Protein AF-A0A1V9ZZF8-F1 (afdb_monomer_lite)

pLDDT: mean 83.14, std 15.88, range [19.53, 97.69]

Foldseek 3Di:
DDDDDPPVNVDQWDADPQLKIWGPPVLLVPCQVVQPDPCSTFIAHLVLLVLLVVLVVCLQVFAPLDDVLQVAGSLRLLQVQLVLQLCVVCVVCQQLAFADSVVVSVVVVVVSVCLSCVSVCPPDLVVLQVVLLVVLQSQDASVSLVSSLVSNLVSSCSSSPVSDDPSNSSSSSSSSSRSVSSNRVSRVVRHHDDGDQWFKKFFADWDALDPFKIKTKIFTPDQHYYFQLKWWWKWDPDPPDTFIAIFTWQDHRDPPDRITMTMAGNPDPRSVCVNPPDGGDMMITRHIDPQDHDDLVCLVSDFQAAEEEEEDSSLRSVLRRVVSCVVNVVPHNHAEEYEYAYCDDRVCSQDSDDDPPPPVSYHYHYDNADDLVVCCVRCVPLQSYQYEYYDPPLRLVVVVVSSVVSNHDPSSYDYRPGDHPPDRPDPDDDDDDDFDDDEDPVRVQFWDQDPQLKIWGDPVLLVVCLVVQPDPCSTFIADLVLLVLLVVLVVCLQVFAPLDDCLPQVGSLSLLQVQLVVQLCVLPVLCLQLAFAESVVVSVVVVVLSVCLSCVSRDYPLLVVLQVVLLVVLAQPDASVSLVSSLVSNLVSSPSSSDPVDDPVNSSSSSSSSSSSSSSNSVNRVPRHGDPNDQFFKWFFADWADLDPFKIKTKTAGPDQHYYFQLKWWWWWQQDPVGTAIDIFHFLDGRDRVGRMTIGMAGNPDPRSVCVNVDDGRDIITTRHIDDDDGDDLVCQVSDQQAAEEEEEESQLRSVLSRVLSCVVNVSPRNHAEEYEYAVDRPCSQQSQDDPDDPDDDDGDDPVRYYYHYDNADDLVVCCVRCVPLQSYQYEYEDDPVRLVVVLVSSVVNPHDNSRYDYSDDPSVVRRDPDD

Sequence (868 aa):
MGGAVSQEEASMVYCCPDGALRIKPSFLAVLQDEMELDVKDPIVTREQEALIKKNWTAVCNGTNAFAMEKSMTPAKFFYTTFYSIFFREAPSVRPMFRSSMTFQGRMLTGVIGSLATAVHAETSIANIQQLAINHAKYGATKEHYAALGRTLLQTLEIVSGSEWSEEIKKAYLTSYCFLYYIMLPVVLDTPPTLQKASLRAIIKNKEMLSSDIARLTIEVHFPLRYHPGDSVFLCLPMREADARRSYAITSLYEPHSTTFDICVQNTSITSAWLCNVSVDSHVRVYWIDSALHFETDTPELLPLKPLLVSEEIGAAPFYVMVKGLHSVHESFNGDVIWLQCASKPIEYFQTPFVNATSWNRCRIATDTSLTQARLLEIAPDLAERQLYIVGSAAFVAEAKRIFIAAGGTEEAIIIPVTIFSHREYTNVQGRLLIMGGAVSLENAKIIHVEADGSLSITKECLATLGPEMDFGVKNPIVTRRHSVLIQKNWAAICKGTDAFDQAKHSTPTKFFYTTFYTIFFEAAPVVRSMFRSSMTFQGKMLTGIIDAMAKAISAENAVKTIQGLAINHAKYGATKEHYVILGETLMKTLEVISGNEWNEEIKNAYLATYSFLYYIMLPVILHTTPAPIVVSIPGRITSSEPMGSMIKRIQIDIDFPLRYHPGDSILLGLPMPTGEVRRCYAITSLYDEAIKTIEICVENASVTSLWLCLAPVDTILRVFWVNSEVHFETDSPDMIPRKPFFVSDGVAAAPFYAMIKGLETIHHSFMGDVIALQCRSVPYFETPFSIPSSGANVVGLNWEWCKVYTADKITLEKIHEITPDVHNRQLFVAGSQEFISEAMRLFCEAGGLESEMIIYSFENERFQVHHV

Secondary structure (DSSP, 8-state):
------HHHH-SEEE-TTS-EEE-HHHHHHHTTT--SS-SS-EE-HHHHHHHHHHHHHHHH--TT--GGGS--HHHHHHHHHHHHHHHH-GGGGGG--S-HHHHHHHHHHHHHHHTTGGGGGG-HHHHHHHHHHHHHTT--HHHHHHHHHHHHHHHHHHHGGG--HHHHHHHHHHHHHHHHHHHHHHHHSPPP---SSEEEEEEEEEESSSSEEEEEEEESS-----TT-EEEEEE--SSS-EEEEEEB-SPP-TT--EEEEEEESSSHHHHHHHHPPTT-EEEEEEEE-SS---TTSGGGS-SSEEEEEEGGGHHHHHHHHHHHHHTTTT----EEEEEE-SS--HHHH--SSS----TTEEEEEESS--HHHHHHH-TTGGGSEEEEES-HHHHHHHHHHHHHTT--GGGEE--SSSS------S-------------TTGGGTEEE-TTS-EEE-HHHHHHHGGG--SS-SS-EE-HHHHHHHHHHHHHHHH--TT--HHHHSSHHHHHHHHHHHHHHHH-GGGGGG--S-HHHHHHHHHHHHHHHHTGGG-TTHHHHHHHHHHHHHTTT--HHHHHHHHHHHHHHHHHHHGGG--HHHHHHHHHHHHHHHHHHHHHHHHSPPPP--S-EEEEEEEEEESSSSEEEEEEEESS-----TT-EEEEEEEETTEEEEEEEEB-SPP-TT--EEEEEEES-SHHHHHHHHPPTTPEEEEEEEE-SS---TT-GGGS-SSEEEEEEGGGGHHHHHHHHHHHHTTTT----EEEEEET--HHHH-TTPPP-SS--------TTEEEEEESS--HHHHHHH-TTGGG-EEEEES-HHHHHHHHHHHHHTT--GGGEEE----GGGGSS---

Radius of gyration: 32.15 Å; chains: 1; bounding box: 82×81×106 Å

InterPro domains:
  IPR009050 Globin-like superfamily [SSF46458] (45-183)
  IPR009050 Globin-like superfamily [SSF46458] (484-617)
  IPR012292 Globin/Protoglobin [G3DSA:1.10.490.10] (44-185)
  IPR012292 Globin/Protoglobin [G3DSA:1.10.490.10] (478-621)
  IPR017927 FAD-binding domain, ferredoxin reductase-type [PS51384] (196-297)
  IPR017927 FAD-binding domain, ferredoxin reductase-type [PS51384] (630-744)
  IPR017938 Riboflavin synthase-like beta-barrel [SSF63380] (200-286)
  IPR017938 Riboflavin synthase-like beta-barrel [SSF63380] (634-719)
  IPR050415 Multicomponent Reductase Electron Transfer [PTHR47354] (134-412)

Structure (mmCIF, N/CA/C/O backbone):
data_AF-A0A1V9ZZF8-F1
#
_entry.id   AF-A0A1V9ZZF8-F1
#
loop_
_atom_site.group_PDB
_atom_site.id
_atom_site.type_symbol
_atom_site.label_atom_id
_atom_site.label_alt_id
_atom_site.label_comp_id
_atom_site.label_asym_id
_atom_site.label_entity_id
_atom_site.label_seq_id
_atom_site.pdbx_PDB_ins_code
_atom_site.Cartn_x
_atom_site.Cartn_y
_atom_site.Cartn_z
_atom_site.occupancy
_atom_site.B_iso_or_equiv
_atom_site.auth_seq_id
_atom_site.auth_comp_id
_atom_site.auth_asym_id
_atom_site.auth_atom_id
_atom_site.pdbx_PDB_model_num
ATOM 1 N N . MET A 1 1 ? -25.749 19.166 -62.870 1.00 35.12 1 MET A N 1
ATOM 2 C CA . MET A 1 1 ? -26.888 19.200 -61.933 1.00 35.12 1 MET A CA 1
ATOM 3 C C . MET A 1 1 ? -26.376 18.748 -60.579 1.00 35.12 1 MET A C 1
ATOM 5 O O . MET A 1 1 ? -26.279 17.554 -60.344 1.00 35.12 1 MET A O 1
ATOM 9 N N . GLY A 1 2 ? -25.914 19.696 -59.763 1.00 36.62 2 GLY A N 1
ATOM 10 C CA . GLY A 1 2 ? -25.562 19.443 -58.369 1.00 36.62 2 GLY A CA 1
ATOM 11 C C . GLY A 1 2 ? -26.799 19.698 -57.520 1.00 36.62 2 GLY A C 1
ATOM 12 O O . GLY A 1 2 ? -27.272 20.830 -57.477 1.00 36.62 2 GLY A O 1
ATOM 13 N N . GLY A 1 3 ? -27.349 18.648 -56.915 1.00 33.44 3 GLY A N 1
ATOM 14 C CA . GLY A 1 3 ? -28.300 18.795 -55.821 1.00 33.44 3 GLY A CA 1
ATOM 15 C C . GLY A 1 3 ? -27.499 19.027 -54.550 1.00 33.44 3 GLY A C 1
ATOM 16 O O . GLY A 1 3 ? -26.765 18.138 -54.124 1.00 33.44 3 GLY A O 1
ATOM 17 N N . ALA A 1 4 ? -27.578 20.231 -53.991 1.00 37.03 4 ALA A N 1
ATOM 18 C CA . ALA A 1 4 ? -27.097 20.488 -52.645 1.00 37.03 4 ALA A CA 1
ATOM 19 C C . ALA A 1 4 ? -27.989 19.695 -51.680 1.00 37.03 4 ALA A C 1
ATOM 21 O O . ALA A 1 4 ? -29.151 20.046 -51.491 1.00 37.03 4 ALA A O 1
ATOM 22 N N . VAL A 1 5 ? -27.452 18.603 -51.133 1.00 39.12 5 VAL A N 1
ATOM 23 C CA . VAL A 1 5 ? -28.027 17.896 -49.982 1.00 39.12 5 VAL A CA 1
ATOM 24 C C . VAL A 1 5 ? -28.169 18.928 -48.864 1.00 39.12 5 VAL A C 1
ATOM 26 O O . VAL A 1 5 ? -27.210 19.654 -48.579 1.00 39.12 5 VAL A O 1
ATOM 29 N N . SER A 1 6 ? -29.360 19.069 -48.283 1.00 43.34 6 SER A N 1
ATOM 30 C CA . SER A 1 6 ? -29.566 20.041 -47.204 1.00 43.34 6 SER A CA 1
ATOM 31 C C . SER A 1 6 ? -28.674 19.679 -46.002 1.00 43.34 6 SER A C 1
ATOM 33 O O . SER A 1 6 ? -28.360 18.509 -45.778 1.00 43.34 6 SER A O 1
ATOM 35 N N . GLN A 1 7 ? -28.241 20.660 -45.199 1.00 47.81 7 GLN A N 1
ATOM 36 C CA . GLN A 1 7 ? -27.457 20.384 -43.979 1.00 47.81 7 GLN A CA 1
ATOM 37 C C . GLN A 1 7 ? -28.182 19.411 -43.020 1.00 47.81 7 GLN A C 1
ATOM 39 O O . GLN A 1 7 ? -27.528 18.649 -42.310 1.00 47.81 7 GLN A O 1
ATOM 44 N N . GLU A 1 8 ? -29.521 19.381 -43.046 1.00 48.66 8 GLU A N 1
ATOM 45 C CA . GLU A 1 8 ? -30.355 18.425 -42.303 1.00 48.66 8 GLU A CA 1
ATOM 46 C C . GLU A 1 8 ? -30.263 16.990 -42.840 1.00 48.66 8 GLU A C 1
ATOM 48 O O . GLU A 1 8 ? -30.262 16.037 -42.058 1.00 48.66 8 GLU A O 1
ATOM 53 N N . GLU A 1 9 ? -30.144 16.795 -44.156 1.00 45.38 9 GLU A N 1
ATOM 54 C CA . GLU A 1 9 ? -30.011 15.465 -44.761 1.00 45.38 9 GLU A CA 1
ATOM 55 C C . GLU A 1 9 ? -28.661 14.811 -44.417 1.00 45.38 9 GLU A C 1
ATOM 57 O O . GLU A 1 9 ? -28.623 13.603 -44.175 1.00 45.38 9 GLU A O 1
ATOM 62 N N . ALA A 1 10 ? -27.593 15.603 -44.263 1.00 52.91 10 ALA A N 1
ATOM 63 C CA . ALA A 1 10 ? -26.255 15.144 -43.864 1.00 52.91 10 ALA A CA 1
ATOM 64 C C . ALA A 1 10 ? -26.075 14.905 -42.347 1.00 52.91 10 ALA A C 1
ATOM 66 O O . ALA A 1 10 ? -25.107 14.263 -41.937 1.00 52.91 10 ALA A O 1
ATOM 67 N N . SER A 1 11 ? -26.986 15.401 -41.501 1.00 71.31 11 SER A N 1
ATOM 68 C CA . SER A 1 11 ? -26.909 15.231 -40.042 1.00 71.31 11 SER A CA 1
ATOM 69 C C . SER A 1 11 ? -27.138 13.771 -39.622 1.00 71.31 11 SER A C 1
ATOM 71 O O . SER A 1 11 ? -28.056 13.120 -40.117 1.00 71.31 11 SER A O 1
ATOM 73 N N . MET A 1 12 ? -26.341 13.253 -38.683 1.00 83.06 12 MET A N 1
ATOM 74 C CA . MET A 1 12 ? -26.473 11.893 -38.126 1.00 83.06 12 MET A CA 1
ATOM 75 C C . MET A 1 12 ? -27.663 11.746 -37.157 1.00 83.06 12 MET A C 1
ATOM 77 O O . MET A 1 12 ? -28.139 10.636 -36.908 1.00 83.06 12 MET A O 1
ATOM 81 N N . VAL A 1 13 ? -28.158 12.865 -36.626 1.00 86.44 13 VAL A N 1
ATOM 82 C CA . VAL A 1 13 ? -29.237 12.937 -35.631 1.00 86.44 13 VAL A CA 1
ATOM 83 C C . VAL A 1 13 ? -30.499 13.493 -36.284 1.00 86.44 13 VAL A C 1
ATOM 85 O O . VAL A 1 13 ? -30.414 14.344 -37.171 1.00 86.44 13 VAL A O 1
ATOM 88 N N . TYR A 1 14 ? -31.667 13.034 -35.837 1.00 84.62 14 TYR A N 1
ATOM 89 C CA . TYR A 1 14 ? -32.947 13.668 -36.149 1.00 84.62 14 TYR A CA 1
ATOM 90 C C . TYR A 1 14 ? -33.811 13.811 -34.891 1.00 84.62 14 TYR A C 1
ATOM 92 O O . TYR A 1 14 ? -33.767 12.961 -33.994 1.00 84.62 14 TYR A O 1
ATOM 100 N N . CYS A 1 15 ? -34.591 14.890 -34.838 1.00 84.44 15 CYS A N 1
ATOM 101 C CA . CYS A 1 15 ? -35.575 15.142 -33.794 1.00 84.44 15 CYS A CA 1
ATOM 102 C C . CYS A 1 15 ? -36.950 14.613 -34.217 1.00 84.44 15 CYS A C 1
ATOM 104 O O . CYS A 1 15 ? -37.432 14.872 -35.322 1.00 84.44 15 CYS A O 1
ATOM 106 N N . CYS A 1 16 ? -37.570 13.825 -33.344 1.00 84.38 16 CYS A N 1
ATOM 107 C CA . CYS A 1 16 ? -38.909 13.289 -33.533 1.00 84.38 16 CYS A CA 1
ATOM 108 C C . CYS A 1 16 ? -39.972 14.371 -33.238 1.00 84.38 16 CYS A C 1
ATOM 110 O O . CYS A 1 16 ? -39.695 15.323 -32.508 1.00 84.38 16 CYS A O 1
ATOM 112 N N . PRO A 1 17 ? -41.215 14.238 -33.746 1.00 83.12 17 PRO A N 1
ATOM 113 C CA . PRO A 1 17 ? -42.286 15.211 -33.489 1.00 83.12 17 PRO A CA 1
ATOM 114 C C . PRO A 1 17 ? -42.628 15.424 -32.004 1.00 83.12 17 PRO A C 1
ATOM 116 O O . PRO A 1 17 ? -43.150 16.472 -31.634 1.00 83.12 17 PRO A O 1
ATOM 119 N N . ASP A 1 18 ? -42.336 14.439 -31.153 1.00 82.00 18 ASP A N 1
ATOM 120 C CA . ASP A 1 18 ? -42.486 14.492 -29.693 1.00 82.00 18 ASP A CA 1
ATOM 121 C C . ASP A 1 18 ? -41.298 15.173 -28.977 1.00 82.00 18 ASP A C 1
ATOM 123 O O . ASP A 1 18 ? -41.310 15.344 -27.756 1.00 82.00 18 ASP A O 1
ATOM 127 N N . GLY A 1 19 ? -40.280 15.600 -29.730 1.00 81.31 19 GLY A N 1
ATOM 128 C CA . GLY A 1 19 ? -39.071 16.245 -29.230 1.00 81.31 19 GLY A CA 1
ATOM 129 C C . GLY A 1 19 ? -37.976 15.283 -28.763 1.00 81.31 19 GLY A C 1
ATOM 130 O O . GLY A 1 19 ? -37.018 15.751 -28.146 1.00 81.31 19 GLY A O 1
ATOM 131 N N . ALA A 1 20 ? -38.104 13.972 -29.004 1.00 86.88 20 ALA A N 1
ATOM 132 C CA . ALA A 1 20 ? -37.054 12.998 -28.709 1.00 86.88 20 ALA A CA 1
ATOM 133 C C . ALA A 1 20 ? -35.965 12.983 -29.795 1.00 86.88 20 ALA A C 1
ATOM 135 O O . ALA A 1 20 ? -36.262 13.053 -30.989 1.00 86.88 20 ALA A O 1
ATOM 136 N N . LEU A 1 21 ? -34.699 12.832 -29.401 1.00 87.06 21 LEU A N 1
ATOM 137 C CA . LEU A 1 21 ? -33.583 12.689 -30.338 1.00 87.06 21 LEU A CA 1
ATOM 138 C C . LEU A 1 21 ? -33.237 11.227 -30.596 1.00 87.06 21 LEU A C 1
ATOM 140 O O . LEU A 1 21 ? -33.208 10.406 -29.674 1.00 87.06 21 LEU A O 1
ATOM 144 N N . ARG A 1 22 ? -32.920 10.926 -31.858 1.00 90.00 22 ARG A N 1
ATOM 145 C CA . ARG A 1 22 ? -32.510 9.593 -32.311 1.00 90.00 22 ARG A CA 1
ATOM 146 C C . ARG A 1 22 ? -31.372 9.669 -33.321 1.00 90.00 22 ARG A C 1
ATOM 148 O O . ARG A 1 22 ? -31.205 10.666 -34.026 1.00 90.00 22 ARG A O 1
ATOM 155 N N . ILE A 1 23 ? -30.610 8.583 -33.413 1.00 90.12 23 ILE A N 1
ATOM 156 C CA . ILE A 1 23 ? -29.642 8.375 -34.494 1.00 90.12 23 ILE A CA 1
ATOM 157 C C . ILE A 1 23 ? -30.401 7.899 -35.736 1.00 90.12 23 ILE A C 1
ATOM 159 O O . ILE A 1 23 ? -31.269 7.028 -35.647 1.00 90.12 23 ILE A O 1
ATOM 163 N N . LYS A 1 24 ? -30.105 8.473 -36.907 1.00 89.88 24 LYS A N 1
ATOM 164 C CA . LYS A 1 24 ? -30.758 8.072 -38.162 1.00 89.88 24 LYS A CA 1
ATOM 165 C C . LYS A 1 24 ? -30.525 6.573 -38.442 1.00 89.88 24 LYS A C 1
ATOM 167 O O . LYS A 1 24 ? -29.385 6.114 -38.325 1.00 89.88 24 LYS A O 1
ATOM 172 N N . PRO A 1 25 ? -31.549 5.816 -38.891 1.00 89.94 25 PRO A N 1
ATOM 173 C CA . PRO A 1 25 ? -31.431 4.374 -39.135 1.00 89.94 25 PRO A CA 1
ATOM 174 C C . PRO A 1 25 ? -30.289 3.976 -40.079 1.00 89.94 25 PRO A C 1
ATOM 176 O O . PRO A 1 25 ? -29.672 2.934 -39.887 1.00 89.94 25 PRO A O 1
ATOM 179 N N . SER A 1 26 ? -29.968 4.823 -41.064 1.00 88.69 26 SER A N 1
ATOM 180 C CA . SER A 1 26 ? -28.858 4.600 -41.998 1.00 88.69 26 SER A CA 1
ATOM 181 C C . SER A 1 26 ? -27.489 4.533 -41.314 1.00 88.69 26 SER A C 1
ATOM 183 O O . SER A 1 26 ? -26.620 3.816 -41.791 1.00 88.69 26 SER A O 1
ATOM 185 N N . PHE A 1 27 ? -27.293 5.256 -40.207 1.00 89.38 27 PHE A N 1
ATOM 186 C CA . PHE A 1 27 ? -26.057 5.212 -39.422 1.00 89.38 27 PHE A CA 1
ATOM 187 C C . PHE A 1 27 ? -26.086 4.079 -38.394 1.00 89.38 27 PHE A C 1
ATOM 189 O O . PHE A 1 27 ? -25.083 3.389 -38.230 1.00 89.38 27 PHE A O 1
ATOM 196 N N . LEU A 1 28 ? -27.233 3.843 -37.742 1.00 90.69 28 LEU A N 1
ATOM 197 C CA . LEU A 1 28 ? -27.392 2.720 -36.807 1.00 90.69 28 LEU A CA 1
ATOM 198 C C . LEU A 1 28 ? -27.080 1.382 -37.479 1.00 90.69 28 LEU A C 1
ATOM 200 O O . LEU A 1 28 ? -26.311 0.603 -36.931 1.00 90.69 28 LEU A O 1
ATOM 204 N N . ALA A 1 29 ? -27.588 1.160 -38.694 1.00 88.19 29 ALA A N 1
ATOM 205 C CA . ALA A 1 29 ? -27.366 -0.077 -39.440 1.00 88.19 29 ALA A CA 1
ATOM 206 C C . ALA A 1 29 ? -25.881 -0.406 -39.687 1.00 88.19 29 ALA A C 1
ATOM 208 O O . ALA A 1 29 ? -25.554 -1.565 -39.913 1.00 88.19 29 ALA A O 1
ATOM 209 N N . VAL A 1 30 ? -24.994 0.596 -39.662 1.00 89.44 30 VAL A N 1
ATOM 210 C CA . VAL A 1 30 ? -23.552 0.423 -39.902 1.00 89.44 30 VAL A CA 1
ATOM 211 C C . VAL A 1 30 ? -22.753 0.384 -38.597 1.00 89.44 30 VAL A C 1
ATOM 213 O O . VAL A 1 30 ? -21.730 -0.284 -38.524 1.00 89.44 30 VAL A O 1
ATOM 216 N N . LEU A 1 31 ? -23.198 1.104 -37.564 1.00 91.62 31 LEU A N 1
ATOM 217 C CA . LEU A 1 31 ? -22.425 1.325 -36.335 1.00 91.62 31 LEU A CA 1
ATOM 218 C C . LEU A 1 31 ? -22.869 0.453 -35.156 1.00 91.62 31 LEU A C 1
ATOM 220 O O . LEU A 1 31 ? -22.161 0.375 -34.155 1.00 91.62 31 LEU A O 1
ATOM 224 N N . GLN A 1 32 ? -24.050 -0.160 -35.234 1.00 91.62 32 GLN A N 1
ATOM 225 C CA . GLN A 1 32 ? -24.655 -0.887 -34.118 1.00 91.62 32 GLN A CA 1
ATOM 226 C C . GLN A 1 32 ? -23.796 -2.055 -33.616 1.00 91.62 32 GLN A C 1
ATOM 228 O O . GLN A 1 32 ? -23.736 -2.280 -32.405 1.00 91.62 32 GLN A O 1
ATOM 233 N N . ASP A 1 33 ? -23.113 -2.760 -34.518 1.00 90.25 33 ASP A N 1
ATOM 234 C CA . ASP A 1 33 ? -22.241 -3.890 -34.171 1.00 90.25 33 ASP A CA 1
ATOM 235 C C . ASP A 1 33 ? -20.936 -3.438 -33.493 1.00 90.25 33 ASP A C 1
ATOM 237 O O . ASP A 1 33 ? -20.339 -4.186 -32.721 1.00 90.25 33 ASP A O 1
ATOM 241 N N . GLU A 1 34 ? -20.521 -2.190 -33.725 1.00 91.62 34 GLU A N 1
ATOM 242 C CA . GLU A 1 34 ? -19.332 -1.584 -33.112 1.00 91.62 34 GLU A CA 1
ATOM 243 C C . GLU A 1 34 ? -19.619 -0.973 -31.731 1.00 91.62 34 GLU A C 1
ATOM 245 O O . GLU A 1 34 ? -18.699 -0.723 -30.949 1.00 91.62 34 GLU A O 1
ATOM 250 N N . MET A 1 35 ? -20.891 -0.729 -31.404 1.00 91.00 35 MET A N 1
ATOM 251 C CA . MET A 1 35 ? -21.300 -0.257 -30.085 1.00 91.00 35 MET A CA 1
ATOM 252 C C . MET A 1 35 ? -21.144 -1.393 -29.072 1.00 91.00 35 MET A C 1
ATOM 254 O O . MET A 1 35 ? -21.841 -2.392 -29.160 1.00 91.00 35 MET A O 1
ATOM 258 N N . GLU A 1 36 ? -20.288 -1.250 -28.063 1.00 89.31 36 GLU A N 1
ATOM 259 C CA . GLU A 1 36 ? -20.079 -2.299 -27.044 1.00 89.31 36 GLU A CA 1
ATOM 260 C C . GLU A 1 36 ? -21.083 -2.244 -25.882 1.00 89.31 36 GLU A C 1
ATOM 262 O O . GLU A 1 36 ? -21.194 -3.194 -25.113 1.00 89.31 36 GLU A O 1
ATOM 267 N N . LEU A 1 37 ? -21.812 -1.135 -25.736 1.00 90.31 37 LEU A N 1
ATOM 268 C CA . LEU A 1 37 ? -22.789 -0.937 -24.663 1.00 90.31 37 LEU A CA 1
ATOM 269 C C . LEU A 1 37 ? -24.175 -1.470 -25.052 1.00 90.31 37 LEU A C 1
ATOM 271 O O . LEU A 1 37 ? -24.491 -1.613 -26.236 1.00 90.31 37 LEU A O 1
ATOM 275 N N . ASP A 1 38 ? -25.008 -1.759 -24.053 1.00 90.50 38 ASP A N 1
ATOM 276 C CA . ASP A 1 38 ? -26.272 -2.489 -24.239 1.00 90.50 38 ASP A CA 1
ATOM 277 C C . ASP A 1 38 ? -27.340 -1.704 -25.018 1.00 90.50 38 ASP A C 1
ATOM 279 O O . ASP A 1 38 ? -28.189 -2.293 -25.689 1.00 90.50 38 ASP A O 1
ATOM 283 N N . VAL A 1 39 ? -27.304 -0.367 -24.979 1.00 93.25 39 VAL A N 1
ATOM 284 C CA . VAL A 1 39 ? -28.284 0.476 -25.679 1.00 93.25 39 VAL A CA 1
ATOM 285 C C . VAL A 1 39 ? -27.855 0.688 -27.129 1.00 93.25 39 VAL A C 1
ATOM 287 O O . VAL A 1 39 ? -27.088 1.594 -27.453 1.00 93.25 39 VAL A O 1
ATOM 290 N N . LYS A 1 40 ? -28.386 -0.160 -28.014 1.00 92.44 40 LYS A N 1
ATOM 291 C CA . LYS A 1 40 ? -28.079 -0.143 -29.451 1.00 92.44 40 LYS A CA 1
ATOM 292 C C . LYS A 1 40 ? -28.844 0.905 -30.258 1.00 92.44 40 LYS A C 1
ATOM 294 O O . LYS A 1 40 ? -28.297 1.407 -31.227 1.00 92.44 40 LYS A O 1
ATOM 299 N N . ASP A 1 41 ? -30.063 1.257 -29.865 1.00 92.75 41 ASP A N 1
ATOM 300 C CA . ASP A 1 41 ? -30.865 2.316 -30.498 1.00 92.75 41 ASP A CA 1
ATOM 301 C C . ASP A 1 41 ? -31.277 3.325 -29.418 1.00 92.75 41 ASP A C 1
ATOM 303 O O . ASP A 1 41 ? -32.313 3.150 -28.767 1.00 92.75 41 ASP A O 1
ATOM 307 N N . PRO A 1 42 ? -30.428 4.323 -29.117 1.00 92.94 42 PRO A N 1
ATOM 308 C CA . PRO A 1 42 ? -30.717 5.261 -28.052 1.00 92.94 42 PRO A CA 1
ATOM 309 C C . PRO A 1 42 ? -31.753 6.288 -28.501 1.00 92.94 42 PRO A C 1
ATOM 311 O O . PRO A 1 42 ? -31.591 6.986 -29.505 1.00 92.94 42 PRO A O 1
ATOM 314 N N . ILE A 1 43 ? -32.797 6.412 -27.687 1.00 92.69 43 ILE A N 1
ATOM 315 C CA . ILE A 1 43 ? -33.860 7.400 -27.840 1.00 92.69 43 ILE A CA 1
ATOM 316 C C . ILE A 1 43 ? -33.781 8.323 -26.634 1.00 92.69 43 ILE A C 1
ATOM 318 O O . ILE A 1 43 ? -34.111 7.899 -25.528 1.00 92.69 43 ILE A O 1
ATOM 322 N N . VAL A 1 44 ? -33.316 9.556 -26.839 1.00 90.56 44 VAL A N 1
ATOM 323 C CA . VAL A 1 44 ? -33.159 10.538 -25.759 1.00 90.56 44 VAL A CA 1
ATOM 324 C C . VAL A 1 44 ? -34.401 11.413 -25.684 1.00 90.56 44 VAL A C 1
ATOM 326 O O . VAL A 1 44 ? -34.707 12.162 -26.609 1.00 90.56 44 VAL A O 1
ATOM 329 N N . THR A 1 45 ? -35.118 11.319 -24.571 1.00 92.06 45 THR A N 1
ATOM 330 C CA . THR A 1 45 ? -36.376 12.031 -24.318 1.00 92.06 45 THR A CA 1
ATOM 331 C C . THR A 1 45 ? -36.185 13.178 -23.323 1.00 92.06 45 THR A C 1
ATOM 333 O O . THR A 1 45 ? -35.272 13.166 -22.496 1.00 92.06 45 THR A O 1
ATOM 336 N N . ARG A 1 46 ? -37.101 14.156 -23.335 1.00 88.19 46 ARG A N 1
ATOM 337 C CA . ARG A 1 46 ? -37.112 15.249 -22.342 1.00 88.19 46 ARG A CA 1
ATOM 338 C C . ARG A 1 46 ? -37.305 14.753 -20.905 1.00 88.19 46 ARG A C 1
ATOM 340 O O . ARG A 1 46 ? -36.805 15.372 -19.972 1.00 88.19 46 ARG A O 1
ATOM 347 N N . GLU A 1 47 ? -38.016 13.642 -20.726 1.00 92.00 47 GLU A N 1
ATOM 348 C CA . GLU A 1 47 ? -38.210 13.015 -19.417 1.00 92.00 47 GLU A CA 1
ATOM 349 C C . GLU A 1 47 ? -36.893 12.451 -18.867 1.00 92.00 47 GLU A C 1
ATOM 351 O O . GLU A 1 47 ? -36.542 12.718 -17.719 1.00 92.00 47 GLU A O 1
ATOM 356 N N . GLN A 1 48 ? -36.112 11.754 -19.700 1.00 92.56 48 GLN A N 1
ATOM 357 C CA . GLN A 1 48 ? -34.785 11.263 -19.313 1.00 92.56 48 GLN A CA 1
ATOM 358 C C . GLN A 1 48 ? -33.839 12.406 -18.935 1.00 92.56 48 GLN A C 1
ATOM 360 O O . GLN A 1 48 ? -33.125 12.299 -17.940 1.00 92.56 48 GLN A O 1
ATOM 365 N N . GLU A 1 49 ? -33.860 13.527 -19.660 1.00 89.31 49 GLU A N 1
ATOM 366 C CA . GLU A 1 49 ? -33.088 14.704 -19.251 1.00 89.31 49 GLU A CA 1
ATOM 367 C C . GLU A 1 49 ? -33.526 15.268 -17.903 1.00 89.31 49 GLU A C 1
ATOM 369 O O . GLU A 1 49 ? -32.681 15.660 -17.101 1.00 89.31 49 GLU A O 1
ATOM 374 N N . ALA A 1 50 ? -34.835 15.338 -17.648 1.00 91.81 50 ALA A N 1
ATOM 375 C CA . ALA A 1 50 ? -35.356 15.823 -16.377 1.00 91.81 50 ALA A CA 1
ATOM 376 C C . ALA A 1 50 ? -34.915 14.919 -15.214 1.00 91.81 50 ALA A C 1
ATOM 378 O O . ALA A 1 50 ? -34.532 15.430 -14.160 1.00 91.81 50 ALA A O 1
ATOM 379 N N . LEU A 1 51 ? -34.894 13.597 -15.423 1.00 95.69 51 LEU A N 1
ATOM 380 C CA . LEU A 1 51 ? -34.369 12.626 -14.459 1.00 95.69 51 LEU A CA 1
ATOM 381 C C . LEU A 1 51 ? -32.875 12.838 -14.194 1.00 95.69 51 LEU A C 1
ATOM 383 O O . LEU A 1 51 ? -32.477 12.934 -13.034 1.00 95.69 51 LEU A O 1
ATOM 387 N N . ILE A 1 52 ? -32.066 12.985 -15.250 1.00 94.50 52 ILE A N 1
ATOM 388 C CA . ILE A 1 52 ? -30.625 13.265 -15.142 1.00 94.50 52 ILE A CA 1
ATOM 389 C C . ILE A 1 52 ? -30.387 14.582 -14.393 1.00 94.50 52 ILE A C 1
ATOM 391 O O . ILE A 1 52 ? -29.587 14.622 -13.464 1.00 94.50 52 ILE A O 1
ATOM 395 N N . LYS A 1 53 ? -31.098 15.661 -14.753 1.00 92.38 53 LYS A N 1
ATOM 396 C CA . LYS A 1 53 ? -30.986 16.974 -14.094 1.00 92.38 53 LYS A CA 1
ATOM 397 C C . LYS A 1 53 ? -31.317 16.872 -12.608 1.00 92.38 53 LYS A C 1
ATOM 399 O O . LYS A 1 53 ? -30.540 17.344 -11.783 1.00 92.38 53 LYS A O 1
ATOM 404 N N . LYS A 1 54 ? -32.436 16.225 -12.266 1.00 94.38 54 LYS A N 1
ATOM 405 C CA . LYS A 1 54 ? -32.877 16.045 -10.878 1.00 94.38 54 LYS A CA 1
ATOM 406 C C . LYS A 1 54 ? -31.864 15.238 -10.064 1.00 94.38 54 LYS A C 1
ATOM 408 O O . LYS A 1 54 ? -31.476 15.682 -8.986 1.00 94.38 54 LYS A O 1
ATOM 413 N N . ASN A 1 55 ? -31.431 14.084 -10.575 1.00 95.38 55 ASN A N 1
ATOM 414 C CA . ASN A 1 55 ? -30.445 13.242 -9.899 1.00 95.38 55 ASN A CA 1
ATOM 415 C C . ASN A 1 55 ? -29.110 13.982 -9.733 1.00 95.38 55 ASN A C 1
ATOM 417 O O . ASN A 1 55 ? -28.570 14.026 -8.632 1.00 95.38 55 ASN A O 1
ATOM 421 N N . TRP A 1 56 ? -28.628 14.655 -10.779 1.00 93.12 56 TRP A N 1
ATOM 422 C CA . TRP A 1 56 ? -27.388 15.420 -10.701 1.00 93.12 56 TRP A CA 1
ATOM 423 C C . TRP A 1 56 ? -27.463 16.568 -9.689 1.00 93.12 56 TRP A C 1
ATOM 425 O O . TRP A 1 56 ? -26.519 16.774 -8.933 1.00 93.12 56 TRP A O 1
ATOM 435 N N . THR A 1 57 ? -28.595 17.277 -9.599 1.00 91.31 57 THR A N 1
ATOM 436 C CA . THR A 1 57 ? -28.816 18.274 -8.539 1.00 91.31 57 THR A CA 1
ATOM 437 C C . THR A 1 57 ? -28.728 17.648 -7.145 1.00 91.31 57 THR A C 1
ATOM 439 O O . THR A 1 57 ? -28.095 18.229 -6.268 1.00 91.31 57 THR A O 1
ATOM 442 N N . ALA A 1 58 ? -29.301 16.459 -6.936 1.00 88.75 58 ALA A N 1
ATOM 443 C CA . ALA A 1 58 ? -29.185 15.751 -5.661 1.00 88.75 58 ALA A CA 1
ATOM 444 C C . ALA A 1 58 ? -27.728 15.369 -5.343 1.00 88.75 58 ALA A C 1
ATOM 446 O O . ALA A 1 58 ? -27.266 15.600 -4.227 1.00 88.75 58 ALA A O 1
ATOM 447 N N . VAL A 1 59 ? -26.975 14.876 -6.333 1.00 86.56 59 VAL A N 1
ATOM 448 C CA . VAL A 1 59 ? -25.538 14.582 -6.193 1.00 86.56 59 VAL A CA 1
ATOM 449 C C . VAL A 1 59 ? -24.742 15.842 -5.847 1.00 86.56 59 VAL A C 1
ATOM 451 O O . VAL A 1 59 ? -23.941 15.810 -4.917 1.00 86.56 59 VAL A O 1
ATOM 454 N N . CYS A 1 60 ? -24.984 16.967 -6.525 1.00 84.06 60 CYS A N 1
ATOM 455 C CA . CYS A 1 60 ? -24.319 18.240 -6.229 1.00 84.06 60 CYS A CA 1
ATOM 456 C C . CYS A 1 60 ? -24.636 18.779 -4.828 1.00 84.06 60 CYS A C 1
ATOM 458 O O . CYS A 1 60 ? -23.769 19.400 -4.217 1.00 84.06 60 CYS A O 1
ATOM 460 N N . ASN A 1 61 ? -25.843 18.526 -4.318 1.00 83.88 61 ASN A N 1
ATOM 461 C CA . ASN A 1 61 ? -26.256 18.927 -2.972 1.00 83.88 61 ASN A CA 1
ATOM 462 C C . ASN A 1 61 ? -25.718 17.995 -1.871 1.00 83.88 61 ASN A C 1
ATOM 464 O O . ASN A 1 61 ? -25.817 18.335 -0.695 1.00 83.88 61 ASN A O 1
ATOM 468 N N . GLY A 1 62 ? -25.135 16.850 -2.243 1.00 83.81 62 GLY A N 1
ATOM 469 C CA . GLY A 1 62 ? -24.719 15.797 -1.322 1.00 83.81 62 GLY A CA 1
ATOM 470 C C . GLY A 1 62 ? -25.883 14.870 -0.970 1.00 83.81 62 GLY A C 1
ATOM 471 O O . GLY A 1 62 ? -26.804 15.245 -0.249 1.00 83.81 62 GLY A O 1
ATOM 472 N N . THR A 1 63 ? -25.837 13.636 -1.472 1.00 87.81 63 THR A N 1
ATOM 473 C CA . THR A 1 63 ? -26.806 12.584 -1.120 1.00 87.81 63 THR A CA 1
ATOM 474 C C . THR A 1 63 ? -26.453 11.937 0.222 1.00 87.81 63 THR A C 1
ATOM 476 O O . THR A 1 63 ? -25.435 12.252 0.834 1.00 87.81 63 THR A O 1
ATOM 479 N N . ASN A 1 64 ? -27.239 10.956 0.668 1.00 84.25 64 ASN A N 1
ATOM 480 C CA . ASN A 1 64 ? -26.897 10.164 1.855 1.00 84.25 64 ASN A CA 1
ATOM 481 C C . ASN A 1 64 ? -25.627 9.304 1.708 1.00 84.25 64 ASN A C 1
ATOM 483 O O . ASN A 1 64 ? -25.116 8.813 2.712 1.00 84.25 64 ASN A O 1
ATOM 487 N N . ALA A 1 65 ? -25.105 9.125 0.490 1.00 79.38 65 ALA A N 1
ATOM 488 C CA . ALA A 1 65 ? -23.815 8.480 0.264 1.00 79.38 65 ALA A CA 1
ATOM 489 C C . ALA A 1 65 ? -22.630 9.416 0.573 1.00 79.38 65 ALA A C 1
ATOM 491 O O . ALA A 1 65 ? -21.501 8.954 0.749 1.00 79.38 65 ALA A O 1
ATOM 492 N N . PHE A 1 66 ? -22.871 10.728 0.639 1.00 75.62 66 PHE A N 1
ATOM 493 C CA . PHE A 1 66 ? -21.858 11.736 0.915 1.00 75.62 66 PHE A CA 1
ATOM 494 C C . PHE A 1 66 ? -21.739 12.005 2.424 1.00 75.62 66 PHE A C 1
ATOM 496 O O . PHE A 1 66 ? -22.700 12.386 3.086 1.00 75.62 66 PHE A O 1
ATOM 503 N N . ALA A 1 67 ? -20.529 11.840 2.968 1.00 67.69 67 ALA A N 1
ATOM 504 C CA . ALA A 1 67 ? -20.216 12.140 4.365 1.00 67.69 67 ALA A CA 1
ATOM 505 C C . ALA A 1 67 ? -19.462 13.475 4.469 1.00 67.69 67 ALA A C 1
ATOM 507 O O . ALA A 1 67 ? -18.275 13.547 4.138 1.00 67.69 67 ALA A O 1
ATOM 508 N N . MET A 1 68 ? -20.146 14.516 4.953 1.00 51.44 68 MET A N 1
ATOM 509 C CA . MET A 1 68 ? -19.607 15.881 5.077 1.00 51.44 68 MET A CA 1
ATOM 510 C C . MET A 1 68 ? -18.389 15.969 6.017 1.00 51.44 68 MET A C 1
ATOM 512 O O . MET A 1 68 ? -17.498 16.784 5.798 1.00 51.44 68 MET A O 1
ATOM 516 N N . GLU A 1 69 ? -18.300 15.068 6.998 1.00 46.31 69 GLU A N 1
ATOM 517 C CA . GLU A 1 69 ? -17.215 14.963 7.989 1.00 46.31 69 GLU A CA 1
ATOM 518 C C . GLU A 1 69 ? -15.837 14.619 7.381 1.00 46.31 69 GLU A C 1
ATOM 520 O O . GLU A 1 69 ? -14.820 14.714 8.059 1.00 46.31 69 GLU A O 1
ATOM 525 N N . LYS A 1 70 ? -15.765 14.241 6.094 1.00 48.69 70 LYS A N 1
ATOM 526 C CA . LYS A 1 70 ? -14.509 13.897 5.396 1.00 48.69 70 LYS A CA 1
ATOM 527 C C . LYS A 1 70 ? -13.826 15.079 4.684 1.00 48.69 70 LYS A C 1
ATOM 529 O O . LYS A 1 70 ? -12.936 14.849 3.866 1.00 48.69 70 LYS A O 1
ATOM 534 N N . SER A 1 71 ? -14.244 16.323 4.943 1.00 46.09 71 SER A N 1
ATOM 535 C CA . SER A 1 71 ? -13.631 17.555 4.397 1.00 46.09 71 SER A CA 1
ATOM 536 C C . SER A 1 71 ? -13.498 17.581 2.860 1.00 46.09 71 SER A C 1
ATOM 538 O O . SER A 1 71 ? -12.534 18.103 2.301 1.00 46.09 71 SER A O 1
ATOM 540 N N . MET A 1 72 ? -14.469 16.999 2.151 1.00 63.84 72 MET A N 1
ATOM 541 C CA . MET A 1 72 ? -14.510 16.902 0.686 1.00 63.84 72 MET A CA 1
ATOM 542 C C . MET A 1 72 ? -15.834 17.475 0.164 1.00 63.84 72 MET A C 1
ATOM 544 O O . MET A 1 72 ? -16.842 17.329 0.835 1.00 63.84 72 MET A O 1
ATOM 548 N N . THR A 1 73 ? -15.871 18.112 -1.013 1.00 71.94 73 THR A N 1
ATOM 549 C CA . THR A 1 73 ? -17.136 18.579 -1.625 1.00 71.94 73 THR A CA 1
ATOM 550 C C . THR A 1 73 ? -17.870 17.431 -2.339 1.00 71.94 73 THR A C 1
ATOM 552 O O . THR A 1 73 ? -17.214 16.468 -2.749 1.00 71.94 73 THR A O 1
ATOM 555 N N . PRO A 1 74 ? -19.195 17.511 -2.577 1.00 77.75 74 PRO A N 1
ATOM 556 C CA . PRO A 1 74 ? -19.914 16.480 -3.336 1.00 77.75 74 PRO A CA 1
ATOM 557 C C . PRO A 1 74 ? -19.365 16.271 -4.758 1.00 77.75 74 PRO A C 1
ATOM 559 O O . PRO A 1 74 ? -19.232 15.140 -5.223 1.00 77.75 74 PRO A O 1
ATOM 562 N N . ALA A 1 75 ? -18.942 17.348 -5.428 1.00 75.12 75 ALA A N 1
ATOM 563 C CA . ALA A 1 75 ? -18.277 17.257 -6.729 1.00 75.12 75 ALA A CA 1
ATOM 564 C C . ALA A 1 75 ? -16.951 16.483 -6.638 1.00 75.12 75 ALA A C 1
ATOM 566 O O . ALA A 1 75 ? -16.691 15.605 -7.463 1.00 75.12 75 ALA A O 1
ATOM 567 N N . LYS A 1 76 ? -16.142 16.756 -5.605 1.00 73.50 76 LYS A N 1
ATOM 568 C CA . LYS A 1 76 ? -14.896 16.027 -5.345 1.00 73.50 76 LYS A CA 1
ATOM 569 C C . LYS A 1 76 ? -15.144 14.573 -4.984 1.00 73.50 76 LYS A C 1
ATOM 571 O O . LYS A 1 76 ? -14.428 13.714 -5.488 1.00 73.50 76 LYS A O 1
ATOM 576 N N . PHE A 1 77 ? -16.205 14.267 -4.242 1.00 77.50 77 PHE A N 1
ATOM 577 C CA . PHE A 1 77 ? -16.639 12.892 -4.011 1.00 77.50 77 PHE A CA 1
ATOM 578 C C . PHE A 1 77 ? -16.967 12.164 -5.322 1.00 77.50 77 PHE A C 1
ATOM 580 O O . PHE A 1 77 ? -16.500 11.045 -5.526 1.00 77.50 77 PHE A O 1
ATOM 587 N N . PHE A 1 78 ? -17.668 12.817 -6.250 1.00 81.50 78 PHE A N 1
ATOM 588 C CA . PHE A 1 78 ? -17.990 12.247 -7.557 1.00 81.50 78 PHE A CA 1
ATOM 589 C C . PHE A 1 78 ? -16.750 11.921 -8.393 1.00 81.50 78 PHE A C 1
ATOM 591 O O . PHE A 1 78 ? -16.548 10.762 -8.759 1.00 81.50 78 PHE A O 1
ATOM 598 N N . TYR A 1 79 ? -15.886 12.899 -8.681 1.00 75.69 79 TYR A N 1
ATOM 599 C CA . TYR A 1 79 ? -14.765 12.634 -9.584 1.00 75.69 79 TYR A CA 1
ATOM 600 C C . TYR A 1 79 ? -13.655 11.791 -8.948 1.00 75.69 79 TYR A C 1
ATOM 602 O O . TYR A 1 79 ? -12.983 11.045 -9.660 1.00 75.69 79 TYR A O 1
ATOM 610 N N . THR A 1 80 ? -13.452 11.864 -7.626 1.00 71.25 80 THR A N 1
ATOM 611 C CA . THR A 1 80 ? -12.485 10.980 -6.950 1.00 71.25 80 THR A CA 1
ATOM 612 C C . THR A 1 80 ? -12.955 9.533 -6.994 1.00 71.25 80 THR A C 1
ATOM 614 O O . THR A 1 80 ? -12.148 8.668 -7.327 1.00 71.25 80 THR A O 1
ATOM 617 N N . THR A 1 81 ? -14.252 9.282 -6.770 1.00 77.44 81 THR A N 1
ATOM 618 C CA . THR A 1 81 ? -14.880 7.960 -6.947 1.00 77.44 81 THR A CA 1
ATOM 619 C C . THR A 1 81 ? -14.760 7.479 -8.391 1.00 77.44 81 THR A C 1
ATOM 621 O O . THR A 1 81 ? -14.353 6.344 -8.623 1.00 77.44 81 THR A O 1
ATOM 624 N N . PHE A 1 82 ? -15.014 8.352 -9.371 1.00 82.56 82 PHE A N 1
ATOM 625 C CA . PHE A 1 82 ? -14.881 8.003 -10.786 1.00 82.56 82 PHE A CA 1
ATOM 626 C C . PHE A 1 82 ? -13.467 7.560 -11.161 1.00 82.56 82 PHE A C 1
ATOM 628 O O . PHE A 1 82 ? -13.293 6.463 -11.681 1.00 82.56 82 PHE A O 1
ATOM 635 N N . TYR A 1 83 ? -12.440 8.382 -10.912 1.00 75.19 83 TYR A N 1
ATOM 636 C CA . TYR A 1 83 ? -11.070 8.063 -11.343 1.00 75.19 83 TYR A CA 1
ATOM 637 C C . TYR A 1 83 ? -10.475 6.879 -10.581 1.00 75.19 83 TYR A C 1
ATOM 639 O O . TYR A 1 83 ? -9.696 6.107 -11.140 1.00 75.19 83 TYR A O 1
ATOM 647 N N . SER A 1 84 ? -10.888 6.716 -9.325 1.00 73.25 84 SER A N 1
ATOM 648 C CA . SER A 1 84 ? -10.632 5.535 -8.509 1.00 73.25 84 SER A CA 1
ATOM 649 C C . SER A 1 84 ? -11.078 4.247 -9.209 1.00 73.25 84 SER A C 1
ATOM 651 O O . SER A 1 84 ? -10.285 3.314 -9.332 1.00 73.25 84 SER A O 1
ATOM 653 N N . ILE A 1 85 ? -12.323 4.209 -9.692 1.00 79.25 85 ILE A N 1
ATOM 654 C CA . ILE A 1 85 ? -12.883 3.063 -10.413 1.00 79.25 85 ILE A CA 1
ATOM 655 C C . ILE A 1 85 ? -12.235 2.967 -11.799 1.00 79.25 85 ILE A C 1
ATOM 657 O O . ILE A 1 85 ? -11.771 1.906 -12.201 1.00 79.25 85 ILE A O 1
ATOM 661 N N . PHE A 1 86 ? -12.102 4.083 -12.516 1.00 83.38 86 PHE A N 1
ATOM 662 C CA . PHE A 1 86 ? -11.699 4.076 -13.920 1.00 83.38 86 PHE A CA 1
ATOM 663 C C . PHE A 1 86 ? -10.271 3.572 -14.128 1.00 83.38 86 PHE A C 1
ATOM 665 O O . PHE A 1 86 ? -10.024 2.756 -15.012 1.00 83.38 86 PHE A O 1
ATOM 672 N N . PHE A 1 87 ? -9.318 4.001 -13.295 1.00 77.00 87 PHE A N 1
ATOM 673 C CA . PHE A 1 87 ? -7.928 3.534 -13.397 1.00 77.00 87 PHE A CA 1
ATOM 674 C C . PHE A 1 87 ? -7.722 2.115 -12.886 1.00 77.00 87 PHE A C 1
ATOM 676 O O . PHE A 1 87 ? -6.702 1.496 -13.183 1.00 77.00 87 PHE A O 1
ATOM 683 N N . ARG A 1 88 ? -8.679 1.610 -12.118 1.00 73.56 88 ARG A N 1
ATOM 684 C CA . ARG A 1 88 ? -8.674 0.259 -11.584 1.00 73.56 88 ARG A CA 1
ATOM 685 C C . ARG A 1 88 ? -9.236 -0.731 -12.597 1.00 73.56 88 ARG A C 1
ATOM 687 O O . ARG A 1 88 ? -8.580 -1.736 -12.850 1.00 73.56 88 ARG A O 1
ATOM 694 N N . GLU A 1 89 ? -10.359 -0.394 -13.232 1.00 74.12 89 GLU A N 1
ATOM 695 C CA . GLU A 1 89 ? -10.984 -1.233 -14.263 1.00 74.12 89 GLU A CA 1
ATOM 696 C C . GLU A 1 89 ? -10.298 -1.113 -15.631 1.00 74.12 89 GLU A C 1
ATOM 698 O O . GLU A 1 89 ? -10.244 -2.078 -16.393 1.00 74.12 89 GLU A O 1
ATOM 703 N N . ALA A 1 90 ? -9.716 0.048 -15.951 1.00 78.62 90 ALA A N 1
ATOM 704 C CA . ALA A 1 90 ? -8.992 0.274 -17.201 1.00 78.62 90 ALA A CA 1
ATOM 705 C C . ALA A 1 90 ? -7.609 0.924 -16.976 1.00 78.62 90 ALA A C 1
ATOM 707 O O . ALA A 1 90 ? -7.381 2.052 -17.410 1.00 78.62 90 ALA A O 1
ATOM 708 N N . PRO A 1 91 ? -6.624 0.233 -16.361 1.00 75.44 91 PRO A N 1
ATOM 709 C CA . PRO A 1 91 ? -5.306 0.814 -16.067 1.00 75.44 91 PRO A CA 1
ATOM 710 C C . PRO A 1 91 ? -4.568 1.374 -17.293 1.00 75.44 91 PRO A C 1
ATOM 712 O O . PRO A 1 91 ? -3.772 2.309 -17.171 1.00 75.44 91 PRO A O 1
ATOM 715 N N . SER A 1 92 ? -4.855 0.838 -18.487 1.00 78.31 92 SER A N 1
ATOM 716 C CA . SER A 1 92 ? -4.313 1.307 -19.769 1.00 78.31 92 SER A CA 1
ATOM 717 C C . SER A 1 92 ? -4.665 2.761 -20.090 1.00 78.31 92 SER A C 1
ATOM 719 O O . SER A 1 92 ? -3.952 3.383 -20.875 1.00 78.31 92 SER A O 1
ATOM 721 N N . VAL A 1 93 ? -5.710 3.328 -19.476 1.00 79.94 93 VAL A N 1
ATOM 722 C CA . VAL A 1 93 ? -6.103 4.729 -19.690 1.00 79.94 93 VAL A CA 1
ATOM 723 C C . VAL A 1 93 ? -5.239 5.702 -18.897 1.00 79.94 93 VAL A C 1
ATOM 725 O O . VAL A 1 93 ? -5.150 6.867 -19.270 1.00 79.94 93 VAL A O 1
ATOM 728 N N . ARG A 1 94 ? -4.553 5.260 -17.831 1.00 78.62 94 ARG A N 1
ATOM 729 C CA . ARG A 1 94 ? -3.804 6.152 -16.928 1.00 78.62 94 ARG A CA 1
ATOM 730 C C . ARG A 1 94 ? -2.807 7.074 -17.652 1.00 78.62 94 ARG A C 1
ATOM 732 O O . ARG A 1 94 ? -2.796 8.262 -17.326 1.00 78.62 94 ARG A O 1
ATOM 739 N N . PRO A 1 95 ? -2.030 6.621 -18.660 1.00 79.81 95 PRO A N 1
ATOM 740 C CA . PRO A 1 95 ? -1.133 7.492 -19.421 1.00 79.81 95 PRO A CA 1
ATOM 741 C C . PRO A 1 95 ? -1.830 8.646 -20.159 1.00 79.81 95 PRO A C 1
ATOM 743 O O . PRO A 1 95 ? -1.162 9.607 -20.522 1.00 79.81 95 PRO A O 1
ATOM 746 N N . MET A 1 96 ? -3.144 8.586 -20.387 1.00 79.31 96 MET A N 1
ATOM 747 C CA . MET A 1 96 ? -3.916 9.661 -21.029 1.00 79.31 96 MET A CA 1
ATOM 748 C C . MET A 1 96 ? -4.234 10.808 -20.054 1.00 79.31 96 MET A C 1
ATOM 750 O O . MET A 1 96 ? -4.457 11.940 -20.478 1.00 79.31 96 MET A O 1
ATOM 754 N N . PHE A 1 97 ? -4.186 10.543 -18.744 1.00 77.94 97 PHE A N 1
ATOM 755 C CA . PHE A 1 97 ? -4.590 11.458 -17.674 1.00 77.94 97 PHE A CA 1
ATOM 756 C C . PHE A 1 97 ? -3.378 11.969 -16.886 1.00 77.94 97 PHE A C 1
ATOM 758 O O . PHE A 1 97 ? -3.119 11.538 -15.763 1.00 77.94 97 PHE A O 1
ATOM 765 N N . ARG A 1 98 ? -2.617 12.892 -17.490 1.00 75.56 98 ARG A N 1
ATOM 766 C CA . ARG A 1 98 ? -1.347 13.389 -16.921 1.00 75.56 98 ARG A CA 1
ATOM 767 C C . ARG A 1 98 ? -1.462 14.633 -16.034 1.00 75.56 98 ARG A C 1
ATOM 769 O O . ARG A 1 98 ? -0.537 14.895 -15.276 1.00 75.56 98 ARG A O 1
ATOM 776 N N . SER A 1 99 ? -2.558 15.384 -16.125 1.00 80.38 99 SER A N 1
ATOM 777 C CA . SER A 1 99 ? -2.820 16.594 -15.321 1.00 80.38 99 SER A CA 1
ATOM 778 C C . SER A 1 99 ? -3.487 16.270 -13.979 1.00 80.38 99 SER A C 1
ATOM 780 O O . SER A 1 99 ? -3.905 15.135 -13.768 1.00 80.38 99 SER A O 1
ATOM 782 N N . SER A 1 100 ? -3.629 17.269 -13.105 1.00 71.50 100 SER A N 1
ATOM 783 C CA . SER A 1 100 ? -4.332 17.171 -11.818 1.00 71.50 100 SER A CA 1
ATOM 784 C C . SER A 1 100 ? -5.734 16.576 -11.954 1.00 71.50 100 SER A C 1
ATOM 786 O O . SER A 1 100 ? -6.504 16.939 -12.852 1.00 71.50 100 SER A O 1
ATOM 788 N N . MET A 1 101 ? -6.076 15.666 -11.041 1.00 69.50 101 MET A N 1
ATOM 789 C CA . MET A 1 101 ? -7.363 14.959 -11.050 1.00 69.50 101 MET A CA 1
ATOM 790 C C . MET A 1 101 ? -8.541 15.866 -10.712 1.00 69.50 101 MET A C 1
ATOM 792 O O . MET A 1 101 ? -9.640 15.628 -11.198 1.00 69.50 101 MET A O 1
ATOM 796 N N . THR A 1 102 ? -8.315 16.948 -9.971 1.00 65.81 102 THR A N 1
ATOM 797 C CA . THR A 1 102 ? -9.339 17.966 -9.716 1.00 65.81 102 THR A CA 1
ATOM 798 C C . THR A 1 102 ? -9.713 18.713 -10.993 1.00 65.81 102 THR A C 1
ATOM 800 O O . THR A 1 102 ? -10.893 18.852 -11.319 1.00 65.81 102 THR A O 1
ATOM 803 N N . PHE A 1 103 ? -8.716 19.119 -11.788 1.00 63.31 103 PHE A N 1
ATOM 804 C CA . PHE A 1 103 ? -8.977 19.735 -13.090 1.00 63.31 103 PHE A CA 1
ATOM 805 C C . PHE A 1 103 ? -9.754 18.777 -14.009 1.00 63.31 103 PHE A C 1
ATOM 807 O O . PHE A 1 103 ? -10.731 19.155 -14.656 1.00 63.31 103 PHE A O 1
ATOM 814 N N . GLN A 1 104 ? -9.348 17.507 -14.019 1.00 60.94 104 GLN A N 1
ATOM 815 C CA . GLN A 1 104 ? -10.013 16.451 -14.784 1.00 60.94 104 GLN A CA 1
ATOM 816 C C . GLN A 1 104 ? -11.416 16.114 -14.241 1.00 60.94 104 GLN A C 1
ATOM 818 O O . GLN A 1 104 ? -12.283 15.668 -14.993 1.00 60.94 104 GLN A O 1
ATOM 823 N N . GLY A 1 105 ? -11.678 16.358 -12.958 1.00 61.94 105 GLY A N 1
ATOM 824 C CA . GLY A 1 105 ? -12.984 16.188 -12.329 1.00 61.94 105 GLY A CA 1
ATOM 825 C C . GLY A 1 105 ? -14.033 17.179 -12.823 1.00 61.94 105 GLY A C 1
ATOM 826 O O . GLY A 1 105 ? -15.170 16.793 -13.086 1.00 61.94 105 GLY A O 1
ATOM 827 N N . ARG A 1 106 ? -13.648 18.438 -13.065 1.00 64.25 106 ARG A N 1
ATOM 828 C CA . ARG A 1 106 ? -14.545 19.437 -13.676 1.00 64.25 106 ARG A CA 1
ATOM 829 C C . ARG A 1 106 ? -14.965 19.072 -15.096 1.00 64.25 106 ARG A C 1
ATOM 831 O O . ARG A 1 106 ? -16.126 19.261 -15.456 1.00 64.25 106 ARG A O 1
ATOM 838 N N . MET A 1 107 ? -14.052 18.499 -15.881 1.00 68.94 107 MET A N 1
ATOM 839 C CA . MET A 1 107 ? -14.376 17.990 -17.220 1.00 68.94 107 MET A CA 1
ATOM 840 C C . MET A 1 107 ? -15.436 16.883 -17.151 1.00 68.94 107 MET A C 1
ATOM 842 O O . MET A 1 107 ? -16.357 16.866 -17.965 1.00 68.94 107 MET A O 1
ATOM 846 N N . LEU A 1 108 ? -15.358 16.009 -16.141 1.00 73.69 108 LEU A N 1
ATOM 847 C CA . LEU A 1 108 ? -16.334 14.942 -15.921 1.00 73.69 108 LEU A CA 1
ATOM 848 C C . LEU A 1 108 ? -17.719 15.482 -15.522 1.00 73.69 108 LEU A C 1
ATOM 850 O O . LEU A 1 108 ? -18.728 15.011 -16.039 1.00 73.69 108 LEU A O 1
ATOM 854 N N . THR A 1 109 ? -17.787 16.521 -14.685 1.00 74.50 109 THR A N 1
ATOM 855 C CA . THR A 1 109 ? -19.046 17.243 -14.414 1.00 74.50 109 THR A CA 1
ATOM 856 C C . THR A 1 109 ? -19.653 17.828 -15.697 1.00 74.50 109 THR A C 1
ATOM 858 O O . THR A 1 109 ? -20.867 17.770 -15.898 1.00 74.50 109 THR A O 1
ATOM 861 N N . GLY A 1 110 ? -18.817 18.331 -16.613 1.00 74.94 110 GLY A N 1
ATOM 862 C CA . GLY A 1 110 ? -19.250 18.790 -17.938 1.00 74.94 110 GLY A CA 1
ATOM 863 C C . GLY A 1 110 ? -19.874 17.688 -18.806 1.00 74.94 110 GLY A C 1
ATOM 864 O O . GLY A 1 110 ? -20.812 17.959 -19.561 1.00 74.94 110 GLY A O 1
ATOM 865 N N . VAL A 1 111 ? -19.426 16.433 -18.659 1.00 81.00 111 VAL A N 1
ATOM 866 C CA . VAL A 1 111 ? -20.063 15.274 -19.313 1.00 81.00 111 VAL A CA 1
ATOM 867 C C . VAL A 1 111 ? -21.496 15.113 -18.815 1.00 81.00 111 VAL A C 1
ATOM 869 O O . VAL A 1 111 ? -22.401 14.994 -19.635 1.00 81.00 111 VAL A O 1
ATOM 872 N N . ILE A 1 112 ? -21.735 15.196 -17.502 1.00 83.25 112 ILE A N 1
ATOM 873 C CA . ILE A 1 112 ? -23.096 15.118 -16.948 1.00 83.25 112 ILE A CA 1
ATOM 874 C C . ILE A 1 112 ? -23.976 16.257 -17.467 1.00 83.25 112 ILE A C 1
ATOM 876 O O . ILE A 1 112 ? -25.109 16.012 -17.875 1.00 83.25 112 ILE A O 1
ATOM 880 N N . GLY A 1 113 ? -23.444 17.482 -17.533 1.00 80.44 113 GLY A N 1
ATOM 881 C CA . GLY A 1 113 ? -24.150 18.610 -18.145 1.00 80.44 113 GLY A CA 1
ATOM 882 C C . GLY A 1 113 ? -24.547 18.338 -19.602 1.00 80.44 113 GLY A C 1
ATOM 883 O O . GLY A 1 113 ? -25.673 18.630 -20.003 1.00 80.44 113 GLY A O 1
ATOM 884 N N . SER A 1 114 ? -23.659 17.702 -20.372 1.00 79.19 114 SER A N 1
ATOM 885 C CA . SER A 1 114 ? -23.926 17.328 -21.768 1.00 79.19 114 SER A CA 1
ATOM 886 C C . SER A 1 114 ? -25.016 16.257 -21.872 1.00 79.19 114 SER A C 1
ATOM 888 O O . SER A 1 114 ? -25.912 16.366 -22.702 1.00 79.19 114 SER A O 1
ATOM 890 N N . LEU A 1 115 ? -24.997 15.255 -20.987 1.00 83.88 115 LEU A N 1
ATOM 891 C CA . LEU A 1 115 ? -26.042 14.225 -20.907 1.00 83.88 115 LEU A CA 1
ATOM 892 C C . LEU A 1 115 ? -27.406 14.806 -20.502 1.00 83.88 115 LEU A C 1
ATOM 894 O O . LEU A 1 115 ? -28.440 14.346 -20.980 1.00 83.88 115 LEU A O 1
ATOM 898 N N . ALA A 1 116 ? -27.398 15.825 -19.640 1.00 80.25 116 ALA A N 1
ATOM 899 C CA . ALA A 1 116 ? -28.579 16.516 -19.132 1.00 80.25 116 ALA A CA 1
ATOM 900 C C . ALA A 1 116 ? -29.233 17.475 -20.146 1.00 80.25 116 ALA A C 1
ATOM 902 O O . ALA A 1 116 ? -30.330 17.967 -19.887 1.00 80.25 116 ALA A O 1
ATOM 903 N N . THR A 1 117 ? -28.552 17.796 -21.249 1.00 77.75 117 THR A N 1
ATOM 904 C CA . THR A 1 117 ? -28.978 18.795 -22.254 1.00 77.75 117 THR A CA 1
ATOM 905 C C . THR A 1 117 ? -28.855 18.287 -23.694 1.00 77.75 117 THR A C 1
ATOM 907 O O . THR A 1 117 ? -28.866 19.068 -24.647 1.00 77.75 117 THR A O 1
ATOM 910 N N . ALA A 1 118 ? -28.750 16.969 -23.859 1.00 68.69 118 ALA A N 1
ATOM 911 C CA . ALA A 1 118 ? -28.578 16.292 -25.133 1.00 68.69 118 ALA A CA 1
ATOM 912 C C . ALA A 1 118 ? -29.654 16.644 -26.183 1.00 68.69 118 ALA A C 1
ATOM 914 O O . ALA A 1 118 ? -29.313 16.748 -27.355 1.00 68.69 118 ALA A O 1
ATOM 915 N N . VAL A 1 119 ? -30.913 16.914 -25.812 1.00 59.34 119 VAL A N 1
ATOM 916 C CA . VAL A 1 119 ? -31.991 17.321 -26.742 1.00 59.34 119 VAL A CA 1
ATOM 917 C C . VAL A 1 119 ? -31.775 18.698 -27.378 1.00 59.34 119 VAL A C 1
ATOM 919 O O . VAL A 1 119 ? -32.450 19.040 -28.344 1.00 59.34 119 VAL A O 1
ATOM 922 N N . HIS A 1 120 ? -30.806 19.479 -26.892 1.00 62.38 120 HIS A N 1
ATOM 923 C CA . HIS A 1 120 ? -30.375 20.740 -27.503 1.00 62.38 120 HIS A CA 1
ATOM 924 C C . HIS A 1 120 ? -29.144 20.580 -28.426 1.00 62.38 120 HIS A C 1
ATOM 926 O O . HIS A 1 120 ? -28.631 21.570 -28.952 1.00 62.38 120 HIS A O 1
ATOM 932 N N . ALA A 1 121 ? -28.666 19.347 -28.649 1.00 56.62 121 ALA A N 1
ATOM 933 C CA . ALA A 1 121 ? -27.403 19.051 -29.332 1.00 56.62 121 ALA A CA 1
ATOM 934 C C . ALA A 1 121 ? -27.407 19.204 -30.867 1.00 56.62 121 ALA A C 1
ATOM 936 O O . ALA A 1 121 ? -26.340 19.067 -31.474 1.00 56.62 121 ALA A O 1
ATOM 937 N N . GLU A 1 122 ? -28.538 19.528 -31.512 1.00 53.00 122 GLU A N 1
ATOM 938 C CA . GLU A 1 122 ? -28.598 19.765 -32.973 1.00 53.00 122 GLU A CA 1
ATOM 939 C C . GLU A 1 122 ? -27.571 20.812 -33.450 1.00 53.00 122 GLU A C 1
ATOM 941 O O . GLU A 1 122 ? -27.110 20.765 -34.587 1.00 53.00 122 GLU A O 1
ATOM 946 N N . THR A 1 123 ? -27.117 21.700 -32.561 1.00 51.44 123 THR A N 1
ATOM 947 C CA . THR A 1 123 ? -26.109 22.730 -32.853 1.00 51.44 123 THR A CA 1
ATOM 948 C C . THR A 1 123 ? -24.647 22.302 -32.629 1.00 51.44 123 THR A C 1
ATOM 950 O O . THR A 1 123 ? -23.758 23.147 -32.720 1.00 51.44 123 THR A O 1
ATOM 953 N N . SER A 1 124 ? -24.327 21.032 -32.327 1.00 64.06 124 SER A N 1
ATOM 954 C CA . SER A 1 124 ? -22.947 20.660 -31.935 1.00 64.06 124 SER A CA 1
ATOM 955 C C . SER A 1 124 ? -22.437 19.259 -32.317 1.00 64.06 124 SER A C 1
ATOM 957 O O . SER A 1 124 ? -21.404 18.848 -31.790 1.00 64.06 124 SER A O 1
ATOM 959 N N . ILE A 1 125 ? -23.041 18.550 -33.283 1.00 76.31 125 ILE A N 1
ATOM 960 C CA . ILE A 1 125 ? -22.494 17.267 -33.803 1.00 76.31 125 ILE A CA 1
ATOM 961 C C . ILE A 1 125 ? -21.027 17.414 -34.232 1.00 76.31 125 ILE A C 1
ATOM 963 O O . ILE A 1 125 ? -20.172 16.651 -33.788 1.00 76.31 125 ILE A O 1
ATOM 967 N N . ALA A 1 126 ? -20.724 18.439 -35.035 1.00 77.25 126 ALA A N 1
ATOM 968 C CA . ALA A 1 126 ? -19.366 18.701 -35.509 1.00 77.25 126 ALA A CA 1
ATOM 969 C C . ALA A 1 126 ? -18.385 18.962 -34.352 1.00 77.25 126 ALA A C 1
ATOM 971 O O . ALA A 1 126 ? -17.251 18.496 -34.392 1.00 77.25 126 ALA A O 1
ATOM 972 N N . ASN A 1 127 ? -18.824 19.641 -33.288 1.00 77.38 127 ASN A N 1
ATOM 973 C CA . ASN A 1 127 ? -17.998 19.901 -32.105 1.00 77.38 127 ASN A CA 1
ATOM 974 C C . ASN A 1 127 ? -17.730 18.617 -31.303 1.00 77.38 127 ASN A C 1
ATOM 976 O O . ASN A 1 127 ? -16.606 18.391 -30.859 1.00 77.38 127 ASN A O 1
ATOM 980 N N . ILE A 1 128 ? -18.742 17.757 -31.152 1.00 81.31 128 ILE A N 1
ATOM 981 C CA . ILE A 1 128 ? -18.639 16.455 -30.472 1.00 81.31 128 ILE A CA 1
ATOM 982 C C . ILE A 1 128 ? -17.698 15.519 -31.245 1.00 81.31 128 ILE A C 1
ATOM 984 O O . ILE A 1 128 ? -16.824 14.877 -30.666 1.00 81.31 128 ILE A O 1
ATOM 988 N N . GLN A 1 129 ? -17.819 15.489 -32.569 1.00 85.00 129 GLN A N 1
ATOM 989 C CA . GLN A 1 129 ? -16.913 14.749 -33.444 1.00 85.00 129 GLN A CA 1
ATOM 990 C C . GLN A 1 129 ? -15.490 15.315 -33.398 1.00 85.00 129 GLN A C 1
ATOM 992 O O . GLN A 1 129 ? -14.525 14.566 -33.257 1.00 85.00 129 GLN A O 1
ATOM 997 N N . GLN A 1 130 ? -15.339 16.641 -33.408 1.00 82.19 130 GLN A N 1
ATOM 998 C CA . GLN A 1 130 ? -14.041 17.295 -33.257 1.00 82.19 130 GLN A CA 1
ATOM 999 C C . GLN A 1 130 ? -13.386 16.983 -31.902 1.00 82.19 130 GLN A C 1
ATOM 1001 O O . GLN A 1 130 ? -12.158 16.862 -31.822 1.00 82.19 130 GLN A O 1
ATOM 1006 N N . LEU A 1 131 ? -14.185 16.811 -30.846 1.00 81.06 131 LEU A N 1
ATOM 1007 C CA . LEU A 1 131 ? -13.714 16.345 -29.546 1.00 81.06 131 LEU A CA 1
ATOM 1008 C C . LEU A 1 131 ? -13.174 14.910 -29.628 1.00 81.06 131 LEU A C 1
ATOM 1010 O O . LEU A 1 131 ? -12.084 14.657 -29.119 1.00 81.06 131 LEU A O 1
ATOM 1014 N N . ALA A 1 132 ? -13.852 14.004 -30.340 1.00 82.75 132 ALA A N 1
ATOM 1015 C CA . ALA A 1 132 ? -13.363 12.642 -30.567 1.00 82.75 132 ALA A CA 1
ATOM 1016 C C . ALA A 1 132 ? -12.025 12.612 -31.334 1.00 82.75 132 ALA A C 1
ATOM 1018 O O . ALA A 1 132 ? -11.107 11.902 -30.919 1.00 82.75 132 ALA A O 1
ATOM 1019 N N . ILE A 1 133 ? -11.854 13.459 -32.362 1.00 84.81 133 ILE A N 1
ATOM 1020 C CA . ILE A 1 133 ? -10.561 13.638 -33.061 1.00 84.81 133 ILE A CA 1
ATOM 1021 C C . ILE A 1 133 ? -9.472 14.061 -32.068 1.00 84.81 133 ILE A C 1
ATOM 1023 O O . ILE A 1 133 ? -8.343 13.569 -32.102 1.00 84.81 133 ILE A O 1
ATOM 1027 N N . ASN A 1 134 ? -9.792 14.991 -31.167 1.00 81.75 134 ASN A N 1
ATOM 1028 C CA . ASN A 1 134 ? -8.840 15.444 -30.161 1.00 81.75 134 ASN A CA 1
ATOM 1029 C C . ASN A 1 134 ? -8.522 14.343 -29.138 1.00 81.75 134 ASN A C 1
ATOM 1031 O O . ASN A 1 134 ? -7.360 14.198 -28.770 1.00 81.75 134 ASN A O 1
ATOM 1035 N N . HIS A 1 135 ? -9.495 13.526 -28.732 1.00 86.75 135 HIS A N 1
ATOM 1036 C CA . HIS A 1 135 ? -9.271 12.382 -27.845 1.00 86.75 135 HIS A CA 1
ATOM 1037 C C . HIS A 1 135 ? -8.387 11.297 -28.480 1.00 86.75 135 HIS A C 1
ATOM 1039 O O . HIS A 1 135 ? -7.540 10.726 -27.789 1.00 86.75 135 HIS A O 1
ATOM 1045 N N . ALA A 1 136 ? -8.487 11.066 -29.792 1.00 85.69 136 ALA A N 1
ATOM 1046 C CA . ALA A 1 136 ? -7.605 10.135 -30.500 1.00 85.69 136 ALA A CA 1
ATOM 1047 C C . ALA A 1 136 ? -6.121 10.555 -30.420 1.00 85.69 136 ALA A C 1
ATOM 1049 O O . ALA A 1 136 ? -5.241 9.701 -30.279 1.00 85.69 136 ALA A O 1
ATOM 1050 N N . LYS A 1 137 ? -5.817 11.866 -30.382 1.00 83.94 137 LYS A N 1
ATOM 1051 C CA . LYS A 1 137 ? -4.447 12.385 -30.141 1.00 83.94 137 LYS A CA 1
ATOM 1052 C C . LYS A 1 137 ? -3.895 11.995 -28.765 1.00 83.94 137 LYS A C 1
ATOM 1054 O O . LYS A 1 137 ? -2.680 11.928 -28.583 1.00 83.94 137 LYS A O 1
ATOM 1059 N N . TYR A 1 138 ? -4.776 11.720 -27.806 1.00 78.94 138 TYR A N 1
ATOM 1060 C CA . TYR A 1 138 ? -4.429 11.220 -26.476 1.00 78.94 138 TYR A CA 1
ATOM 1061 C C . TYR A 1 138 ? -4.510 9.692 -26.371 1.00 78.94 138 TYR A C 1
ATOM 1063 O O . TYR A 1 138 ? -4.258 9.155 -25.301 1.00 78.94 138 TYR A O 1
ATOM 1071 N N . GLY A 1 139 ? -4.790 8.986 -27.469 1.00 85.12 139 GLY A N 1
ATOM 1072 C CA . GLY A 1 139 ? -4.799 7.524 -27.531 1.00 85.12 139 GLY A CA 1
ATOM 1073 C C . GLY A 1 139 ? -6.141 6.868 -27.206 1.00 85.12 139 GLY A C 1
ATOM 1074 O O . GLY A 1 139 ? -6.178 5.650 -27.052 1.00 85.12 139 GLY A O 1
ATOM 1075 N N . ALA A 1 140 ? -7.229 7.637 -27.089 1.00 88.69 140 ALA A N 1
ATOM 1076 C CA . ALA A 1 140 ? -8.554 7.082 -26.820 1.00 88.69 140 ALA A CA 1
ATOM 1077 C C . ALA A 1 140 ? -8.986 6.103 -27.927 1.00 88.69 140 ALA A C 1
ATOM 1079 O O . ALA A 1 140 ? -8.787 6.373 -29.109 1.00 88.69 140 ALA A O 1
ATOM 1080 N N . THR A 1 141 ? -9.593 4.986 -27.528 1.00 90.50 141 THR A N 1
ATOM 1081 C CA . THR A 1 141 ? -10.102 3.929 -28.420 1.00 90.50 141 THR A CA 1
ATOM 1082 C C . THR A 1 141 ? -11.560 3.649 -28.080 1.00 90.50 141 THR A C 1
ATOM 1084 O O . THR A 1 141 ? -12.047 4.118 -27.046 1.00 90.50 141 THR A O 1
ATOM 1087 N N . LYS A 1 142 ? -12.260 2.872 -28.910 1.00 91.31 142 LYS A N 1
ATOM 1088 C CA . LYS A 1 142 ? -13.658 2.503 -28.648 1.00 91.31 142 LYS A CA 1
ATOM 1089 C C . LYS A 1 142 ? -13.831 1.766 -27.311 1.00 91.31 142 LYS A C 1
ATOM 1091 O O . LYS A 1 142 ? -14.745 2.079 -26.548 1.00 91.31 142 LYS A O 1
ATOM 1096 N N . GLU A 1 143 ? -12.882 0.903 -26.957 1.00 91.25 143 GLU A N 1
ATOM 1097 C CA . GLU A 1 143 ? -12.878 0.154 -25.696 1.00 91.25 143 GLU A CA 1
ATOM 1098 C C . GLU A 1 143 ? -12.749 1.109 -24.497 1.00 91.25 143 GLU A C 1
ATOM 1100 O O . GLU A 1 143 ? -13.376 0.908 -23.454 1.00 91.25 143 GLU A O 1
ATOM 1105 N N . HIS A 1 144 ? -11.978 2.196 -24.647 1.00 90.19 144 HIS A N 1
ATOM 1106 C CA . HIS A 1 144 ? -11.833 3.224 -23.613 1.00 90.19 144 HIS A CA 1
ATOM 1107 C C . HIS A 1 144 ? -13.126 4.019 -23.389 1.00 90.19 144 HIS A C 1
ATOM 1109 O O . HIS A 1 144 ? -13.449 4.325 -22.241 1.00 90.19 144 HIS A O 1
ATOM 1115 N N . TYR A 1 145 ? -13.894 4.322 -24.443 1.00 91.00 145 TYR A N 1
ATOM 1116 C CA . TYR A 1 145 ? -15.217 4.941 -24.290 1.00 91.00 145 TYR A CA 1
ATOM 1117 C C . TYR A 1 145 ? -16.198 3.984 -23.609 1.00 91.00 145 TYR A C 1
ATOM 1119 O O . TYR A 1 145 ? -16.866 4.369 -22.653 1.00 91.00 145 TYR A O 1
ATOM 1127 N N . ALA A 1 146 ? -16.229 2.710 -24.001 1.00 92.19 146 ALA A N 1
ATOM 1128 C CA . ALA A 1 146 ? -17.085 1.730 -23.339 1.00 92.19 146 ALA A CA 1
ATOM 1129 C C . ALA A 1 146 ? -16.742 1.581 -21.839 1.00 92.19 146 ALA A C 1
ATOM 1131 O O . ALA A 1 146 ? -17.638 1.560 -20.991 1.00 92.19 146 ALA A O 1
ATOM 1132 N N . ALA A 1 147 ? -15.449 1.551 -21.493 1.00 91.56 147 ALA A N 1
ATOM 1133 C CA . ALA A 1 147 ? -14.985 1.538 -20.105 1.00 91.56 147 ALA A CA 1
ATOM 1134 C C . ALA A 1 147 ? -15.382 2.811 -19.338 1.00 91.56 147 ALA A C 1
ATOM 1136 O O . ALA A 1 147 ? -15.828 2.721 -18.191 1.00 91.56 147 ALA A O 1
ATOM 1137 N N . LEU A 1 148 ? -15.275 3.984 -19.971 1.00 90.38 148 LEU A N 1
ATOM 1138 C CA . LEU A 1 148 ? -15.704 5.258 -19.394 1.00 90.38 148 LEU A CA 1
ATOM 1139 C C . LEU A 1 148 ? -17.208 5.260 -19.097 1.00 90.38 148 LEU A C 1
ATOM 1141 O O . LEU A 1 148 ? -17.598 5.641 -17.998 1.00 90.38 148 LEU A O 1
ATOM 1145 N N . GLY A 1 149 ? -18.042 4.800 -20.036 1.00 91.75 149 GLY A N 1
ATOM 1146 C CA . GLY A 1 149 ? -19.493 4.705 -19.855 1.00 91.75 149 GLY A CA 1
ATOM 1147 C C . GLY A 1 149 ? -19.880 3.799 -18.686 1.00 91.75 149 GLY A C 1
ATOM 1148 O O . GLY A 1 149 ? -20.626 4.219 -17.804 1.00 91.75 149 GLY A O 1
ATOM 1149 N N . ARG A 1 150 ? -19.313 2.587 -18.613 1.00 94.12 150 ARG A N 1
ATOM 1150 C CA . ARG A 1 150 ? -19.556 1.662 -17.487 1.00 94.12 150 ARG A CA 1
ATOM 1151 C C . ARG A 1 150 ? -19.131 2.266 -16.148 1.00 94.12 150 ARG A C 1
ATOM 1153 O O . ARG A 1 150 ? -19.897 2.236 -15.188 1.00 94.12 150 ARG A O 1
ATOM 1160 N N . THR A 1 151 ? -17.949 2.880 -16.115 1.00 92.06 151 THR A N 1
ATOM 1161 C CA . THR A 1 151 ? -17.415 3.506 -14.900 1.00 92.06 151 THR A CA 1
ATOM 1162 C C . THR A 1 151 ? -18.263 4.691 -14.448 1.00 92.06 151 THR A C 1
ATOM 1164 O O . THR A 1 151 ? -18.513 4.858 -13.255 1.00 92.06 151 THR A O 1
ATOM 1167 N N . LEU A 1 152 ? -18.736 5.511 -15.389 1.00 92.00 152 LEU A N 1
ATOM 1168 C CA . LEU A 1 152 ? -19.590 6.659 -15.100 1.00 92.00 152 LEU A CA 1
ATOM 1169 C C . LEU A 1 152 ? -20.897 6.223 -14.434 1.00 92.00 152 LEU A C 1
ATOM 1171 O O . LEU A 1 152 ? -21.283 6.796 -13.419 1.00 92.00 152 LEU A O 1
ATOM 1175 N N . LEU A 1 153 ? -21.541 5.186 -14.971 1.00 94.62 153 LEU A N 1
ATOM 1176 C CA . LEU A 1 153 ? -22.787 4.637 -14.435 1.00 94.62 153 LEU A CA 1
ATOM 1177 C C . LEU A 1 153 ? -22.585 4.037 -13.035 1.00 94.62 153 LEU A C 1
ATOM 1179 O O . LEU A 1 153 ? -23.346 4.368 -12.130 1.00 94.62 153 LEU A O 1
ATOM 1183 N N . GLN A 1 154 ? -21.526 3.245 -12.831 1.00 93.62 154 GLN A N 1
ATOM 1184 C CA . GLN A 1 154 ? -21.182 2.698 -11.510 1.00 93.62 154 GLN A CA 1
ATOM 1185 C C . GLN A 1 154 ? -20.882 3.808 -10.491 1.00 93.62 154 GLN A C 1
ATOM 1187 O O . GLN A 1 154 ? -21.290 3.737 -9.335 1.00 93.62 154 GLN A O 1
ATOM 1192 N N . THR A 1 155 ? -20.185 4.862 -10.918 1.00 89.31 155 THR A N 1
ATOM 1193 C CA . THR A 1 155 ? -19.894 6.016 -10.060 1.00 89.31 155 THR A CA 1
ATOM 1194 C C . THR A 1 155 ? -21.180 6.719 -9.647 1.00 89.31 155 THR A C 1
ATOM 1196 O O . THR A 1 155 ? -21.362 7.000 -8.466 1.00 89.31 155 THR A O 1
ATOM 1199 N N . LEU A 1 156 ? -22.066 7.004 -10.606 1.00 93.00 156 LEU A N 1
ATOM 1200 C CA . LEU A 1 156 ? -23.332 7.689 -10.354 1.00 93.00 156 LEU A CA 1
ATOM 1201 C C . LEU A 1 156 ? -24.237 6.888 -9.417 1.00 93.00 156 LEU A C 1
ATOM 1203 O O . LEU A 1 156 ? -24.846 7.490 -8.540 1.00 93.00 156 LEU A O 1
ATOM 1207 N N . GLU A 1 157 ? -24.263 5.561 -9.536 1.00 94.12 157 GLU A N 1
ATOM 1208 C CA . GLU A 1 157 ? -24.952 4.677 -8.591 1.00 94.12 157 GLU A CA 1
ATOM 1209 C C . GLU A 1 157 ? -24.422 4.848 -7.161 1.00 94.12 157 GLU A C 1
ATOM 1211 O O . GLU A 1 157 ? -25.194 5.109 -6.238 1.00 94.12 157 GLU A O 1
ATOM 1216 N N . ILE A 1 158 ? -23.098 4.797 -6.985 1.00 88.75 158 ILE A N 1
ATOM 1217 C CA . ILE A 1 158 ? -22.457 4.952 -5.673 1.00 88.75 158 ILE A CA 1
ATOM 1218 C C . ILE A 1 158 ? -22.753 6.328 -5.070 1.00 88.75 158 ILE A C 1
ATOM 1220 O O . ILE A 1 158 ? -23.151 6.415 -3.910 1.00 88.75 158 ILE A O 1
ATOM 1224 N N . VAL A 1 159 ? -22.558 7.409 -5.833 1.00 85.94 159 VAL A N 1
ATOM 1225 C CA . VAL A 1 159 ? -22.685 8.770 -5.284 1.00 85.94 159 VAL A CA 1
ATOM 1226 C C . VAL A 1 159 ? -24.125 9.256 -5.178 1.00 85.94 159 VAL A C 1
ATOM 1228 O O . VAL A 1 159 ? -24.387 10.210 -4.450 1.00 85.94 159 VAL A O 1
ATOM 1231 N N . SER A 1 160 ? -25.068 8.618 -5.872 1.00 89.62 160 SER A N 1
ATOM 1232 C CA . SER A 1 160 ? -26.495 8.927 -5.745 1.00 89.62 160 SER A CA 1
ATOM 1233 C C . SER A 1 160 ? -27.125 8.285 -4.509 1.00 89.62 160 SER A C 1
ATOM 1235 O O . SER A 1 160 ? -28.109 8.810 -3.991 1.00 89.62 160 SER A O 1
ATOM 1237 N N . GLY A 1 161 ? -26.576 7.170 -4.014 1.00 90.69 161 GLY A N 1
ATOM 1238 C CA . GLY A 1 161 ? -27.121 6.473 -2.850 1.00 90.69 161 GLY A CA 1
ATOM 1239 C C . GLY A 1 161 ? -28.595 6.108 -3.050 1.00 90.69 161 GLY A C 1
ATOM 1240 O O . GLY A 1 161 ? -28.960 5.501 -4.054 1.00 90.69 161 GLY A O 1
ATOM 1241 N N . SER A 1 162 ? -29.468 6.509 -2.120 1.00 90.81 162 SER A N 1
ATOM 1242 C CA . SER A 1 162 ? -30.913 6.228 -2.234 1.00 90.81 162 SER A CA 1
ATOM 1243 C C . SER A 1 162 ? -31.630 6.975 -3.362 1.00 90.81 162 SER A C 1
ATOM 1245 O O . SER A 1 162 ? -32.765 6.633 -3.673 1.00 90.81 162 SER A O 1
ATOM 1247 N N . GLU A 1 163 ? -31.005 7.992 -3.961 1.00 92.19 163 GLU A N 1
ATOM 1248 C CA . GLU A 1 163 ? -31.564 8.737 -5.098 1.00 92.19 163 GLU A CA 1
ATOM 1249 C C . GLU A 1 163 ? -31.339 8.016 -6.440 1.00 92.19 163 GLU A C 1
ATOM 1251 O O . GLU A 1 163 ? -31.684 8.555 -7.492 1.00 92.19 163 GLU A O 1
ATOM 1256 N N . TRP A 1 164 ? -30.726 6.825 -6.434 1.00 96.56 164 TRP A N 1
ATOM 1257 C CA . TRP A 1 164 ? -30.513 6.010 -7.628 1.00 96.56 164 TRP A CA 1
ATOM 1258 C C . TRP A 1 164 ? -31.705 5.088 -7.914 1.00 96.56 164 TRP A C 1
ATOM 1260 O O . TRP A 1 164 ? -32.209 4.411 -7.019 1.00 96.56 164 TRP A O 1
ATOM 1270 N N . SER A 1 165 ? -32.134 5.018 -9.177 1.00 96.25 165 SER A N 1
ATOM 1271 C CA . SER A 1 165 ? -33.194 4.111 -9.636 1.00 96.25 165 SER A CA 1
ATOM 1272 C C . SER A 1 165 ? -32.874 3.530 -11.016 1.00 96.25 165 SER A C 1
ATOM 1274 O O . SER A 1 165 ? -32.029 4.060 -11.746 1.00 96.25 165 SER A O 1
ATOM 1276 N N . GLU A 1 166 ? -33.566 2.458 -11.413 1.00 96.19 166 GLU A N 1
ATOM 1277 C CA . GLU A 1 166 ? -33.384 1.855 -12.743 1.00 96.19 166 GLU A CA 1
ATOM 1278 C C . GLU A 1 166 ? -33.800 2.811 -13.877 1.00 96.19 166 GLU A C 1
ATOM 1280 O O . GLU A 1 166 ? -33.182 2.812 -14.943 1.00 96.19 166 GLU A O 1
ATOM 1285 N N . GLU A 1 167 ? -34.781 3.691 -13.654 1.00 96.19 167 GLU A N 1
ATOM 1286 C CA . GLU A 1 167 ? -35.164 4.737 -14.611 1.00 96.19 167 GLU A CA 1
ATOM 1287 C C . GLU A 1 167 ? -34.034 5.753 -14.814 1.00 96.19 167 GLU A C 1
ATOM 1289 O O . GLU A 1 167 ? -33.740 6.133 -15.950 1.00 96.19 167 GLU A O 1
ATOM 1294 N N . ILE A 1 168 ? -33.361 6.155 -13.730 1.00 97.00 168 ILE A N 1
ATOM 1295 C CA . ILE A 1 168 ? -32.219 7.078 -13.768 1.00 97.00 168 ILE A CA 1
ATOM 1296 C C . ILE A 1 168 ? -31.030 6.419 -14.474 1.00 97.00 168 ILE A C 1
ATOM 1298 O O . ILE A 1 168 ? -30.451 7.007 -15.390 1.00 97.00 168 ILE A O 1
ATOM 1302 N N . LYS A 1 169 ? -30.708 5.170 -14.123 1.00 96.19 169 LYS A N 1
ATOM 1303 C CA . LYS A 1 169 ? -29.671 4.373 -14.793 1.00 96.19 169 LYS A CA 1
ATOM 1304 C C . LYS A 1 169 ? -29.927 4.269 -16.294 1.00 96.19 169 LYS A C 1
ATOM 1306 O O . LYS A 1 169 ? -29.029 4.530 -17.096 1.00 96.19 169 LYS A O 1
ATOM 1311 N N . LYS A 1 170 ? -31.163 3.943 -16.690 1.00 96.31 170 LYS A N 1
ATOM 1312 C CA . LYS A 1 170 ? -31.570 3.875 -18.098 1.00 96.31 170 LYS A CA 1
ATOM 1313 C C . LYS A 1 170 ? -31.441 5.233 -18.786 1.00 96.31 170 LYS A C 1
ATOM 1315 O O . LYS A 1 170 ? -30.974 5.273 -19.924 1.00 96.31 170 LYS A O 1
ATOM 1320 N N . ALA A 1 171 ? -31.825 6.327 -18.126 1.00 95.75 171 ALA A N 1
ATOM 1321 C CA . ALA A 1 171 ? -31.681 7.679 -18.660 1.00 95.75 171 ALA A CA 1
ATOM 1322 C C . ALA A 1 171 ? -30.208 8.017 -18.943 1.00 95.75 171 ALA A C 1
ATOM 1324 O O . ALA A 1 171 ? -29.870 8.337 -20.083 1.00 95.75 171 ALA A O 1
ATOM 1325 N N . TYR A 1 172 ? -29.318 7.851 -17.958 1.00 96.19 172 TYR A N 1
ATOM 1326 C CA . TYR A 1 172 ? -27.880 8.091 -18.123 1.00 96.19 172 TYR A CA 1
ATOM 1327 C C . TYR A 1 172 ? -27.256 7.216 -19.211 1.00 96.19 172 TYR A C 1
ATOM 1329 O O . TYR A 1 172 ? -26.544 7.733 -20.072 1.00 96.19 172 TYR A O 1
ATOM 1337 N N . LEU A 1 173 ? -27.537 5.908 -19.206 1.00 96.12 173 LEU A N 1
ATOM 1338 C CA . LEU A 1 173 ? -26.983 4.978 -20.190 1.00 96.12 173 LEU A CA 1
ATOM 1339 C C . LEU A 1 173 ? -27.454 5.311 -21.611 1.00 96.12 173 LEU A C 1
ATOM 1341 O O . LEU A 1 173 ? -26.650 5.296 -22.542 1.00 96.12 173 LEU A O 1
ATOM 1345 N N . THR A 1 174 ? -28.735 5.654 -21.779 1.00 95.25 174 THR A N 1
ATOM 1346 C CA . THR A 1 174 ? -29.304 6.014 -23.086 1.00 95.25 174 THR A CA 1
ATOM 1347 C C . THR A 1 174 ? -28.685 7.303 -23.621 1.00 95.25 174 THR A C 1
ATOM 1349 O O . THR A 1 174 ? -28.210 7.319 -24.757 1.00 95.25 174 THR A O 1
ATOM 1352 N N . SER A 1 175 ? -28.614 8.356 -22.799 1.00 92.69 175 SER A N 1
ATOM 1353 C CA . SER A 1 175 ? -27.974 9.621 -23.180 1.00 92.69 175 SER A CA 1
ATOM 1354 C C . SER A 1 175 ? -26.482 9.448 -23.471 1.00 92.69 175 SER A C 1
ATOM 1356 O O . SER A 1 175 ? -25.963 10.052 -24.410 1.00 92.69 175 SER A O 1
ATOM 1358 N N . TYR A 1 176 ? -25.785 8.592 -22.715 1.00 94.44 176 TYR A N 1
ATOM 1359 C CA . TYR A 1 176 ? -24.372 8.302 -22.951 1.00 94.44 176 TYR A CA 1
ATOM 1360 C C . TYR A 1 176 ? -24.163 7.595 -24.289 1.00 94.44 176 TYR A C 1
ATOM 1362 O O . TYR A 1 176 ? -23.345 8.038 -25.092 1.00 94.44 176 TYR A O 1
ATOM 1370 N N . CYS A 1 177 ? -24.933 6.536 -24.560 1.00 94.25 177 CYS A N 1
ATOM 1371 C CA . CYS A 1 177 ? -24.843 5.804 -25.822 1.00 94.25 177 CYS A CA 1
ATOM 1372 C C . CYS A 1 177 ? -25.189 6.703 -27.013 1.00 94.25 177 CYS A C 1
ATOM 1374 O O . CYS A 1 177 ? -24.523 6.618 -28.038 1.00 94.25 177 CYS A O 1
ATOM 1376 N N . PHE A 1 178 ? -26.159 7.612 -26.871 1.00 91.88 178 PHE A N 1
ATOM 1377 C CA . PHE A 1 178 ? -26.476 8.611 -27.894 1.00 91.88 178 PHE A CA 1
ATOM 1378 C C . PHE A 1 178 ? -25.274 9.506 -28.234 1.00 91.88 178 PHE A C 1
ATOM 1380 O O . PHE A 1 178 ? -24.896 9.606 -29.402 1.00 91.88 178 PHE A O 1
ATOM 1387 N N . LEU A 1 179 ? -24.627 10.111 -27.229 1.00 89.12 179 LEU A N 1
ATOM 1388 C CA . LEU A 1 179 ? -23.431 10.934 -27.452 1.00 89.12 179 LEU A CA 1
ATOM 1389 C C . LEU A 1 179 ? -22.262 10.108 -27.998 1.00 89.12 179 LEU A C 1
ATOM 1391 O O . LEU A 1 179 ? -21.528 10.574 -28.870 1.00 89.12 179 LEU A O 1
ATOM 1395 N N . TYR A 1 180 ? -22.101 8.876 -27.514 1.00 92.94 180 TYR A N 1
ATOM 1396 C CA . TYR A 1 180 ? -21.051 7.987 -27.985 1.00 92.94 180 TYR A CA 1
ATOM 1397 C C . TYR A 1 180 ? -21.259 7.597 -29.452 1.00 92.94 180 TYR A C 1
ATOM 1399 O O . TYR A 1 180 ? -20.302 7.650 -30.216 1.00 92.94 180 TYR A O 1
ATOM 1407 N N . TYR A 1 181 ? -22.493 7.334 -29.895 1.00 92.31 181 TYR A N 1
ATOM 1408 C CA . TYR A 1 181 ? -22.790 7.105 -31.312 1.00 92.31 181 TYR A CA 1
ATOM 1409 C C . TYR A 1 181 ? -22.361 8.276 -32.195 1.00 92.31 181 TYR A C 1
ATOM 1411 O O . TYR A 1 181 ? -21.795 8.042 -33.254 1.00 92.31 181 TYR A O 1
ATOM 1419 N N . ILE A 1 182 ? -22.562 9.525 -31.762 1.00 89.69 182 ILE A N 1
ATOM 1420 C CA . ILE A 1 182 ? -22.118 10.704 -32.528 1.00 89.69 182 ILE A CA 1
ATOM 1421 C C . ILE A 1 182 ? -20.589 10.702 -32.722 1.00 89.69 182 ILE A C 1
ATOM 1423 O O . ILE A 1 182 ? -20.095 11.100 -33.780 1.00 89.69 182 ILE A O 1
ATOM 1427 N N . MET A 1 183 ? -19.840 10.240 -31.715 1.00 90.69 183 MET A N 1
ATOM 1428 C CA . MET A 1 183 ? -18.378 10.129 -31.757 1.00 90.69 183 MET A CA 1
ATOM 1429 C C . MET A 1 183 ? -17.882 8.876 -32.492 1.00 90.69 183 MET A C 1
ATOM 1431 O O . MET A 1 183 ? -16.802 8.912 -33.075 1.00 90.69 183 MET A O 1
ATOM 1435 N N . LEU A 1 184 ? -18.640 7.778 -32.463 1.00 92.44 184 LEU A N 1
ATOM 1436 C CA . LEU A 1 184 ? -18.191 6.440 -32.853 1.00 92.44 184 LEU A CA 1
ATOM 1437 C C . LEU A 1 184 ? -17.608 6.356 -34.278 1.00 92.44 184 LEU A C 1
ATOM 1439 O O . LEU A 1 184 ? -16.517 5.805 -34.398 1.00 92.44 184 LEU A O 1
ATOM 1443 N N . PRO A 1 185 ? -18.204 6.955 -35.332 1.00 90.75 185 PRO A N 1
ATOM 1444 C CA . PRO A 1 185 ? -17.596 6.967 -36.667 1.00 90.75 185 PRO A CA 1
ATOM 1445 C C . PRO A 1 185 ? -16.184 7.558 -36.662 1.00 90.75 185 PRO A C 1
ATOM 1447 O O . PRO A 1 185 ? -15.250 6.984 -37.207 1.00 90.75 185 PRO A O 1
ATOM 1450 N N . VAL A 1 186 ? -16.009 8.680 -35.961 1.00 89.94 186 VAL A N 1
ATOM 1451 C CA . VAL A 1 186 ? -14.715 9.359 -35.847 1.00 89.94 186 VAL A CA 1
ATOM 1452 C C . VAL A 1 186 ? -13.724 8.523 -35.047 1.00 89.94 186 VAL A C 1
ATOM 1454 O O . VAL A 1 186 ? -12.546 8.493 -35.388 1.00 89.94 186 VAL A O 1
ATOM 1457 N N . VAL A 1 187 ? -14.185 7.853 -33.989 1.00 90.81 187 VAL A N 1
ATOM 1458 C CA . VAL A 1 187 ? -13.348 6.968 -33.166 1.00 90.81 187 VAL A CA 1
ATOM 1459 C C . VAL A 1 187 ? -12.854 5.763 -33.970 1.00 90.81 187 VAL A C 1
ATOM 1461 O O . VAL A 1 187 ? -11.713 5.352 -33.779 1.00 90.81 187 VAL A O 1
ATOM 1464 N N . LEU A 1 188 ? -13.678 5.218 -34.868 1.00 91.06 188 LEU A N 1
ATOM 1465 C CA . LEU A 1 188 ? -13.307 4.098 -35.737 1.00 91.06 188 LEU A CA 1
ATOM 1466 C C . LEU A 1 188 ? -12.349 4.529 -36.860 1.00 91.06 188 LEU A C 1
ATOM 1468 O O . LEU A 1 188 ? -11.384 3.822 -37.142 1.00 91.06 188 LEU A O 1
ATOM 1472 N N . ASP A 1 189 ? -12.573 5.705 -37.453 1.00 90.31 189 ASP A N 1
ATOM 1473 C CA . ASP A 1 189 ? -11.789 6.195 -38.596 1.00 90.31 189 ASP A CA 1
ATOM 1474 C C . ASP A 1 189 ? -10.484 6.909 -38.197 1.00 90.31 189 ASP A C 1
ATOM 1476 O O . ASP A 1 189 ? -9.571 7.054 -39.015 1.00 90.31 189 ASP A O 1
ATOM 1480 N N . THR A 1 190 ? -10.370 7.378 -36.949 1.00 87.44 190 THR A N 1
ATOM 1481 C CA . THR A 1 190 ? -9.201 8.136 -36.480 1.00 87.44 190 THR A CA 1
ATOM 1482 C C . THR A 1 190 ? -8.258 7.238 -35.677 1.00 87.44 190 THR A C 1
ATOM 1484 O O . THR A 1 190 ? -8.570 6.891 -34.537 1.00 87.44 190 THR A O 1
ATOM 1487 N N . PRO A 1 191 ? -7.062 6.900 -36.196 1.00 84.06 191 PRO A N 1
ATOM 1488 C CA . PRO A 1 191 ? -6.133 6.041 -35.477 1.00 84.06 191 PRO A CA 1
ATOM 1489 C C . PRO A 1 191 ? -5.641 6.710 -34.179 1.00 84.06 191 PRO A C 1
ATOM 1491 O O . PRO A 1 191 ? -5.229 7.878 -34.197 1.00 84.06 191 PRO A O 1
ATOM 1494 N N . PRO A 1 192 ? -5.631 5.986 -33.045 1.00 87.25 192 PRO A N 1
ATOM 1495 C CA . PRO A 1 192 ? -5.183 6.530 -31.773 1.00 87.25 192 PRO A CA 1
ATOM 1496 C C . PRO A 1 192 ? -3.667 6.755 -31.775 1.00 87.25 192 PRO A C 1
ATOM 1498 O O . PRO A 1 192 ? -2.882 5.922 -32.231 1.00 87.25 192 PRO A O 1
ATOM 1501 N N . THR A 1 193 ? -3.223 7.867 -31.191 1.00 83.44 193 THR A N 1
ATOM 1502 C CA . THR A 1 193 ? -1.795 8.096 -30.943 1.00 83.44 193 THR A CA 1
ATOM 1503 C C . THR A 1 193 ? -1.349 7.289 -29.729 1.00 83.44 193 THR A C 1
ATOM 1505 O O . THR A 1 193 ? -1.801 7.547 -28.610 1.00 83.44 193 THR A O 1
ATOM 1508 N N . LEU A 1 194 ? -0.423 6.347 -29.930 1.00 74.56 194 LEU A N 1
ATOM 1509 C CA . LEU A 1 194 ? 0.124 5.526 -28.851 1.00 74.56 194 LEU A CA 1
ATOM 1510 C C . LEU A 1 194 ? 0.780 6.405 -27.777 1.00 74.56 194 LEU A C 1
ATOM 1512 O O . LEU A 1 194 ? 1.793 7.069 -28.014 1.00 74.56 194 LEU A O 1
ATOM 1516 N N . GLN A 1 195 ? 0.218 6.378 -26.571 1.00 71.75 195 GLN A N 1
ATOM 1517 C CA . GLN A 1 195 ? 0.770 7.115 -25.445 1.00 71.75 195 GLN A CA 1
ATOM 1518 C C . GLN A 1 195 ? 1.902 6.333 -24.792 1.00 71.75 195 GLN A C 1
ATOM 1520 O O . GLN A 1 195 ? 1.741 5.192 -24.366 1.00 71.75 195 GLN A O 1
ATOM 1525 N N . LYS A 1 196 ? 3.055 6.987 -24.645 1.00 77.81 196 LYS A N 1
ATOM 1526 C CA . LYS A 1 196 ? 4.123 6.478 -23.784 1.00 77.81 196 LYS A CA 1
ATOM 1527 C C . LYS A 1 196 ? 3.687 6.591 -22.323 1.00 77.81 196 LYS A C 1
ATOM 1529 O O . LYS A 1 196 ? 3.048 7.574 -21.938 1.00 77.81 196 LYS A O 1
ATOM 1534 N N . ALA A 1 197 ? 4.105 5.626 -21.506 1.00 75.12 197 ALA A N 1
ATOM 1535 C CA . ALA A 1 197 ? 3.845 5.619 -20.064 1.00 75.12 197 ALA A CA 1
ATOM 1536 C C . ALA A 1 197 ? 4.379 6.877 -19.348 1.00 75.12 197 ALA A C 1
ATOM 1538 O O . ALA A 1 197 ? 3.853 7.268 -18.314 1.00 75.12 197 ALA A O 1
ATOM 1539 N N . SER A 1 198 ? 5.392 7.528 -19.926 1.00 84.81 198 SER A N 1
ATOM 1540 C CA . SER A 1 198 ? 6.011 8.747 -19.412 1.00 84.81 198 SER A CA 1
ATOM 1541 C C . SER A 1 198 ? 6.360 9.724 -20.535 1.00 84.81 198 SER A C 1
ATOM 1543 O O . SER A 1 198 ? 6.688 9.309 -21.651 1.00 84.81 198 SER A O 1
ATOM 1545 N N . LEU A 1 199 ? 6.392 11.008 -20.204 1.00 87.88 199 LEU A N 1
ATOM 1546 C CA . LEU A 1 199 ? 6.876 12.107 -21.029 1.00 87.88 199 LEU A CA 1
ATOM 1547 C C . LEU A 1 199 ? 8.370 12.341 -20.791 1.00 87.88 199 LEU A C 1
ATOM 1549 O O . LEU A 1 199 ? 8.854 12.210 -19.669 1.00 87.88 199 LEU A O 1
ATOM 1553 N N . ARG A 1 200 ? 9.105 12.714 -21.839 1.00 92.06 200 ARG A N 1
ATOM 1554 C CA . ARG A 1 200 ? 10.482 13.205 -21.698 1.00 92.06 200 ARG A CA 1
ATOM 1555 C C . ARG A 1 200 ? 10.434 14.660 -21.241 1.00 92.06 200 ARG A C 1
ATOM 1557 O O . ARG A 1 200 ? 9.683 15.443 -21.817 1.00 92.06 200 ARG A O 1
ATOM 1564 N N . ALA A 1 201 ? 11.257 14.997 -20.261 1.00 94.75 201 ALA A N 1
ATOM 1565 C CA . ALA A 1 201 ? 11.431 16.352 -19.769 1.00 94.75 201 ALA A CA 1
ATOM 1566 C C . ALA A 1 201 ? 12.920 16.712 -19.669 1.00 94.75 201 ALA A C 1
ATOM 1568 O O . ALA A 1 201 ? 13.789 15.832 -19.728 1.00 94.75 201 ALA A O 1
ATOM 1569 N N . ILE A 1 202 ? 13.207 18.008 -19.577 1.00 96.38 202 ILE A N 1
ATOM 1570 C CA . ILE A 1 202 ? 14.561 18.569 -19.586 1.00 96.38 202 ILE A CA 1
ATOM 1571 C C . ILE A 1 202 ? 14.717 19.506 -18.393 1.00 96.38 202 ILE A C 1
ATOM 1573 O O . ILE A 1 202 ? 13.860 20.354 -18.161 1.00 96.38 202 ILE A O 1
ATOM 1577 N N . ILE A 1 203 ? 15.814 19.377 -17.649 1.00 97.06 203 ILE A N 1
ATOM 1578 C CA . ILE A 1 203 ? 16.182 20.353 -16.618 1.00 97.06 203 ILE A CA 1
ATOM 1579 C C . ILE A 1 203 ? 16.702 21.614 -17.317 1.00 97.06 203 ILE A C 1
ATOM 1581 O O . ILE A 1 203 ? 17.797 21.593 -17.867 1.00 97.06 203 ILE A O 1
ATOM 1585 N N . LYS A 1 204 ? 15.935 22.709 -17.323 1.00 97.44 204 LYS A N 1
ATOM 1586 C CA . LYS A 1 204 ? 16.315 23.963 -18.006 1.00 97.44 204 LYS A CA 1
ATOM 1587 C C . LYS A 1 204 ? 17.096 24.918 -17.127 1.00 97.44 204 LYS A C 1
ATOM 1589 O O . LYS A 1 204 ? 17.917 25.673 -17.633 1.00 97.44 204 LYS A O 1
ATOM 1594 N N . ASN A 1 205 ? 16.827 24.897 -15.829 1.00 97.06 205 ASN A N 1
ATOM 1595 C CA . ASN A 1 205 ? 17.533 25.730 -14.874 1.00 97.06 205 ASN A CA 1
ATOM 1596 C C . ASN A 1 205 ? 17.743 24.975 -13.563 1.00 97.06 205 ASN A C 1
ATOM 1598 O O . ASN A 1 205 ? 16.912 24.146 -13.180 1.00 97.06 205 ASN A O 1
ATOM 1602 N N . LYS A 1 206 ? 18.845 25.293 -12.884 1.00 96.75 206 LYS A N 1
ATOM 1603 C CA . LYS A 1 206 ? 19.147 24.840 -11.530 1.00 96.75 206 LYS A CA 1
ATOM 1604 C C . LYS A 1 206 ? 19.717 25.998 -10.727 1.00 96.75 206 LYS A C 1
ATOM 1606 O O . LYS A 1 206 ? 20.748 26.554 -11.090 1.00 96.75 206 LYS A O 1
ATOM 1611 N N . GLU A 1 207 ? 19.081 26.291 -9.605 1.00 96.00 207 GLU A N 1
ATOM 1612 C CA . GLU A 1 207 ? 19.501 27.308 -8.648 1.00 96.00 207 GLU A CA 1
ATOM 1613 C C . GLU A 1 207 ? 19.691 26.649 -7.279 1.00 96.00 207 GLU A C 1
ATOM 1615 O O . GLU A 1 207 ? 18.785 25.985 -6.781 1.00 96.00 207 GLU A O 1
ATOM 1620 N N . MET A 1 208 ? 20.865 26.806 -6.665 1.00 93.81 208 MET A N 1
ATOM 1621 C CA . MET A 1 208 ? 21.079 26.346 -5.290 1.00 93.81 208 MET A CA 1
ATOM 1622 C C . MET A 1 208 ? 20.545 27.409 -4.330 1.00 93.81 208 MET A C 1
ATOM 1624 O O . MET A 1 208 ? 21.082 28.511 -4.279 1.00 93.81 208 MET A O 1
ATOM 1628 N N . LEU A 1 209 ? 19.494 27.071 -3.581 1.00 91.06 209 LEU A N 1
ATOM 1629 C CA . LEU A 1 209 ? 18.891 27.939 -2.563 1.00 91.06 209 LEU A CA 1
ATOM 1630 C C . LEU A 1 209 ? 19.663 27.874 -1.235 1.00 91.06 209 LEU A C 1
ATOM 1632 O O . LEU A 1 209 ? 19.661 28.826 -0.460 1.00 91.06 209 LEU A O 1
ATOM 1636 N N . SER A 1 210 ? 20.326 26.747 -0.974 1.00 88.06 210 SER A N 1
ATOM 1637 C CA . SER A 1 210 ? 21.248 26.528 0.146 1.00 88.06 210 SER A CA 1
ATOM 1638 C C . SER A 1 210 ? 22.341 25.529 -0.267 1.00 88.06 210 SER A C 1
ATOM 1640 O O . SER A 1 210 ? 22.406 25.101 -1.421 1.00 88.06 210 SER A O 1
ATOM 1642 N N . SER A 1 211 ? 23.202 25.117 0.672 1.00 86.94 211 SER A N 1
ATOM 1643 C CA . SER A 1 211 ? 24.213 24.070 0.438 1.00 86.94 211 SER A CA 1
ATOM 1644 C C . SER A 1 211 ? 23.625 22.714 0.030 1.00 86.94 211 SER A C 1
ATOM 1646 O O . SER A 1 211 ? 24.318 21.900 -0.573 1.00 86.94 211 SER A O 1
ATOM 1648 N N . ASP A 1 212 ? 22.368 22.457 0.382 1.00 89.19 212 ASP A N 1
ATOM 1649 C CA . ASP A 1 212 ? 21.698 21.166 0.254 1.00 89.19 212 ASP A CA 1
ATOM 1650 C C . ASP A 1 212 ? 20.336 21.250 -0.452 1.00 89.19 212 ASP A C 1
ATOM 1652 O O . ASP A 1 212 ? 19.778 20.205 -0.780 1.00 89.19 212 ASP A O 1
ATOM 1656 N N . ILE A 1 213 ? 19.823 22.450 -0.748 1.00 91.75 213 ILE A N 1
ATOM 1657 C CA . ILE A 1 213 ? 18.528 22.657 -1.407 1.00 91.75 213 ILE A CA 1
ATOM 1658 C C . ILE A 1 213 ? 18.719 23.281 -2.785 1.00 91.75 213 ILE A C 1
ATOM 1660 O O . ILE A 1 213 ? 19.328 24.342 -2.923 1.00 91.75 213 ILE A O 1
ATOM 1664 N N . ALA A 1 214 ? 18.133 22.650 -3.800 1.00 95.12 214 ALA A N 1
ATOM 1665 C CA . ALA A 1 214 ? 18.110 23.147 -5.168 1.00 95.12 214 ALA A CA 1
ATOM 1666 C C . ALA A 1 214 ? 16.675 23.401 -5.641 1.00 95.12 214 ALA A C 1
ATOM 1668 O O . ALA A 1 214 ? 15.776 22.592 -5.405 1.00 95.12 214 ALA A O 1
ATOM 1669 N N . ARG A 1 215 ? 16.477 24.496 -6.373 1.00 96.00 215 ARG A N 1
ATOM 1670 C CA . ARG A 1 215 ? 15.309 24.732 -7.218 1.00 96.00 215 ARG A CA 1
ATOM 1671 C C . ARG A 1 215 ? 15.642 24.315 -8.643 1.00 96.00 215 ARG A C 1
ATOM 1673 O O . ARG A 1 215 ? 16.666 24.720 -9.194 1.00 96.00 215 ARG A O 1
ATOM 1680 N N . LEU A 1 216 ? 14.768 23.516 -9.242 1.00 97.69 216 LEU A N 1
ATOM 1681 C CA . LEU A 1 216 ? 14.903 23.036 -10.612 1.00 97.69 216 LEU A CA 1
ATOM 1682 C C . LEU A 1 216 ? 13.712 23.500 -11.435 1.00 97.69 216 LEU A C 1
ATOM 1684 O O . LEU A 1 216 ? 12.575 23.264 -11.035 1.00 97.69 216 LEU A O 1
ATOM 1688 N N . THR A 1 217 ? 13.980 24.075 -12.605 1.00 97.44 217 THR A N 1
ATOM 1689 C CA . THR A 1 217 ? 12.956 24.350 -13.620 1.00 97.44 217 THR A CA 1
ATOM 1690 C C . THR A 1 217 ? 12.979 23.230 -14.647 1.00 97.44 217 THR A C 1
ATOM 1692 O O . THR A 1 217 ? 14.002 22.993 -15.298 1.00 97.44 217 THR A O 1
ATOM 1695 N N . ILE A 1 218 ? 11.857 22.533 -14.793 1.00 97.00 218 ILE A N 1
ATOM 1696 C CA . ILE A 1 218 ? 11.715 21.353 -15.643 1.00 97.00 218 ILE A CA 1
ATOM 1697 C C . ILE A 1 218 ? 10.797 21.692 -16.814 1.00 97.00 218 ILE A C 1
ATOM 1699 O O . ILE A 1 218 ? 9.645 22.060 -16.610 1.00 97.00 218 ILE A O 1
ATOM 1703 N N . GLU A 1 219 ? 11.292 21.535 -18.041 1.00 96.12 219 GLU A N 1
ATOM 1704 C CA . GLU A 1 219 ? 10.508 21.689 -19.267 1.00 96.12 219 GLU A CA 1
ATOM 1705 C C . GLU A 1 219 ? 9.938 20.352 -19.733 1.00 96.12 219 GLU A C 1
ATOM 1707 O O . GLU A 1 219 ? 10.658 19.362 -19.881 1.00 96.12 219 GLU A O 1
ATOM 1712 N N . VAL A 1 220 ? 8.644 20.343 -20.039 1.00 92.56 220 VAL A N 1
ATOM 1713 C CA . VAL A 1 220 ? 7.923 19.229 -20.642 1.00 92.56 220 VAL A CA 1
ATOM 1714 C C . VAL A 1 220 ? 7.006 19.754 -21.745 1.00 92.56 220 VAL A C 1
ATOM 1716 O O . VAL A 1 220 ? 6.134 20.590 -21.525 1.00 92.56 220 VAL A O 1
ATOM 1719 N N . HIS A 1 221 ? 7.171 19.240 -22.964 1.00 85.75 221 HIS A N 1
ATOM 1720 C CA . HIS A 1 221 ? 6.353 19.627 -24.121 1.00 85.75 221 HIS A CA 1
ATOM 1721 C C . HIS A 1 221 ? 4.989 18.917 -24.116 1.00 85.75 221 HIS A C 1
ATOM 1723 O O . HIS A 1 221 ? 4.616 18.216 -25.056 1.00 85.75 221 HIS A O 1
ATOM 1729 N N . PHE A 1 222 ? 4.260 19.068 -23.014 1.00 81.69 222 PHE A N 1
ATOM 1730 C CA . PHE A 1 222 ? 2.898 18.592 -22.820 1.00 81.69 222 PHE A CA 1
ATOM 1731 C C . PHE A 1 222 ? 2.185 19.554 -21.859 1.00 81.69 222 PHE A C 1
ATOM 1733 O O . PHE A 1 222 ? 2.788 19.944 -20.861 1.00 81.69 222 PHE A O 1
ATOM 1740 N N . PRO A 1 223 ? 0.918 19.927 -22.110 1.00 72.44 223 PRO A N 1
ATOM 1741 C CA . PRO A 1 223 ? 0.196 20.892 -21.283 1.00 72.44 223 PRO A CA 1
ATOM 1742 C C . PRO A 1 223 ? -0.240 20.271 -19.945 1.00 72.44 223 PRO A C 1
ATOM 1744 O O . PRO A 1 223 ? -1.406 19.909 -19.763 1.00 72.44 223 PRO A O 1
ATOM 1747 N N . LEU A 1 224 ? 0.697 20.127 -19.006 1.00 84.44 224 LEU A N 1
ATOM 1748 C CA . LEU A 1 224 ? 0.392 19.720 -17.636 1.00 84.44 224 LEU A CA 1
ATOM 1749 C C . LEU A 1 224 ? -0.374 20.842 -16.935 1.00 84.44 224 LEU A C 1
ATOM 1751 O O . LEU A 1 224 ? 0.065 21.988 -16.910 1.00 84.44 224 LEU A O 1
ATOM 1755 N N . ARG A 1 225 ? -1.532 20.503 -16.368 1.00 84.31 225 ARG A N 1
ATOM 1756 C CA . ARG A 1 225 ? -2.312 21.406 -15.512 1.00 84.31 225 ARG A CA 1
ATOM 1757 C C . ARG A 1 225 ? -2.249 20.903 -14.082 1.00 84.31 225 ARG A C 1
ATOM 1759 O O . ARG A 1 225 ? -2.417 19.703 -13.865 1.00 84.31 225 ARG A O 1
ATOM 1766 N N . TYR A 1 226 ? -2.023 21.804 -13.141 1.00 88.88 226 TYR A N 1
ATOM 1767 C CA . TYR A 1 226 ? -1.854 21.490 -11.727 1.00 88.88 226 TYR A CA 1
ATOM 1768 C C . TYR A 1 226 ? -2.324 22.661 -10.861 1.00 88.88 226 TYR A C 1
ATOM 1770 O O . TYR A 1 226 ? -2.436 23.792 -11.337 1.00 88.88 226 TYR A O 1
ATOM 1778 N N . HIS A 1 227 ? -2.610 22.372 -9.598 1.00 88.00 227 HIS A N 1
ATOM 1779 C CA . HIS A 1 227 ? -3.051 23.325 -8.588 1.00 88.00 227 HIS A CA 1
ATOM 1780 C C . HIS A 1 227 ? -1.941 23.604 -7.565 1.00 88.00 227 HIS A C 1
ATOM 1782 O O . HIS A 1 227 ? -1.061 22.766 -7.359 1.00 88.00 227 HIS A O 1
ATOM 1788 N N . PRO A 1 228 ? -1.968 24.764 -6.889 1.00 90.31 228 PRO A N 1
ATOM 1789 C CA . PRO A 1 228 ? -1.085 25.040 -5.760 1.00 90.31 228 PRO A CA 1
ATOM 1790 C C . PRO A 1 228 ? -1.158 23.951 -4.681 1.00 90.31 228 PRO A C 1
ATOM 1792 O O . PRO A 1 228 ? -2.191 23.801 -4.036 1.00 90.31 228 PRO A O 1
ATOM 1795 N N . GLY A 1 229 ? -0.063 23.216 -4.476 1.00 86.81 229 GLY A N 1
ATOM 1796 C CA . GLY A 1 229 ? 0.048 22.090 -3.535 1.00 86.81 229 GLY A CA 1
ATOM 1797 C C . GLY A 1 229 ? 0.192 20.724 -4.216 1.00 86.81 229 GLY A C 1
ATOM 1798 O O . GLY A 1 229 ? 0.635 19.770 -3.580 1.00 86.81 229 GLY A O 1
ATOM 1799 N N . ASP A 1 230 ? -0.098 20.633 -5.518 1.00 87.44 230 ASP A N 1
ATOM 1800 C CA . ASP A 1 230 ? 0.123 19.409 -6.287 1.00 87.44 230 ASP A CA 1
ATOM 1801 C C . ASP A 1 230 ? 1.613 19.035 -6.380 1.00 87.44 230 ASP A C 1
ATOM 1803 O O . ASP A 1 230 ? 2.527 19.862 -6.291 1.00 87.44 230 ASP A O 1
ATOM 1807 N N . SER A 1 231 ? 1.850 17.750 -6.624 1.00 88.75 231 SER A N 1
ATOM 1808 C CA . SER A 1 231 ? 3.176 17.179 -6.837 1.00 88.75 231 SER A CA 1
ATOM 1809 C C . SER A 1 231 ? 3.282 16.532 -8.217 1.00 88.75 231 SER A C 1
ATOM 1811 O O . SER A 1 231 ? 2.284 16.293 -8.896 1.00 88.75 231 SER A O 1
ATOM 1813 N N . VAL A 1 232 ? 4.502 16.270 -8.674 1.00 88.81 232 VAL A N 1
ATOM 1814 C CA . VAL A 1 232 ? 4.780 15.636 -9.964 1.00 88.81 232 VAL A CA 1
ATOM 1815 C C . VAL A 1 232 ? 5.576 14.358 -9.770 1.00 88.81 232 VAL A C 1
ATOM 1817 O O . VAL A 1 232 ? 6.571 14.323 -9.045 1.00 88.81 232 VAL A O 1
ATOM 1820 N N . PHE A 1 233 ? 5.158 13.304 -10.467 1.00 87.12 233 PHE A N 1
ATOM 1821 C CA . PHE A 1 233 ? 5.832 12.018 -10.414 1.00 87.12 233 PHE A CA 1
ATOM 1822 C C . PHE A 1 233 ? 6.952 11.936 -11.460 1.00 87.12 233 PHE A C 1
ATOM 1824 O O . PHE A 1 233 ? 6.696 11.903 -12.672 1.00 87.12 233 PHE A O 1
ATOM 1831 N N . LEU A 1 234 ? 8.200 11.903 -10.989 1.00 88.88 234 LEU A N 1
ATOM 1832 C CA . LEU A 1 234 ? 9.409 11.848 -11.806 1.00 88.88 234 LEU A CA 1
ATOM 1833 C C . LEU A 1 234 ? 10.059 10.469 -11.748 1.00 88.88 234 LEU A C 1
ATOM 1835 O O . LEU A 1 234 ? 10.057 9.798 -10.721 1.00 88.88 234 LEU A O 1
ATOM 1839 N N . CYS A 1 235 ? 10.679 10.075 -12.854 1.00 86.56 235 CYS A N 1
ATOM 1840 C CA . CYS A 1 235 ? 11.589 8.946 -12.921 1.00 86.56 235 CYS A CA 1
ATOM 1841 C C . CYS A 1 235 ? 12.981 9.438 -13.307 1.00 86.56 235 CYS A C 1
ATOM 1843 O O . CYS A 1 235 ? 13.161 10.072 -14.354 1.00 86.56 235 CYS A O 1
ATOM 1845 N N . LEU A 1 236 ? 13.940 9.126 -12.443 1.00 86.06 236 LEU A N 1
ATOM 1846 C CA . LEU A 1 236 ? 15.321 9.564 -12.521 1.00 86.06 236 LEU A CA 1
ATOM 1847 C C . LEU A 1 236 ? 16.193 8.435 -13.085 1.00 86.06 236 LEU A C 1
ATOM 1849 O O . LEU A 1 236 ? 16.043 7.288 -12.651 1.00 86.06 236 LEU A O 1
ATOM 1853 N N . PRO A 1 237 ? 17.102 8.737 -14.025 1.00 83.75 237 PRO A N 1
ATOM 1854 C CA . PRO A 1 237 ? 17.991 7.752 -14.629 1.00 83.75 237 PRO A CA 1
ATOM 1855 C C . PRO A 1 237 ? 19.161 7.427 -13.681 1.00 83.75 237 PRO A C 1
ATOM 1857 O O . PRO A 1 237 ? 20.285 7.895 -13.876 1.00 83.75 237 PRO A O 1
ATOM 1860 N N . MET A 1 238 ? 18.897 6.661 -12.619 1.00 79.88 238 MET A N 1
ATOM 1861 C CA . MET A 1 238 ? 19.942 6.239 -11.678 1.00 79.88 238 MET A CA 1
ATOM 1862 C C . MET A 1 238 ? 20.785 5.097 -12.266 1.00 79.88 238 MET A C 1
ATOM 1864 O O . MET A 1 238 ? 20.347 4.387 -13.169 1.00 79.88 238 MET A O 1
ATOM 1868 N N . ARG A 1 239 ? 22.007 4.912 -11.746 1.00 59.03 239 ARG A N 1
ATOM 1869 C CA . ARG A 1 239 ? 22.988 3.944 -12.278 1.00 59.03 239 ARG A CA 1
ATOM 1870 C C . ARG A 1 239 ? 22.560 2.476 -12.160 1.00 59.03 239 ARG A C 1
ATOM 1872 O O . ARG A 1 239 ? 22.907 1.697 -13.039 1.00 59.03 239 ARG A O 1
ATOM 1879 N N . GLU A 1 240 ? 21.850 2.111 -11.094 1.00 50.66 240 GLU A N 1
ATOM 1880 C CA . GLU A 1 240 ? 21.495 0.714 -10.788 1.00 50.66 240 GLU A CA 1
ATOM 1881 C C . GLU A 1 240 ? 20.068 0.355 -11.226 1.00 50.66 240 GLU A C 1
ATOM 1883 O O . GLU A 1 240 ? 19.846 -0.721 -11.777 1.00 50.66 240 GLU A O 1
ATOM 1888 N N . ALA A 1 241 ? 19.108 1.267 -11.043 1.00 53.44 241 ALA A N 1
ATOM 1889 C CA . ALA A 1 241 ? 17.738 1.133 -11.531 1.00 53.44 241 ALA A CA 1
ATOM 1890 C C . ALA A 1 241 ? 17.034 2.496 -11.601 1.00 53.44 241 ALA A C 1
ATOM 1892 O O . ALA A 1 241 ? 17.284 3.380 -10.788 1.00 53.44 241 ALA A O 1
ATOM 1893 N N . ASP A 1 242 ? 16.107 2.658 -12.543 1.00 66.25 242 ASP A N 1
ATOM 1894 C CA . ASP A 1 242 ? 15.232 3.829 -12.624 1.00 66.25 242 ASP A CA 1
ATOM 1895 C C . ASP A 1 242 ? 14.506 4.093 -11.289 1.00 66.25 242 ASP A C 1
ATOM 1897 O O . ASP A 1 242 ? 13.676 3.290 -10.859 1.00 66.25 242 ASP A O 1
ATOM 1901 N N . ALA A 1 243 ? 14.756 5.245 -10.660 1.00 72.81 243 ALA A N 1
ATOM 1902 C CA . ALA A 1 243 ? 14.100 5.605 -9.405 1.00 72.81 243 ALA A CA 1
ATOM 1903 C C . ALA A 1 243 ? 12.897 6.506 -9.665 1.00 72.81 243 ALA A C 1
ATOM 1905 O O . ALA A 1 243 ? 13.021 7.552 -10.302 1.00 72.81 243 ALA A O 1
ATOM 1906 N N . ARG A 1 244 ? 11.726 6.119 -9.153 1.00 79.69 244 ARG A N 1
ATOM 1907 C CA . ARG A 1 244 ? 10.483 6.882 -9.305 1.00 79.69 244 ARG A CA 1
ATOM 1908 C C . ARG A 1 244 ? 10.090 7.550 -7.992 1.00 79.69 244 ARG A C 1
ATOM 1910 O O . ARG A 1 244 ? 10.038 6.870 -6.966 1.00 79.69 244 ARG A O 1
ATOM 1917 N N . ARG A 1 245 ? 9.843 8.862 -8.006 1.00 77.19 245 ARG A N 1
ATOM 1918 C CA . ARG A 1 245 ? 9.567 9.682 -6.813 1.00 77.19 245 ARG A CA 1
ATOM 1919 C C . ARG A 1 245 ? 8.612 10.832 -7.135 1.00 77.19 245 ARG A C 1
ATOM 1921 O O . ARG A 1 245 ? 8.619 11.342 -8.253 1.00 77.19 245 ARG A O 1
ATOM 1928 N N . SER A 1 246 ? 7.815 11.236 -6.146 1.00 84.00 246 SER A N 1
ATOM 1929 C CA . SER A 1 246 ? 6.978 12.437 -6.230 1.00 84.00 246 SER A CA 1
ATOM 1930 C C . SER A 1 246 ? 7.711 13.648 -5.653 1.00 84.00 246 SER A C 1
ATOM 1932 O O . SER A 1 246 ? 8.405 13.515 -4.645 1.00 84.00 246 SER A O 1
ATOM 1934 N N . TYR A 1 247 ? 7.553 14.812 -6.282 1.00 88.12 247 TYR A N 1
ATOM 1935 C CA . TYR A 1 247 ? 8.144 16.078 -5.841 1.00 88.12 247 TYR A CA 1
ATOM 1936 C C . TYR A 1 247 ? 7.102 17.195 -5.879 1.00 88.12 247 TYR A C 1
ATOM 1938 O O . TYR A 1 247 ? 6.378 17.321 -6.865 1.00 88.12 247 TYR A O 1
ATOM 1946 N N . ALA A 1 248 ? 7.024 18.009 -4.825 1.00 89.94 248 ALA A N 1
ATOM 1947 C CA . ALA A 1 248 ? 6.105 19.145 -4.773 1.00 89.94 248 ALA A CA 1
ATOM 1948 C C . ALA A 1 248 ? 6.438 20.167 -5.870 1.00 89.94 248 ALA A C 1
ATOM 1950 O O . ALA A 1 248 ? 7.599 20.552 -6.036 1.00 89.94 248 ALA A O 1
ATOM 1951 N N . ILE A 1 249 ? 5.415 20.609 -6.601 1.00 92.94 249 ILE A N 1
ATOM 1952 C CA . ILE A 1 249 ? 5.554 21.672 -7.597 1.00 92.94 249 ILE A CA 1
ATOM 1953 C C . ILE A 1 249 ? 5.564 23.010 -6.859 1.00 92.94 249 ILE A C 1
ATOM 1955 O O . ILE A 1 249 ? 4.698 23.266 -6.030 1.00 92.94 249 ILE A O 1
ATOM 1959 N N . THR A 1 250 ? 6.540 23.870 -7.146 1.00 93.12 250 THR A N 1
ATOM 1960 C CA . THR A 1 250 ? 6.744 25.155 -6.450 1.00 93.12 250 THR A CA 1
ATOM 1961 C C . THR A 1 250 ? 6.442 26.386 -7.313 1.00 93.12 250 THR A C 1
ATOM 1963 O O . THR A 1 250 ? 6.446 27.520 -6.822 1.00 93.12 250 THR A O 1
ATOM 1966 N N . SER A 1 251 ? 6.113 26.180 -8.589 1.00 92.88 251 SER A N 1
ATOM 1967 C CA . SER A 1 251 ? 5.591 27.199 -9.509 1.00 92.88 251 SER A CA 1
ATOM 1968 C C . SER A 1 251 ? 4.062 27.204 -9.535 1.00 92.88 251 SER A C 1
ATOM 1970 O O . SER A 1 251 ? 3.442 26.151 -9.409 1.00 92.88 251 SER A O 1
ATOM 1972 N N . LEU A 1 252 ? 3.440 28.359 -9.788 1.00 91.31 252 LEU A N 1
ATOM 1973 C CA . LEU A 1 252 ? 2.016 28.399 -10.136 1.00 91.31 252 LEU A CA 1
ATOM 1974 C C . LEU A 1 252 ? 1.796 27.830 -11.544 1.00 91.31 252 LEU A C 1
ATOM 1976 O O . LEU A 1 252 ? 2.723 27.747 -12.351 1.00 91.31 252 LEU A O 1
ATOM 1980 N N . TYR A 1 253 ? 0.573 27.387 -11.825 1.00 89.75 253 TYR A N 1
ATOM 1981 C CA . TYR A 1 253 ? 0.189 27.029 -13.183 1.00 89.75 253 TYR A CA 1
ATOM 1982 C C . TYR A 1 253 ? 0.003 28.299 -14.011 1.00 89.75 253 TYR A C 1
ATOM 1984 O O . TYR A 1 253 ? -0.760 29.187 -13.630 1.00 89.75 253 TYR A O 1
ATOM 1992 N N . GLU A 1 254 ? 0.658 28.349 -15.165 1.00 87.12 254 GLU A N 1
ATOM 1993 C CA . GLU A 1 254 ? 0.499 29.417 -16.144 1.00 87.12 254 GLU A CA 1
ATOM 1994 C C . GLU A 1 254 ? 0.009 28.822 -17.470 1.00 87.12 254 GLU A C 1
ATOM 1996 O O . GLU A 1 254 ? 0.612 27.869 -17.984 1.00 87.12 254 GLU A O 1
ATOM 2001 N N . PRO A 1 255 ? -1.080 29.352 -18.057 1.00 80.19 255 PRO A N 1
ATOM 2002 C CA . PRO A 1 255 ? -1.527 28.927 -19.373 1.00 80.19 255 PRO A CA 1
ATOM 2003 C C . PRO A 1 255 ? -0.393 29.024 -20.398 1.00 80.19 255 PRO A C 1
ATOM 2005 O O . PRO A 1 255 ? 0.298 30.033 -20.477 1.00 80.19 255 PRO A O 1
ATOM 2008 N N . HIS A 1 256 ? -0.228 27.977 -21.209 1.00 80.75 256 HIS A N 1
ATOM 2009 C CA . HIS A 1 256 ? 0.803 27.867 -22.254 1.00 80.75 256 HIS A CA 1
ATOM 2010 C C . HIS A 1 256 ? 2.253 27.714 -21.771 1.00 80.75 256 HIS A C 1
ATOM 2012 O O . HIS A 1 256 ? 3.128 27.510 -22.615 1.00 80.75 256 HIS A O 1
ATOM 2018 N N . SER A 1 257 ? 2.516 27.723 -20.461 1.00 86.75 257 SER A N 1
ATOM 2019 C CA . SER A 1 257 ? 3.833 27.355 -19.943 1.00 86.75 257 SER A CA 1
ATOM 2020 C C . SER A 1 257 ? 4.127 25.875 -20.214 1.00 86.75 257 SER A C 1
ATOM 2022 O O . SER A 1 257 ? 3.274 25.003 -20.026 1.00 86.75 257 SER A O 1
ATOM 2024 N N . THR A 1 258 ? 5.350 25.590 -20.660 1.00 90.06 258 THR A N 1
ATOM 2025 C CA . THR A 1 258 ? 5.903 24.230 -20.772 1.00 90.06 258 THR A CA 1
ATOM 2026 C C . THR A 1 258 ? 6.796 23.881 -19.588 1.00 90.06 258 THR A C 1
ATOM 2028 O O . THR A 1 258 ? 7.358 22.789 -19.554 1.00 90.06 258 THR A O 1
ATOM 2031 N N . THR A 1 259 ? 6.950 24.790 -18.626 1.00 94.38 259 THR A N 1
ATOM 2032 C CA . THR A 1 259 ? 7.854 24.632 -17.491 1.00 94.38 259 THR A CA 1
ATOM 2033 C C . THR A 1 259 ? 7.113 24.650 -16.169 1.00 94.38 259 THR A C 1
ATOM 2035 O O . THR A 1 259 ? 6.164 25.413 -15.990 1.00 94.38 259 THR A O 1
ATOM 2038 N N . PHE A 1 260 ? 7.605 23.862 -15.223 1.00 95.12 260 PHE A N 1
ATOM 2039 C CA . PHE A 1 260 ? 7.231 23.945 -13.818 1.00 95.12 260 PHE A CA 1
ATOM 2040 C C . PHE A 1 260 ? 8.489 23.856 -12.953 1.00 95.12 260 PHE A C 1
ATOM 2042 O O . PHE A 1 260 ? 9.512 23.312 -13.382 1.00 95.12 260 PHE A O 1
ATOM 2049 N N . ASP A 1 261 ? 8.402 24.365 -11.732 1.00 95.81 261 ASP A N 1
ATOM 2050 C CA . ASP A 1 261 ? 9.497 24.326 -10.773 1.00 95.81 261 ASP A CA 1
ATOM 2051 C C . ASP A 1 261 ? 9.260 23.271 -9.696 1.00 95.81 261 ASP A C 1
ATOM 2053 O O . ASP A 1 261 ? 8.121 23.023 -9.297 1.00 95.81 261 ASP A O 1
ATOM 2057 N N . ILE A 1 262 ? 10.345 22.684 -9.197 1.00 95.69 262 ILE A N 1
ATOM 2058 C CA . ILE A 1 262 ? 10.366 21.891 -7.963 1.00 95.69 262 ILE A CA 1
ATOM 2059 C C . ILE A 1 262 ? 11.500 22.380 -7.063 1.00 95.69 262 ILE A C 1
ATOM 2061 O O . ILE A 1 262 ? 12.525 22.859 -7.555 1.00 95.69 262 ILE A O 1
ATOM 2065 N N . CYS A 1 263 ? 11.348 22.208 -5.751 1.00 93.69 263 CYS A N 1
ATOM 2066 C CA . CYS A 1 263 ? 12.447 22.353 -4.797 1.00 93.69 263 CYS A CA 1
ATOM 2067 C C . CYS A 1 263 ? 12.781 20.987 -4.196 1.00 93.69 263 CYS A C 1
ATOM 2069 O O . CYS A 1 263 ? 11.887 20.234 -3.810 1.00 93.69 263 CYS A O 1
ATOM 2071 N N . VAL A 1 264 ? 14.069 20.667 -4.121 1.00 91.81 264 VAL A N 1
ATOM 2072 C CA . VAL A 1 264 ? 14.569 19.385 -3.620 1.00 91.81 264 VAL A CA 1
ATOM 2073 C C . VAL A 1 264 ? 15.665 19.612 -2.594 1.00 91.81 264 VAL A C 1
ATOM 2075 O O . VAL A 1 264 ? 16.503 20.489 -2.777 1.00 91.81 264 VAL A O 1
ATOM 2078 N N . GLN A 1 265 ? 15.666 18.808 -1.532 1.00 89.94 265 GLN A N 1
ATOM 2079 C CA . GLN A 1 265 ? 16.716 18.801 -0.516 1.00 89.94 265 GLN A CA 1
ATOM 2080 C C . GLN A 1 265 ? 17.511 17.501 -0.596 1.00 89.94 265 GLN A C 1
ATOM 2082 O O . GLN A 1 265 ? 16.940 16.420 -0.765 1.00 89.94 265 GLN A O 1
ATOM 2087 N N . ASN A 1 266 ? 18.829 17.605 -0.474 1.00 88.88 266 ASN A N 1
ATOM 2088 C CA . ASN A 1 266 ? 19.777 16.503 -0.553 1.00 88.88 266 ASN A CA 1
ATOM 2089 C C . ASN A 1 266 ? 19.719 15.603 0.699 1.00 88.88 266 ASN A C 1
ATOM 2091 O O . ASN A 1 266 ? 20.609 15.626 1.543 1.00 88.88 266 ASN A O 1
ATOM 2095 N N . THR A 1 267 ? 18.646 14.821 0.812 1.00 81.81 267 THR A N 1
ATOM 2096 C CA . THR A 1 267 ? 18.362 13.898 1.926 1.00 81.81 267 THR A CA 1
ATOM 2097 C C . THR A 1 267 ? 18.385 12.421 1.524 1.00 81.81 267 THR A C 1
ATOM 2099 O O . THR A 1 267 ? 18.336 11.546 2.379 1.00 81.81 267 THR A O 1
ATOM 2102 N N . SER A 1 268 ? 18.442 12.114 0.225 1.00 79.62 268 SER A N 1
ATOM 2103 C CA . SER A 1 268 ? 18.424 10.747 -0.309 1.00 79.62 268 SER A CA 1
ATOM 2104 C C . SER A 1 268 ? 19.263 10.655 -1.577 1.00 79.62 268 SER A C 1
ATOM 2106 O O . SER A 1 268 ? 19.502 11.667 -2.228 1.00 79.62 268 SER A O 1
ATOM 2108 N N . ILE A 1 269 ? 19.615 9.447 -2.022 1.00 79.19 269 ILE A N 1
ATOM 2109 C CA . ILE A 1 269 ? 20.359 9.255 -3.278 1.00 79.19 269 ILE A CA 1
ATOM 2110 C C . ILE A 1 269 ? 19.650 9.872 -4.502 1.00 79.19 269 ILE A C 1
ATOM 2112 O O . ILE A 1 269 ? 20.296 10.424 -5.392 1.00 79.19 269 ILE A O 1
ATOM 2116 N N . THR A 1 270 ? 18.313 9.843 -4.530 1.00 82.19 270 THR A N 1
ATOM 2117 C CA . THR A 1 270 ? 17.500 10.397 -5.629 1.00 82.19 270 THR A CA 1
ATOM 2118 C C . THR A 1 270 ? 17.453 11.924 -5.625 1.00 82.19 270 THR A C 1
ATOM 2120 O O . THR A 1 270 ? 17.610 12.554 -6.670 1.00 82.19 270 THR A O 1
ATOM 2123 N N . SER A 1 271 ? 17.284 12.541 -4.454 1.00 85.94 271 SER A N 1
ATOM 2124 C CA . SER A 1 271 ? 17.305 13.999 -4.332 1.00 85.94 271 SER A CA 1
ATOM 2125 C C . SER A 1 271 ? 18.726 14.561 -4.420 1.00 85.94 271 SER A C 1
ATOM 2127 O O . SER A 1 271 ? 18.910 15.621 -5.009 1.00 85.94 271 SER A O 1
ATOM 2129 N N . ALA A 1 272 ? 19.740 13.808 -3.984 1.00 88.75 272 ALA A N 1
ATOM 2130 C CA . ALA A 1 272 ? 21.150 14.093 -4.238 1.00 88.75 272 ALA A CA 1
ATOM 2131 C C . ALA A 1 272 ? 21.444 14.162 -5.738 1.00 88.75 272 ALA A C 1
ATOM 2133 O O . ALA A 1 272 ? 22.137 15.072 -6.194 1.00 88.75 272 ALA A O 1
ATOM 2134 N N . TRP A 1 273 ? 20.907 13.219 -6.520 1.00 92.56 273 TRP A N 1
ATOM 2135 C CA . TRP A 1 273 ? 21.045 13.242 -7.974 1.00 92.56 273 TRP A CA 1
ATOM 2136 C C . TRP A 1 273 ? 20.452 14.524 -8.561 1.00 92.56 273 TRP A C 1
ATOM 2138 O O . TRP A 1 273 ? 21.123 15.196 -9.337 1.00 92.56 273 TRP A O 1
ATOM 2148 N N . LEU A 1 274 ? 19.246 14.915 -8.134 1.00 92.75 274 LEU A N 1
ATOM 2149 C CA . LEU A 1 274 ? 18.594 16.148 -8.586 1.00 92.75 274 LEU A CA 1
ATOM 2150 C C . LEU A 1 274 ? 19.350 17.420 -8.166 1.00 92.75 274 LEU A C 1
ATOM 2152 O O . LEU A 1 274 ? 19.497 18.322 -8.985 1.00 92.75 274 LEU A O 1
ATOM 2156 N N . CYS A 1 275 ? 19.903 17.497 -6.952 1.00 92.88 275 CYS A N 1
ATOM 2157 C CA . CYS A 1 275 ? 20.733 18.641 -6.544 1.00 92.88 275 CYS A CA 1
ATOM 2158 C C . CYS A 1 275 ? 22.027 18.741 -7.376 1.00 92.88 275 CYS A C 1
ATOM 2160 O O . CYS A 1 275 ? 22.504 19.832 -7.703 1.00 92.88 275 CYS A O 1
ATOM 2162 N N . ASN A 1 276 ? 22.589 17.602 -7.783 1.00 92.75 276 ASN A N 1
ATOM 2163 C CA . ASN A 1 276 ? 23.852 17.544 -8.522 1.00 92.75 276 ASN A CA 1
ATOM 2164 C C . ASN A 1 276 ? 23.688 17.526 -10.048 1.00 92.75 276 ASN A C 1
ATOM 2166 O O . ASN A 1 276 ? 24.675 17.699 -10.762 1.00 92.75 276 ASN A O 1
ATOM 2170 N N . VAL A 1 277 ? 22.465 17.380 -10.559 1.00 94.00 277 VAL A N 1
ATOM 2171 C CA . VAL A 1 277 ? 22.182 17.259 -11.993 1.00 94.00 277 VAL A CA 1
ATOM 2172 C C . VAL A 1 277 ? 22.677 18.483 -12.773 1.00 94.00 277 VAL A C 1
ATOM 2174 O O . VAL A 1 277 ? 22.613 19.615 -12.280 1.00 94.00 277 VAL A O 1
ATOM 2177 N N . SER A 1 278 ? 23.191 18.280 -13.988 1.00 94.31 278 SER A N 1
ATOM 2178 C CA . SER A 1 278 ? 23.509 19.387 -14.893 1.00 94.31 278 SER A CA 1
ATOM 2179 C C . SER A 1 278 ? 22.251 19.871 -15.610 1.00 94.31 278 SER A C 1
ATOM 2181 O O . SER A 1 278 ? 21.338 19.086 -15.886 1.00 94.31 278 SER A O 1
ATOM 2183 N N . VAL A 1 279 ? 22.233 21.153 -15.974 1.00 96.25 279 VAL A N 1
ATOM 2184 C CA . VAL A 1 279 ? 21.265 21.684 -16.944 1.00 96.25 279 VAL A CA 1
ATOM 2185 C C . VAL A 1 279 ? 21.337 20.858 -18.239 1.00 96.25 279 VAL A C 1
ATOM 2187 O O . VAL A 1 279 ? 22.355 20.225 -18.530 1.00 96.25 279 VAL A O 1
ATOM 2190 N N . ASP A 1 280 ? 20.215 20.789 -18.948 1.00 95.00 280 ASP A N 1
ATOM 2191 C CA . ASP A 1 280 ? 19.950 19.973 -20.139 1.00 95.00 280 ASP A CA 1
ATOM 2192 C C . ASP A 1 280 ? 19.881 18.454 -19.906 1.00 95.00 280 ASP A C 1
ATOM 2194 O O . ASP A 1 280 ? 19.642 17.682 -20.839 1.00 95.00 280 ASP A O 1
ATOM 2198 N N . SER A 1 281 ? 19.992 18.000 -18.654 1.00 94.00 281 SER A N 1
ATOM 2199 C CA . SER A 1 281 ? 19.755 16.595 -18.309 1.00 94.00 281 SER A CA 1
ATOM 2200 C C . SER A 1 281 ? 18.302 16.185 -18.527 1.00 94.00 281 SER A C 1
ATOM 2202 O O . SER A 1 281 ? 17.368 16.972 -18.355 1.00 94.00 281 SER A O 1
ATOM 2204 N N . HIS A 1 282 ? 18.105 14.908 -18.853 1.00 92.44 282 HIS A N 1
ATOM 2205 C CA . HIS A 1 282 ? 16.783 14.347 -19.091 1.00 92.44 282 HIS A CA 1
ATOM 2206 C C . HIS A 1 282 ? 16.225 13.633 -17.866 1.00 92.44 282 HIS A C 1
ATOM 2208 O O . HIS A 1 282 ? 16.884 12.786 -17.266 1.00 92.44 282 HIS A O 1
ATOM 2214 N N . VAL A 1 283 ? 14.957 13.910 -17.579 1.00 92.94 283 VAL A N 1
ATOM 2215 C CA . VAL A 1 283 ? 14.133 13.143 -16.640 1.00 92.94 283 VAL A CA 1
ATOM 2216 C C . VAL A 1 283 ? 12.860 12.690 -17.345 1.00 92.94 283 VAL A C 1
ATOM 2218 O O . VAL A 1 283 ? 12.521 13.171 -18.433 1.00 92.94 283 VAL A O 1
ATOM 2221 N N . ARG A 1 284 ? 12.146 11.735 -16.751 1.00 92.81 284 ARG A N 1
ATOM 2222 C CA . ARG A 1 284 ? 10.835 11.312 -17.251 1.00 92.81 284 ARG A CA 1
ATOM 2223 C C . ARG A 1 284 ? 9.739 11.762 -16.298 1.00 92.81 284 ARG A C 1
ATOM 2225 O O . ARG A 1 284 ? 9.826 11.495 -15.108 1.00 92.81 284 ARG A O 1
ATOM 2232 N N . VAL A 1 285 ? 8.709 12.405 -16.834 1.00 89.88 285 VAL A N 1
ATOM 2233 C CA . VAL A 1 285 ? 7.523 12.865 -16.099 1.00 89.88 285 VAL A CA 1
ATOM 2234 C C . VAL A 1 285 ? 6.371 11.908 -16.381 1.00 89.88 285 VAL A C 1
ATOM 2236 O O . VAL A 1 285 ? 6.128 11.569 -17.537 1.00 89.88 285 VAL A O 1
ATOM 2239 N N . TYR A 1 286 ? 5.656 11.462 -15.356 1.00 85.88 286 TYR A N 1
ATOM 2240 C CA . TYR A 1 286 ? 4.504 10.572 -15.521 1.00 85.88 286 TYR A CA 1
ATOM 2241 C C . TYR A 1 286 ? 3.193 11.361 -15.483 1.00 85.88 286 TYR A C 1
ATOM 2243 O O . TYR A 1 286 ? 2.597 11.617 -16.530 1.00 85.88 286 TYR A O 1
ATOM 2251 N N . TRP A 1 287 ? 2.763 11.769 -14.293 1.00 83.31 287 TRP A N 1
ATOM 2252 C CA . TRP A 1 287 ? 1.541 12.537 -14.075 1.00 83.31 287 TRP A CA 1
ATOM 2253 C C . TRP A 1 287 ? 1.670 13.419 -12.835 1.00 83.31 287 TRP A C 1
ATOM 2255 O O . TRP A 1 287 ? 2.563 13.225 -12.005 1.00 83.31 287 TRP A O 1
ATOM 2265 N N . ILE A 1 288 ? 0.753 14.373 -12.728 1.00 84.94 288 ILE A N 1
ATOM 2266 C CA . ILE A 1 288 ? 0.509 15.151 -11.519 1.00 84.94 288 ILE A CA 1
ATOM 2267 C C . ILE A 1 288 ? -0.164 14.253 -10.476 1.00 84.94 288 ILE A C 1
ATOM 2269 O O . ILE A 1 288 ? -1.101 13.510 -10.788 1.00 84.94 288 ILE A O 1
ATOM 2273 N N . ASP A 1 289 ? 0.349 14.304 -9.255 1.00 78.38 289 ASP A N 1
ATOM 2274 C CA . ASP A 1 289 ? -0.186 13.625 -8.085 1.00 78.38 289 ASP A CA 1
ATOM 2275 C C . ASP A 1 289 ? -0.794 14.659 -7.127 1.00 78.38 289 ASP A C 1
ATOM 2277 O O . ASP A 1 289 ? -0.123 15.588 -6.664 1.00 78.38 289 ASP A O 1
ATOM 2281 N N . SER A 1 290 ? -2.094 14.505 -6.885 1.00 71.56 290 SER A N 1
ATOM 2282 C CA . SER A 1 290 ? -2.956 15.489 -6.232 1.00 71.56 290 SER A CA 1
ATOM 2283 C C . SER A 1 290 ? -3.461 14.950 -4.900 1.00 71.56 290 SER A C 1
ATOM 2285 O O . SER A 1 290 ? -4.595 14.480 -4.807 1.00 71.56 290 SER A O 1
ATOM 2287 N N . ALA A 1 291 ? -2.617 15.007 -3.870 1.00 64.62 291 ALA A N 1
ATOM 2288 C CA . ALA A 1 291 ? -3.002 14.620 -2.513 1.00 64.62 291 ALA A CA 1
ATOM 2289 C C . ALA A 1 291 ? -3.664 15.775 -1.744 1.00 64.62 291 ALA A C 1
ATOM 2291 O O . ALA A 1 291 ? -4.750 15.611 -1.193 1.00 64.62 291 ALA A O 1
ATOM 2292 N N . LEU A 1 292 ? -3.035 16.954 -1.736 1.00 74.75 292 LEU A N 1
ATOM 2293 C CA . LEU A 1 292 ? -3.538 18.164 -1.087 1.00 74.75 292 LEU A CA 1
ATOM 2294 C C . LEU A 1 292 ? -3.175 19.392 -1.927 1.00 74.75 292 LEU A C 1
ATOM 2296 O O . LEU A 1 292 ? -2.002 19.617 -2.197 1.00 74.75 292 LEU A O 1
ATOM 2300 N N . HIS A 1 293 ? -4.163 20.208 -2.285 1.00 83.50 293 HIS A N 1
ATOM 2301 C CA . HIS A 1 293 ? -3.958 21.469 -2.997 1.00 83.50 293 HIS A CA 1
ATOM 2302 C C . HIS A 1 293 ? -5.093 22.457 -2.720 1.00 83.50 293 HIS A C 1
ATOM 2304 O O . HIS A 1 293 ? -6.135 22.085 -2.175 1.00 83.50 293 HIS A O 1
ATOM 2310 N N . PHE A 1 294 ? -4.907 23.701 -3.158 1.00 85.88 294 PHE A N 1
ATOM 2311 C CA . PHE A 1 294 ? -5.928 24.743 -3.170 1.00 85.88 294 PHE A CA 1
ATOM 2312 C C . PHE A 1 294 ? -6.450 25.016 -4.582 1.00 85.88 294 PHE A C 1
ATOM 2314 O O . PHE A 1 294 ? -5.685 25.231 -5.520 1.00 85.88 294 PHE A O 1
ATOM 2321 N N . GLU A 1 295 ? -7.773 25.038 -4.720 1.00 83.31 295 GLU A N 1
ATOM 2322 C CA . GLU A 1 295 ? -8.468 25.358 -5.967 1.00 83.31 295 GLU A CA 1
ATOM 2323 C C . GLU A 1 295 ? -8.710 26.865 -6.052 1.00 83.31 295 GLU A C 1
ATOM 2325 O O . GLU A 1 295 ? -9.721 27.385 -5.585 1.00 83.31 295 GLU A O 1
ATOM 2330 N N . THR A 1 296 ? -7.748 27.594 -6.613 1.00 83.12 296 THR A N 1
ATOM 2331 C CA . THR A 1 296 ? -7.796 29.063 -6.662 1.00 83.12 296 THR A CA 1
ATOM 2332 C C . THR A 1 296 ? -8.867 29.614 -7.600 1.00 83.12 296 THR A C 1
ATOM 2334 O O . THR A 1 296 ? -9.212 30.780 -7.507 1.00 83.12 296 THR A O 1
ATOM 2337 N N . ASP A 1 297 ? -9.431 28.803 -8.486 1.00 75.94 297 ASP A N 1
ATOM 2338 C CA . ASP A 1 297 ? -10.511 29.199 -9.390 1.00 75.94 297 ASP A CA 1
ATOM 2339 C C . ASP A 1 297 ? -11.918 29.101 -8.776 1.00 75.94 297 ASP A C 1
ATOM 2341 O O . ASP A 1 297 ? -12.877 29.543 -9.404 1.00 75.94 297 ASP A O 1
ATOM 2345 N N . THR A 1 298 ? -12.037 28.598 -7.543 1.00 73.94 298 THR A N 1
ATOM 2346 C CA . THR A 1 298 ? -13.248 28.695 -6.702 1.00 73.94 298 THR A CA 1
ATOM 2347 C C . THR A 1 298 ? -12.891 29.282 -5.330 1.00 73.94 298 THR A C 1
ATOM 2349 O O . THR A 1 298 ? -12.867 28.548 -4.333 1.00 73.94 298 THR A O 1
ATOM 2352 N N . PRO A 1 299 ? -12.544 30.584 -5.251 1.00 79.75 299 PRO A N 1
ATOM 2353 C CA . PRO A 1 299 ? -12.037 31.205 -4.027 1.00 79.75 299 PRO A CA 1
ATOM 2354 C C . PRO A 1 299 ? -12.961 31.075 -2.812 1.00 79.75 299 PRO A C 1
ATOM 2356 O O . PRO A 1 299 ? -12.490 31.039 -1.679 1.00 79.75 299 PRO A O 1
ATOM 2359 N N . GLU A 1 300 ? -14.268 30.983 -3.038 1.00 77.94 300 GLU A N 1
ATOM 2360 C CA . GLU A 1 300 ? -15.304 30.836 -2.017 1.00 77.94 300 GLU A CA 1
ATOM 2361 C C . GLU A 1 300 ? -15.257 29.497 -1.263 1.00 77.94 300 GLU A C 1
ATOM 2363 O O . GLU A 1 300 ? -15.788 29.406 -0.157 1.00 77.94 300 GLU A O 1
ATOM 2368 N N . LEU A 1 301 ? -14.615 28.470 -1.833 1.00 77.62 301 LEU A N 1
ATOM 2369 C CA . LEU A 1 301 ? -14.425 27.157 -1.203 1.00 77.62 301 LEU A CA 1
ATOM 2370 C C . LEU A 1 301 ? -13.075 27.031 -0.480 1.00 77.62 301 LEU A C 1
ATOM 2372 O O . LEU A 1 301 ? -12.812 26.006 0.153 1.00 77.62 301 LEU A O 1
ATOM 2376 N N . LEU A 1 302 ? -12.203 28.039 -0.584 1.00 83.69 302 LEU A N 1
ATOM 2377 C CA . LEU A 1 302 ? -10.899 28.028 0.073 1.00 83.69 302 LEU A CA 1
ATOM 2378 C C . LEU A 1 302 ? -11.049 28.174 1.596 1.00 83.69 302 LEU A C 1
ATOM 2380 O O . LEU A 1 302 ? -11.929 28.896 2.073 1.00 83.69 302 LEU A O 1
ATOM 2384 N N . PRO A 1 303 ? -10.165 27.540 2.386 1.00 86.06 303 PRO A N 1
ATOM 2385 C CA . PRO A 1 303 ? -10.215 27.645 3.837 1.00 86.06 303 PRO A CA 1
ATOM 2386 C C . PRO A 1 303 ? -9.962 29.088 4.276 1.00 86.06 303 PRO A C 1
ATOM 2388 O O . PRO A 1 303 ? -8.963 29.690 3.892 1.00 86.06 303 PRO A O 1
ATOM 2391 N N . LEU A 1 304 ? -10.847 29.646 5.106 1.00 90.81 304 LEU A N 1
ATOM 2392 C CA . LEU A 1 304 ? -10.729 31.039 5.549 1.00 90.81 304 LEU A CA 1
ATOM 2393 C C . LEU A 1 304 ? -9.653 31.246 6.617 1.00 90.81 304 LEU A C 1
ATOM 2395 O O . LEU A 1 304 ? -9.134 32.346 6.728 1.00 90.81 304 LEU A O 1
ATOM 2399 N N . LYS A 1 305 ? -9.307 30.227 7.406 1.00 93.69 305 LYS A N 1
ATOM 2400 C CA . LYS A 1 305 ? -8.286 30.334 8.461 1.00 93.69 305 LYS A CA 1
ATOM 2401 C C . LYS A 1 305 ? -7.264 29.191 8.403 1.00 93.69 305 LYS A C 1
ATOM 2403 O O . LYS A 1 305 ? -7.195 28.389 9.337 1.00 93.69 305 LYS A O 1
ATOM 2408 N N . PRO A 1 306 ? -6.490 29.050 7.312 1.00 94.62 306 PRO A N 1
ATOM 2409 C CA . PRO A 1 306 ? -5.489 28.000 7.220 1.00 94.62 306 PRO A CA 1
ATOM 2410 C C . PRO A 1 306 ? -4.301 28.324 8.137 1.00 94.62 306 PRO A C 1
ATOM 2412 O O . PRO A 1 306 ? -3.727 29.415 8.086 1.00 94.62 306 PRO A O 1
ATOM 2415 N N . LEU A 1 307 ? -3.933 27.351 8.965 1.00 95.25 307 LEU A N 1
ATOM 2416 C CA . LEU A 1 307 ? -2.696 27.311 9.731 1.00 95.25 307 LEU A CA 1
ATOM 2417 C C . LEU A 1 307 ? -1.776 26.275 9.089 1.00 95.25 307 LEU A C 1
ATOM 2419 O O . LEU A 1 307 ? -2.001 25.080 9.216 1.00 95.25 307 LEU A O 1
ATOM 2423 N N . LEU A 1 308 ? -0.751 26.730 8.384 1.00 95.19 308 LEU A N 1
ATOM 2424 C CA . LEU A 1 308 ? 0.240 25.884 7.731 1.00 95.19 308 LEU A CA 1
ATOM 2425 C C . LEU A 1 308 ? 1.431 25.689 8.678 1.00 95.19 308 LEU A C 1
ATOM 2427 O O . LEU A 1 308 ? 1.954 26.660 9.221 1.00 95.19 308 LEU A O 1
ATOM 2431 N N . VAL A 1 309 ? 1.884 24.455 8.880 1.00 94.94 309 VAL A N 1
ATOM 2432 C CA . VAL A 1 309 ? 3.041 24.135 9.729 1.00 94.94 309 VAL A CA 1
ATOM 2433 C C . VAL A 1 309 ? 3.946 23.164 8.981 1.00 94.94 309 VAL A C 1
ATOM 2435 O O . VAL A 1 309 ? 3.552 22.030 8.713 1.00 94.94 309 VAL A O 1
ATOM 2438 N N . SER A 1 310 ? 5.141 23.606 8.595 1.00 93.19 310 SER A N 1
ATOM 2439 C CA . SER A 1 310 ? 6.061 22.809 7.775 1.00 93.19 310 SER A CA 1
ATOM 2440 C C . SER A 1 310 ? 7.416 22.587 8.426 1.00 93.19 310 SER A C 1
ATOM 2442 O O . SER A 1 310 ? 7.946 23.515 9.026 1.00 93.19 310 SER A O 1
ATOM 2444 N N . GLU A 1 311 ? 8.009 21.420 8.197 1.00 91.38 311 GLU A N 1
ATOM 2445 C CA . GLU A 1 311 ? 9.386 21.078 8.551 1.00 91.38 311 GLU A CA 1
ATOM 2446 C C . GLU A 1 311 ? 10.286 21.040 7.305 1.00 91.38 311 GLU A C 1
ATOM 2448 O O . GLU A 1 311 ? 9.969 20.356 6.327 1.00 91.38 311 GLU A O 1
ATOM 2453 N N . GLU A 1 312 ? 11.418 21.748 7.346 1.00 88.56 312 GLU A N 1
ATOM 2454 C CA . GLU A 1 312 ? 12.483 21.716 6.329 1.00 88.56 312 GLU A CA 1
ATOM 2455 C C . GLU A 1 312 ? 11.949 21.947 4.892 1.00 88.56 312 GLU A C 1
ATOM 2457 O O . GLU A 1 312 ? 11.170 22.874 4.640 1.00 88.56 312 GLU A O 1
ATOM 2462 N N . ILE A 1 313 ? 12.325 21.101 3.919 1.00 88.44 313 ILE A N 1
ATOM 2463 C CA . ILE A 1 313 ? 11.825 21.160 2.532 1.00 88.44 313 ILE A CA 1
ATOM 2464 C C . ILE A 1 313 ? 10.308 20.945 2.412 1.00 88.44 313 ILE A C 1
ATOM 2466 O O . ILE A 1 313 ? 9.718 21.243 1.371 1.00 88.44 313 ILE A O 1
ATOM 2470 N N . GLY A 1 314 ? 9.651 20.508 3.491 1.00 87.44 314 GLY A N 1
ATOM 2471 C CA . GLY A 1 314 ? 8.199 20.474 3.629 1.00 87.44 314 GLY A CA 1
ATOM 2472 C C . GLY A 1 314 ? 7.517 21.830 3.454 1.00 87.44 314 GLY A C 1
ATOM 2473 O O . GLY A 1 314 ? 6.309 21.889 3.242 1.00 87.44 314 GLY A O 1
ATOM 2474 N N . ALA A 1 315 ? 8.281 22.922 3.478 1.00 91.00 315 ALA A N 1
ATOM 2475 C CA . ALA A 1 315 ? 7.809 24.253 3.129 1.00 91.00 315 ALA A CA 1
ATOM 2476 C C . ALA A 1 315 ? 7.449 24.417 1.633 1.00 91.00 315 ALA A C 1
ATOM 2478 O O . ALA A 1 315 ? 6.618 25.258 1.294 1.00 91.00 315 ALA A O 1
ATOM 2479 N N . ALA A 1 316 ? 8.013 23.605 0.731 1.00 91.31 316 ALA A N 1
ATOM 2480 C CA . ALA A 1 316 ? 7.799 23.685 -0.719 1.00 91.31 316 ALA A CA 1
ATOM 2481 C C . ALA A 1 316 ? 6.319 23.680 -1.191 1.00 91.31 316 ALA A C 1
ATOM 2483 O O . ALA A 1 316 ? 5.946 24.577 -1.952 1.00 91.31 316 ALA A O 1
ATOM 2484 N N . PRO A 1 317 ? 5.441 22.743 -0.776 1.00 90.50 317 PRO A N 1
ATOM 2485 C CA . PRO A 1 317 ? 4.012 22.790 -1.126 1.00 90.50 317 PRO A CA 1
ATOM 2486 C C . PRO A 1 317 ? 3.305 24.042 -0.588 1.00 90.50 317 PRO A C 1
ATOM 2488 O O . PRO A 1 317 ? 2.493 24.650 -1.280 1.00 90.50 317 PRO A O 1
ATOM 2491 N N . PHE A 1 318 ? 3.613 24.452 0.644 1.00 93.25 318 PHE A N 1
ATOM 2492 C CA . PHE A 1 318 ? 2.960 25.575 1.306 1.00 93.25 318 PHE A CA 1
ATOM 2493 C C . PHE A 1 318 ? 3.388 26.897 0.695 1.00 93.25 318 PHE A C 1
ATOM 2495 O O . PHE A 1 318 ? 2.555 27.784 0.540 1.00 93.25 318 PHE A O 1
ATOM 2502 N N . TYR A 1 319 ? 4.629 26.980 0.220 1.00 92.69 319 TYR A N 1
ATOM 2503 C CA . TYR A 1 319 ? 5.109 28.100 -0.571 1.00 92.69 319 TYR A CA 1
ATOM 2504 C C . TYR A 1 319 ? 4.201 28.369 -1.772 1.00 92.69 319 TYR A C 1
ATOM 2506 O O . TYR A 1 319 ? 3.700 29.482 -1.936 1.00 92.69 319 TYR A O 1
ATOM 2514 N N . VAL A 1 320 ? 3.930 27.348 -2.593 1.00 92.88 320 VAL A N 1
ATOM 2515 C CA . VAL A 1 320 ? 3.060 27.530 -3.759 1.00 92.88 320 VAL A CA 1
ATOM 2516 C C . VAL A 1 320 ? 1.596 27.713 -3.358 1.00 92.88 320 VAL A C 1
ATOM 2518 O O . VAL A 1 320 ? 0.917 28.526 -3.974 1.00 92.88 320 VAL A O 1
ATOM 2521 N N . MET A 1 321 ? 1.105 27.036 -2.313 1.00 93.19 321 MET A N 1
ATOM 2522 C CA . MET A 1 321 ? -0.270 27.199 -1.816 1.00 93.19 321 MET A CA 1
ATOM 2523 C C . MET A 1 321 ? -0.533 28.634 -1.356 1.00 93.19 321 MET A C 1
ATOM 2525 O O . MET A 1 321 ? -1.535 29.226 -1.751 1.00 93.19 321 MET A O 1
ATOM 2529 N N . VAL A 1 322 ? 0.397 29.229 -0.608 1.00 93.38 322 VAL A N 1
ATOM 2530 C CA . VAL A 1 322 ? 0.344 30.634 -0.179 1.00 93.38 322 VAL A CA 1
ATOM 2531 C C . VAL A 1 322 ? 0.416 31.582 -1.380 1.00 93.38 322 VAL A C 1
ATOM 2533 O O . VAL A 1 322 ? -0.362 32.534 -1.445 1.00 93.38 322 VAL A O 1
ATOM 2536 N N . LYS A 1 323 ? 1.261 31.296 -2.384 1.00 91.81 323 LYS A N 1
ATOM 2537 C CA . LYS A 1 323 ? 1.253 32.019 -3.675 1.00 91.81 323 LYS A CA 1
ATOM 2538 C C . LYS A 1 323 ? -0.086 31.915 -4.395 1.00 91.81 323 LYS A C 1
ATOM 2540 O O . LYS A 1 323 ? -0.549 32.903 -4.957 1.00 91.81 323 LYS A O 1
ATOM 2545 N N . GLY A 1 324 ? -0.715 30.746 -4.349 1.00 91.12 324 GLY A N 1
ATOM 2546 C CA . GLY A 1 324 ? -2.036 30.493 -4.904 1.00 91.12 324 GLY A CA 1
ATOM 2547 C C . GLY A 1 324 ? -3.102 31.350 -4.232 1.00 91.12 324 GLY A C 1
ATOM 2548 O O . GLY A 1 324 ? -3.798 32.090 -4.919 1.00 91.12 324 GLY A O 1
ATOM 2549 N N . LEU A 1 325 ? -3.177 31.325 -2.898 1.00 92.31 325 LEU A N 1
ATOM 2550 C CA . LEU A 1 325 ? -4.110 32.168 -2.143 1.00 92.31 325 LEU A CA 1
ATOM 2551 C C . LEU A 1 325 ? -3.885 33.658 -2.431 1.00 92.31 325 LEU A C 1
ATOM 2553 O O . LEU A 1 325 ? -4.840 34.397 -2.658 1.00 92.31 325 LEU A O 1
ATOM 2557 N N . HIS A 1 326 ? -2.624 34.088 -2.495 1.00 91.25 326 HIS A N 1
ATOM 2558 C CA . HIS A 1 326 ? -2.288 35.462 -2.847 1.00 91.25 326 HIS A CA 1
ATOM 2559 C C . HIS A 1 326 ? -2.687 35.817 -4.283 1.00 91.25 326 HIS A C 1
ATOM 2561 O O . HIS A 1 326 ? -3.136 36.929 -4.529 1.00 91.25 326 HIS A O 1
ATOM 2567 N N . SER A 1 327 ? -2.595 34.894 -5.245 1.00 89.88 327 SER A N 1
ATOM 2568 C CA . SER A 1 327 ? -3.024 35.161 -6.628 1.00 89.88 327 SER A CA 1
ATOM 2569 C C . SER A 1 327 ? -4.514 35.508 -6.746 1.00 89.88 327 SER A C 1
ATOM 2571 O O . SER A 1 327 ? -4.911 36.158 -7.707 1.00 89.88 327 SER A O 1
ATOM 2573 N N . VAL A 1 328 ? -5.318 35.140 -5.742 1.00 89.62 328 VAL A N 1
ATOM 2574 C CA . VAL A 1 328 ? -6.758 35.424 -5.665 1.00 89.62 328 VAL A CA 1
ATOM 2575 C C . VAL A 1 328 ? -7.142 36.240 -4.430 1.00 89.62 328 VAL A C 1
ATOM 2577 O O . VAL A 1 328 ? -8.302 36.240 -4.022 1.00 89.62 328 VAL A O 1
ATOM 2580 N N . HIS A 1 329 ? -6.191 36.969 -3.836 1.00 88.00 329 HIS A N 1
ATOM 2581 C CA . HIS A 1 329 ? -6.381 37.707 -2.580 1.00 88.00 329 HIS A CA 1
ATOM 2582 C C . HIS A 1 329 ? -7.514 38.746 -2.613 1.00 88.00 329 HIS A C 1
ATOM 2584 O O . HIS A 1 329 ? -8.067 39.059 -1.559 1.00 88.00 329 HIS A O 1
ATOM 2590 N N . GLU A 1 330 ? -7.875 39.270 -3.788 1.00 87.81 330 GLU A N 1
ATOM 2591 C CA . GLU A 1 330 ? -9.011 40.189 -3.951 1.00 87.81 330 GLU A CA 1
ATOM 2592 C C . GLU A 1 330 ? -10.363 39.502 -3.700 1.00 87.81 330 GLU A C 1
ATOM 2594 O O . GLU A 1 330 ? -11.282 40.121 -3.173 1.00 87.81 330 GLU A O 1
ATOM 2599 N N . SER A 1 331 ? -10.480 38.217 -4.053 1.00 88.44 331 SER A N 1
ATOM 2600 C CA . SER A 1 331 ? -11.707 37.415 -3.896 1.00 88.44 331 SER A CA 1
ATOM 2601 C C . SER A 1 331 ? -11.658 36.471 -2.691 1.00 88.44 331 SER A C 1
ATOM 2603 O O . SER A 1 331 ? -12.691 36.028 -2.197 1.00 88.44 331 SER A O 1
ATOM 2605 N N . PHE A 1 332 ? -10.463 36.167 -2.187 1.00 89.31 332 PHE A N 1
ATOM 2606 C CA . PHE A 1 332 ? -10.254 35.341 -1.008 1.00 89.31 332 PHE A CA 1
ATOM 2607 C C . PHE A 1 332 ? -10.204 36.206 0.255 1.00 89.31 332 PHE A C 1
ATOM 2609 O O . PHE A 1 332 ? -9.261 36.976 0.443 1.00 89.31 332 PHE A O 1
ATOM 2616 N N . ASN A 1 333 ? -11.177 36.046 1.159 1.00 87.38 333 ASN A N 1
ATOM 2617 C CA . ASN A 1 333 ? -11.273 36.796 2.421 1.00 87.38 333 ASN A CA 1
ATOM 2618 C C . ASN A 1 333 ? -10.773 36.008 3.655 1.00 87.38 333 ASN A C 1
ATOM 2620 O O . ASN A 1 333 ? -11.331 36.134 4.742 1.00 87.38 333 ASN A O 1
ATOM 2624 N N . GLY A 1 334 ? -9.757 35.154 3.490 1.00 89.25 334 GLY A N 1
ATOM 2625 C CA . GLY A 1 334 ? -9.161 34.409 4.603 1.00 89.25 334 GLY A CA 1
ATOM 2626 C C . GLY A 1 334 ? -7.954 35.085 5.261 1.00 89.25 334 GLY A C 1
ATOM 2627 O O . GLY A 1 334 ? -7.377 36.026 4.711 1.00 89.25 334 GLY A O 1
ATOM 2628 N N . ASP A 1 335 ? -7.584 34.580 6.434 1.00 93.38 335 ASP A N 1
ATOM 2629 C CA . ASP A 1 335 ? -6.418 34.942 7.236 1.00 93.38 335 ASP A CA 1
ATOM 2630 C C . ASP A 1 335 ? -5.473 33.739 7.383 1.00 93.38 335 ASP A C 1
ATOM 2632 O O . ASP A 1 335 ? -5.797 32.729 8.015 1.00 93.38 335 ASP A O 1
ATOM 2636 N N . VAL A 1 336 ? -4.298 33.845 6.770 1.00 94.50 336 VAL A N 1
ATOM 2637 C CA . VAL A 1 336 ? -3.325 32.766 6.600 1.00 94.50 336 VAL A CA 1
ATOM 2638 C C . VAL A 1 336 ? -2.203 32.904 7.615 1.00 94.50 336 VAL A C 1
ATOM 2640 O O . VAL A 1 336 ? -1.561 33.950 7.718 1.00 94.50 336 VAL A O 1
ATOM 2643 N N . ILE A 1 337 ? -1.898 31.814 8.310 1.00 95.38 337 ILE A N 1
ATOM 2644 C CA . ILE A 1 337 ? -0.699 31.721 9.142 1.00 95.38 337 ILE A CA 1
ATOM 2645 C C . ILE A 1 337 ? 0.140 30.560 8.654 1.00 95.38 337 ILE A C 1
ATOM 2647 O O . ILE A 1 337 ? -0.380 29.475 8.417 1.00 95.38 337 ILE A O 1
ATOM 2651 N N . TRP A 1 338 ? 1.444 30.778 8.537 1.00 95.12 338 TRP A N 1
ATOM 2652 C CA . TRP A 1 338 ? 2.392 29.739 8.185 1.00 95.12 338 TRP A CA 1
ATOM 2653 C C . TRP A 1 338 ? 3.609 29.768 9.106 1.00 95.12 338 TRP A C 1
ATOM 2655 O O . TRP A 1 338 ? 4.348 30.750 9.131 1.00 95.12 338 TRP A O 1
ATOM 2665 N N . LEU A 1 339 ? 3.825 28.680 9.846 1.00 95.00 339 LEU A N 1
ATOM 2666 C CA . LEU A 1 339 ? 5.042 28.417 10.605 1.00 95.00 339 LEU A CA 1
ATOM 2667 C C . LEU A 1 339 ? 5.965 27.470 9.833 1.00 95.00 339 LEU A C 1
ATOM 2669 O O . LEU A 1 339 ? 5.586 26.350 9.494 1.00 95.00 339 LEU A O 1
ATOM 2673 N N . GLN A 1 340 ? 7.188 27.920 9.584 1.00 94.44 340 GLN A N 1
ATOM 2674 C CA . GLN A 1 340 ? 8.256 27.151 8.960 1.00 94.44 340 GLN A CA 1
ATOM 2675 C C . GLN A 1 340 ? 9.282 26.763 10.028 1.00 94.44 340 GLN A C 1
ATOM 2677 O O . GLN A 1 340 ? 10.004 27.618 10.536 1.00 94.44 340 GLN A O 1
ATOM 2682 N N . CYS A 1 341 ? 9.349 25.483 10.369 1.00 93.38 341 CYS A N 1
ATOM 2683 C CA . CYS A 1 341 ? 10.353 24.925 11.261 1.00 93.38 341 CYS A CA 1
ATOM 2684 C C . CYS A 1 341 ? 11.509 24.359 10.430 1.00 93.38 341 CYS A C 1
ATOM 2686 O O . CYS A 1 341 ? 11.306 23.454 9.628 1.00 93.38 341 CYS A O 1
ATOM 2688 N N . ALA A 1 342 ? 12.717 24.886 10.589 1.00 88.25 342 ALA A N 1
ATOM 2689 C CA . ALA A 1 342 ? 13.890 24.360 9.899 1.00 88.25 342 ALA A CA 1
ATOM 2690 C C . ALA A 1 342 ? 15.154 24.618 10.715 1.00 88.25 342 ALA A C 1
ATOM 2692 O O . ALA A 1 342 ? 15.322 25.692 11.294 1.00 88.25 342 ALA A O 1
ATOM 2693 N N . SER A 1 343 ? 16.083 23.664 10.697 1.00 85.06 343 SER A N 1
ATOM 2694 C CA . SER A 1 343 ? 17.405 23.794 11.319 1.00 85.06 343 SER A CA 1
ATOM 2695 C C . SER A 1 343 ? 18.153 25.044 10.838 1.00 85.06 343 SER A C 1
ATOM 2697 O O . SER A 1 343 ? 18.875 25.682 11.609 1.00 85.06 343 SER A O 1
ATOM 2699 N N . LYS A 1 344 ? 17.940 25.428 9.573 1.00 84.31 344 LYS A N 1
ATOM 2700 C CA . LYS A 1 344 ? 18.338 26.715 8.999 1.00 84.31 344 LYS A CA 1
ATOM 2701 C C . LYS A 1 344 ? 17.168 27.314 8.214 1.00 84.31 344 LYS A C 1
ATOM 2703 O O . LYS A 1 344 ? 16.630 26.632 7.344 1.00 84.31 344 LYS A O 1
ATOM 2708 N N . PRO A 1 345 ? 16.792 28.582 8.455 1.00 81.25 345 PRO A N 1
ATOM 2709 C CA . PRO A 1 345 ? 15.732 29.223 7.689 1.00 81.25 345 PRO A CA 1
ATOM 2710 C C . PRO A 1 345 ? 16.043 29.248 6.187 1.00 81.25 345 PRO A C 1
ATOM 2712 O O . PRO A 1 345 ? 17.122 29.671 5.771 1.00 81.25 345 PRO A O 1
ATOM 2715 N N . ILE A 1 346 ? 15.076 28.831 5.370 1.00 84.81 346 ILE A N 1
ATOM 2716 C CA . ILE A 1 346 ? 15.188 28.824 3.908 1.00 84.81 346 ILE A CA 1
ATOM 2717 C C . ILE A 1 346 ? 14.592 30.137 3.390 1.00 84.81 346 ILE A C 1
ATOM 2719 O O . ILE A 1 346 ? 13.376 30.262 3.253 1.00 84.81 346 ILE A O 1
ATOM 2723 N N . GLU A 1 347 ? 15.439 31.135 3.127 1.00 87.50 347 GLU A N 1
ATOM 2724 C CA . GLU A 1 347 ? 15.021 32.506 2.775 1.00 87.50 347 GLU A CA 1
ATOM 2725 C C . GLU A 1 347 ? 14.036 32.555 1.593 1.00 87.50 347 GLU A C 1
ATOM 2727 O O . GLU A 1 347 ? 13.056 33.302 1.619 1.00 87.50 347 GLU A O 1
ATOM 2732 N N . TYR A 1 348 ? 14.233 31.681 0.602 1.00 88.69 348 TYR A N 1
ATOM 2733 C CA . TYR A 1 348 ? 13.356 31.553 -0.562 1.00 88.69 348 TYR A CA 1
ATOM 2734 C C . TYR A 1 348 ? 11.876 31.344 -0.192 1.00 88.69 348 TYR A C 1
ATOM 2736 O O . TYR A 1 348 ? 10.992 31.892 -0.848 1.00 88.69 348 TYR A O 1
ATOM 2744 N N . PHE A 1 349 ? 11.584 30.594 0.878 1.00 89.75 349 PHE A N 1
ATOM 2745 C CA . PHE A 1 349 ? 10.209 30.320 1.307 1.00 89.75 349 PHE A CA 1
ATOM 2746 C C . PHE A 1 349 ? 9.600 31.422 2.182 1.00 89.75 349 PHE A C 1
ATOM 2748 O O . PHE A 1 349 ? 8.387 31.428 2.398 1.00 89.75 349 PHE A O 1
ATOM 2755 N N . GLN A 1 350 ? 10.402 32.374 2.660 1.00 88.00 350 GLN A N 1
ATOM 2756 C CA . GLN A 1 350 ? 9.930 33.493 3.484 1.00 88.00 350 GLN A CA 1
ATOM 2757 C C . GLN A 1 350 ? 9.335 34.626 2.642 1.00 88.00 350 GLN A C 1
ATOM 2759 O O . GLN A 1 350 ? 8.564 35.440 3.147 1.00 88.00 350 GLN A O 1
ATOM 2764 N N . THR A 1 351 ? 9.666 34.669 1.349 1.00 82.81 351 THR A N 1
ATOM 2765 C CA . THR A 1 351 ? 9.272 35.739 0.423 1.00 82.81 351 THR A CA 1
ATOM 2766 C C . THR A 1 351 ? 8.511 35.188 -0.793 1.00 82.81 351 THR A C 1
ATOM 2768 O O . THR A 1 351 ? 8.985 35.238 -1.927 1.00 82.81 351 THR A O 1
ATOM 2771 N N . PRO A 1 352 ? 7.288 34.650 -0.606 1.00 82.12 352 PRO A N 1
ATOM 2772 C CA . PRO A 1 352 ? 6.506 34.090 -1.713 1.00 82.12 352 PRO A CA 1
ATOM 2773 C C . PRO A 1 352 ? 6.048 35.109 -2.767 1.00 82.12 352 PRO A C 1
ATOM 2775 O O . PRO A 1 352 ? 5.636 34.702 -3.856 1.00 82.12 352 PRO A O 1
ATOM 2778 N N . PHE A 1 353 ? 6.130 36.413 -2.486 1.00 82.25 353 PHE A N 1
ATOM 2779 C CA . PHE A 1 353 ? 5.601 37.478 -3.341 1.00 82.25 353 PHE A CA 1
ATOM 2780 C C . PHE A 1 353 ? 6.700 38.463 -3.757 1.00 82.25 353 PHE A C 1
ATOM 2782 O O . PHE A 1 353 ? 7.538 38.856 -2.946 1.00 82.25 353 PHE A O 1
ATOM 2789 N N . VAL A 1 354 ? 6.678 38.888 -5.022 1.00 62.31 354 VAL A N 1
ATOM 2790 C CA . VAL A 1 354 ? 7.586 39.911 -5.560 1.00 62.31 354 VAL A CA 1
ATOM 2791 C C . VAL A 1 354 ? 6.946 41.278 -5.294 1.00 62.31 354 VAL A C 1
ATOM 2793 O O . VAL A 1 354 ? 5.850 41.537 -5.780 1.00 62.31 354 VAL A O 1
ATOM 2796 N N . ASN A 1 355 ? 7.646 42.132 -4.541 1.00 54.59 355 ASN A N 1
ATOM 2797 C CA . ASN A 1 355 ? 7.198 43.388 -3.914 1.00 54.59 355 ASN A CA 1
ATOM 2798 C C . ASN A 1 355 ? 6.403 43.177 -2.617 1.00 54.59 355 ASN A C 1
ATOM 2800 O O . ASN A 1 355 ? 5.252 42.755 -2.619 1.00 54.59 355 ASN A O 1
ATOM 2804 N N . ALA A 1 356 ? 7.031 43.540 -1.497 1.00 48.47 356 ALA A N 1
ATOM 2805 C CA . ALA A 1 356 ? 6.494 43.506 -0.140 1.00 48.47 356 ALA A CA 1
ATOM 2806 C C . ALA A 1 356 ? 5.359 44.526 0.112 1.00 48.47 356 ALA A C 1
ATOM 2808 O O . ALA A 1 356 ? 5.325 45.180 1.154 1.00 48.47 356 ALA A O 1
ATOM 2809 N N . THR A 1 357 ? 4.408 44.689 -0.812 1.00 49.31 357 THR A N 1
ATOM 2810 C CA . THR A 1 357 ? 3.094 45.219 -0.441 1.00 49.31 357 THR A CA 1
ATOM 2811 C C . THR A 1 357 ? 2.415 44.161 0.411 1.00 49.31 357 THR A C 1
ATOM 2813 O O . THR A 1 357 ? 1.910 43.158 -0.083 1.00 49.31 357 THR A O 1
ATOM 2816 N N . SER A 1 358 ? 2.520 44.377 1.719 1.00 60.72 358 SER A N 1
ATOM 2817 C CA . SER A 1 358 ? 1.996 43.567 2.808 1.00 60.72 358 SER A CA 1
ATOM 2818 C C . SER A 1 358 ? 0.628 42.971 2.485 1.00 60.72 358 SER A C 1
ATOM 2820 O O . SER A 1 358 ? -0.392 43.664 2.574 1.00 60.72 358 SER A O 1
ATOM 2822 N N . TRP A 1 359 ? 0.583 41.669 2.201 1.00 80.19 359 TRP A N 1
ATOM 2823 C CA . TRP A 1 359 ? -0.659 40.933 2.369 1.00 80.19 359 TRP A CA 1
ATOM 2824 C C . TRP A 1 359 ? -0.875 40.785 3.874 1.00 80.19 359 TRP A C 1
ATOM 2826 O O . TRP A 1 359 ? -0.416 39.842 4.507 1.00 80.19 359 TRP A O 1
ATOM 2836 N N . ASN A 1 360 ? -1.510 41.796 4.465 1.00 83.12 360 ASN A N 1
ATOM 2837 C CA . ASN A 1 360 ? -1.707 41.940 5.909 1.00 83.12 360 ASN A CA 1
ATOM 2838 C C . ASN A 1 360 ? -2.495 40.785 6.552 1.00 83.12 360 ASN A C 1
ATOM 2840 O O . ASN A 1 360 ? -2.488 40.660 7.772 1.00 83.12 360 ASN A O 1
ATOM 2844 N N . ARG A 1 361 ? -3.145 39.954 5.730 1.00 87.56 361 ARG A N 1
ATOM 2845 C CA . ARG A 1 361 ? -3.861 38.728 6.105 1.00 87.56 361 ARG A CA 1
ATOM 2846 C C . ARG A 1 361 ? -3.022 37.459 5.915 1.00 87.56 361 ARG A C 1
ATOM 2848 O O . ARG A 1 361 ? -3.571 36.369 5.825 1.00 87.56 361 ARG A O 1
ATOM 2855 N N . CYS A 1 362 ? -1.704 37.585 5.774 1.00 91.44 362 CYS A N 1
ATOM 2856 C CA . CYS A 1 362 ? -0.785 36.458 5.711 1.00 91.44 362 CYS A CA 1
ATOM 2857 C C . CYS A 1 362 ? 0.416 36.709 6.616 1.00 91.44 362 CYS A C 1
ATOM 2859 O O . CYS A 1 362 ? 1.187 37.649 6.418 1.00 91.44 362 CYS A O 1
ATOM 2861 N N . ARG A 1 363 ? 0.595 35.835 7.605 1.00 91.69 363 ARG A N 1
ATOM 2862 C CA . ARG A 1 363 ? 1.716 35.875 8.544 1.00 91.69 363 ARG A CA 1
ATOM 2863 C C . ARG A 1 363 ? 2.590 34.654 8.327 1.00 91.69 363 ARG A C 1
ATOM 2865 O O . ARG A 1 363 ? 2.137 33.530 8.517 1.00 91.69 363 ARG A O 1
ATOM 2872 N N . ILE A 1 364 ? 3.843 34.885 7.956 1.00 91.88 364 ILE A N 1
ATOM 2873 C CA . ILE A 1 364 ? 4.847 33.833 7.801 1.00 91.88 364 ILE A CA 1
ATOM 2874 C C . ILE A 1 364 ? 5.854 33.991 8.935 1.00 91.88 364 ILE A C 1
ATOM 2876 O O . ILE A 1 364 ? 6.407 35.071 9.135 1.00 91.88 364 ILE A O 1
ATOM 2880 N N . ALA A 1 365 ? 6.057 32.925 9.695 1.00 92.75 365 ALA A N 1
ATOM 2881 C CA . ALA A 1 365 ? 7.004 32.855 10.792 1.00 92.75 365 ALA A CA 1
ATOM 2882 C C . ALA A 1 365 ? 7.973 31.700 10.555 1.00 92.75 365 ALA A C 1
ATOM 2884 O O . ALA A 1 365 ? 7.586 30.652 10.044 1.00 92.75 365 ALA A O 1
ATOM 2885 N N . THR A 1 366 ? 9.221 31.880 10.966 1.00 92.56 366 THR A N 1
ATOM 2886 C CA . THR A 1 366 ? 10.242 30.829 10.954 1.00 92.56 366 THR A CA 1
ATOM 2887 C C . THR A 1 366 ? 10.702 30.538 12.370 1.00 92.56 366 THR A C 1
ATOM 2889 O O . THR A 1 366 ? 10.827 31.466 13.172 1.00 92.56 366 THR A O 1
ATOM 2892 N N . ASP A 1 367 ? 10.991 29.278 12.657 1.00 93.06 367 ASP A N 1
ATOM 2893 C CA . ASP A 1 367 ? 11.580 28.834 13.918 1.00 93.06 367 ASP A CA 1
ATOM 2894 C C . ASP A 1 367 ? 12.500 27.627 13.670 1.00 93.06 367 ASP A C 1
ATOM 2896 O O . ASP A 1 367 ? 12.442 27.005 12.610 1.00 93.06 367 ASP A O 1
ATOM 2900 N N . THR A 1 368 ? 13.362 27.284 14.623 1.00 90.44 368 THR A N 1
ATOM 2901 C CA . THR A 1 368 ? 14.211 26.085 14.522 1.00 90.44 368 THR A CA 1
ATOM 2902 C C . THR A 1 368 ? 13.479 24.820 14.949 1.00 90.44 368 THR A C 1
ATOM 2904 O O . THR A 1 368 ? 13.869 23.723 14.557 1.00 90.44 368 THR A O 1
ATOM 2907 N N . SER A 1 369 ? 12.411 24.957 15.737 1.00 88.19 369 SER A N 1
ATOM 2908 C CA . SER A 1 369 ? 11.611 23.840 16.237 1.00 88.19 369 SER A CA 1
ATOM 2909 C C . SER A 1 369 ? 10.152 24.242 16.439 1.00 88.19 369 SER A C 1
ATOM 2911 O O . SER A 1 369 ? 9.818 25.425 16.525 1.00 88.19 369 SER A O 1
ATOM 2913 N N . LEU A 1 370 ? 9.263 23.252 16.501 1.00 92.31 370 LEU A N 1
ATOM 2914 C CA . LEU A 1 370 ? 7.853 23.485 16.782 1.00 92.31 370 LEU A CA 1
ATOM 2915 C C . LEU A 1 370 ? 7.618 23.511 18.293 1.00 92.31 370 LEU A C 1
ATOM 2917 O O . LEU A 1 370 ? 7.868 22.525 18.980 1.00 92.31 370 LEU A O 1
ATOM 2921 N N . THR A 1 371 ? 7.094 24.622 18.812 1.00 90.94 371 THR A N 1
ATOM 2922 C CA . THR A 1 371 ? 6.709 24.735 20.225 1.00 90.94 371 THR A CA 1
ATOM 2923 C C . THR A 1 371 ? 5.292 25.277 20.369 1.00 90.94 371 THR A C 1
ATOM 2925 O O . THR A 1 371 ? 4.839 26.106 19.577 1.00 90.94 371 THR A O 1
ATOM 2928 N N . GLN A 1 372 ? 4.589 24.841 21.418 1.00 88.75 372 GLN A N 1
ATOM 2929 C CA . GLN A 1 372 ? 3.237 25.322 21.717 1.00 88.75 372 GLN A CA 1
ATOM 2930 C C . GLN A 1 372 ? 3.205 26.836 21.960 1.00 88.75 372 GLN A C 1
ATOM 2932 O O . GLN A 1 372 ? 2.300 27.512 21.477 1.00 88.75 372 GLN A O 1
ATOM 2937 N N . ALA A 1 373 ? 4.207 27.375 22.664 1.00 89.88 373 ALA A N 1
ATOM 2938 C CA . ALA A 1 373 ? 4.316 28.806 22.933 1.00 89.88 373 ALA A CA 1
ATOM 2939 C C . ALA A 1 373 ? 4.423 29.616 21.636 1.00 89.88 373 ALA A C 1
ATOM 2941 O O . ALA A 1 373 ? 3.682 30.581 21.458 1.00 89.88 373 ALA A O 1
ATOM 2942 N N . ARG A 1 374 ? 5.282 29.183 20.702 1.00 90.38 374 ARG A N 1
ATOM 2943 C CA . ARG A 1 374 ? 5.435 29.855 19.411 1.00 90.38 374 ARG A CA 1
ATOM 2944 C C . ARG A 1 374 ? 4.163 29.781 18.576 1.00 90.38 374 ARG A C 1
ATOM 2946 O O . ARG A 1 374 ? 3.773 30.780 17.978 1.00 90.38 374 ARG A O 1
ATOM 2953 N N . LEU A 1 375 ? 3.511 28.618 18.544 1.00 89.06 375 LEU A N 1
ATOM 2954 C CA . LEU A 1 375 ? 2.285 28.426 17.773 1.00 89.06 375 LEU A CA 1
ATOM 2955 C C . LEU A 1 375 ? 1.144 29.318 18.295 1.00 89.06 375 LEU A C 1
ATOM 2957 O O . LEU A 1 375 ? 0.468 29.958 17.496 1.00 89.06 375 LEU A O 1
ATOM 2961 N N . LEU A 1 376 ? 0.984 29.428 19.618 1.00 90.12 376 LEU A N 1
ATOM 2962 C CA . LEU A 1 376 ? 0.018 30.335 20.255 1.00 90.12 376 LEU A CA 1
ATOM 2963 C C . LEU A 1 376 ? 0.361 31.815 20.042 1.00 90.12 376 LEU A C 1
ATOM 2965 O O . LEU A 1 376 ? -0.540 32.634 19.883 1.00 90.12 376 LEU A O 1
ATOM 2969 N N . GLU A 1 377 ? 1.647 32.172 20.029 1.00 92.00 377 GLU A N 1
ATOM 2970 C CA . GLU A 1 377 ? 2.092 33.548 19.782 1.00 92.00 377 GLU A CA 1
ATOM 2971 C C . GLU A 1 377 ? 1.709 34.019 18.373 1.00 92.00 377 GLU A C 1
ATOM 2973 O O . GLU A 1 377 ? 1.248 35.148 18.184 1.00 92.00 377 GLU A O 1
ATOM 2978 N N . ILE A 1 378 ? 1.899 33.161 17.367 1.00 90.62 378 ILE A N 1
ATOM 2979 C CA . ILE A 1 378 ? 1.592 33.518 15.981 1.00 90.62 378 ILE A CA 1
ATOM 2980 C C . ILE A 1 378 ? 0.103 33.366 15.666 1.00 90.62 378 ILE A C 1
ATOM 2982 O O . ILE A 1 378 ? -0.408 34.192 14.914 1.00 90.62 378 ILE A O 1
ATOM 2986 N N . ALA A 1 379 ? -0.563 32.361 16.248 1.00 91.44 379 ALA A N 1
ATOM 2987 C CA . ALA A 1 379 ? -1.955 31.984 16.020 1.00 91.44 379 ALA A CA 1
ATOM 2988 C C . ALA A 1 379 ? -2.718 31.880 17.360 1.00 91.44 379 ALA A C 1
ATOM 2990 O O . ALA A 1 379 ? -2.987 30.779 17.842 1.00 91.44 379 ALA A O 1
ATOM 2991 N N . PRO A 1 380 ? -3.090 33.009 17.987 1.00 90.00 380 PRO A N 1
ATOM 2992 C CA . PRO A 1 380 ? -3.807 32.988 19.265 1.00 90.00 380 PRO A CA 1
ATOM 2993 C C . PRO A 1 380 ? -5.218 32.381 19.157 1.00 90.00 380 PRO A C 1
ATOM 2995 O O . PRO A 1 380 ? -5.777 31.940 20.155 1.00 90.00 380 PRO A O 1
ATOM 2998 N N . ASP A 1 381 ? -5.787 32.329 17.952 1.00 91.38 381 ASP A N 1
ATOM 2999 C CA . ASP A 1 381 ? -7.105 31.781 17.623 1.00 91.38 381 ASP A CA 1
ATOM 3000 C C . ASP A 1 381 ? -7.047 30.329 17.106 1.00 91.38 381 ASP A C 1
ATOM 3002 O O . ASP A 1 381 ? -7.839 29.938 16.253 1.00 91.38 381 ASP A O 1
ATOM 3006 N N . LEU A 1 382 ? -6.107 29.521 17.614 1.00 86.75 382 LEU A N 1
ATOM 3007 C CA . LEU A 1 382 ? -5.831 28.136 17.187 1.00 86.75 382 LEU A CA 1
ATOM 3008 C C . LEU A 1 382 ? -7.077 27.247 17.030 1.00 86.75 382 LEU A C 1
ATOM 3010 O O . LEU A 1 382 ? -7.171 26.520 16.044 1.00 86.75 382 LEU A O 1
ATOM 3014 N N . ALA A 1 383 ? -8.042 27.341 17.949 1.00 85.69 383 ALA A N 1
ATOM 3015 C CA . ALA A 1 383 ? -9.274 26.547 17.921 1.00 85.69 383 ALA A CA 1
ATOM 3016 C C . ALA A 1 383 ? -10.184 26.839 16.709 1.00 85.69 383 ALA A C 1
ATOM 3018 O O . ALA A 1 383 ? -11.019 26.015 16.350 1.00 85.69 383 ALA A O 1
ATOM 3019 N N . GLU A 1 384 ? -10.029 27.999 16.064 1.00 88.88 384 GLU A N 1
ATOM 3020 C CA . GLU A 1 384 ? -10.818 28.411 14.895 1.00 88.88 384 GLU A CA 1
ATOM 3021 C C . GLU A 1 384 ? -10.102 28.128 13.564 1.00 88.88 384 GLU A C 1
ATOM 3023 O O . GLU A 1 384 ? -10.630 28.437 12.491 1.00 88.88 384 GLU A O 1
ATOM 3028 N N . ARG A 1 385 ? -8.877 27.591 13.614 1.00 91.56 385 ARG A N 1
ATOM 3029 C CA . ARG A 1 385 ? -8.037 27.381 12.432 1.00 91.56 385 ARG A CA 1
ATOM 3030 C C . ARG A 1 385 ? -8.108 25.953 11.927 1.00 91.56 385 ARG A C 1
ATOM 3032 O O . ARG A 1 385 ? -8.275 25.008 12.685 1.00 91.56 385 ARG A O 1
ATOM 3039 N N . GLN A 1 386 ? -7.901 25.805 10.624 1.00 91.56 386 GLN A N 1
ATOM 3040 C CA . GLN A 1 386 ? -7.685 24.506 9.995 1.00 91.56 386 GLN A CA 1
ATOM 3041 C C . GLN A 1 386 ? -6.187 24.263 9.870 1.00 91.56 386 GLN A C 1
ATOM 3043 O O . GLN A 1 386 ? -5.491 25.034 9.205 1.00 91.56 386 GLN A O 1
ATOM 3048 N N . LEU A 1 387 ? -5.689 23.216 10.520 1.00 91.69 387 LEU A N 1
ATOM 3049 C CA . LEU A 1 387 ? -4.269 22.906 10.577 1.00 91.69 387 LEU A CA 1
ATOM 3050 C C . LEU A 1 387 ? -3.848 22.063 9.371 1.00 91.69 387 LEU A C 1
ATOM 3052 O O . LEU A 1 387 ? -4.369 20.975 9.167 1.00 91.69 387 LEU A O 1
ATOM 3056 N N . TYR A 1 388 ? -2.845 22.520 8.630 1.00 92.38 388 TYR A N 1
ATOM 3057 C CA . TYR A 1 388 ? -2.189 21.788 7.553 1.00 92.38 388 TYR A CA 1
ATOM 3058 C C . TYR A 1 388 ? -0.736 21.520 7.945 1.00 92.38 388 TYR A C 1
ATOM 3060 O O . TYR A 1 388 ? 0.008 22.468 8.194 1.00 92.38 388 TYR A O 1
ATOM 3068 N N . ILE A 1 389 ? -0.309 20.253 7.982 1.00 89.25 389 ILE A N 1
ATOM 3069 C CA . ILE A 1 389 ? 1.030 19.891 8.487 1.00 89.25 389 ILE A CA 1
ATOM 3070 C C . ILE A 1 389 ? 1.856 19.149 7.441 1.00 89.25 389 ILE A C 1
ATOM 3072 O O . ILE A 1 389 ? 1.427 18.118 6.938 1.00 89.25 389 ILE A O 1
ATOM 3076 N N . VAL A 1 390 ? 3.081 19.596 7.175 1.00 85.50 390 VAL A N 1
ATOM 3077 C CA . VAL A 1 390 ? 4.039 18.863 6.335 1.00 85.50 390 VAL A CA 1
ATOM 3078 C C . VAL A 1 390 ? 5.337 18.666 7.105 1.00 85.50 390 VAL A C 1
ATOM 3080 O O . VAL A 1 390 ? 6.001 19.634 7.438 1.00 85.50 390 VAL A O 1
ATOM 3083 N N . GLY A 1 391 ? 5.749 17.428 7.345 1.00 83.38 391 GLY A N 1
ATOM 3084 C CA . GLY A 1 391 ? 7.009 17.149 8.030 1.00 83.38 391 GLY A CA 1
ATOM 3085 C C . GLY A 1 391 ? 7.273 15.659 8.156 1.00 83.38 391 GLY A C 1
ATOM 3086 O O . GLY A 1 391 ? 6.495 14.842 7.650 1.00 83.38 391 GLY A O 1
ATOM 3087 N N . SER A 1 392 ? 8.355 15.309 8.842 1.00 80.62 392 SER A N 1
ATOM 3088 C CA . SER A 1 392 ? 8.605 13.949 9.308 1.00 80.62 392 SER A CA 1
ATOM 3089 C C . SER A 1 392 ? 7.416 13.417 10.117 1.00 80.62 392 SER A C 1
ATOM 3091 O O . SER A 1 392 ? 6.608 14.176 10.659 1.00 80.62 392 SER A O 1
ATOM 3093 N N . ALA A 1 393 ? 7.295 12.091 10.227 1.00 72.50 393 ALA A N 1
ATOM 3094 C CA . ALA A 1 393 ? 6.224 11.477 11.016 1.00 72.50 393 ALA A CA 1
ATOM 3095 C C . ALA A 1 393 ? 6.219 11.986 12.472 1.00 72.50 393 ALA A C 1
ATOM 3097 O O . ALA A 1 393 ? 5.152 12.259 13.023 1.00 72.50 393 ALA A O 1
ATOM 3098 N N . ALA A 1 394 ? 7.409 12.193 13.047 1.00 77.62 394 ALA A N 1
ATOM 3099 C CA . ALA A 1 394 ? 7.598 12.779 14.371 1.00 77.62 394 ALA A CA 1
ATOM 3100 C C . ALA A 1 394 ? 7.056 14.215 14.451 1.00 77.62 394 ALA A C 1
ATOM 3102 O O . ALA A 1 394 ? 6.256 14.526 15.332 1.00 77.62 394 ALA A O 1
ATOM 3103 N N . PHE A 1 395 ? 7.430 15.070 13.496 1.00 85.12 395 PHE A N 1
ATOM 3104 C CA . PHE A 1 395 ? 6.966 16.454 13.437 1.00 85.12 395 PHE A CA 1
ATOM 3105 C C . PHE A 1 395 ? 5.447 16.555 13.279 1.00 85.12 395 PHE A C 1
ATOM 3107 O O . PHE A 1 395 ? 4.798 17.358 13.948 1.00 85.12 395 PHE A O 1
ATOM 3114 N N . VAL A 1 396 ? 4.857 15.710 12.427 1.00 83.88 396 VAL A N 1
ATOM 3115 C CA . VAL A 1 396 ? 3.403 15.659 12.233 1.00 83.88 396 VAL A CA 1
ATOM 3116 C C . VAL A 1 396 ? 2.692 15.232 13.516 1.00 83.88 396 VAL A C 1
ATOM 3118 O O . VAL A 1 396 ? 1.704 15.861 13.894 1.00 83.88 396 VAL A O 1
ATOM 3121 N N . ALA A 1 397 ? 3.179 14.192 14.198 1.00 79.69 397 ALA A N 1
ATOM 3122 C CA . ALA A 1 397 ? 2.608 13.738 15.464 1.00 79.69 397 ALA A CA 1
ATOM 3123 C C . ALA A 1 397 ? 2.667 14.835 16.540 1.00 79.69 397 ALA A C 1
ATOM 3125 O O . ALA A 1 397 ? 1.671 15.094 17.219 1.00 79.69 397 ALA A O 1
ATOM 3126 N N . GLU A 1 398 ? 3.796 15.534 16.641 1.00 88.00 398 GLU A N 1
ATOM 3127 C CA . GLU A 1 398 ? 3.982 16.609 17.613 1.00 88.00 398 GLU A CA 1
ATOM 3128 C C . GLU A 1 398 ? 3.105 17.832 17.307 1.00 88.00 398 GLU A C 1
ATOM 3130 O O . GLU A 1 398 ? 2.447 18.369 18.201 1.00 88.00 398 GLU A O 1
ATOM 3135 N N . ALA A 1 399 ? 3.002 18.231 16.037 1.00 88.31 399 ALA A N 1
ATOM 3136 C CA . ALA A 1 399 ? 2.128 19.322 15.614 1.00 88.31 399 ALA A CA 1
ATOM 3137 C C . ALA A 1 399 ? 0.655 19.050 15.935 1.00 88.31 399 ALA A C 1
ATOM 3139 O O . ALA A 1 399 ? -0.037 19.939 16.437 1.00 88.31 399 ALA A O 1
ATOM 3140 N N . LYS A 1 400 ? 0.186 17.813 15.718 1.00 89.38 400 LYS A N 1
ATOM 3141 C CA . LYS A 1 400 ? -1.161 17.390 16.125 1.00 89.38 400 LYS A CA 1
ATOM 3142 C C . LYS A 1 400 ? -1.361 17.519 17.625 1.00 89.38 400 LYS A C 1
ATOM 3144 O O . LYS A 1 400 ? -2.348 18.101 18.066 1.00 89.38 400 LYS A O 1
ATOM 3149 N N . ARG A 1 401 ? -0.423 16.977 18.405 1.00 90.88 401 ARG A N 1
ATOM 3150 C CA . ARG A 1 401 ? -0.494 16.974 19.867 1.00 90.88 401 ARG A CA 1
ATOM 3151 C C . ARG A 1 401 ? -0.585 18.398 20.411 1.00 90.88 401 ARG A C 1
ATOM 3153 O O . ARG A 1 401 ? -1.453 18.673 21.235 1.00 90.88 401 ARG A O 1
ATOM 3160 N N . ILE A 1 402 ? 0.270 19.299 19.925 1.00 89.56 402 ILE A N 1
ATOM 3161 C CA . ILE A 1 402 ? 0.280 20.716 20.313 1.00 89.56 402 ILE A CA 1
ATOM 3162 C C . ILE A 1 402 ? -1.040 21.400 19.943 1.00 89.56 402 ILE A C 1
ATOM 3164 O O . ILE A 1 402 ? -1.603 22.121 20.764 1.00 89.56 402 ILE A O 1
ATOM 3168 N N . PHE A 1 403 ? -1.540 21.176 18.727 1.00 90.00 403 PHE A N 1
ATOM 3169 C CA . PHE A 1 403 ? -2.774 21.794 18.245 1.00 90.00 403 PHE A CA 1
ATOM 3170 C C . PHE A 1 403 ? -4.005 21.353 19.047 1.00 90.00 403 PHE A C 1
ATOM 3172 O O . PHE A 1 403 ? -4.777 22.200 19.495 1.00 90.00 403 PHE A O 1
ATOM 3179 N N . ILE A 1 404 ? -4.144 20.047 19.300 1.00 88.75 404 ILE A N 1
ATOM 3180 C CA . ILE A 1 404 ? -5.242 19.491 20.106 1.00 88.75 404 ILE A CA 1
ATOM 3181 C C . ILE A 1 404 ? -5.143 19.987 21.554 1.00 88.75 404 ILE A C 1
ATOM 3183 O O . ILE A 1 404 ? -6.134 20.436 22.128 1.00 88.75 404 ILE A O 1
ATOM 3187 N N . ALA A 1 405 ? -3.940 19.993 22.139 1.00 85.94 405 ALA A N 1
ATOM 3188 C CA . ALA A 1 405 ? -3.719 20.522 23.486 1.00 85.94 405 ALA A CA 1
ATOM 3189 C C . ALA A 1 405 ? -4.043 22.024 23.605 1.00 85.94 405 ALA A C 1
ATOM 3191 O O . ALA A 1 405 ? -4.357 22.501 24.694 1.00 85.94 405 ALA A O 1
ATOM 3192 N N . ALA A 1 406 ? -3.981 22.768 22.499 1.00 81.69 406 ALA A N 1
ATOM 3193 C CA . ALA A 1 406 ? -4.343 24.179 22.421 1.00 81.69 406 ALA A CA 1
ATOM 3194 C C . ALA A 1 406 ? -5.832 24.426 22.087 1.00 81.69 406 ALA A C 1
ATOM 3196 O O . ALA A 1 406 ? -6.219 25.574 21.879 1.00 81.69 406 ALA A O 1
ATOM 3197 N N . GLY A 1 407 ? -6.667 23.380 22.060 1.00 82.44 407 GLY A N 1
ATOM 3198 C CA . GLY A 1 407 ? -8.117 23.482 21.857 1.00 82.44 407 GLY A CA 1
ATOM 3199 C C . GLY A 1 407 ? -8.591 23.313 20.411 1.00 82.44 407 GLY A C 1
ATOM 3200 O O . GLY A 1 407 ? -9.772 23.518 20.143 1.00 82.44 407 GLY A O 1
ATOM 3201 N N . GLY A 1 408 ? -7.705 22.943 19.483 1.00 85.50 408 GLY A N 1
ATOM 3202 C CA . GLY A 1 408 ? -8.097 22.514 18.142 1.00 85.50 408 GLY A CA 1
ATOM 3203 C C . GLY A 1 408 ? -8.751 21.127 18.144 1.00 85.50 408 GLY A C 1
ATOM 3204 O O . GLY A 1 408 ? -8.511 20.322 19.044 1.00 85.50 408 GLY A O 1
ATOM 3205 N N . THR A 1 409 ? -9.576 20.830 17.138 1.00 81.12 409 THR A N 1
ATOM 3206 C CA . THR A 1 409 ? -10.239 19.519 17.006 1.00 81.12 409 THR A CA 1
ATOM 3207 C C . THR A 1 409 ? -9.516 18.619 16.008 1.00 81.12 409 THR A C 1
ATOM 3209 O O . THR A 1 409 ? -8.778 19.099 15.147 1.00 81.12 409 THR A O 1
ATOM 3212 N N . GLU A 1 410 ? -9.714 17.304 16.106 1.00 78.31 410 GLU A N 1
ATOM 3213 C CA . GLU A 1 410 ? -9.062 16.346 15.207 1.00 78.31 410 GLU A CA 1
ATOM 3214 C C . GLU A 1 410 ? -9.580 16.467 13.762 1.00 78.31 410 GLU A C 1
ATOM 3216 O O . GLU A 1 410 ? -8.809 16.329 12.815 1.00 78.31 410 GLU A O 1
ATOM 3221 N N . GLU A 1 411 ? -10.849 16.843 13.579 1.00 72.06 411 GLU A N 1
ATOM 3222 C CA . GLU A 1 411 ? -11.475 17.077 12.269 1.00 72.06 411 GLU A CA 1
ATOM 3223 C C . GLU A 1 411 ? -10.902 18.307 11.549 1.00 72.06 411 GLU A C 1
ATOM 3225 O O . GLU A 1 411 ? -10.950 18.397 10.320 1.00 72.06 411 GLU A O 1
ATOM 3230 N N . ALA A 1 412 ? -10.339 19.257 12.302 1.00 76.12 412 ALA A N 1
ATOM 3231 C CA . ALA A 1 412 ? -9.700 20.451 11.762 1.00 76.12 412 ALA A CA 1
ATOM 3232 C C . ALA A 1 412 ? -8.262 20.196 11.265 1.00 76.12 412 ALA A C 1
ATOM 3234 O O . ALA A 1 412 ? -7.630 21.115 10.737 1.00 76.12 412 ALA A O 1
ATOM 3235 N N . ILE A 1 413 ? -7.736 18.973 11.422 1.00 78.38 413 ILE A N 1
ATOM 3236 C CA . ILE A 1 413 ? -6.372 18.600 11.035 1.00 78.38 413 ILE A CA 1
ATOM 3237 C C . ILE A 1 413 ? -6.366 17.962 9.644 1.00 78.38 413 ILE A C 1
ATOM 3239 O O . ILE A 1 413 ? -6.912 16.885 9.414 1.00 78.38 413 ILE A O 1
ATOM 3243 N N . ILE A 1 414 ? -5.644 18.589 8.723 1.00 71.19 414 ILE A N 1
ATOM 3244 C CA . ILE A 1 414 ? -5.444 18.143 7.349 1.00 71.19 414 ILE A CA 1
ATOM 3245 C C . ILE A 1 414 ? -3.975 17.768 7.145 1.00 71.19 414 ILE A C 1
ATOM 3247 O O . ILE A 1 414 ? -3.070 18.593 7.263 1.00 71.19 414 ILE A O 1
ATOM 3251 N N . ILE A 1 415 ? -3.720 16.506 6.798 1.00 60.09 415 ILE A N 1
ATOM 3252 C CA . ILE A 1 415 ? -2.360 16.012 6.555 1.00 60.09 415 ILE A CA 1
ATOM 3253 C C . ILE A 1 415 ? -2.201 15.679 5.066 1.00 60.09 415 ILE A C 1
ATOM 3255 O O . ILE A 1 415 ? -2.825 14.729 4.588 1.00 60.09 415 ILE A O 1
ATOM 3259 N N . PRO A 1 416 ? -1.366 16.410 4.314 1.00 54.72 416 PRO A N 1
ATOM 3260 C CA . PRO A 1 416 ? -0.945 16.007 2.979 1.00 54.72 416 PRO A CA 1
ATOM 3261 C C . PRO A 1 416 ? -0.220 14.659 3.000 1.00 54.72 416 PRO A C 1
ATOM 3263 O O . PRO A 1 416 ? 0.813 14.483 3.645 1.00 54.72 416 PRO A O 1
ATOM 3266 N N . VAL A 1 417 ? -0.725 13.707 2.220 1.00 43.25 417 VAL A N 1
ATOM 3267 C CA . VAL A 1 417 ? -0.164 12.355 2.087 1.00 43.25 417 VAL A CA 1
ATOM 3268 C C . VAL A 1 417 ? 1.006 12.338 1.089 1.00 43.25 417 VAL A C 1
ATOM 3270 O O . VAL A 1 417 ? 0.938 11.559 0.147 1.00 43.25 417 VAL A O 1
ATOM 3273 N N . THR A 1 418 ? 2.034 13.210 1.135 1.00 45.28 418 THR A N 1
ATOM 3274 C CA . THR A 1 418 ? 3.083 13.114 0.068 1.00 45.28 418 THR A CA 1
ATOM 3275 C C . THR A 1 418 ? 4.444 13.809 0.207 1.00 45.28 418 THR A C 1
ATOM 3277 O O . THR A 1 418 ? 5.016 14.147 -0.826 1.00 45.28 418 THR A O 1
ATOM 3280 N N . ILE A 1 419 ? 5.035 14.051 1.386 1.00 37.31 419 ILE A N 1
ATOM 3281 C CA . ILE A 1 419 ? 6.347 14.763 1.382 1.00 37.31 419 ILE A CA 1
ATOM 3282 C C . ILE A 1 419 ? 7.471 14.066 2.142 1.00 37.31 419 ILE A C 1
ATOM 3284 O O . ILE A 1 419 ? 8.613 14.137 1.698 1.00 37.31 419 ILE A O 1
ATOM 3288 N N . PHE A 1 420 ? 7.166 13.283 3.177 1.00 29.08 420 PHE A N 1
ATOM 3289 C CA . PHE A 1 420 ? 8.200 12.552 3.925 1.00 29.08 420 PHE A CA 1
ATOM 3290 C C . PHE A 1 420 ? 8.060 11.029 3.895 1.00 29.08 420 PHE A C 1
ATOM 3292 O O . PHE A 1 420 ? 8.982 10.323 4.294 1.00 29.08 420 PHE A O 1
ATOM 3299 N N . SER A 1 421 ? 6.965 10.482 3.354 1.00 30.94 421 SER A N 1
ATOM 3300 C CA . SER A 1 421 ? 6.941 9.058 3.022 1.00 30.94 421 SER A CA 1
ATOM 3301 C C . SER A 1 421 ? 7.731 8.860 1.730 1.00 30.94 421 SER A C 1
ATOM 3303 O O . SER A 1 421 ? 7.208 9.114 0.641 1.00 30.94 421 SER A O 1
ATOM 3305 N N . HIS A 1 422 ? 8.981 8.413 1.834 1.00 33.12 422 HIS A N 1
ATOM 3306 C CA . HIS A 1 422 ? 9.748 7.859 0.721 1.00 33.12 422 HIS A CA 1
ATOM 3307 C C . HIS A 1 422 ? 9.047 6.600 0.179 1.00 33.12 422 HIS A C 1
ATOM 3309 O O . HIS A 1 422 ? 9.509 5.482 0.370 1.00 33.12 422 HIS A O 1
ATOM 3315 N N . ARG A 1 423 ? 7.896 6.753 -0.484 1.00 29.17 423 ARG A N 1
ATOM 3316 C CA . ARG A 1 423 ? 7.282 5.659 -1.230 1.00 29.17 423 ARG A CA 1
ATOM 3317 C C . ARG A 1 423 ? 8.054 5.496 -2.525 1.00 29.17 423 ARG A C 1
ATOM 3319 O O . ARG A 1 423 ? 7.849 6.224 -3.497 1.00 29.17 423 ARG A O 1
ATOM 3326 N N . GLU A 1 424 ? 8.936 4.509 -2.535 1.00 26.31 424 GLU A N 1
ATOM 3327 C CA . GLU A 1 424 ? 9.193 3.771 -3.758 1.00 26.31 424 GLU A CA 1
ATOM 3328 C C . GLU A 1 424 ? 7.872 3.203 -4.262 1.00 26.31 424 GLU A C 1
ATOM 3330 O O . GLU A 1 424 ? 7.312 2.282 -3.681 1.00 26.31 424 GLU A O 1
ATOM 3335 N N . TYR A 1 425 ? 7.352 3.752 -5.359 1.00 30.84 425 TYR A N 1
ATOM 3336 C CA . TYR A 1 425 ? 6.412 2.997 -6.180 1.00 30.84 425 TYR A CA 1
ATOM 3337 C C . TYR A 1 425 ? 7.226 1.988 -6.997 1.00 30.84 425 TYR A C 1
ATOM 3339 O O . TYR A 1 425 ? 7.459 2.160 -8.198 1.00 30.84 425 TYR A O 1
ATOM 3347 N N . THR A 1 426 ? 7.699 0.942 -6.323 1.00 23.17 426 THR A N 1
ATOM 3348 C CA . THR A 1 426 ? 7.936 -0.351 -6.963 1.00 23.17 426 THR A CA 1
ATOM 3349 C C . THR A 1 426 ? 6.571 -0.935 -7.344 1.00 23.17 426 THR A C 1
ATOM 3351 O O . THR A 1 426 ? 5.543 -0.541 -6.796 1.00 23.17 426 THR A O 1
ATOM 3354 N N . ASN A 1 427 ? 6.525 -1.797 -8.364 1.00 24.58 427 ASN A N 1
ATOM 3355 C CA . ASN A 1 427 ? 5.307 -2.437 -8.887 1.00 24.58 427 ASN A CA 1
ATOM 3356 C C . ASN A 1 427 ? 4.605 -3.313 -7.822 1.00 24.58 427 ASN A C 1
ATOM 3358 O O . ASN A 1 427 ? 4.608 -4.538 -7.914 1.00 24.58 427 ASN A O 1
ATOM 3362 N N . VAL A 1 428 ? 3.986 -2.698 -6.821 1.00 22.14 428 VAL A N 1
ATOM 3363 C CA . VAL A 1 428 ? 3.198 -3.363 -5.790 1.00 22.14 428 VAL A CA 1
ATOM 3364 C C . VAL A 1 428 ? 1.735 -3.061 -6.080 1.00 22.14 428 VAL A C 1
ATOM 3366 O O . VAL A 1 428 ? 1.259 -1.935 -5.950 1.00 22.14 428 VAL A O 1
ATOM 3369 N N . GLN A 1 429 ? 1.031 -4.088 -6.550 1.00 28.34 429 GLN A N 1
ATOM 3370 C CA . GLN A 1 429 ? -0.425 -4.109 -6.619 1.00 28.34 429 GLN A CA 1
ATOM 3371 C C . GLN A 1 429 ? -1.033 -3.821 -5.234 1.00 28.34 429 GLN A C 1
ATOM 3373 O O . GLN A 1 429 ? -0.644 -4.437 -4.245 1.00 28.34 429 GLN A O 1
ATOM 3378 N N . GLY A 1 430 ? -2.062 -2.967 -5.196 1.00 25.91 430 GLY A N 1
ATOM 3379 C CA . GLY A 1 430 ? -3.002 -2.822 -4.074 1.00 25.91 430 GLY A CA 1
ATOM 3380 C C . GLY A 1 430 ? -2.866 -1.488 -3.328 1.00 25.91 430 GLY A C 1
ATOM 3381 O O . GLY A 1 430 ? -1.769 -1.029 -3.061 1.00 25.91 430 GLY A O 1
ATOM 3382 N N . ARG A 1 431 ? -3.928 -0.786 -2.932 1.00 24.83 431 ARG A N 1
ATOM 3383 C CA . ARG A 1 431 ? -5.315 -1.184 -2.667 1.00 24.83 431 ARG A CA 1
ATOM 3384 C C . ARG A 1 431 ? -6.234 0.012 -2.912 1.00 24.83 431 ARG A C 1
ATOM 3386 O O . ARG A 1 431 ? -5.968 1.099 -2.410 1.00 24.83 431 ARG A O 1
ATOM 3393 N N . LEU A 1 432 ? -7.371 -0.229 -3.553 1.00 24.47 432 LEU A N 1
ATOM 3394 C CA . LEU A 1 432 ? -8.567 0.568 -3.327 1.00 24.47 432 LEU A CA 1
ATOM 3395 C C . LEU A 1 432 ? -9.791 -0.349 -3.440 1.00 24.47 432 LEU A C 1
ATOM 3397 O O . LEU A 1 432 ? -9.893 -1.130 -4.383 1.00 24.47 432 LEU A O 1
ATOM 3401 N N . LEU A 1 433 ? -10.656 -0.306 -2.426 1.00 22.05 433 LEU A N 1
ATOM 3402 C CA . LEU A 1 433 ? -11.827 -1.172 -2.253 1.00 22.05 433 LEU A CA 1
ATOM 3403 C C . LEU A 1 433 ? -12.768 -1.140 -3.480 1.00 22.05 433 LEU A C 1
ATOM 3405 O O . LEU A 1 433 ? -13.039 -0.067 -4.015 1.00 22.05 433 LEU A O 1
ATOM 3409 N N . ILE A 1 434 ? -13.268 -2.312 -3.905 1.00 23.61 434 ILE A N 1
ATOM 3410 C CA . ILE A 1 434 ? -14.184 -2.507 -5.050 1.00 23.61 434 ILE A CA 1
ATOM 3411 C C . ILE A 1 434 ? -15.343 -3.426 -4.658 1.00 23.61 434 ILE A C 1
ATOM 3413 O O . ILE A 1 434 ? -15.111 -4.476 -4.057 1.00 23.61 434 ILE A O 1
ATOM 3417 N N . MET A 1 435 ? -16.558 -3.074 -5.077 1.00 19.53 435 MET A N 1
ATOM 3418 C CA . MET A 1 435 ? -17.710 -3.971 -5.194 1.00 19.53 435 MET A CA 1
ATOM 3419 C C . MET A 1 435 ? -18.213 -3.979 -6.655 1.00 19.53 435 MET A C 1
ATOM 3421 O O . MET A 1 435 ? -18.459 -2.899 -7.184 1.00 19.53 435 MET A O 1
ATOM 3425 N N . GLY A 1 436 ? -18.380 -5.190 -7.228 1.00 22.95 436 GLY A N 1
ATOM 3426 C CA . GLY A 1 436 ? -19.147 -5.582 -8.441 1.00 22.95 436 GLY A CA 1
ATOM 3427 C C . GLY A 1 436 ? -18.618 -5.073 -9.797 1.00 22.95 436 GLY A C 1
ATOM 3428 O O . GLY A 1 436 ? -18.486 -3.869 -9.949 1.00 22.95 436 GLY A O 1
ATOM 3429 N N . GLY A 1 437 ? -18.329 -5.871 -10.834 1.00 25.17 437 GLY A N 1
ATOM 3430 C CA . GLY A 1 437 ? -18.524 -7.295 -11.121 1.00 25.17 437 GLY A CA 1
ATOM 3431 C C . GLY A 1 437 ? -18.998 -7.546 -12.570 1.00 25.17 437 GLY A C 1
ATOM 3432 O O . GLY A 1 437 ? -20.153 -7.922 -12.749 1.00 25.17 437 GLY A O 1
ATOM 3433 N N . ALA A 1 438 ? -18.141 -7.396 -13.595 1.00 24.53 438 ALA A N 1
ATOM 3434 C CA . ALA A 1 438 ? -18.353 -7.987 -14.931 1.00 24.53 438 ALA A CA 1
ATOM 3435 C C . ALA A 1 438 ? -17.235 -8.991 -15.288 1.00 24.53 438 ALA A C 1
ATOM 3437 O O . ALA A 1 438 ? -16.041 -8.712 -15.200 1.00 24.53 438 ALA A O 1
ATOM 3438 N N . VAL A 1 439 ? -17.630 -10.204 -15.675 1.00 30.11 439 VAL A N 1
ATOM 3439 C CA . VAL A 1 439 ? -16.736 -11.328 -15.995 1.00 30.11 439 VAL A CA 1
ATOM 3440 C C . VAL A 1 439 ? -16.212 -11.170 -17.434 1.00 30.11 439 VAL A C 1
ATOM 3442 O O . VAL A 1 439 ? -17.002 -11.024 -18.361 1.00 30.11 439 VAL A O 1
ATOM 3445 N N . SER A 1 440 ? -14.888 -11.178 -17.643 1.00 37.72 440 SER A N 1
ATOM 3446 C CA . SER A 1 440 ? -14.277 -11.004 -18.975 1.00 37.72 440 SER A CA 1
ATOM 3447 C C . SER A 1 440 ? -14.518 -12.197 -19.919 1.00 37.72 440 SER A C 1
ATOM 3449 O O . SER A 1 440 ? -14.797 -13.311 -19.478 1.00 37.72 440 SER A O 1
ATOM 3451 N N . LEU A 1 441 ? -14.357 -11.995 -21.235 1.00 36.97 441 LEU A N 1
ATOM 3452 C CA . LEU A 1 441 ? -14.491 -13.043 -22.268 1.00 36.97 441 LEU A CA 1
ATOM 3453 C C . LEU A 1 441 ? -13.558 -14.254 -22.053 1.00 36.97 441 LEU A C 1
ATOM 3455 O O . LEU A 1 441 ? -13.917 -15.377 -22.404 1.00 36.97 441 LEU A O 1
ATOM 3459 N N . GLU A 1 442 ? -12.376 -14.052 -21.460 1.00 41.50 442 GLU A N 1
ATOM 3460 C CA . GLU A 1 442 ? -11.468 -15.146 -21.075 1.00 41.50 442 GLU A CA 1
ATOM 3461 C C . GLU A 1 442 ? -12.025 -15.956 -19.898 1.00 41.50 442 GLU A C 1
ATOM 3463 O O . GLU A 1 442 ? -11.902 -17.182 -19.872 1.00 41.50 442 GLU A O 1
ATOM 3468 N N . ASN A 1 443 ? -12.695 -15.291 -18.952 1.00 54.28 443 ASN A N 1
ATOM 3469 C CA . ASN A 1 443 ? -13.289 -15.946 -17.795 1.00 54.28 443 ASN A CA 1
ATOM 3470 C C . ASN A 1 443 ? -14.503 -16.817 -18.176 1.00 54.28 443 ASN A C 1
ATOM 3472 O O . ASN A 1 443 ? -14.710 -17.849 -17.544 1.00 54.28 443 ASN A O 1
ATOM 3476 N N . ALA A 1 444 ? -15.271 -16.449 -19.211 1.00 56.94 444 ALA A N 1
ATOM 3477 C CA . ALA A 1 444 ? -16.496 -17.150 -19.633 1.00 56.94 444 ALA A CA 1
ATOM 3478 C C . ALA A 1 444 ? -16.272 -18.599 -20.114 1.00 56.94 444 ALA A C 1
ATOM 3480 O O . ALA A 1 444 ? -17.212 -19.388 -20.174 1.00 56.94 444 ALA A O 1
ATOM 3481 N N . LYS A 1 445 ? -15.027 -18.972 -20.448 1.00 69.75 445 LYS A N 1
ATOM 3482 C CA . LYS A 1 445 ? -14.667 -20.356 -20.802 1.00 69.75 445 LYS A CA 1
ATOM 3483 C C . LYS A 1 445 ? -14.561 -21.274 -19.582 1.00 69.75 445 LYS A C 1
ATOM 3485 O O . LYS A 1 445 ? -14.761 -22.478 -19.705 1.00 69.75 445 LYS A O 1
ATOM 3490 N N . ILE A 1 446 ? -14.242 -20.718 -18.412 1.00 76.75 446 ILE A N 1
ATOM 3491 C CA . ILE A 1 446 ? -13.951 -21.480 -17.186 1.00 76.75 446 ILE A CA 1
ATOM 3492 C C . ILE A 1 446 ? -15.042 -21.278 -16.133 1.00 76.75 446 ILE A C 1
ATOM 3494 O O . ILE A 1 446 ? -15.420 -22.236 -15.463 1.00 76.75 446 ILE A O 1
ATOM 3498 N N . ILE A 1 447 ? -15.575 -20.063 -16.010 1.00 82.19 447 ILE A N 1
ATOM 3499 C CA . ILE A 1 447 ? -16.575 -19.679 -15.012 1.00 82.19 447 ILE A CA 1
ATOM 3500 C C . ILE A 1 447 ? -17.895 -19.353 -15.713 1.00 82.19 447 ILE A C 1
ATOM 3502 O O . ILE A 1 447 ? -17.921 -18.625 -16.704 1.00 82.19 447 ILE A O 1
ATOM 3506 N N . HIS A 1 448 ? -18.991 -19.857 -15.160 1.00 79.94 448 HIS A N 1
ATOM 3507 C CA . HIS A 1 448 ? -20.355 -19.499 -15.516 1.00 79.94 448 HIS A CA 1
ATOM 3508 C C . HIS A 1 448 ? -20.990 -18.703 -14.365 1.00 79.94 448 HIS A C 1
ATOM 3510 O O . HIS A 1 448 ? -20.806 -19.040 -13.195 1.00 79.94 448 HIS A O 1
ATOM 3516 N N . VAL A 1 449 ? -21.709 -17.628 -14.693 1.00 75.81 449 VAL A N 1
ATOM 3517 C CA . VAL A 1 449 ? -22.493 -16.857 -13.718 1.00 75.81 449 VAL A CA 1
ATOM 3518 C C . VAL A 1 449 ? -23.937 -17.333 -13.809 1.00 75.81 449 VAL A C 1
ATOM 3520 O O . VAL A 1 449 ? -24.565 -17.211 -14.858 1.00 75.81 449 VAL A O 1
ATOM 3523 N N . GLU A 1 450 ? -24.453 -17.894 -12.723 1.00 71.56 450 GLU A N 1
ATOM 3524 C CA . GLU A 1 450 ? -25.837 -18.349 -12.630 1.00 71.56 450 GLU A CA 1
ATOM 3525 C C . GLU A 1 450 ? -26.813 -17.165 -12.589 1.00 71.56 450 GLU A C 1
ATOM 3527 O O . GLU A 1 450 ? -26.451 -16.036 -12.250 1.00 71.56 450 GLU A O 1
ATOM 3532 N N . ALA A 1 451 ? -28.087 -17.427 -12.889 1.00 60.38 451 ALA A N 1
ATOM 3533 C CA . ALA A 1 451 ? -29.130 -16.396 -12.916 1.00 60.38 451 ALA A CA 1
ATOM 3534 C C . ALA A 1 451 ? -29.314 -15.662 -11.570 1.00 60.38 451 ALA A C 1
ATOM 3536 O O . ALA A 1 451 ? -29.777 -14.525 -11.546 1.00 60.38 451 ALA A O 1
ATOM 3537 N N . ASP A 1 452 ? -28.943 -16.294 -10.453 1.00 60.59 452 ASP A N 1
ATOM 3538 C CA . ASP A 1 452 ? -28.989 -15.711 -9.107 1.00 60.59 452 ASP A CA 1
ATOM 3539 C C . ASP A 1 452 ? -27.700 -14.950 -8.716 1.00 60.59 452 ASP A C 1
ATOM 3541 O O . ASP A 1 452 ? -27.580 -14.444 -7.596 1.00 60.59 452 ASP A O 1
ATOM 3545 N N . GLY A 1 453 ? -26.738 -14.845 -9.639 1.00 65.75 453 GLY A N 1
ATOM 3546 C CA . GLY A 1 453 ? -25.440 -14.206 -9.432 1.00 65.75 453 GLY A CA 1
ATOM 3547 C C . GLY A 1 453 ? -24.400 -15.084 -8.732 1.00 65.75 453 GLY A C 1
ATOM 3548 O O . GLY A 1 453 ? -23.352 -14.569 -8.341 1.00 65.75 453 GLY A O 1
ATOM 3549 N N . SER A 1 454 ? -24.671 -16.378 -8.541 1.00 77.75 454 SER A N 1
ATOM 3550 C CA . SER A 1 454 ? -23.677 -17.347 -8.067 1.00 77.75 454 SER A CA 1
ATOM 3551 C C . SER A 1 454 ? -22.665 -17.685 -9.164 1.00 77.75 454 SER A C 1
ATOM 3553 O O . SER A 1 454 ? -22.966 -17.597 -10.352 1.00 77.75 454 SER A O 1
ATOM 3555 N N . LEU A 1 455 ? -21.459 -18.097 -8.774 1.00 83.88 455 LEU A N 1
ATOM 3556 C CA . LEU A 1 455 ? -20.417 -18.527 -9.708 1.00 83.88 455 LEU A CA 1
ATOM 3557 C C . LEU A 1 455 ? -20.284 -20.046 -9.710 1.00 83.88 455 LEU A C 1
ATOM 3559 O O . LEU A 1 455 ? -20.158 -20.658 -8.650 1.00 83.88 455 LEU A O 1
ATOM 3563 N N . SER A 1 456 ? -20.252 -20.649 -10.891 1.00 87.44 456 SER A N 1
ATOM 3564 C CA . SER A 1 456 ? -20.011 -22.076 -11.096 1.00 87.44 456 SER A CA 1
ATOM 3565 C C . SER A 1 456 ? -18.905 -22.292 -12.133 1.00 87.44 456 SER A C 1
ATOM 3567 O O . SER A 1 456 ? -18.498 -21.368 -12.839 1.00 87.44 456 SER A O 1
ATOM 3569 N N . ILE A 1 457 ? -18.367 -23.509 -12.208 1.00 89.50 457 ILE A N 1
ATOM 3570 C CA . ILE A 1 457 ? -17.432 -23.896 -13.274 1.00 89.50 457 ILE A CA 1
ATOM 3571 C C . ILE A 1 457 ? -18.238 -24.340 -14.498 1.00 89.50 457 ILE A C 1
ATOM 3573 O O . ILE A 1 457 ? -19.236 -25.052 -14.365 1.00 89.50 457 ILE A O 1
ATOM 3577 N N . THR A 1 458 ? -17.822 -23.929 -15.699 1.00 88.06 458 THR A N 1
ATOM 3578 C CA . THR A 1 458 ? -18.522 -24.293 -16.940 1.00 88.06 458 THR A CA 1
ATOM 3579 C C . THR A 1 458 ? -18.578 -25.813 -17.117 1.00 88.06 458 THR A C 1
ATOM 3581 O O . THR A 1 458 ? -17.653 -26.541 -16.751 1.00 88.06 458 THR A O 1
ATOM 3584 N N . LYS A 1 459 ? -19.657 -26.320 -17.728 1.00 87.38 459 LYS A N 1
ATOM 3585 C CA . LYS A 1 459 ? -19.840 -27.767 -17.959 1.00 87.38 459 LYS A CA 1
ATOM 3586 C C . LYS A 1 459 ? -18.695 -28.392 -18.763 1.00 87.38 459 LYS A C 1
ATOM 3588 O O . LYS A 1 459 ? -18.306 -29.520 -18.487 1.00 87.38 459 LYS A O 1
ATOM 3593 N N . GLU A 1 460 ? -18.160 -27.661 -19.737 1.00 85.31 460 GLU A N 1
ATOM 3594 C CA . GLU A 1 460 ? -17.018 -28.090 -20.554 1.00 85.31 460 GLU A CA 1
ATOM 3595 C C . GLU A 1 460 ? -15.739 -28.235 -19.715 1.00 85.31 460 GLU A C 1
ATOM 3597 O O . GLU A 1 460 ? -15.042 -29.250 -19.793 1.00 85.31 460 GLU A O 1
ATOM 3602 N N . CYS A 1 461 ? -15.471 -27.254 -18.849 1.00 85.88 461 CYS A N 1
ATOM 3603 C CA . CYS A 1 461 ? -14.339 -27.284 -17.932 1.00 85.88 461 CYS A CA 1
ATOM 3604 C C . CYS A 1 461 ? -14.484 -28.421 -16.907 1.00 85.88 461 CYS A C 1
ATOM 3606 O O . CYS A 1 461 ? -13.535 -29.173 -16.696 1.00 85.88 461 CYS A O 1
ATOM 3608 N N . LEU A 1 462 ? -15.683 -28.633 -16.350 1.00 90.12 462 LEU A N 1
ATOM 3609 C CA . LEU A 1 462 ? -15.971 -29.759 -15.450 1.00 90.12 462 LEU A CA 1
ATOM 3610 C C . LEU A 1 462 ? -15.775 -31.121 -16.126 1.00 90.12 462 LEU A C 1
ATOM 3612 O O . LEU A 1 462 ? -15.220 -32.028 -15.513 1.00 90.12 462 LEU A O 1
ATOM 3616 N N . ALA A 1 463 ? -16.194 -31.276 -17.383 1.00 88.31 463 ALA A N 1
ATOM 3617 C CA . ALA A 1 463 ? -15.994 -32.523 -18.121 1.00 88.31 463 ALA A CA 1
ATOM 3618 C C . ALA A 1 463 ? -14.504 -32.835 -18.341 1.00 88.31 463 ALA A C 1
ATOM 3620 O O . ALA A 1 463 ? -14.108 -33.998 -18.311 1.00 88.31 463 ALA A O 1
ATOM 3621 N N . THR A 1 464 ? -13.686 -31.797 -18.533 1.00 89.12 464 THR A N 1
ATOM 3622 C CA . THR A 1 464 ? -12.255 -31.933 -18.837 1.00 89.12 464 THR A CA 1
ATOM 3623 C C . THR A 1 464 ? -11.400 -32.075 -17.575 1.00 89.12 464 THR A C 1
ATOM 3625 O O . THR A 1 464 ? -10.533 -32.938 -17.512 1.00 89.12 464 THR A O 1
ATOM 3628 N N . LEU A 1 465 ? -11.638 -31.235 -16.564 1.00 91.56 465 LEU A N 1
ATOM 3629 C CA . LEU A 1 465 ? -10.811 -31.129 -15.354 1.00 91.56 465 LEU A CA 1
ATOM 3630 C C . LEU A 1 465 ? -11.418 -31.828 -14.135 1.00 91.56 465 LEU A C 1
ATOM 3632 O O . LEU A 1 465 ? -10.738 -31.990 -13.129 1.00 91.56 465 LEU A O 1
ATO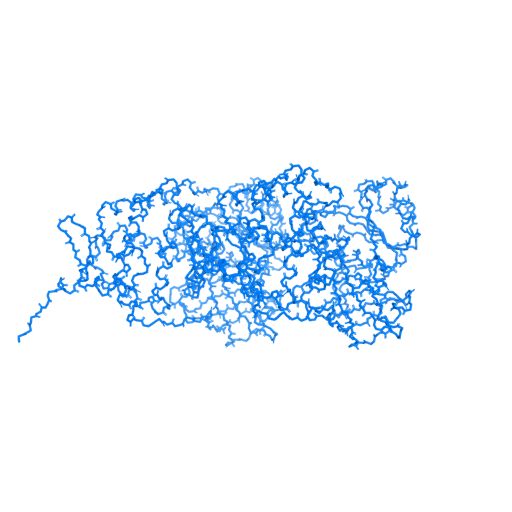M 3636 N N . GLY A 1 466 ? -12.680 -32.257 -14.194 1.00 90.25 466 GLY A N 1
ATOM 3637 C CA . GLY A 1 466 ? -13.347 -32.959 -13.095 1.00 90.25 466 GLY A CA 1
ATOM 3638 C C . GLY A 1 466 ? -12.612 -34.204 -12.577 1.00 90.25 466 GLY A C 1
ATOM 3639 O O . GLY A 1 466 ? -12.561 -34.386 -11.356 1.00 90.25 466 GLY A O 1
ATOM 3640 N N . PRO A 1 467 ? -11.998 -35.043 -13.441 1.00 93.56 467 PRO A N 1
ATOM 3641 C CA . PRO A 1 467 ? -11.159 -36.157 -12.994 1.00 93.56 467 PRO A CA 1
ATOM 3642 C C . PRO A 1 467 ? -9.933 -35.720 -12.182 1.00 93.56 467 PRO A C 1
ATOM 3644 O O . PRO A 1 467 ? -9.471 -36.471 -11.330 1.00 93.56 467 PRO A O 1
ATOM 3647 N N . GLU A 1 468 ? -9.440 -34.501 -12.413 1.00 93.94 468 GLU A N 1
ATOM 3648 C CA . GLU A 1 468 ? -8.268 -33.933 -11.743 1.00 93.94 468 GLU A CA 1
ATOM 3649 C C . GLU A 1 468 ? -8.608 -33.243 -10.417 1.00 93.94 468 GLU A C 1
ATOM 3651 O O . GLU A 1 468 ? -7.705 -32.827 -9.702 1.00 93.94 468 GLU A O 1
ATOM 3656 N N . MET A 1 469 ? -9.884 -33.103 -10.061 1.00 93.38 469 MET A N 1
ATOM 3657 C CA . MET A 1 469 ? -10.294 -32.436 -8.829 1.00 93.38 469 MET A CA 1
ATOM 3658 C C . MET A 1 469 ? -10.076 -33.333 -7.605 1.00 93.38 469 MET A C 1
ATOM 3660 O O . MET A 1 469 ? -10.753 -34.350 -7.478 1.00 93.38 469 MET A O 1
ATOM 3664 N N . ASP A 1 470 ? -9.216 -32.958 -6.661 1.00 94.62 470 ASP A N 1
ATOM 3665 C CA . ASP A 1 470 ? -8.909 -33.816 -5.500 1.00 94.62 470 ASP A CA 1
ATOM 3666 C C . ASP A 1 470 ? -9.920 -33.685 -4.347 1.00 94.62 470 ASP A C 1
ATOM 3668 O O . ASP A 1 470 ? -10.114 -34.619 -3.571 1.00 94.62 470 ASP A O 1
ATOM 3672 N N . PHE A 1 471 ? -10.635 -32.560 -4.255 1.00 93.44 471 PHE A N 1
ATOM 3673 C CA . PHE A 1 471 ? -11.595 -32.326 -3.172 1.00 93.44 471 PHE A CA 1
ATOM 3674 C C . PHE A 1 471 ? -12.977 -32.935 -3.462 1.00 93.44 471 PHE A C 1
ATOM 3676 O O . PHE A 1 471 ? -13.392 -33.113 -4.611 1.00 93.44 471 PHE A O 1
ATOM 3683 N N . GLY A 1 472 ? -13.734 -33.216 -2.395 1.00 87.25 472 GLY A N 1
ATOM 3684 C CA . GLY A 1 472 ? -15.075 -33.812 -2.482 1.00 87.25 472 GLY A CA 1
ATOM 3685 C C . GLY A 1 472 ? -16.118 -32.940 -3.199 1.00 87.25 472 GLY A C 1
ATOM 3686 O O . GLY A 1 472 ? -17.103 -33.462 -3.719 1.00 87.25 472 GLY A O 1
ATOM 3687 N N . VAL A 1 473 ? -15.896 -31.624 -3.291 1.00 90.94 473 VAL A N 1
ATOM 3688 C CA . VAL A 1 473 ? -16.789 -30.692 -3.997 1.00 90.94 473 VAL A CA 1
ATOM 3689 C C . VAL A 1 473 ? -16.446 -30.675 -5.489 1.00 90.94 473 VAL A C 1
ATOM 3691 O O . VAL A 1 473 ? -15.753 -29.788 -5.983 1.00 90.94 473 VAL A O 1
ATOM 3694 N N . LYS A 1 474 ? -16.939 -31.679 -6.220 1.00 88.50 474 LYS A N 1
ATOM 3695 C CA . LYS A 1 474 ? -16.647 -31.846 -7.655 1.00 88.50 474 LYS A CA 1
ATOM 3696 C C . LYS A 1 474 ? -17.240 -30.744 -8.532 1.00 88.50 474 LYS A C 1
ATOM 3698 O O . LYS A 1 474 ? -16.609 -30.367 -9.507 1.00 88.50 474 LYS A O 1
ATOM 3703 N N . ASN A 1 475 ? -18.399 -30.200 -8.166 1.00 90.31 475 ASN A N 1
ATOM 3704 C CA . ASN A 1 475 ? -19.067 -29.118 -8.896 1.00 90.31 475 ASN A CA 1
ATOM 3705 C C . ASN A 1 475 ? -19.251 -27.918 -7.959 1.00 90.31 475 ASN A C 1
ATOM 3707 O O . ASN A 1 475 ? -20.330 -27.761 -7.381 1.00 90.31 475 ASN A O 1
ATOM 3711 N N . PRO A 1 476 ? -18.205 -27.112 -7.717 1.00 91.88 476 PRO A N 1
ATOM 3712 C CA . PRO A 1 476 ? -18.304 -26.027 -6.759 1.00 91.88 476 PRO A CA 1
ATOM 3713 C C . PRO A 1 476 ? -19.169 -24.895 -7.307 1.00 91.88 476 PRO A C 1
ATOM 3715 O O . PRO A 1 476 ? -18.977 -24.428 -8.430 1.00 91.88 476 PRO A O 1
ATOM 3718 N N . ILE A 1 477 ? -20.104 -24.450 -6.469 1.00 89.62 477 ILE A N 1
ATOM 3719 C CA . ILE A 1 477 ? -20.928 -23.266 -6.698 1.00 89.62 477 ILE A CA 1
ATOM 3720 C C . ILE A 1 477 ? -20.652 -22.294 -5.553 1.00 89.62 477 ILE A C 1
ATOM 3722 O O . ILE A 1 477 ? -20.825 -22.629 -4.378 1.00 89.62 477 ILE A O 1
ATOM 3726 N N . VAL A 1 478 ? -20.209 -21.087 -5.888 1.00 89.75 478 VAL A N 1
ATOM 3727 C CA . VAL A 1 478 ? -19.937 -20.018 -4.928 1.00 89.75 478 VAL A CA 1
ATOM 3728 C C . VAL A 1 478 ? -21.120 -19.061 -4.926 1.00 89.75 478 VAL A C 1
ATOM 3730 O O . VAL A 1 478 ? -21.379 -18.379 -5.913 1.00 89.75 478 VAL A O 1
ATOM 3733 N N . THR A 1 479 ? -21.846 -19.021 -3.810 1.00 87.38 479 THR A N 1
ATOM 3734 C CA . THR A 1 479 ? -23.061 -18.210 -3.640 1.00 87.38 479 THR A CA 1
ATOM 3735 C C . THR A 1 479 ? -22.791 -16.989 -2.766 1.00 87.38 479 THR A C 1
ATOM 3737 O O . THR A 1 479 ? -21.861 -16.987 -1.953 1.00 87.38 479 THR A O 1
ATOM 3740 N N . ARG A 1 480 ? -23.624 -15.942 -2.864 1.00 82.31 480 ARG A N 1
ATOM 3741 C CA . ARG A 1 480 ? -23.491 -14.751 -1.996 1.00 82.31 480 ARG A CA 1
ATOM 3742 C C . ARG A 1 480 ? -23.525 -15.118 -0.510 1.00 82.31 480 ARG A C 1
ATOM 3744 O O . ARG A 1 480 ? -22.832 -14.501 0.294 1.00 82.31 480 ARG A O 1
ATOM 3751 N N . ARG A 1 481 ? -24.282 -16.163 -0.152 1.00 88.12 481 ARG A N 1
ATOM 3752 C CA . ARG A 1 481 ? -24.314 -16.711 1.208 1.00 88.12 481 ARG A CA 1
ATOM 3753 C C . ARG A 1 481 ? -22.938 -17.225 1.639 1.00 88.12 481 ARG A C 1
ATOM 3755 O O . ARG A 1 481 ? -22.544 -16.937 2.763 1.00 88.12 481 ARG A O 1
ATOM 3762 N N . HIS A 1 482 ? -22.201 -17.927 0.772 1.00 90.31 482 HIS A N 1
ATOM 3763 C CA . HIS A 1 482 ? -20.838 -18.376 1.087 1.00 90.31 482 HIS A CA 1
ATOM 3764 C C . HIS A 1 482 ? -19.922 -17.190 1.403 1.00 90.31 482 HIS A C 1
ATOM 3766 O O . HIS A 1 482 ? -19.269 -17.198 2.444 1.00 90.31 482 HIS A O 1
ATOM 3772 N N . SER A 1 483 ? -19.939 -16.137 0.577 1.00 85.38 483 SER A N 1
ATOM 3773 C CA . SER A 1 483 ? -19.160 -14.917 0.832 1.00 85.38 483 SER A CA 1
ATOM 3774 C C . SER A 1 483 ? -19.504 -14.274 2.178 1.00 85.38 483 SER A C 1
ATOM 3776 O O . SER A 1 483 ? -18.600 -13.933 2.934 1.00 85.38 483 SER A O 1
ATOM 3778 N N . VAL A 1 484 ? -20.792 -14.156 2.521 1.00 86.75 484 VAL A N 1
ATOM 3779 C CA . VAL A 1 484 ? -21.229 -13.590 3.812 1.00 86.75 484 VAL A CA 1
ATOM 3780 C C . VAL A 1 484 ? -20.801 -14.465 4.995 1.00 86.75 484 VAL A C 1
ATOM 3782 O O . VAL A 1 484 ? -20.337 -13.934 6.002 1.00 86.75 484 VAL A O 1
ATOM 3785 N N . LEU A 1 485 ? -20.924 -15.793 4.887 1.00 92.31 485 LEU A N 1
ATOM 3786 C CA . LEU A 1 485 ? -20.494 -16.727 5.935 1.00 92.31 485 LEU A CA 1
ATOM 3787 C C . LEU A 1 485 ? -18.987 -16.630 6.186 1.00 92.31 485 LEU A C 1
ATOM 3789 O O . LEU A 1 485 ? -18.573 -16.498 7.337 1.00 92.31 485 LEU A O 1
ATOM 3793 N N . ILE A 1 486 ? -18.186 -16.623 5.116 1.00 92.94 486 ILE A N 1
ATOM 3794 C CA . ILE A 1 486 ? -16.729 -16.468 5.188 1.00 92.94 486 ILE A CA 1
ATOM 3795 C C . ILE A 1 486 ? -16.370 -15.117 5.815 1.00 92.94 486 ILE A C 1
ATOM 3797 O O . ILE A 1 486 ? -15.589 -15.074 6.758 1.00 92.94 486 ILE A O 1
ATOM 3801 N N . GLN A 1 487 ? -16.977 -14.016 5.358 1.00 88.38 487 GLN A N 1
ATOM 3802 C CA . GLN A 1 487 ? -16.720 -12.678 5.908 1.00 88.38 487 GLN A CA 1
ATOM 3803 C C . GLN A 1 487 ? -17.070 -12.585 7.396 1.00 88.38 487 GLN A C 1
ATOM 3805 O O . GLN A 1 487 ? -16.300 -12.022 8.172 1.00 88.38 487 GLN A O 1
ATOM 3810 N N . LYS A 1 488 ? -18.212 -13.148 7.810 1.00 92.25 488 LYS A N 1
ATOM 3811 C CA . LYS A 1 488 ? -18.646 -13.141 9.211 1.00 92.25 488 LYS A CA 1
ATOM 3812 C C . LYS A 1 488 ? -17.711 -13.970 10.091 1.00 92.25 488 LYS A C 1
ATOM 3814 O O . LYS A 1 488 ? -17.292 -13.486 11.138 1.00 92.25 488 LYS A O 1
ATOM 3819 N N . ASN A 1 489 ? -17.385 -15.192 9.670 1.00 95.25 489 ASN A N 1
ATOM 3820 C CA . ASN A 1 489 ? -16.470 -16.061 10.405 1.00 95.25 489 ASN A CA 1
ATOM 3821 C C . ASN A 1 489 ? -15.069 -15.438 10.494 1.00 95.25 489 ASN A C 1
ATOM 3823 O O . ASN A 1 489 ? -14.507 -15.356 11.581 1.00 95.25 489 ASN A O 1
ATOM 3827 N N . TRP A 1 490 ? -14.549 -14.896 9.391 1.00 93.62 490 TRP A N 1
ATOM 3828 C CA . TRP A 1 490 ? -13.262 -14.208 9.390 1.00 93.62 490 TRP A CA 1
ATOM 3829 C C . TRP A 1 490 ? -13.253 -12.979 10.305 1.00 93.62 490 TRP A C 1
ATOM 3831 O O . TRP A 1 490 ? -12.310 -12.783 11.066 1.00 93.62 490 TRP A O 1
ATOM 3841 N N . ALA A 1 491 ? -14.328 -12.185 10.317 1.00 89.12 491 ALA A N 1
ATOM 3842 C CA . ALA A 1 491 ? -14.459 -11.060 11.239 1.00 89.12 491 ALA A CA 1
ATOM 3843 C C . ALA A 1 491 ? -14.490 -11.497 12.716 1.00 89.12 491 ALA A C 1
ATOM 3845 O O . ALA A 1 491 ? -13.991 -10.761 13.567 1.00 89.12 491 ALA A O 1
ATOM 3846 N N . ALA A 1 492 ? -15.056 -12.668 13.030 1.00 90.06 492 ALA A N 1
ATOM 3847 C CA . ALA A 1 492 ? -15.006 -13.244 14.375 1.00 90.06 492 ALA A CA 1
ATOM 3848 C C . ALA A 1 492 ? -13.579 -13.681 14.742 1.00 90.06 492 ALA A C 1
ATOM 3850 O O . ALA A 1 492 ? -13.081 -13.297 15.797 1.00 90.06 492 ALA A O 1
ATOM 3851 N N . ILE A 1 493 ? -12.881 -14.372 13.833 1.00 90.81 493 ILE A N 1
ATOM 3852 C CA . ILE A 1 493 ? -11.468 -14.744 14.000 1.00 90.81 493 ILE A CA 1
ATOM 3853 C C . ILE A 1 493 ? -10.606 -13.504 14.245 1.00 90.81 493 ILE A C 1
ATOM 3855 O O . ILE A 1 493 ? -9.850 -13.480 15.207 1.00 90.81 493 ILE A O 1
ATOM 3859 N N . CYS A 1 494 ? -10.753 -12.438 13.452 1.00 85.25 494 CYS A N 1
ATOM 3860 C CA . CYS A 1 494 ? -9.986 -11.202 13.636 1.00 85.25 494 CYS A CA 1
ATOM 3861 C C . CYS A 1 494 ? -10.241 -10.506 14.983 1.00 85.25 494 CYS A C 1
ATOM 3863 O O . CYS A 1 494 ? -9.372 -9.771 15.448 1.00 85.25 494 CYS A O 1
ATOM 3865 N N . LYS A 1 495 ? -11.407 -10.719 15.606 1.00 86.62 495 LYS A N 1
ATOM 3866 C CA . LYS A 1 495 ? -11.723 -10.213 16.952 1.00 86.62 495 LYS A CA 1
ATOM 3867 C C . LYS A 1 495 ? -11.190 -11.109 18.075 1.00 86.62 495 LYS A C 1
ATOM 3869 O O . LYS A 1 495 ? -11.107 -10.643 19.205 1.00 86.62 495 LYS A O 1
ATOM 3874 N N . GLY A 1 496 ? -10.816 -12.348 17.759 1.00 89.88 496 GLY A N 1
ATOM 3875 C CA . GLY A 1 496 ? -10.518 -13.399 18.727 1.00 89.88 496 GLY A CA 1
ATOM 3876 C C . GLY A 1 496 ? -11.771 -14.210 19.052 1.00 89.88 496 GLY A C 1
ATOM 3877 O O . GLY A 1 496 ? -12.733 -13.690 19.615 1.00 89.88 496 GLY A O 1
ATOM 3878 N N . THR A 1 497 ? -11.760 -15.487 18.676 1.00 93.88 497 THR A N 1
ATOM 3879 C CA . THR A 1 497 ? -12.774 -16.479 19.066 1.00 93.88 497 THR A CA 1
ATOM 3880 C C . THR A 1 497 ? -12.467 -17.031 20.457 1.00 93.88 497 THR A C 1
ATOM 3882 O O . THR A 1 497 ? -11.473 -16.672 21.083 1.00 93.88 497 THR A O 1
ATOM 3885 N N . ASP A 1 498 ? -13.291 -17.956 20.936 1.00 92.62 498 ASP A N 1
ATOM 3886 C CA . ASP A 1 498 ? -13.039 -18.704 22.169 1.00 92.62 498 ASP A CA 1
ATOM 3887 C C . ASP A 1 498 ? -11.787 -19.5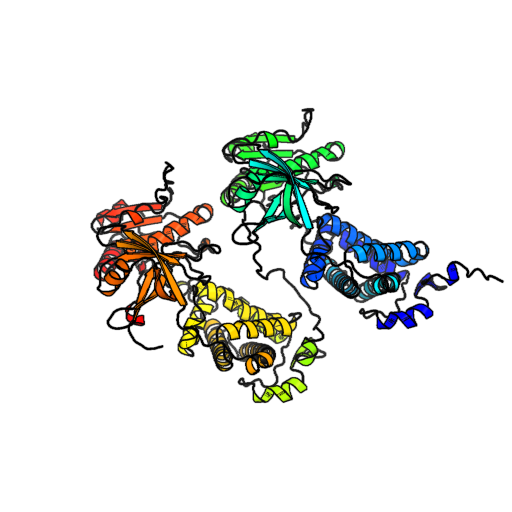98 22.107 1.00 92.62 498 ASP A C 1
ATOM 3889 O O . ASP A 1 498 ? -11.231 -19.948 23.146 1.00 92.62 498 ASP A O 1
ATOM 3893 N N . ALA A 1 499 ? -11.311 -19.931 20.905 1.00 92.25 499 ALA A N 1
ATOM 3894 C CA . ALA A 1 499 ? -10.045 -20.628 20.706 1.00 92.25 499 ALA A CA 1
ATOM 3895 C C . ALA A 1 499 ? -8.813 -19.709 20.845 1.00 92.25 499 ALA A C 1
ATOM 3897 O O . ALA A 1 499 ? -7.693 -20.208 20.962 1.00 92.25 499 ALA A O 1
ATOM 3898 N N . PHE A 1 500 ? -8.985 -18.381 20.809 1.00 92.38 500 PHE A N 1
ATOM 3899 C CA . PHE A 1 500 ? -7.873 -17.436 20.884 1.00 92.38 500 PHE A CA 1
ATOM 3900 C C . PHE A 1 500 ? -7.453 -17.157 22.332 1.00 92.38 500 PHE A C 1
ATOM 3902 O O . PHE A 1 500 ? -8.206 -16.609 23.132 1.00 92.38 500 PHE A O 1
ATOM 3909 N N . ASP A 1 501 ? -6.192 -17.464 22.630 1.00 84.81 501 ASP A N 1
ATOM 3910 C CA . ASP A 1 501 ? -5.528 -17.128 23.887 1.00 84.81 501 ASP A CA 1
ATOM 3911 C C . ASP A 1 501 ? -4.500 -16.010 23.645 1.00 84.81 501 ASP A C 1
ATOM 3913 O O . ASP A 1 501 ? -3.456 -16.219 23.012 1.00 84.81 501 ASP A O 1
ATOM 3917 N N . GLN A 1 502 ? -4.802 -14.806 24.144 1.00 76.50 502 GLN A N 1
ATOM 3918 C CA . GLN A 1 502 ? -3.952 -13.627 23.964 1.00 76.50 502 GLN A CA 1
ATOM 3919 C C . GLN A 1 502 ? -2.563 -13.808 24.587 1.00 76.50 502 GLN A C 1
ATOM 3921 O O . GLN A 1 502 ? -1.584 -13.334 24.008 1.00 76.50 502 GLN A O 1
ATOM 3926 N N . ALA A 1 503 ? -2.455 -14.524 25.711 1.00 68.31 503 ALA A N 1
ATOM 3927 C CA . ALA A 1 503 ? -1.176 -14.749 26.380 1.00 68.31 503 ALA A CA 1
ATOM 3928 C C . ALA A 1 503 ? -0.255 -15.657 25.549 1.00 68.31 503 ALA A C 1
ATOM 3930 O O . ALA A 1 503 ? 0.958 -15.468 25.542 1.00 68.31 503 ALA A O 1
ATOM 3931 N N . LYS A 1 504 ? -0.824 -16.610 24.798 1.00 71.94 504 LYS A N 1
ATOM 3932 C CA . LYS A 1 504 ? -0.050 -17.538 23.955 1.00 71.94 504 LYS A CA 1
ATOM 3933 C C . LYS A 1 504 ? 0.301 -16.982 22.582 1.00 71.94 504 LYS A C 1
ATOM 3935 O O . LYS A 1 504 ? 1.351 -17.318 22.040 1.00 71.94 504 LYS A O 1
ATOM 3940 N N . HIS A 1 505 ? -0.584 -16.187 21.983 1.00 72.19 505 HIS A N 1
ATOM 3941 C CA . HIS A 1 505 ? -0.480 -15.853 20.559 1.00 72.19 505 HIS A CA 1
ATOM 3942 C C . HIS A 1 505 ? -0.358 -14.358 20.254 1.00 72.19 505 HIS A C 1
ATOM 3944 O O . HIS A 1 505 ? -0.130 -14.006 19.097 1.00 72.19 505 HIS A O 1
ATOM 3950 N N . SER A 1 506 ? -0.468 -13.482 21.257 1.00 71.38 506 SER A N 1
ATOM 3951 C CA . SER A 1 506 ? -0.429 -12.012 21.154 1.00 71.38 506 SER A CA 1
ATOM 3952 C C . SER A 1 506 ? -1.582 -11.387 20.352 1.00 71.38 506 SER A C 1
ATOM 3954 O O . SER A 1 506 ? -2.265 -10.508 20.867 1.00 71.38 506 SER A O 1
ATOM 3956 N N . THR A 1 507 ? -1.834 -11.825 19.111 1.00 79.12 507 THR A N 1
ATOM 3957 C CA . THR A 1 507 ? -2.938 -11.349 18.257 1.00 79.12 507 THR A CA 1
ATOM 3958 C C . THR A 1 507 ? -3.659 -12.506 17.554 1.00 79.12 507 THR A C 1
ATOM 3960 O O . THR A 1 507 ? -3.032 -13.529 17.255 1.00 79.12 507 THR A O 1
ATOM 3963 N N . PRO A 1 508 ? -4.953 -12.360 17.210 1.00 84.44 508 PRO A N 1
ATOM 3964 C CA . PRO A 1 508 ? -5.676 -13.407 16.486 1.00 84.44 508 PRO A CA 1
ATOM 3965 C C . PRO A 1 508 ? -5.094 -13.705 15.096 1.00 84.44 508 PRO A C 1
ATOM 3967 O O . PRO A 1 508 ? -5.053 -14.854 14.660 1.00 84.44 508 PRO A O 1
ATOM 3970 N N . THR A 1 509 ? -4.559 -12.692 14.407 1.00 80.81 509 THR A N 1
ATOM 3971 C CA . THR A 1 509 ? -3.876 -12.880 13.117 1.00 80.81 509 THR A CA 1
ATOM 3972 C C . THR A 1 509 ? -2.615 -13.734 13.269 1.00 80.81 509 THR A C 1
ATOM 3974 O O . THR A 1 509 ? -2.374 -14.614 12.442 1.00 80.81 509 THR A O 1
ATOM 3977 N N . LYS A 1 510 ? -1.836 -13.522 14.340 1.00 81.56 510 LYS A N 1
ATOM 3978 C CA . LYS A 1 510 ? -0.662 -14.345 14.663 1.00 81.56 510 LYS A CA 1
ATOM 3979 C C . LYS A 1 510 ? -1.031 -15.773 15.019 1.00 81.56 510 LYS A C 1
ATOM 3981 O O . LYS A 1 510 ? -0.367 -16.698 14.545 1.00 81.56 510 LYS A O 1
ATOM 3986 N N . PHE A 1 511 ? -2.125 -15.962 15.753 1.00 87.88 511 PHE A N 1
ATOM 3987 C CA . PHE A 1 511 ? -2.681 -17.288 16.003 1.00 87.88 511 PHE A CA 1
ATOM 3988 C C . PHE A 1 511 ? -3.032 -18.020 14.697 1.00 87.88 511 PHE A C 1
ATOM 3990 O O . PHE A 1 511 ? -2.652 -19.180 14.529 1.00 87.88 511 PHE A O 1
ATOM 3997 N N . PHE A 1 512 ? -3.657 -17.331 13.735 1.00 89.06 512 PHE A N 1
ATOM 3998 C CA . PHE A 1 512 ? -4.002 -17.905 12.431 1.00 89.06 512 PHE A CA 1
ATOM 3999 C C . PHE A 1 512 ? -2.785 -18.424 11.660 1.00 89.06 512 PHE A C 1
ATOM 4001 O O . PHE A 1 512 ? -2.717 -19.617 11.358 1.00 89.06 512 PHE A O 1
ATOM 4008 N N . TYR A 1 513 ? -1.817 -17.562 11.332 1.00 85.75 513 TYR A N 1
ATOM 4009 C CA . TYR A 1 513 ? -0.718 -17.996 10.468 1.00 85.75 513 TYR A CA 1
ATOM 4010 C C . TYR A 1 513 ? 0.245 -18.957 11.171 1.00 85.75 513 TYR A C 1
ATOM 4012 O O . TYR A 1 513 ? 0.815 -19.825 10.514 1.00 85.75 513 TYR A O 1
ATOM 4020 N N . THR A 1 514 ? 0.418 -18.843 12.493 1.00 85.31 514 THR A N 1
ATOM 4021 C CA . THR A 1 514 ? 1.276 -19.765 13.254 1.00 85.31 514 THR A CA 1
ATOM 4022 C C . THR A 1 514 ? 0.673 -21.167 13.267 1.00 85.31 514 THR A C 1
ATOM 4024 O O . THR A 1 514 ? 1.385 -22.144 13.033 1.00 85.31 514 THR A O 1
ATOM 4027 N N . THR A 1 515 ? -0.646 -21.267 13.460 1.00 90.00 515 THR A N 1
ATOM 4028 C CA . THR A 1 515 ? -1.372 -22.541 13.368 1.00 90.00 515 THR A CA 1
ATOM 4029 C C . THR A 1 515 ? -1.285 -23.111 11.952 1.00 90.00 515 THR A C 1
ATOM 4031 O O . THR A 1 515 ? -0.919 -24.274 11.786 1.00 90.00 515 THR A O 1
ATOM 4034 N N . PHE A 1 516 ? -1.516 -22.281 10.926 1.00 92.38 516 PHE A N 1
ATOM 4035 C CA . PHE A 1 516 ? -1.433 -22.707 9.528 1.00 92.38 516 PHE A CA 1
ATOM 4036 C C . PHE A 1 516 ? -0.063 -23.280 9.168 1.00 92.38 516 PHE A C 1
ATOM 4038 O O . PHE A 1 516 ? 0.023 -24.410 8.698 1.00 92.38 516 PHE A O 1
ATOM 4045 N N . TYR A 1 517 ? 1.015 -22.519 9.381 1.00 88.19 517 TYR A N 1
ATOM 4046 C CA . TYR A 1 517 ? 2.349 -22.933 8.946 1.00 88.19 517 TYR A CA 1
ATOM 4047 C C . TYR A 1 517 ? 2.889 -24.118 9.748 1.00 88.19 517 TYR A C 1
ATOM 4049 O O . TYR A 1 517 ? 3.600 -24.940 9.175 1.00 88.19 517 TYR A O 1
ATOM 4057 N N . THR A 1 518 ? 2.509 -24.254 11.023 1.00 88.75 518 THR A N 1
ATOM 4058 C CA . THR A 1 518 ? 2.815 -25.45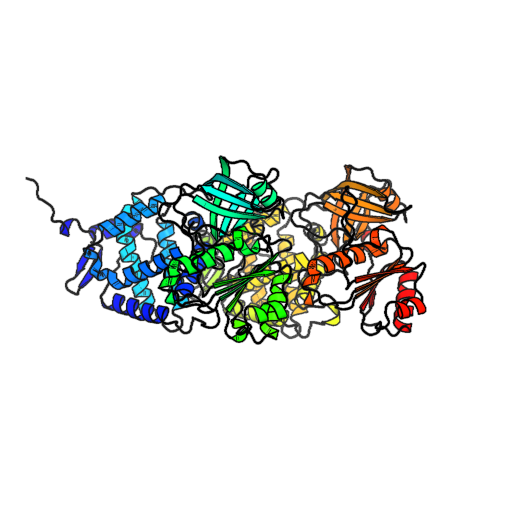5 11.817 1.00 88.75 518 THR A CA 1
ATOM 4059 C C . THR A 1 518 ? 2.231 -26.700 11.148 1.00 88.75 518 THR A C 1
ATOM 4061 O O . THR A 1 518 ? 2.976 -27.610 10.795 1.00 88.75 518 THR A O 1
ATOM 4064 N N . ILE A 1 519 ? 0.921 -26.704 10.873 1.00 92.00 519 ILE A N 1
ATOM 4065 C CA . ILE A 1 519 ? 0.244 -27.846 10.235 1.00 92.00 519 ILE A CA 1
ATOM 4066 C C . ILE A 1 519 ? 0.762 -28.055 8.801 1.00 92.00 519 ILE A C 1
ATOM 4068 O O . ILE A 1 519 ? 0.919 -29.185 8.343 1.00 92.00 519 ILE A O 1
ATOM 4072 N N . PHE A 1 520 ? 1.035 -26.971 8.069 1.00 92.75 520 PHE A N 1
ATOM 4073 C CA . PHE A 1 520 ? 1.442 -27.038 6.666 1.00 92.75 520 PHE A CA 1
ATOM 4074 C C . PHE A 1 520 ? 2.833 -27.642 6.497 1.00 92.75 520 PHE A C 1
ATOM 4076 O O . PHE A 1 520 ? 3.024 -28.502 5.641 1.00 92.75 520 PHE A O 1
ATOM 4083 N N . PHE A 1 521 ? 3.802 -27.224 7.314 1.00 90.12 521 PHE A N 1
ATOM 4084 C CA . PHE A 1 521 ? 5.163 -27.750 7.236 1.00 90.12 521 PHE A CA 1
ATOM 4085 C C . PHE A 1 521 ? 5.308 -29.129 7.876 1.00 90.12 521 PHE A C 1
ATOM 4087 O O . PHE A 1 521 ? 6.214 -29.859 7.495 1.00 90.12 521 PHE A O 1
ATOM 4094 N N . GLU A 1 522 ? 4.413 -29.520 8.782 1.00 91.25 522 GLU A N 1
ATOM 4095 C CA . GLU A 1 522 ? 4.325 -30.910 9.232 1.00 91.25 522 GLU A CA 1
ATOM 4096 C C . GLU A 1 522 ? 3.825 -31.827 8.103 1.00 91.25 522 GLU A C 1
ATOM 4098 O O . GLU A 1 522 ? 4.407 -32.881 7.855 1.00 91.25 522 GLU A O 1
ATOM 4103 N N . ALA A 1 523 ? 2.794 -31.397 7.366 1.00 90.75 523 ALA A N 1
ATOM 4104 C CA . ALA A 1 523 ? 2.236 -32.165 6.254 1.00 90.75 523 ALA A CA 1
ATOM 4105 C C . ALA A 1 523 ? 3.131 -32.169 4.997 1.00 90.75 523 ALA A C 1
ATOM 4107 O O . ALA A 1 523 ? 3.179 -33.168 4.282 1.00 90.75 523 ALA A O 1
ATOM 4108 N N . ALA A 1 524 ? 3.848 -31.073 4.723 1.00 89.88 524 ALA A N 1
ATOM 4109 C CA . ALA A 1 524 ? 4.759 -30.938 3.584 1.00 89.88 524 ALA A CA 1
ATOM 4110 C C . ALA A 1 524 ? 6.086 -30.250 3.976 1.00 89.88 524 ALA A C 1
ATOM 4112 O O . ALA A 1 524 ? 6.310 -29.082 3.633 1.00 89.88 524 ALA A O 1
ATOM 4113 N N . PRO A 1 525 ? 7.023 -30.960 4.635 1.00 89.31 525 PRO A N 1
ATOM 4114 C CA . PRO A 1 525 ? 8.264 -30.362 5.145 1.00 89.31 525 PRO A CA 1
ATOM 4115 C C . PRO A 1 525 ? 9.130 -29.699 4.070 1.00 89.31 525 PRO A C 1
ATOM 4117 O O . PRO A 1 525 ? 9.698 -28.626 4.289 1.00 89.31 525 PRO A O 1
ATOM 4120 N N . VAL A 1 526 ? 9.188 -30.290 2.871 1.00 86.44 526 VAL A N 1
ATOM 4121 C CA . VAL A 1 526 ? 9.993 -29.781 1.745 1.00 86.44 526 VAL A CA 1
ATOM 4122 C C . VAL A 1 526 ? 9.582 -28.363 1.325 1.00 86.44 526 VAL A C 1
ATOM 4124 O O . VAL A 1 526 ? 10.424 -27.555 0.916 1.00 86.44 526 VAL A O 1
ATOM 4127 N N . VAL A 1 527 ? 8.303 -28.019 1.504 1.00 88.38 527 VAL A N 1
ATOM 4128 C CA . VAL A 1 527 ? 7.729 -26.725 1.124 1.00 88.38 527 VAL A CA 1
ATOM 4129 C C . VAL A 1 527 ? 8.259 -25.590 2.003 1.00 88.38 527 VAL A C 1
ATOM 4131 O O . VAL A 1 527 ? 8.287 -24.446 1.551 1.00 88.38 527 VAL A O 1
ATOM 4134 N N . ARG A 1 528 ? 8.796 -25.867 3.204 1.00 87.31 528 ARG A N 1
ATOM 4135 C CA . ARG A 1 528 ? 9.410 -24.842 4.075 1.00 87.31 528 ARG A CA 1
ATOM 4136 C C . ARG A 1 528 ? 10.455 -23.999 3.344 1.00 87.31 528 ARG A C 1
ATOM 4138 O O . ARG A 1 528 ? 10.555 -22.794 3.588 1.00 87.31 528 ARG A O 1
ATOM 4145 N N . SER A 1 529 ? 11.195 -24.619 2.427 1.00 89.38 529 SER A N 1
ATOM 4146 C CA . SER A 1 529 ? 12.234 -23.971 1.623 1.00 89.38 529 SER A CA 1
ATOM 4147 C C . SER A 1 529 ? 11.696 -22.968 0.591 1.00 89.38 529 SER A C 1
ATOM 4149 O O . SER A 1 529 ? 12.434 -22.092 0.149 1.00 89.38 529 SER A O 1
ATOM 4151 N N . MET A 1 530 ? 10.407 -23.016 0.251 1.00 87.44 530 MET A N 1
ATOM 4152 C CA . MET A 1 530 ? 9.766 -22.016 -0.610 1.00 87.44 530 MET A CA 1
ATOM 4153 C C . MET A 1 530 ? 9.508 -20.693 0.137 1.00 87.44 530 MET A C 1
ATOM 4155 O O . MET A 1 530 ? 9.424 -19.638 -0.489 1.00 87.44 530 MET A O 1
ATOM 4159 N N . PHE A 1 531 ? 9.446 -20.716 1.475 1.00 87.50 531 PHE A N 1
ATOM 4160 C CA . PHE A 1 531 ? 9.062 -19.574 2.316 1.00 87.50 531 PHE A CA 1
ATOM 4161 C C . PHE A 1 531 ? 10.259 -18.966 3.066 1.00 87.50 531 PHE A C 1
ATOM 4163 O O . PHE A 1 531 ? 10.385 -19.092 4.278 1.00 87.50 531 PHE A O 1
ATOM 4170 N N . ARG A 1 532 ? 11.182 -18.292 2.373 1.00 89.31 532 ARG A N 1
ATOM 4171 C CA . ARG A 1 532 ? 12.474 -17.902 2.987 1.00 89.31 532 ARG A CA 1
ATOM 4172 C C . ARG A 1 532 ? 12.448 -16.737 3.974 1.00 89.31 532 ARG A C 1
ATOM 4174 O O . ARG A 1 532 ? 13.375 -16.609 4.764 1.00 89.31 532 ARG A O 1
ATOM 4181 N N . SER A 1 533 ? 11.443 -15.873 3.899 1.00 89.69 533 SER A N 1
ATOM 4182 C CA . SER A 1 533 ? 11.314 -14.699 4.779 1.00 89.69 533 SER A CA 1
ATOM 4183 C C . SER A 1 533 ? 10.673 -15.053 6.123 1.00 89.69 533 SER A C 1
ATOM 4185 O O . SER A 1 533 ? 10.200 -16.172 6.303 1.00 89.69 533 SER A O 1
ATOM 4187 N N . SER A 1 534 ? 10.623 -14.088 7.041 1.00 85.94 534 SER A N 1
ATOM 4188 C CA . SER A 1 534 ? 9.935 -14.190 8.331 1.00 85.94 534 SER A CA 1
ATOM 4189 C C . SER A 1 534 ? 8.505 -14.717 8.184 1.00 85.94 534 SER A C 1
ATOM 4191 O O . SER A 1 534 ? 7.740 -14.256 7.328 1.00 85.94 534 SER A O 1
ATOM 4193 N N . MET A 1 535 ? 8.124 -15.661 9.051 1.00 81.31 535 MET A N 1
ATOM 4194 C CA . MET A 1 535 ? 6.767 -16.224 9.069 1.00 81.31 535 MET A CA 1
ATOM 4195 C C . MET A 1 535 ? 5.714 -15.197 9.476 1.00 81.31 535 MET A C 1
ATOM 4197 O O . MET A 1 535 ? 4.581 -15.291 9.020 1.00 81.31 535 MET A O 1
ATOM 4201 N N . THR A 1 536 ? 6.086 -14.175 10.246 1.00 73.81 536 THR A N 1
ATOM 4202 C CA . THR A 1 536 ? 5.208 -13.038 10.544 1.00 73.81 536 THR A CA 1
ATOM 4203 C C . THR A 1 536 ? 4.854 -12.279 9.264 1.00 73.81 536 THR A C 1
ATOM 4205 O O . THR A 1 536 ? 3.683 -12.012 8.989 1.00 73.81 536 THR A O 1
ATOM 4208 N N . PHE A 1 537 ? 5.848 -12.017 8.408 1.00 70.75 537 PHE A N 1
ATOM 4209 C CA . PHE A 1 537 ? 5.631 -11.348 7.122 1.00 70.75 537 PHE A CA 1
ATOM 4210 C C . PHE A 1 537 ? 4.810 -12.223 6.159 1.00 70.75 537 PHE A C 1
ATOM 4212 O O . PHE A 1 537 ? 3.864 -11.755 5.522 1.00 70.75 537 PHE A O 1
ATOM 4219 N N . GLN A 1 538 ? 5.133 -13.518 6.087 1.00 66.31 538 GLN A N 1
ATOM 4220 C CA . GLN A 1 538 ? 4.400 -14.496 5.272 1.00 66.31 538 GLN A CA 1
ATOM 4221 C C . GLN A 1 538 ? 2.970 -14.734 5.783 1.00 66.31 538 GLN A C 1
ATOM 4223 O O . GLN A 1 538 ? 2.057 -15.001 5.001 1.00 66.31 538 GLN A O 1
ATOM 4228 N N . GLY A 1 539 ? 2.746 -14.597 7.087 1.00 67.50 539 GLY A N 1
ATOM 4229 C CA . GLY A 1 539 ? 1.444 -14.716 7.726 1.00 67.50 539 GLY A CA 1
ATOM 4230 C C . GLY A 1 539 ? 0.483 -13.591 7.361 1.00 67.50 539 GLY A C 1
ATOM 4231 O O . GLY A 1 539 ? -0.680 -13.854 7.052 1.00 67.50 539 GLY A O 1
ATOM 4232 N N . LYS A 1 540 ? 0.975 -12.346 7.281 1.00 64.00 540 LYS A N 1
ATOM 4233 C CA . LYS A 1 540 ? 0.184 -11.204 6.783 1.00 64.00 540 LYS A CA 1
ATOM 4234 C C . LYS A 1 540 ? -0.293 -11.449 5.340 1.00 64.00 540 LYS A C 1
ATOM 4236 O O . LYS A 1 540 ? -1.435 -11.122 5.019 1.00 64.00 540 LYS A O 1
ATOM 4241 N N . MET A 1 541 ? 0.512 -12.109 4.500 1.00 66.75 541 MET A N 1
ATOM 4242 C CA . MET A 1 541 ? 0.138 -12.466 3.120 1.00 66.75 541 MET A CA 1
ATOM 4243 C C . MET A 1 541 ? -0.915 -13.583 3.038 1.00 66.75 541 MET A C 1
ATOM 4245 O O . MET A 1 541 ? -1.768 -13.546 2.151 1.00 66.75 541 MET A O 1
ATOM 4249 N N . LEU A 1 542 ? -0.913 -14.536 3.979 1.00 74.12 542 LEU A N 1
ATOM 4250 C CA . LEU A 1 542 ? -1.877 -15.645 4.025 1.00 74.12 542 LEU A CA 1
ATOM 4251 C C . LEU A 1 542 ? -3.328 -15.164 4.201 1.00 74.12 542 LEU A C 1
ATOM 4253 O O . LEU A 1 542 ? -4.250 -15.764 3.647 1.00 74.12 542 LEU A O 1
ATOM 4257 N N . THR A 1 543 ? -3.536 -14.033 4.888 1.00 73.81 543 THR A N 1
ATOM 4258 C CA . THR A 1 543 ? -4.861 -13.387 4.994 1.00 73.81 543 THR A CA 1
ATOM 4259 C C . THR A 1 543 ? -5.470 -13.059 3.624 1.00 73.81 543 THR A C 1
ATOM 4261 O O . THR A 1 543 ? -6.691 -13.037 3.476 1.00 73.81 543 THR A O 1
ATOM 4264 N N . GLY A 1 544 ? -4.630 -12.884 2.596 1.00 74.44 544 GLY A N 1
ATOM 4265 C CA . GLY A 1 544 ? -5.059 -12.666 1.219 1.00 74.44 544 GLY A CA 1
ATOM 4266 C C . GLY A 1 544 ? -5.833 -13.841 0.618 1.00 74.44 544 GLY A C 1
ATOM 4267 O O . GLY A 1 544 ? -6.707 -13.609 -0.213 1.00 74.44 544 GLY A O 1
ATOM 4268 N N . ILE A 1 545 ? -5.586 -15.085 1.058 1.00 82.62 545 ILE A N 1
ATOM 4269 C CA . ILE A 1 545 ? -6.374 -16.246 0.607 1.00 82.62 545 ILE A CA 1
ATOM 4270 C C . ILE A 1 545 ? -7.807 -16.134 1.128 1.00 82.62 545 ILE A C 1
ATOM 4272 O O . ILE A 1 545 ? -8.753 -16.303 0.360 1.00 82.62 545 ILE A O 1
ATOM 4276 N N . ILE A 1 546 ? -7.976 -15.785 2.407 1.00 86.00 546 ILE A N 1
ATOM 4277 C CA . ILE A 1 546 ? -9.305 -15.598 2.997 1.00 86.00 546 ILE A CA 1
ATOM 4278 C C . ILE A 1 546 ? -10.039 -14.444 2.312 1.00 86.00 546 ILE A C 1
ATOM 4280 O O . ILE A 1 546 ? -11.214 -14.582 1.985 1.00 86.00 546 ILE A O 1
ATOM 4284 N N . ASP A 1 547 ? -9.343 -13.342 2.018 1.00 77.94 547 ASP A N 1
ATOM 4285 C CA . ASP A 1 547 ? -9.921 -12.210 1.287 1.00 77.94 547 ASP A CA 1
ATOM 4286 C C . ASP A 1 547 ? -10.368 -12.602 -0.132 1.00 77.94 547 ASP A C 1
ATOM 4288 O O . ASP A 1 547 ? -11.474 -12.258 -0.552 1.00 77.94 547 ASP A O 1
ATOM 4292 N N . ALA A 1 548 ? -9.551 -13.380 -0.852 1.00 78.75 548 ALA A N 1
ATOM 4293 C CA . ALA A 1 548 ? -9.893 -13.898 -2.175 1.00 78.75 548 ALA A CA 1
ATOM 4294 C C . ALA A 1 548 ? -11.130 -14.807 -2.132 1.00 78.75 548 ALA A C 1
ATOM 4296 O O . ALA A 1 548 ? -12.000 -14.704 -2.994 1.00 78.75 548 ALA A O 1
ATOM 4297 N N . MET A 1 549 ? -11.249 -15.655 -1.108 1.00 86.00 549 MET A N 1
ATOM 4298 C CA . MET A 1 549 ? -12.424 -16.506 -0.912 1.00 86.00 549 MET A CA 1
ATOM 4299 C C . MET A 1 549 ? -13.664 -15.676 -0.542 1.00 86.00 549 MET A C 1
ATOM 4301 O O . MET A 1 549 ? -14.720 -15.807 -1.159 1.00 86.00 549 MET A O 1
ATOM 4305 N N . ALA A 1 550 ? -13.529 -14.743 0.400 1.00 79.50 550 ALA A N 1
ATOM 4306 C CA . ALA A 1 550 ? -14.595 -13.841 0.832 1.00 79.50 550 ALA A CA 1
ATOM 4307 C C . ALA A 1 550 ? -15.164 -12.993 -0.318 1.00 79.50 550 ALA A C 1
ATOM 4309 O O . ALA A 1 550 ? -16.350 -12.649 -0.306 1.00 79.50 550 ALA A O 1
ATOM 4310 N N . LYS A 1 551 ? -14.323 -12.653 -1.300 1.00 72.75 551 LYS A N 1
ATOM 4311 C CA . LYS A 1 551 ? -14.648 -11.780 -2.436 1.00 72.75 551 LYS A CA 1
ATOM 4312 C C . LYS A 1 551 ? -14.746 -12.509 -3.773 1.00 72.75 551 LYS A C 1
ATOM 4314 O O . LYS A 1 551 ? -14.870 -11.836 -4.791 1.00 72.75 551 LYS A O 1
ATOM 4319 N N . ALA A 1 552 ? -14.736 -13.843 -3.798 1.00 70.75 552 ALA A N 1
ATOM 4320 C CA . ALA A 1 552 ? -14.703 -14.621 -5.039 1.00 70.75 552 ALA A CA 1
ATOM 4321 C C . ALA A 1 552 ? -15.810 -14.225 -6.042 1.00 70.75 552 ALA A C 1
ATOM 4323 O O . ALA A 1 552 ? -15.558 -14.184 -7.240 1.00 70.75 552 ALA A O 1
ATOM 4324 N N . ILE A 1 553 ? -17.000 -13.853 -5.553 1.00 66.12 553 ILE A N 1
ATOM 4325 C CA . ILE A 1 553 ? -18.148 -13.413 -6.376 1.00 66.12 553 ILE A CA 1
ATOM 4326 C C . ILE A 1 553 ? -17.981 -12.001 -6.947 1.00 66.12 553 ILE A C 1
ATOM 4328 O O . ILE A 1 553 ? -18.556 -11.675 -7.981 1.00 66.12 553 ILE A O 1
ATOM 4332 N N . SER A 1 554 ? -17.183 -11.164 -6.293 1.00 55.41 554 SER A N 1
ATOM 4333 C CA . SER A 1 554 ? -16.961 -9.765 -6.671 1.00 55.41 554 SER A CA 1
ATOM 4334 C C . SER A 1 554 ? -15.643 -9.559 -7.422 1.00 55.41 554 SER A C 1
ATOM 4336 O O . SER A 1 554 ? -15.281 -8.420 -7.709 1.00 55.41 554 SER A O 1
ATOM 4338 N N . ALA A 1 555 ? -14.894 -10.633 -7.690 1.00 53.00 555 ALA A N 1
ATOM 4339 C CA . ALA A 1 555 ? -13.567 -10.570 -8.283 1.00 53.00 555 ALA A CA 1
ATOM 4340 C C . ALA A 1 555 ? -13.645 -10.442 -9.814 1.00 53.00 555 ALA A C 1
ATOM 4342 O O . ALA A 1 555 ? -13.842 -11.423 -10.536 1.00 53.00 555 ALA A O 1
ATOM 4343 N N . GLU A 1 556 ? -13.442 -9.229 -10.326 1.00 49.34 556 GLU A N 1
ATOM 4344 C CA . GLU A 1 556 ? -13.249 -9.008 -11.761 1.00 49.34 556 GLU A CA 1
ATOM 4345 C C . GLU A 1 556 ? -11.925 -9.628 -12.234 1.00 49.34 556 GLU A C 1
ATOM 4347 O O . GLU A 1 556 ? -10.919 -9.604 -11.526 1.00 49.34 556 GLU A O 1
ATOM 4352 N N . ASN A 1 557 ? -11.908 -10.220 -13.436 1.00 58.72 557 ASN A N 1
ATOM 4353 C CA . ASN A 1 557 ? -10.720 -10.901 -13.988 1.00 58.72 557 ASN A CA 1
ATOM 4354 C C . ASN A 1 557 ? -10.117 -11.987 -13.069 1.00 58.72 557 ASN A C 1
ATOM 4356 O O . ASN A 1 557 ? -8.904 -12.232 -13.100 1.00 58.72 557 ASN A O 1
ATOM 4360 N N . ALA A 1 558 ? -10.966 -12.654 -12.273 1.00 65.31 558 ALA A N 1
ATOM 4361 C CA . ALA A 1 558 ? -10.557 -13.710 -11.351 1.00 65.31 558 ALA A CA 1
ATOM 4362 C C . ALA A 1 558 ? -9.690 -14.776 -12.038 1.00 65.31 558 ALA A C 1
ATOM 4364 O O . ALA A 1 558 ? -8.613 -15.079 -11.533 1.00 65.31 558 ALA A O 1
ATOM 4365 N N . VAL A 1 559 ? -10.087 -15.272 -13.220 1.00 72.12 559 VAL A N 1
ATOM 4366 C CA . VAL A 1 559 ? -9.337 -16.328 -13.924 1.00 72.12 559 VAL A CA 1
ATOM 4367 C C . VAL A 1 559 ? -7.914 -15.896 -14.229 1.00 72.12 559 VAL A C 1
ATOM 4369 O O . VAL A 1 559 ? -6.978 -16.555 -13.788 1.00 72.12 559 VAL A O 1
ATOM 4372 N N . LYS A 1 560 ? -7.732 -14.762 -14.912 1.00 74.00 560 LYS A N 1
ATOM 4373 C CA . LYS A 1 560 ? -6.404 -14.272 -15.298 1.00 74.00 560 LYS A CA 1
ATOM 4374 C C . LYS A 1 560 ? -5.501 -14.024 -14.090 1.00 74.00 560 LYS A C 1
ATOM 4376 O O . LYS A 1 560 ? -4.330 -14.399 -14.107 1.00 74.00 560 LYS A O 1
ATOM 4381 N N . THR A 1 561 ? -6.040 -13.412 -13.037 1.00 70.44 561 THR A N 1
ATOM 4382 C CA . THR A 1 561 ? -5.280 -13.108 -11.816 1.00 70.44 561 THR A CA 1
ATOM 4383 C C . THR A 1 561 ? -4.853 -14.389 -11.099 1.00 70.44 561 THR A C 1
ATOM 4385 O O . THR A 1 561 ? -3.674 -14.567 -10.796 1.00 70.44 561 THR A O 1
ATOM 4388 N N . ILE A 1 562 ? -5.793 -15.311 -10.883 1.00 81.38 562 ILE A N 1
ATOM 4389 C CA . ILE A 1 562 ? -5.577 -16.579 -10.175 1.00 81.38 562 ILE A CA 1
ATOM 4390 C C . ILE A 1 562 ? -4.637 -17.502 -10.963 1.00 81.38 562 ILE A C 1
ATOM 4392 O O . ILE A 1 562 ? -3.729 -18.103 -10.391 1.00 81.38 562 ILE A O 1
ATOM 4396 N N . GLN A 1 563 ? -4.789 -17.572 -12.285 1.00 84.81 563 GLN A N 1
ATOM 4397 C CA . GLN A 1 563 ? -3.874 -18.314 -13.153 1.00 84.81 563 GLN A CA 1
ATOM 4398 C C . GLN A 1 563 ? -2.472 -17.697 -13.167 1.00 84.81 563 GLN A C 1
ATOM 4400 O O . GLN A 1 563 ? -1.484 -18.426 -13.109 1.00 84.81 563 GLN A O 1
ATOM 4405 N N . GLY A 1 564 ? -2.361 -16.364 -13.150 1.00 77.44 564 GLY A N 1
ATOM 4406 C CA . GLY A 1 564 ? -1.083 -15.667 -12.994 1.00 77.44 564 GLY A CA 1
ATOM 4407 C C . GLY A 1 564 ? -0.357 -16.020 -11.690 1.00 77.44 564 GLY A C 1
ATOM 4408 O O . GLY A 1 564 ? 0.865 -16.185 -11.695 1.00 77.44 564 GLY A O 1
ATOM 4409 N N . LEU A 1 565 ? -1.095 -16.204 -10.588 1.00 80.56 565 LEU A N 1
ATOM 4410 C CA . LEU A 1 565 ? -0.531 -16.708 -9.330 1.00 80.56 565 LEU A CA 1
ATOM 4411 C C . LEU A 1 565 ? 0.016 -18.126 -9.499 1.00 80.56 565 LEU A C 1
ATOM 4413 O O . LEU A 1 565 ? 1.163 -18.370 -9.135 1.00 80.56 565 LEU A O 1
ATOM 4417 N N . ALA A 1 566 ? -0.746 -19.033 -10.116 1.00 83.31 566 ALA A N 1
ATOM 4418 C CA . ALA A 1 566 ? -0.297 -20.404 -10.351 1.00 83.31 566 ALA A CA 1
ATOM 4419 C C . ALA A 1 566 ? 0.974 -20.473 -11.223 1.00 83.31 566 ALA A C 1
ATOM 4421 O O . ALA A 1 566 ? 1.898 -21.217 -10.890 1.00 83.31 566 ALA A O 1
ATOM 4422 N N . ILE A 1 567 ? 1.077 -19.634 -12.266 1.00 84.19 567 ILE A N 1
ATOM 4423 C CA . ILE A 1 567 ? 2.291 -19.508 -13.096 1.00 84.19 567 ILE A CA 1
ATOM 4424 C C . ILE A 1 567 ? 3.487 -19.081 -12.237 1.00 84.19 567 ILE A C 1
ATOM 4426 O O . ILE A 1 567 ? 4.586 -19.621 -12.370 1.00 84.19 567 ILE A O 1
ATOM 4430 N N . ASN A 1 568 ? 3.298 -18.104 -11.349 1.00 82.69 568 ASN A N 1
ATOM 4431 C CA . ASN A 1 568 ? 4.369 -17.643 -10.471 1.00 82.69 568 ASN A CA 1
ATOM 4432 C C . ASN A 1 568 ? 4.741 -18.687 -9.412 1.00 82.69 568 ASN A C 1
ATOM 4434 O O . ASN A 1 568 ? 5.925 -18.887 -9.167 1.00 82.69 568 ASN A O 1
ATOM 4438 N N . HIS A 1 569 ? 3.773 -19.395 -8.831 1.00 89.19 569 HIS A N 1
ATOM 4439 C CA . HIS A 1 569 ? 4.025 -20.458 -7.858 1.00 89.19 569 HIS A CA 1
ATOM 4440 C C . HIS A 1 569 ? 4.816 -21.627 -8.463 1.00 89.19 569 HIS A C 1
ATOM 4442 O O . HIS A 1 569 ? 5.695 -22.181 -7.799 1.00 89.19 569 HIS A O 1
ATOM 4448 N N . ALA A 1 570 ? 4.583 -21.959 -9.738 1.00 89.31 570 ALA A N 1
ATOM 4449 C CA . ALA A 1 570 ? 5.355 -22.981 -10.443 1.00 89.31 570 ALA A CA 1
ATOM 4450 C C . ALA A 1 570 ? 6.858 -22.643 -10.505 1.00 89.31 570 ALA A C 1
ATOM 4452 O O . ALA A 1 570 ? 7.685 -23.547 -10.404 1.00 89.31 570 ALA A O 1
ATOM 4453 N N . LYS A 1 571 ? 7.241 -21.355 -10.564 1.00 89.62 571 LYS A N 1
ATOM 4454 C CA . LYS A 1 571 ? 8.656 -20.917 -10.522 1.00 89.62 571 LYS A CA 1
ATOM 4455 C C . LYS A 1 571 ? 9.360 -21.261 -9.206 1.00 89.62 571 LYS A C 1
ATOM 4457 O O . LYS A 1 571 ? 10.583 -21.334 -9.183 1.00 89.62 571 LYS A O 1
ATOM 4462 N N . TYR A 1 572 ? 8.600 -21.466 -8.131 1.00 86.69 572 TYR A N 1
ATOM 4463 C CA . TYR A 1 572 ? 9.112 -21.859 -6.816 1.00 86.69 572 TYR A CA 1
ATOM 4464 C C . TYR A 1 572 ? 8.962 -23.363 -6.541 1.00 86.69 572 TYR A C 1
ATOM 4466 O O . TYR A 1 572 ? 9.371 -23.825 -5.481 1.00 86.69 572 TYR A O 1
ATOM 4474 N N . GLY A 1 573 ? 8.386 -24.120 -7.481 1.00 90.94 573 GLY A N 1
ATOM 4475 C CA . GLY A 1 573 ? 8.186 -25.564 -7.363 1.00 90.94 573 GLY A CA 1
ATOM 4476 C C . GLY A 1 573 ? 6.867 -25.998 -6.734 1.00 90.94 573 GLY A C 1
ATOM 4477 O O . GLY A 1 573 ? 6.751 -27.127 -6.262 1.00 90.94 573 GLY A O 1
ATOM 4478 N N . ALA A 1 574 ? 5.845 -25.137 -6.735 1.00 93.06 574 ALA A N 1
ATOM 4479 C CA . ALA A 1 574 ? 4.502 -25.559 -6.347 1.00 93.06 574 ALA A CA 1
ATOM 4480 C C . ALA A 1 574 ? 3.967 -26.625 -7.320 1.00 93.06 574 ALA A C 1
ATOM 4482 O O . ALA A 1 574 ? 3.880 -26.385 -8.524 1.00 93.06 574 ALA A O 1
ATOM 4483 N N . THR A 1 575 ? 3.591 -27.787 -6.789 1.00 93.94 575 THR A N 1
ATOM 4484 C CA . THR A 1 575 ? 2.994 -28.901 -7.531 1.00 93.94 575 THR A CA 1
ATOM 4485 C C . THR A 1 575 ? 1.504 -28.976 -7.220 1.00 93.94 575 THR A C 1
ATOM 4487 O O . THR A 1 575 ? 1.030 -28.356 -6.266 1.00 93.94 575 THR A O 1
ATOM 4490 N N . LYS A 1 576 ? 0.761 -29.776 -7.992 1.00 95.50 576 LYS A N 1
ATOM 4491 C CA . LYS A 1 576 ? -0.648 -30.083 -7.714 1.00 95.50 576 LYS A CA 1
ATOM 4492 C C . LYS A 1 576 ? -0.855 -30.577 -6.275 1.00 95.50 576 LYS A C 1
ATOM 4494 O O . LYS A 1 576 ? -1.722 -30.060 -5.579 1.00 95.50 576 LYS A O 1
ATOM 4499 N N . GLU A 1 577 ? -0.008 -31.501 -5.827 1.00 95.06 577 GLU A N 1
ATOM 4500 C CA . GLU A 1 577 ? -0.015 -32.059 -4.470 1.00 95.06 577 GLU A CA 1
ATOM 4501 C C . GLU A 1 577 ? 0.163 -30.974 -3.394 1.00 95.06 577 GLU A C 1
ATOM 4503 O O . GLU A 1 577 ? -0.582 -30.954 -2.417 1.00 95.06 577 GLU A O 1
ATOM 4508 N N . HIS A 1 578 ? 1.054 -29.996 -3.605 1.00 94.38 578 HIS A N 1
ATOM 4509 C CA . HIS A 1 578 ? 1.231 -28.884 -2.661 1.00 94.38 578 HIS A CA 1
ATOM 4510 C C . HIS A 1 578 ? -0.036 -28.028 -2.501 1.00 94.38 578 HIS A C 1
ATOM 4512 O O . HIS A 1 578 ? -0.314 -27.564 -1.396 1.00 94.38 578 HIS A O 1
ATOM 4518 N N . TYR A 1 579 ? -0.823 -27.828 -3.565 1.00 94.56 579 TYR A N 1
ATOM 4519 C CA . TYR A 1 579 ? -2.114 -27.138 -3.451 1.00 94.56 579 TYR A CA 1
ATOM 4520 C C . TYR A 1 579 ? -3.135 -27.966 -2.670 1.00 94.56 579 TYR A C 1
ATOM 4522 O O . TYR A 1 579 ? -3.852 -27.404 -1.849 1.00 94.56 579 TYR A O 1
ATOM 4530 N N . VAL A 1 580 ? -3.180 -29.286 -2.871 1.00 95.75 580 VAL A N 1
ATOM 4531 C CA . VAL A 1 580 ? -4.084 -30.165 -2.111 1.00 95.75 580 VAL A CA 1
ATOM 4532 C C . VAL A 1 580 ? -3.782 -30.069 -0.616 1.00 95.75 580 VAL A C 1
ATOM 4534 O O . VAL A 1 580 ? -4.673 -29.735 0.166 1.00 95.75 580 VAL A O 1
ATOM 4537 N N . ILE A 1 581 ? -2.510 -30.233 -0.240 1.00 95.44 581 ILE A N 1
ATOM 4538 C CA . ILE A 1 581 ? -2.061 -30.114 1.153 1.00 95.44 581 ILE A CA 1
ATOM 4539 C C . ILE A 1 581 ? -2.386 -28.721 1.707 1.00 95.44 581 ILE A C 1
ATOM 4541 O O . ILE A 1 581 ? -2.898 -28.603 2.817 1.00 95.44 581 ILE A O 1
ATOM 4545 N N . LEU A 1 582 ? -2.160 -27.655 0.930 1.00 94.06 582 LEU A N 1
ATOM 4546 C CA . LEU A 1 582 ? -2.499 -26.289 1.338 1.00 94.06 582 LEU A CA 1
ATOM 4547 C C . LEU A 1 582 ? -3.994 -26.133 1.640 1.00 94.06 582 LEU A C 1
ATOM 4549 O O . LEU A 1 582 ? -4.348 -25.518 2.645 1.00 94.06 582 LEU A O 1
ATOM 4553 N N . GLY A 1 583 ? -4.869 -26.669 0.786 1.00 94.75 583 GLY A N 1
ATOM 4554 C CA . GLY A 1 583 ? -6.318 -26.613 0.977 1.00 94.75 583 GLY A CA 1
ATOM 4555 C C . GLY A 1 583 ? -6.769 -27.368 2.224 1.00 94.75 583 GLY A C 1
ATOM 4556 O O . GLY A 1 583 ? -7.515 -26.822 3.035 1.00 94.75 583 GLY A O 1
ATOM 4557 N N . GLU A 1 584 ? -6.275 -28.589 2.424 1.00 96.12 584 GLU A N 1
ATOM 4558 C CA . GLU A 1 584 ? -6.568 -29.389 3.619 1.00 96.12 584 GLU A CA 1
ATOM 4559 C C . GLU A 1 584 ? -6.077 -28.713 4.901 1.00 96.12 584 GLU A C 1
ATOM 4561 O O . GLU A 1 584 ? -6.813 -28.630 5.889 1.00 96.12 584 GLU A O 1
ATOM 4566 N N . THR A 1 585 ? -4.854 -28.181 4.879 1.00 96.31 585 THR A N 1
ATOM 4567 C CA . THR A 1 585 ? -4.292 -27.442 6.006 1.00 96.31 585 THR A CA 1
ATOM 4568 C C . THR A 1 585 ? -5.088 -26.179 6.300 1.00 96.31 585 THR A C 1
ATOM 4570 O O . THR A 1 585 ? -5.350 -25.892 7.469 1.00 96.31 585 THR A O 1
ATOM 4573 N N . LEU A 1 586 ? -5.523 -25.439 5.277 1.00 95.62 586 LEU A N 1
ATOM 4574 C CA . LEU A 1 586 ? -6.344 -24.247 5.465 1.00 95.62 586 LEU A CA 1
ATOM 4575 C C . LEU A 1 586 ? -7.659 -24.583 6.181 1.00 95.62 586 LEU A C 1
ATOM 4577 O O . LEU A 1 586 ? -8.009 -23.894 7.134 1.00 95.62 586 LEU A O 1
ATOM 4581 N N . MET A 1 587 ? -8.346 -25.661 5.785 1.00 96.38 587 MET A N 1
ATOM 4582 C CA . MET A 1 587 ? -9.594 -26.085 6.438 1.00 96.38 587 MET A CA 1
ATOM 4583 C C . MET A 1 587 ? -9.369 -26.493 7.897 1.00 96.38 587 MET A C 1
ATOM 4585 O O . MET A 1 587 ? -10.083 -26.009 8.772 1.00 96.38 587 MET A O 1
ATOM 4589 N N . LYS A 1 588 ? -8.347 -27.319 8.172 1.00 96.88 588 LYS A N 1
ATOM 4590 C CA . LYS A 1 588 ? -7.975 -27.718 9.544 1.00 96.88 588 LYS A CA 1
ATOM 4591 C C . LYS A 1 588 ? -7.635 -26.505 10.410 1.00 96.88 588 LYS A C 1
ATOM 4593 O O . LYS A 1 588 ? -8.037 -26.423 11.563 1.00 96.88 588 LYS A O 1
ATOM 4598 N N . THR A 1 589 ? -6.910 -25.544 9.844 1.00 96.31 589 THR A N 1
ATOM 4599 C CA . THR A 1 589 ? -6.540 -24.311 10.545 1.00 96.31 589 THR A CA 1
ATOM 4600 C C . THR A 1 589 ? -7.775 -23.484 10.879 1.00 96.31 589 THR A C 1
ATOM 4602 O O . THR A 1 589 ? -7.930 -23.056 12.018 1.00 96.31 589 THR A O 1
ATOM 4605 N N . LEU A 1 590 ? -8.653 -23.257 9.897 1.00 96.75 590 LEU A N 1
ATOM 4606 C CA . LEU A 1 590 ? -9.878 -22.480 10.079 1.00 96.75 590 LEU A CA 1
ATOM 4607 C C . LEU A 1 590 ? -10.801 -23.111 11.125 1.00 96.75 590 LEU A C 1
ATOM 4609 O O . LEU A 1 590 ? -11.388 -22.376 11.912 1.00 96.75 590 LEU A O 1
ATOM 4613 N N . GLU A 1 591 ? -10.881 -24.441 11.176 1.00 97.00 591 GLU A N 1
ATOM 4614 C CA . GLU A 1 591 ? -11.592 -25.181 12.222 1.00 97.00 591 GLU A CA 1
ATOM 4615 C C . GLU A 1 591 ? -11.014 -24.896 13.613 1.00 97.00 591 GLU A C 1
ATOM 4617 O O . GLU A 1 591 ? -11.743 -24.450 14.498 1.00 97.00 591 GLU A O 1
ATOM 4622 N N . VAL A 1 592 ? -9.697 -25.057 13.783 1.00 96.00 592 VAL A N 1
ATOM 4623 C CA . VAL A 1 592 ? -9.016 -24.822 15.067 1.00 96.00 592 VAL A CA 1
ATOM 4624 C C . VAL A 1 592 ? -9.217 -23.389 15.557 1.00 96.00 592 VAL A C 1
ATOM 4626 O O . VAL A 1 592 ? -9.596 -23.179 16.706 1.00 96.00 592 VAL A O 1
ATOM 4629 N N . ILE A 1 593 ? -8.986 -22.392 14.701 1.00 94.81 593 ILE A N 1
ATOM 4630 C CA . ILE A 1 593 ? -9.037 -20.982 15.116 1.00 94.81 593 ILE A CA 1
ATOM 4631 C C . ILE A 1 593 ? -10.462 -20.432 15.212 1.00 94.81 593 ILE A C 1
ATOM 4633 O O . ILE A 1 593 ? -10.666 -19.391 15.829 1.00 94.81 593 ILE A O 1
ATOM 4637 N N . SER A 1 594 ? -11.447 -21.077 14.583 1.00 95.62 594 SER A N 1
ATOM 4638 C CA . SER A 1 594 ? -12.850 -20.667 14.704 1.00 95.62 594 SER A CA 1
ATOM 4639 C C . SER A 1 594 ? -13.469 -21.119 16.026 1.00 95.62 594 SER A C 1
ATOM 4641 O O . SER A 1 594 ? -14.446 -20.514 16.457 1.00 95.62 594 SER A O 1
ATOM 4643 N N . GLY A 1 595 ? -12.918 -22.159 16.662 1.00 94.62 595 GLY A N 1
ATOM 4644 C CA . GLY A 1 595 ? -13.443 -22.697 17.914 1.00 94.62 595 GLY A CA 1
ATOM 4645 C C . GLY A 1 595 ? -14.917 -23.086 17.791 1.00 94.62 595 GLY A C 1
ATOM 4646 O O . GLY A 1 595 ? -15.325 -23.708 16.808 1.00 94.62 595 GLY A O 1
ATOM 4647 N N . ASN A 1 596 ? -15.734 -22.673 18.758 1.00 93.94 596 ASN A N 1
ATOM 4648 C CA . ASN A 1 596 ? -17.166 -22.990 18.781 1.00 93.94 596 ASN A CA 1
ATOM 4649 C C . ASN A 1 596 ? -17.976 -22.333 17.649 1.00 93.94 596 ASN A C 1
ATOM 4651 O O . ASN A 1 596 ? -19.107 -22.743 17.387 1.00 93.94 596 ASN A O 1
ATOM 4655 N N . GLU A 1 597 ? -17.420 -21.338 16.952 1.00 92.50 597 GLU A N 1
ATOM 4656 C CA . GLU A 1 597 ? -18.068 -20.739 15.781 1.00 92.50 597 GLU A CA 1
ATOM 4657 C C . GLU A 1 597 ? -17.979 -21.646 14.542 1.00 92.50 597 GLU A C 1
ATOM 4659 O O . GLU A 1 597 ? -18.699 -21.410 13.570 1.00 92.50 597 GLU A O 1
ATOM 4664 N N . TRP A 1 598 ? -17.122 -22.678 14.537 1.00 97.38 598 TRP A N 1
ATOM 4665 C CA . TRP A 1 598 ? -16.998 -23.599 13.406 1.00 97.38 598 TRP A CA 1
ATOM 4666 C C . TRP A 1 598 ? -18.208 -24.529 13.292 1.00 97.38 598 TRP A C 1
ATOM 4668 O O . TRP A 1 598 ? -18.600 -25.206 14.240 1.00 97.38 598 TRP A O 1
ATOM 4678 N N . ASN A 1 599 ? -18.798 -24.603 12.100 1.00 96.88 599 ASN A N 1
ATOM 4679 C CA . ASN A 1 599 ? -19.909 -25.505 11.813 1.00 96.88 599 ASN A CA 1
ATOM 4680 C C . ASN A 1 599 ? -19.886 -25.970 10.352 1.00 96.88 599 ASN A C 1
ATOM 4682 O O . ASN A 1 599 ? -19.145 -25.441 9.519 1.00 96.88 599 ASN A O 1
ATOM 4686 N N . GLU A 1 600 ? -20.734 -26.950 10.031 1.00 96.56 600 GLU A N 1
ATOM 4687 C CA . GLU A 1 600 ? -20.796 -27.544 8.692 1.00 96.56 600 GLU A CA 1
ATOM 4688 C C . GLU A 1 600 ? -21.160 -26.531 7.593 1.00 96.56 600 GLU A C 1
ATOM 4690 O O . GLU A 1 600 ? -20.664 -26.652 6.475 1.00 96.56 600 GLU A O 1
ATOM 4695 N N . GLU A 1 601 ? -21.956 -25.490 7.867 1.00 96.31 601 GLU A N 1
ATOM 4696 C CA . GLU A 1 601 ? -22.248 -24.467 6.850 1.00 96.31 601 GLU A CA 1
ATOM 4697 C C . GLU A 1 601 ? -21.009 -23.636 6.498 1.00 96.31 601 GLU A C 1
ATOM 4699 O O . GLU A 1 601 ? -20.742 -23.386 5.321 1.00 96.31 601 GLU A O 1
ATOM 4704 N N . ILE A 1 602 ? -20.235 -23.228 7.507 1.00 97.19 602 ILE A N 1
ATOM 4705 C CA . ILE A 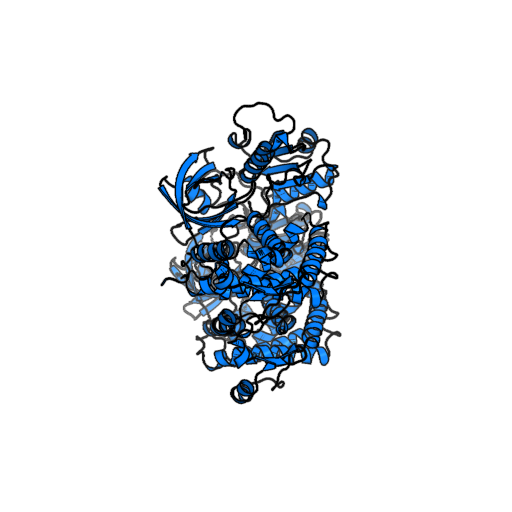1 602 ? -19.002 -22.452 7.319 1.00 97.19 602 ILE A CA 1
ATOM 4706 C C . ILE A 1 602 ? -17.947 -23.305 6.615 1.00 97.19 602 ILE A C 1
ATOM 4708 O O . ILE A 1 602 ? -17.356 -22.862 5.627 1.00 97.19 602 ILE A O 1
ATOM 4712 N N . LYS A 1 603 ? -17.764 -24.552 7.060 1.00 96.50 603 LYS A N 1
ATOM 4713 C CA . LYS A 1 603 ? -16.875 -25.526 6.418 1.00 96.50 603 LYS A CA 1
ATOM 4714 C C . LYS A 1 603 ? -17.216 -25.709 4.941 1.00 96.50 603 LYS A C 1
ATOM 4716 O O . LYS A 1 603 ? -16.329 -25.622 4.093 1.00 96.50 603 LYS A O 1
ATOM 4721 N N . ASN A 1 604 ? -18.496 -25.896 4.618 1.00 96.06 604 ASN A N 1
ATOM 4722 C CA . ASN A 1 604 ? -18.952 -26.034 3.236 1.00 96.06 604 ASN A CA 1
ATOM 4723 C C . ASN A 1 604 ? -18.724 -24.756 2.419 1.00 96.06 604 ASN A C 1
ATOM 4725 O O . ASN A 1 604 ? -18.300 -24.846 1.267 1.00 96.06 604 ASN A O 1
ATOM 4729 N N . ALA A 1 605 ? -18.935 -23.572 3.003 1.00 95.88 605 ALA A N 1
ATOM 4730 C CA . ALA A 1 605 ? -18.678 -22.300 2.330 1.00 95.88 605 ALA A CA 1
ATOM 4731 C C . ALA A 1 605 ? -17.195 -22.134 1.953 1.00 95.88 605 ALA A C 1
ATOM 4733 O O . ALA A 1 605 ? -16.886 -21.824 0.795 1.00 95.88 605 ALA A O 1
ATOM 4734 N N . TYR A 1 606 ? -16.273 -22.382 2.891 1.00 96.69 606 TYR A N 1
ATOM 4735 C CA . TYR A 1 606 ? -14.836 -22.340 2.606 1.00 96.69 606 TYR A CA 1
ATOM 4736 C C . TYR A 1 606 ? -14.436 -23.419 1.600 1.00 96.69 606 TYR A C 1
ATOM 4738 O O . TYR A 1 606 ? -13.780 -23.105 0.608 1.00 96.69 606 TYR A O 1
ATOM 4746 N N . LEU A 1 607 ? -14.860 -24.670 1.794 1.00 96.19 607 LEU A N 1
ATOM 4747 C CA . LEU A 1 607 ? -14.479 -25.774 0.913 1.00 96.19 607 LEU A CA 1
ATOM 4748 C C . LEU A 1 607 ? -14.975 -25.572 -0.521 1.00 96.19 607 LEU A C 1
ATOM 4750 O O . LEU A 1 607 ? -14.205 -25.779 -1.460 1.00 96.19 607 LEU A O 1
ATOM 4754 N N . ALA A 1 608 ? -16.219 -25.121 -0.709 1.00 95.62 608 ALA A N 1
ATOM 4755 C CA . ALA A 1 608 ? -16.765 -24.821 -2.031 1.00 95.62 608 ALA A CA 1
ATOM 4756 C C . ALA A 1 608 ? -15.998 -23.684 -2.717 1.00 95.62 608 ALA A C 1
ATOM 4758 O O . ALA A 1 608 ? -15.666 -23.783 -3.897 1.00 95.62 608 ALA A O 1
ATOM 4759 N N . THR A 1 609 ? -15.664 -22.629 -1.972 1.00 94.25 609 THR A N 1
ATOM 4760 C CA . THR A 1 609 ? -14.941 -21.480 -2.525 1.00 94.25 609 THR A CA 1
ATOM 4761 C C . THR A 1 609 ? -13.491 -21.828 -2.853 1.00 94.25 609 THR A C 1
ATOM 4763 O O . THR A 1 609 ? -13.002 -21.467 -3.920 1.00 94.25 609 THR A O 1
ATOM 4766 N N . TYR A 1 610 ? -12.810 -22.587 -1.993 1.00 95.31 610 TYR A N 1
ATOM 4767 C CA . TYR A 1 610 ? -11.449 -23.057 -2.254 1.00 95.31 610 TYR A CA 1
ATOM 4768 C C . TYR A 1 610 ? -11.425 -23.958 -3.488 1.00 95.31 610 TYR A C 1
ATOM 4770 O O . TYR A 1 610 ? -10.623 -23.756 -4.392 1.00 95.31 610 TYR A O 1
ATOM 4778 N N . SER A 1 611 ? -12.370 -24.898 -3.557 1.00 95.44 611 SER A N 1
ATOM 4779 C CA . SER A 1 611 ? -12.554 -25.803 -4.691 1.00 95.44 611 SER A CA 1
ATOM 4780 C C . SER A 1 611 ? -12.762 -25.045 -6.002 1.00 95.44 611 SER A C 1
ATOM 4782 O O . SER A 1 611 ? -12.157 -25.383 -7.016 1.00 95.44 611 SER A O 1
ATOM 4784 N N . PHE A 1 612 ? -13.570 -23.983 -5.982 1.00 94.00 612 PHE A N 1
ATOM 4785 C CA . PHE A 1 612 ? -13.777 -23.105 -7.132 1.00 94.00 612 PHE A CA 1
ATOM 4786 C C . PHE A 1 612 ? -12.483 -22.405 -7.580 1.00 94.00 612 PHE A C 1
ATOM 4788 O O . PHE A 1 612 ? -12.135 -22.452 -8.759 1.00 94.00 612 PHE A O 1
ATOM 4795 N N . LEU A 1 613 ? -11.733 -21.803 -6.649 1.00 92.31 613 LEU A N 1
ATOM 4796 C CA . LEU A 1 613 ? -10.450 -21.154 -6.956 1.00 92.31 613 LEU A CA 1
ATOM 4797 C C . LEU A 1 613 ? -9.410 -22.163 -7.467 1.00 92.31 613 LEU A C 1
ATOM 4799 O O . LEU A 1 613 ? -8.659 -21.865 -8.395 1.00 92.31 613 LEU A O 1
ATOM 4803 N N . TYR A 1 614 ? -9.398 -23.370 -6.902 1.00 94.38 614 TYR A N 1
ATOM 4804 C CA . TYR A 1 614 ? -8.522 -24.455 -7.323 1.00 94.38 614 TYR A CA 1
ATOM 4805 C C . TYR A 1 614 ? -8.821 -24.899 -8.761 1.00 94.38 614 TYR A C 1
ATOM 4807 O O . TYR A 1 614 ? -7.897 -24.985 -9.569 1.00 94.38 614 TYR A O 1
ATOM 4815 N N . TYR A 1 615 ? -10.097 -25.051 -9.137 1.00 93.50 615 TYR A N 1
ATOM 4816 C CA . TYR A 1 615 ? -10.494 -25.325 -10.526 1.00 93.50 615 TYR A CA 1
ATOM 4817 C C . TYR A 1 615 ? -9.986 -24.277 -11.516 1.00 93.50 615 TYR A C 1
ATOM 4819 O O . TYR A 1 615 ? -9.562 -24.622 -12.616 1.00 93.50 615 TYR A O 1
ATOM 4827 N N . ILE A 1 616 ? -9.998 -23.000 -11.133 1.00 91.19 616 ILE A N 1
ATOM 4828 C CA . ILE A 1 616 ? -9.476 -21.916 -11.973 1.00 91.19 616 ILE A CA 1
ATOM 4829 C C . ILE A 1 616 ? -7.958 -22.059 -12.187 1.00 91.19 616 ILE A C 1
ATOM 4831 O O . ILE A 1 616 ? -7.457 -21.740 -13.270 1.00 91.19 616 ILE A O 1
ATOM 4835 N N . MET A 1 617 ? -7.227 -22.551 -11.179 1.00 91.94 617 MET A N 1
ATOM 4836 C CA . MET A 1 617 ? -5.780 -22.783 -11.249 1.00 91.94 617 MET A CA 1
ATOM 4837 C C . MET A 1 617 ? -5.399 -24.075 -11.988 1.00 91.94 617 MET A C 1
ATOM 4839 O O . MET A 1 617 ? -4.337 -24.104 -12.611 1.00 91.94 617 MET A O 1
ATOM 4843 N N . LEU A 1 618 ? -6.235 -25.122 -11.952 1.00 93.69 618 LEU A N 1
ATOM 4844 C CA . LEU A 1 618 ? -5.939 -26.446 -12.523 1.00 93.69 618 LEU A CA 1
ATOM 4845 C C . LEU A 1 618 ? -5.402 -26.420 -13.968 1.00 93.69 618 LEU A C 1
ATOM 4847 O O . LEU A 1 618 ? -4.393 -27.085 -14.208 1.00 93.69 618 LEU A O 1
ATOM 4851 N N . PRO A 1 619 ? -5.958 -25.639 -14.922 1.00 90.94 619 PRO A N 1
ATOM 4852 C CA . PRO A 1 619 ? -5.402 -25.552 -16.271 1.00 90.94 619 PRO A CA 1
ATOM 4853 C C . PRO A 1 619 ? -3.923 -25.165 -16.281 1.00 90.94 619 PRO A C 1
ATOM 4855 O O . PRO A 1 619 ? -3.148 -25.718 -17.051 1.00 90.94 619 PRO A O 1
ATOM 4858 N N . VAL A 1 620 ? -3.507 -24.247 -15.411 1.00 91.62 620 VAL A N 1
ATOM 4859 C CA . VAL A 1 620 ? -2.105 -23.837 -15.307 1.00 91.62 620 VAL A CA 1
ATOM 4860 C C . VAL A 1 620 ? -1.290 -24.887 -14.568 1.00 91.62 620 VAL A C 1
ATOM 4862 O O . VAL A 1 620 ? -0.214 -25.240 -15.037 1.00 91.62 620 VAL A O 1
ATOM 4865 N N . ILE A 1 621 ? -1.795 -25.396 -13.441 1.00 93.31 621 ILE A N 1
ATOM 4866 C CA . ILE A 1 621 ? -1.089 -26.375 -12.600 1.00 93.31 621 ILE A CA 1
ATOM 4867 C C . ILE A 1 621 ? -0.742 -27.639 -13.396 1.00 93.31 621 ILE A C 1
ATOM 4869 O O . ILE A 1 621 ? 0.367 -28.149 -13.274 1.00 93.31 621 ILE A O 1
ATOM 4873 N N . LEU A 1 622 ? -1.667 -28.130 -14.223 1.00 92.88 622 LEU A N 1
ATOM 4874 C CA . LEU A 1 622 ? -1.490 -29.369 -14.984 1.00 92.88 622 LEU A CA 1
ATOM 4875 C C . LEU A 1 622 ? -0.564 -29.205 -16.198 1.00 92.88 622 LEU A C 1
ATOM 4877 O O . LEU A 1 622 ? 0.073 -30.169 -16.611 1.00 92.88 622 LEU A O 1
ATOM 4881 N N . HIS A 1 623 ? -0.480 -28.000 -16.769 1.00 91.12 623 HIS A N 1
ATOM 4882 C CA . HIS A 1 623 ? 0.259 -27.744 -18.015 1.00 91.12 623 HIS A CA 1
ATOM 4883 C C . HIS A 1 623 ? 1.546 -26.933 -17.819 1.00 91.12 623 HIS A C 1
ATOM 4885 O O . HIS A 1 623 ? 2.270 -26.685 -18.782 1.00 91.12 623 HIS A O 1
ATOM 4891 N N . THR A 1 624 ? 1.849 -26.519 -16.588 1.00 89.94 624 THR A N 1
ATOM 4892 C CA . THR A 1 624 ? 3.084 -25.805 -16.254 1.00 89.94 624 THR A CA 1
ATOM 4893 C C . THR A 1 624 ? 4.001 -26.732 -15.482 1.00 89.94 624 THR A C 1
ATOM 4895 O O . THR A 1 624 ? 3.685 -27.118 -14.362 1.00 89.94 624 THR A O 1
ATOM 4898 N N . THR A 1 625 ? 5.166 -27.049 -16.045 1.00 92.50 625 THR A N 1
ATOM 4899 C CA . THR A 1 625 ? 6.196 -27.815 -15.335 1.00 92.50 625 THR A CA 1
ATOM 4900 C C . THR A 1 625 ? 6.762 -26.978 -14.181 1.00 92.50 625 THR A C 1
ATOM 4902 O O . THR A 1 625 ? 7.351 -25.924 -14.446 1.00 92.50 625 THR A O 1
ATOM 4905 N N . PRO A 1 626 ? 6.624 -27.410 -12.914 1.00 92.31 626 PRO A N 1
ATOM 4906 C CA . PRO A 1 626 ? 7.194 -26.687 -11.785 1.00 92.31 626 PRO A CA 1
ATOM 4907 C C . PRO A 1 626 ? 8.725 -26.726 -11.818 1.00 92.31 626 PRO A C 1
ATOM 4909 O O . PRO A 1 626 ? 9.330 -27.739 -12.173 1.00 92.31 626 PRO A O 1
ATOM 4912 N N . ALA A 1 627 ? 9.358 -25.628 -11.411 1.00 92.44 627 ALA A N 1
ATOM 4913 C CA . ALA A 1 627 ? 10.787 -25.617 -11.126 1.00 92.44 627 ALA A CA 1
ATOM 4914 C C . ALA A 1 627 ? 11.097 -26.572 -9.956 1.00 92.44 627 ALA A C 1
ATOM 4916 O O . ALA A 1 627 ? 10.242 -26.785 -9.095 1.00 92.44 627 ALA A O 1
ATOM 4917 N N . PRO A 1 628 ? 12.306 -27.146 -9.867 1.00 92.19 628 PRO A N 1
ATOM 4918 C CA . PRO A 1 628 ? 12.679 -27.912 -8.687 1.00 92.19 628 PRO A CA 1
ATOM 4919 C C . PRO A 1 628 ? 12.659 -27.005 -7.452 1.00 92.19 628 PRO A C 1
ATOM 4921 O O . PRO A 1 628 ? 13.140 -25.869 -7.499 1.00 92.19 628 PRO A O 1
ATOM 4924 N N . ILE A 1 629 ? 12.134 -27.517 -6.337 1.00 89.75 629 ILE A N 1
ATOM 4925 C CA . ILE A 1 629 ? 12.202 -26.805 -5.064 1.00 89.75 629 ILE A CA 1
ATOM 4926 C C . ILE A 1 629 ? 13.674 -26.651 -4.683 1.00 89.75 629 ILE A C 1
ATOM 4928 O O . ILE A 1 629 ? 14.395 -27.617 -4.427 1.00 89.75 629 ILE A O 1
ATOM 4932 N N . VAL A 1 630 ? 14.124 -25.403 -4.648 1.00 90.56 630 VAL A N 1
ATOM 4933 C CA . VAL A 1 630 ? 15.473 -25.064 -4.215 1.00 90.56 630 VAL A CA 1
ATOM 4934 C C . VAL A 1 630 ? 15.498 -25.151 -2.691 1.00 90.56 630 VAL A C 1
ATOM 4936 O O . VAL A 1 630 ? 14.801 -24.400 -2.021 1.00 90.56 630 VAL A O 1
ATOM 4939 N N . VAL A 1 631 ? 16.299 -26.044 -2.112 1.00 89.75 631 VAL A N 1
ATOM 4940 C CA . VAL A 1 631 ? 16.360 -26.201 -0.643 1.00 89.75 631 VAL A CA 1
ATOM 4941 C C . VAL A 1 631 ? 16.998 -24.971 0.021 1.00 89.75 631 VAL A C 1
ATOM 4943 O O . VAL A 1 631 ? 16.502 -24.456 1.023 1.00 89.75 631 VAL A O 1
ATOM 4946 N N . SER A 1 632 ? 18.066 -24.452 -0.584 1.00 93.25 632 SER A N 1
ATOM 4947 C CA . SER A 1 632 ? 18.860 -23.321 -0.090 1.00 93.25 632 SER A CA 1
ATOM 4948 C C . SER A 1 632 ? 19.357 -22.463 -1.248 1.00 93.25 632 SER A C 1
ATOM 4950 O O . SER A 1 632 ? 19.659 -23.005 -2.311 1.00 93.25 632 SER A O 1
ATOM 4952 N N . ILE A 1 633 ? 19.547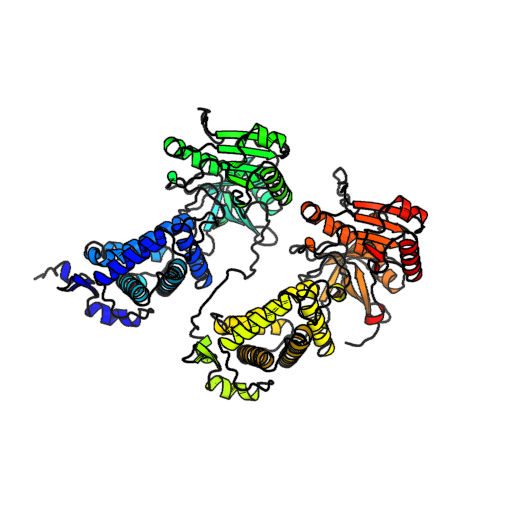 -21.170 -1.018 1.00 93.50 633 ILE A N 1
ATOM 4953 C CA . ILE A 1 633 ? 20.130 -20.225 -1.982 1.00 93.50 633 ILE A CA 1
ATOM 4954 C C . ILE A 1 633 ? 21.561 -19.840 -1.572 1.00 93.50 633 ILE A C 1
ATOM 4956 O O . ILE A 1 633 ? 21.904 -19.971 -0.395 1.00 93.50 633 ILE A O 1
ATOM 4960 N N . PRO A 1 634 ? 22.423 -19.408 -2.507 1.00 95.62 634 PRO A N 1
ATOM 4961 C CA . PRO A 1 634 ? 23.763 -18.953 -2.158 1.00 95.62 634 PRO A CA 1
ATOM 4962 C C . PRO A 1 634 ? 23.710 -17.613 -1.412 1.00 95.62 634 PRO A C 1
ATOM 4964 O O . PRO A 1 634 ? 22.986 -16.705 -1.816 1.00 95.62 634 PRO A O 1
ATOM 4967 N N . GLY A 1 635 ? 24.506 -17.491 -0.352 1.00 96.38 635 GLY A N 1
ATOM 4968 C CA . GLY A 1 635 ? 24.819 -16.223 0.305 1.00 96.38 635 GLY A CA 1
ATOM 4969 C C . GLY A 1 635 ? 26.327 -16.014 0.326 1.00 96.38 635 GLY A C 1
ATOM 4970 O O . GLY A 1 635 ? 27.060 -16.903 0.753 1.00 96.38 635 GLY A O 1
ATOM 4971 N N . ARG A 1 636 ? 26.809 -14.877 -0.163 1.00 97.06 636 ARG A N 1
ATOM 4972 C CA . ARG A 1 636 ? 28.241 -14.585 -0.285 1.00 97.06 636 ARG A CA 1
ATOM 4973 C C . ARG A 1 636 ? 28.709 -13.739 0.886 1.00 97.06 636 ARG A C 1
ATOM 4975 O O . ARG A 1 636 ? 28.162 -12.666 1.107 1.00 97.06 636 ARG A O 1
ATOM 4982 N N . ILE A 1 637 ? 29.757 -14.166 1.585 1.00 97.56 637 ILE A N 1
ATOM 4983 C CA . ILE A 1 637 ? 30.413 -13.309 2.579 1.00 97.56 637 ILE A CA 1
ATOM 4984 C C . ILE A 1 637 ? 31.082 -12.138 1.857 1.00 97.56 637 ILE A C 1
ATOM 4986 O O . ILE A 1 637 ? 31.986 -12.351 1.052 1.00 97.56 637 ILE A O 1
ATOM 4990 N N . THR A 1 638 ? 30.664 -10.911 2.149 1.00 96.81 638 THR A N 1
ATOM 4991 C CA . THR A 1 638 ? 31.225 -9.686 1.549 1.00 96.81 638 THR A CA 1
ATOM 4992 C C . THR A 1 638 ? 32.159 -8.942 2.496 1.00 96.81 638 THR A C 1
ATOM 4994 O O . THR A 1 638 ? 33.096 -8.290 2.044 1.00 96.81 638 THR A O 1
ATOM 4997 N N . SER A 1 639 ? 31.952 -9.077 3.807 1.00 95.69 639 SER A N 1
ATOM 4998 C CA . SER A 1 639 ? 32.826 -8.518 4.839 1.00 95.69 639 SER A CA 1
ATOM 4999 C C . SER A 1 639 ? 32.886 -9.439 6.058 1.00 95.69 639 SER A C 1
ATOM 5001 O O . SER A 1 639 ? 31.917 -10.126 6.384 1.00 95.69 639 SER A O 1
ATOM 5003 N N . SER A 1 640 ? 34.037 -9.457 6.731 1.00 94.44 640 SER A N 1
ATOM 5004 C CA . SER A 1 640 ? 34.276 -10.184 7.981 1.00 94.44 640 SER A CA 1
ATOM 5005 C C . SER A 1 640 ? 35.223 -9.361 8.862 1.00 94.44 640 SER A C 1
ATOM 5007 O O . SER A 1 640 ? 36.445 -9.417 8.691 1.00 94.44 640 SER A O 1
ATOM 5009 N N . GLU A 1 641 ? 34.679 -8.650 9.844 1.00 91.94 641 GLU A N 1
ATOM 5010 C CA . GLU A 1 641 ? 35.418 -7.707 10.689 1.00 91.94 641 GLU A CA 1
ATOM 5011 C C . GLU A 1 641 ? 35.493 -8.176 12.151 1.00 91.94 641 GLU A C 1
ATOM 5013 O O . GLU A 1 641 ? 34.485 -8.629 12.698 1.00 91.94 641 GLU A O 1
ATOM 5018 N N . PRO A 1 642 ? 36.654 -8.074 12.824 1.00 89.38 642 PRO A N 1
ATOM 5019 C CA . PRO A 1 642 ? 36.776 -8.423 14.237 1.00 89.38 642 PRO A CA 1
ATOM 5020 C C . PRO A 1 642 ? 36.122 -7.359 15.130 1.00 89.38 642 PRO A C 1
ATOM 5022 O O . PRO A 1 642 ? 36.496 -6.193 15.071 1.00 89.38 642 PRO A O 1
ATOM 5025 N N . MET A 1 643 ? 35.185 -7.770 15.987 1.00 82.88 643 MET A N 1
ATOM 5026 C CA . MET A 1 643 ? 34.510 -6.907 16.978 1.00 82.88 643 MET A CA 1
ATOM 5027 C C . MET A 1 643 ? 35.042 -7.118 18.408 1.00 82.88 643 MET A C 1
ATOM 5029 O O . MET A 1 643 ? 34.663 -6.412 19.336 1.00 82.88 643 MET A O 1
ATOM 5033 N N . GLY A 1 644 ? 35.918 -8.108 18.586 1.00 73.69 644 GLY A N 1
ATOM 5034 C CA . GLY A 1 644 ? 36.572 -8.478 19.837 1.00 73.69 644 GLY A CA 1
ATOM 5035 C C . GLY A 1 644 ? 37.586 -9.599 19.591 1.00 73.69 644 GLY A C 1
ATOM 5036 O O . GLY A 1 644 ? 37.805 -9.998 18.447 1.00 73.69 644 GLY A O 1
ATOM 5037 N N . SER A 1 645 ? 38.192 -10.145 20.650 1.00 74.62 645 SER A N 1
ATOM 5038 C CA . SER A 1 645 ? 39.202 -11.215 20.528 1.00 74.62 645 SER A CA 1
ATOM 5039 C C . SER A 1 645 ? 38.650 -12.512 19.924 1.00 74.62 645 SER A C 1
ATOM 5041 O O . SER A 1 645 ? 39.390 -13.243 19.270 1.00 74.62 645 SER A O 1
ATOM 5043 N N . MET A 1 646 ? 37.354 -12.779 20.114 1.00 84.31 646 MET A N 1
ATOM 5044 C CA . MET A 1 646 ? 36.689 -14.014 19.687 1.00 84.31 646 MET A CA 1
ATOM 5045 C C . MET A 1 646 ? 35.443 -13.781 18.826 1.00 84.31 646 MET A C 1
ATOM 5047 O O . MET A 1 646 ? 34.794 -14.750 18.448 1.00 84.31 646 MET A O 1
ATOM 5051 N N . ILE A 1 647 ? 35.085 -12.535 18.502 1.00 88.50 647 ILE A N 1
ATOM 5052 C CA . ILE A 1 647 ? 33.810 -12.210 17.842 1.00 88.50 647 ILE A CA 1
ATOM 5053 C C . ILE A 1 647 ? 34.058 -11.504 16.519 1.00 88.50 647 ILE A C 1
ATOM 5055 O O . ILE A 1 647 ? 34.860 -10.569 16.446 1.00 88.50 647 ILE A O 1
ATOM 5059 N N . LYS A 1 648 ? 33.331 -11.921 15.481 1.00 91.69 648 LYS A N 1
ATOM 5060 C CA . LYS A 1 648 ? 33.324 -11.266 14.174 1.00 91.69 648 LYS A CA 1
ATOM 5061 C C . LYS A 1 648 ? 31.935 -10.798 13.766 1.00 91.69 648 LYS A C 1
ATOM 5063 O O . LYS A 1 648 ? 30.950 -11.496 13.994 1.00 91.69 648 LYS A O 1
ATOM 5068 N N . ARG A 1 649 ? 31.882 -9.640 13.109 1.00 93.81 649 ARG A N 1
ATOM 5069 C CA . ARG A 1 649 ? 30.736 -9.168 12.328 1.00 93.81 649 ARG A CA 1
ATOM 5070 C C . ARG A 1 649 ? 30.914 -9.635 10.891 1.00 93.81 649 ARG A C 1
ATOM 5072 O O . ARG A 1 649 ? 31.946 -9.355 10.284 1.00 93.81 649 ARG A O 1
ATOM 5079 N N . ILE A 1 650 ? 29.927 -10.346 10.363 1.00 95.94 650 ILE A N 1
ATOM 5080 C CA . ILE A 1 650 ? 29.961 -10.919 9.018 1.00 95.94 650 ILE A CA 1
ATOM 5081 C C . ILE A 1 650 ? 28.791 -10.355 8.218 1.00 95.94 650 ILE A C 1
ATOM 5083 O O . ILE A 1 650 ? 27.646 -10.426 8.662 1.00 95.94 650 ILE A O 1
ATOM 5087 N N . GLN A 1 651 ? 29.094 -9.808 7.042 1.00 96.88 651 GLN A N 1
ATOM 5088 C CA . GLN A 1 651 ? 28.099 -9.363 6.069 1.00 96.88 651 GLN A CA 1
ATOM 5089 C C . GLN A 1 651 ? 27.919 -10.438 4.999 1.00 96.88 651 GLN A C 1
ATOM 5091 O O . GLN A 1 651 ? 28.906 -10.963 4.476 1.00 96.88 651 GLN A O 1
ATOM 5096 N N . ILE A 1 652 ? 26.668 -10.764 4.682 1.00 97.31 652 ILE A N 1
ATOM 5097 C CA . ILE A 1 652 ? 26.311 -11.803 3.715 1.00 97.31 652 ILE A CA 1
ATOM 5098 C C . ILE A 1 652 ? 25.374 -11.193 2.673 1.00 97.31 652 ILE A C 1
ATOM 5100 O O . ILE A 1 652 ? 24.269 -10.780 3.012 1.00 97.31 652 ILE A O 1
ATOM 5104 N N . ASP A 1 653 ? 25.808 -11.153 1.416 1.00 95.88 653 ASP A N 1
ATOM 5105 C CA . ASP A 1 653 ? 24.998 -10.754 0.263 1.00 95.88 653 ASP A CA 1
ATOM 5106 C C . ASP A 1 653 ? 24.174 -11.933 -0.255 1.00 95.88 653 ASP A C 1
ATOM 5108 O O . ASP A 1 653 ? 24.701 -13.032 -0.458 1.00 95.88 653 ASP A O 1
ATOM 5112 N N . ILE A 1 654 ? 22.871 -11.722 -0.430 1.00 93.88 654 ILE A N 1
ATOM 5113 C CA . ILE A 1 654 ? 21.917 -12.770 -0.783 1.00 93.88 654 ILE A CA 1
ATOM 5114 C C . ILE A 1 654 ? 21.040 -12.242 -1.913 1.00 93.88 654 ILE A C 1
ATOM 5116 O O . ILE A 1 654 ? 20.253 -11.321 -1.716 1.00 93.88 654 ILE A O 1
ATOM 5120 N N . ASP A 1 655 ? 21.108 -12.857 -3.096 1.00 89.25 655 ASP A N 1
ATOM 5121 C CA . ASP A 1 655 ? 20.279 -12.457 -4.243 1.00 89.25 655 ASP A CA 1
ATOM 5122 C C . ASP A 1 655 ? 18.830 -12.967 -4.120 1.00 89.25 655 ASP A C 1
ATOM 5124 O O . ASP A 1 655 ? 18.313 -13.735 -4.932 1.00 89.25 655 ASP A O 1
ATOM 5128 N N . PHE A 1 656 ? 18.180 -12.578 -3.029 1.00 85.81 656 PHE A N 1
ATOM 5129 C CA . PHE A 1 656 ? 16.791 -12.854 -2.714 1.00 85.81 656 PHE A CA 1
ATOM 5130 C C . PHE A 1 656 ? 16.285 -11.773 -1.750 1.00 85.81 656 PHE A C 1
ATOM 5132 O O . PHE A 1 656 ? 16.973 -11.480 -0.773 1.00 85.81 656 PHE A O 1
ATOM 5139 N N . PRO A 1 657 ? 15.086 -11.200 -1.962 1.00 81.06 657 PRO A N 1
ATOM 5140 C CA . PRO A 1 657 ? 14.533 -10.160 -1.096 1.00 81.06 657 PRO A CA 1
ATOM 5141 C C . PRO A 1 657 ? 14.048 -10.760 0.235 1.00 81.06 657 PRO A C 1
ATOM 5143 O O . PRO A 1 657 ? 12.852 -10.980 0.441 1.00 81.06 657 PRO A O 1
ATOM 5146 N N . LEU A 1 658 ? 14.983 -11.094 1.126 1.00 87.62 658 LEU A N 1
ATOM 5147 C CA . LEU A 1 658 ? 14.690 -11.623 2.455 1.00 87.62 658 LEU A CA 1
ATOM 5148 C C . LEU A 1 658 ? 14.044 -10.539 3.318 1.00 87.62 658 LEU A C 1
ATOM 5150 O O . LEU A 1 658 ? 14.647 -9.506 3.578 1.00 87.62 658 LEU A O 1
ATOM 5154 N N . ARG A 1 659 ? 12.827 -10.804 3.799 1.00 89.38 659 ARG A N 1
ATOM 5155 C CA . ARG A 1 659 ? 12.114 -9.924 4.734 1.00 89.38 659 ARG A CA 1
ATOM 5156 C C . ARG A 1 659 ? 12.194 -10.487 6.146 1.00 89.38 659 ARG A C 1
ATOM 5158 O O . ARG A 1 659 ? 11.920 -11.674 6.337 1.00 89.38 659 ARG A O 1
ATOM 5165 N N . TYR A 1 660 ? 12.554 -9.655 7.114 1.00 92.00 660 TYR A N 1
ATOM 5166 C CA . TYR A 1 660 ? 12.744 -10.048 8.511 1.00 92.00 660 TYR A CA 1
ATOM 5167 C C . TYR A 1 660 ? 12.500 -8.867 9.456 1.00 92.00 660 TYR A C 1
ATOM 5169 O O . TYR A 1 660 ? 12.484 -7.713 9.030 1.00 92.00 660 TYR A O 1
ATOM 5177 N N . HIS A 1 661 ? 12.300 -9.167 10.735 1.00 92.00 661 HIS A N 1
ATOM 5178 C CA . HIS A 1 661 ? 12.105 -8.200 11.808 1.00 92.00 661 HIS A CA 1
ATOM 5179 C C . HIS A 1 661 ? 13.315 -8.146 12.750 1.00 92.00 661 HIS A C 1
ATOM 5181 O O . HIS A 1 661 ? 14.049 -9.129 12.874 1.00 92.00 661 HIS A O 1
ATOM 5187 N N . PRO A 1 662 ? 13.523 -7.027 13.461 1.00 93.88 662 PRO A N 1
ATOM 5188 C CA . PRO A 1 662 ? 14.498 -6.946 14.542 1.00 93.88 662 PRO A CA 1
ATOM 5189 C C . PRO A 1 662 ? 14.313 -8.061 15.578 1.00 93.88 662 PRO A C 1
ATOM 5191 O O . PRO A 1 662 ? 13.254 -8.172 16.196 1.00 93.88 662 PRO A O 1
ATOM 5194 N N . GLY A 1 663 ? 15.350 -8.879 15.766 1.00 91.44 663 GLY A N 1
ATOM 5195 C CA . GLY A 1 663 ? 15.311 -10.073 16.614 1.00 91.44 663 GLY A CA 1
ATOM 5196 C C . GLY A 1 663 ? 15.136 -11.389 15.854 1.00 91.44 663 GLY A C 1
ATOM 5197 O O . GLY A 1 663 ? 15.341 -12.445 16.441 1.00 91.44 663 GLY A O 1
ATOM 5198 N N . ASP A 1 664 ? 14.833 -11.369 14.557 1.00 92.75 664 ASP A N 1
ATOM 5199 C CA . ASP A 1 664 ? 14.847 -12.582 13.737 1.00 92.75 664 ASP A CA 1
ATOM 5200 C C . ASP A 1 664 ? 16.269 -13.149 13.561 1.00 92.75 664 ASP A C 1
ATOM 5202 O O . ASP A 1 664 ? 17.286 -12.466 13.720 1.00 92.75 664 ASP A O 1
ATOM 5206 N N . SER A 1 665 ? 16.342 -14.422 13.174 1.00 92.50 665 SER A N 1
ATOM 5207 C CA . SER A 1 665 ? 17.598 -15.099 12.842 1.00 92.50 665 SER A CA 1
ATOM 5208 C C . SER A 1 665 ? 17.581 -15.714 11.455 1.00 92.50 665 SER A C 1
ATOM 5210 O O . SER A 1 665 ? 16.523 -15.974 10.888 1.00 92.50 665 SER A O 1
ATOM 5212 N N . ILE A 1 666 ? 18.764 -15.978 10.909 1.00 93.50 666 ILE A N 1
ATOM 5213 C CA . ILE A 1 666 ? 18.943 -16.657 9.629 1.00 93.50 666 ILE A CA 1
ATOM 5214 C C . ILE A 1 666 ? 19.518 -18.060 9.837 1.00 93.50 666 ILE A C 1
ATOM 5216 O O . ILE A 1 666 ? 20.500 -18.235 10.561 1.00 93.50 666 ILE A O 1
ATOM 5220 N N . LEU A 1 667 ? 18.925 -19.068 9.188 1.00 93.56 667 LEU A N 1
ATOM 5221 C CA . LEU A 1 667 ? 19.461 -20.429 9.147 1.00 93.56 667 LEU A CA 1
ATOM 5222 C C . LEU A 1 667 ? 20.490 -20.560 8.015 1.00 93.56 667 LEU A C 1
ATOM 5224 O O . LEU A 1 667 ? 20.149 -20.456 6.831 1.00 93.56 667 LEU A O 1
ATOM 5228 N N . LEU A 1 668 ? 21.741 -20.828 8.386 1.00 94.56 668 LEU A N 1
ATOM 5229 C CA . LEU A 1 668 ? 22.868 -20.999 7.472 1.00 94.56 668 LEU A CA 1
ATOM 5230 C C . LEU A 1 668 ? 23.392 -22.436 7.517 1.00 94.56 668 LEU A C 1
ATOM 5232 O O . LEU A 1 668 ? 23.568 -23.011 8.589 1.00 94.56 668 LEU A O 1
ATOM 5236 N N . GLY A 1 669 ? 23.672 -23.002 6.346 1.00 94.12 669 GLY A N 1
ATOM 5237 C CA . GLY A 1 669 ? 24.427 -24.236 6.169 1.00 94.12 669 GLY A CA 1
ATOM 5238 C C . GLY A 1 669 ? 25.896 -23.925 5.936 1.00 94.12 669 GLY A C 1
ATOM 5239 O O . GLY A 1 669 ? 26.256 -23.245 4.970 1.00 94.12 669 GLY A O 1
ATOM 5240 N N . LEU A 1 670 ? 26.730 -24.442 6.830 1.00 92.00 670 LEU A N 1
ATOM 5241 C CA . LEU A 1 670 ? 28.170 -24.247 6.837 1.00 92.00 670 LEU A CA 1
ATOM 5242 C C . LEU A 1 670 ? 28.852 -25.497 6.269 1.00 92.00 670 LEU A C 1
ATOM 5244 O O . LEU A 1 670 ? 28.637 -26.591 6.803 1.00 92.00 670 LEU A O 1
ATOM 5248 N N . PRO A 1 671 ? 29.651 -25.374 5.195 1.00 88.12 671 PRO A N 1
ATOM 5249 C CA . PRO A 1 671 ? 30.321 -26.502 4.559 1.00 88.12 671 PRO A CA 1
ATOM 5250 C C . PRO A 1 671 ? 31.541 -26.945 5.382 1.00 88.12 671 PRO A C 1
ATOM 5252 O O . PRO A 1 671 ? 32.687 -26.644 5.048 1.00 88.12 671 PRO A O 1
ATOM 5255 N N . MET A 1 672 ? 31.296 -27.659 6.483 1.00 86.19 672 MET A N 1
ATOM 5256 C CA . MET A 1 672 ? 32.367 -28.208 7.315 1.00 86.19 672 MET A CA 1
ATOM 5257 C C . MET A 1 672 ? 33.023 -29.415 6.622 1.00 86.19 672 MET A C 1
ATOM 5259 O O . MET A 1 672 ? 32.360 -30.126 5.862 1.00 86.19 672 MET A O 1
ATOM 5263 N N . PRO A 1 673 ? 34.295 -29.737 6.932 1.00 81.00 673 PRO A N 1
ATOM 5264 C CA . PRO A 1 673 ? 34.955 -30.940 6.410 1.00 81.00 673 PRO A CA 1
ATOM 5265 C C . PRO A 1 673 ? 34.213 -32.251 6.717 1.00 81.00 673 PRO A C 1
ATOM 5267 O O . PRO A 1 673 ? 34.346 -33.224 5.984 1.00 81.00 673 PRO A O 1
ATOM 5270 N N . THR A 1 674 ? 33.429 -32.279 7.798 1.00 82.75 674 THR A N 1
ATOM 5271 C CA . THR A 1 674 ? 32.636 -33.434 8.246 1.00 82.75 674 THR A CA 1
ATOM 5272 C C . THR A 1 674 ? 31.235 -33.499 7.628 1.00 82.75 674 THR A C 1
ATOM 5274 O O . THR A 1 674 ? 30.470 -34.394 7.974 1.00 82.75 674 THR A O 1
ATOM 5277 N N . GLY A 1 675 ? 30.878 -32.560 6.747 1.00 84.75 675 GLY A N 1
ATOM 5278 C CA . GLY A 1 675 ? 29.536 -32.409 6.181 1.00 84.75 675 GLY A CA 1
ATOM 5279 C C . GLY A 1 675 ? 28.908 -31.052 6.503 1.00 84.75 675 GLY A C 1
ATOM 5280 O O . GLY A 1 675 ? 29.441 -30.264 7.279 1.00 84.75 675 GLY A O 1
ATOM 5281 N N . GLU A 1 676 ? 27.767 -30.755 5.886 1.00 87.62 676 GLU A N 1
ATOM 5282 C CA . GLU A 1 676 ? 27.040 -29.509 6.148 1.00 87.62 676 GLU A CA 1
ATOM 5283 C C . GLU A 1 676 ? 26.536 -29.462 7.595 1.00 87.62 676 GLU A C 1
ATOM 5285 O O . GLU A 1 676 ? 25.824 -30.360 8.038 1.00 87.62 676 GLU A O 1
ATOM 5290 N N . VAL A 1 677 ? 26.852 -28.381 8.310 1.00 90.31 677 VAL A N 1
ATOM 5291 C CA . VAL A 1 677 ? 26.295 -28.101 9.639 1.00 90.31 677 VAL A CA 1
ATOM 5292 C C . VAL A 1 677 ? 25.371 -26.897 9.543 1.00 90.31 677 VAL A C 1
ATOM 5294 O O . VAL A 1 677 ? 25.792 -25.825 9.110 1.00 90.31 677 VAL A O 1
ATOM 5297 N N . ARG A 1 678 ? 24.111 -27.058 9.958 1.00 90.56 678 ARG A N 1
ATOM 5298 C CA . ARG A 1 678 ? 23.112 -25.982 9.951 1.00 90.56 678 ARG A CA 1
ATOM 5299 C C . ARG A 1 678 ? 23.052 -25.277 11.306 1.00 90.56 678 ARG A C 1
ATOM 5301 O O . ARG A 1 678 ? 23.015 -25.931 12.355 1.00 90.56 678 ARG A O 1
ATOM 5308 N N . ARG A 1 679 ? 23.073 -23.943 11.290 1.00 88.69 679 ARG A N 1
ATOM 5309 C CA . ARG A 1 679 ? 23.048 -23.086 12.486 1.00 88.69 679 ARG A CA 1
ATOM 5310 C C . ARG A 1 679 ? 22.256 -21.805 12.244 1.00 88.69 679 ARG A C 1
ATOM 5312 O O . ARG A 1 679 ? 22.340 -21.218 11.167 1.00 88.69 679 ARG A O 1
ATOM 5319 N N . CYS A 1 680 ? 21.515 -21.383 13.260 1.00 90.75 680 CYS A N 1
ATOM 5320 C CA . CYS A 1 680 ? 20.845 -20.092 13.314 1.00 90.75 680 CYS A CA 1
ATOM 5321 C C . CYS A 1 680 ? 21.795 -19.024 13.853 1.00 90.75 680 CYS A C 1
ATOM 5323 O O . CYS A 1 680 ? 22.501 -19.255 14.838 1.00 90.75 680 CYS A O 1
ATOM 5325 N N . TYR A 1 681 ? 21.755 -17.848 13.236 1.00 92.38 681 TYR A N 1
ATOM 5326 C CA . TYR A 1 681 ? 22.477 -16.661 13.683 1.00 92.38 681 TYR A CA 1
ATOM 5327 C C . TYR A 1 681 ? 21.523 -15.472 13.739 1.00 92.38 681 TYR A C 1
ATOM 5329 O O . TYR A 1 681 ? 20.782 -15.245 12.782 1.00 92.38 681 TYR A O 1
ATOM 5337 N N . ALA A 1 682 ? 21.535 -14.723 14.844 1.00 92.75 682 ALA A N 1
ATOM 5338 C CA . ALA A 1 682 ? 20.759 -13.491 14.972 1.00 92.75 682 ALA A CA 1
ATOM 5339 C C . ALA A 1 682 ? 21.137 -12.512 13.855 1.00 92.75 682 ALA A C 1
ATOM 5341 O O . ALA A 1 682 ? 22.327 -12.271 13.630 1.00 92.75 682 ALA A O 1
ATOM 5342 N N . ILE A 1 683 ? 20.136 -11.949 13.181 1.00 95.00 683 ILE A N 1
ATOM 5343 C CA . ILE A 1 683 ? 20.347 -10.896 12.190 1.00 95.00 683 ILE A CA 1
ATOM 5344 C C . ILE A 1 683 ? 20.479 -9.569 12.946 1.00 95.00 683 ILE A C 1
ATOM 5346 O O . ILE A 1 683 ? 19.574 -9.175 13.679 1.00 95.00 683 ILE A O 1
ATOM 5350 N N . THR A 1 684 ? 21.617 -8.892 12.795 1.00 93.75 684 THR A N 1
ATOM 5351 C CA . THR A 1 684 ? 21.940 -7.626 13.482 1.00 93.75 684 THR A CA 1
ATOM 5352 C C . THR A 1 684 ? 21.698 -6.386 12.620 1.00 93.75 684 THR A C 1
ATOM 5354 O O . THR A 1 684 ? 21.657 -5.261 13.135 1.00 93.75 684 THR A O 1
ATOM 5357 N N . SER A 1 685 ? 21.542 -6.568 11.307 1.00 92.50 685 SER A N 1
ATOM 5358 C CA . SER A 1 685 ? 21.070 -5.525 10.397 1.00 92.50 685 SER A CA 1
ATOM 5359 C C . SER A 1 685 ? 19.566 -5.316 10.546 1.00 92.50 685 SER A C 1
ATOM 5361 O O . SER A 1 685 ? 18.832 -6.217 10.943 1.00 92.50 685 SER A O 1
ATOM 5363 N N . LEU A 1 686 ? 19.091 -4.124 10.195 1.00 90.81 686 LEU A N 1
ATOM 5364 C CA . LEU A 1 686 ? 17.660 -3.884 10.019 1.00 90.81 686 LEU A CA 1
ATOM 5365 C C . LEU A 1 686 ? 17.251 -4.286 8.600 1.00 90.81 686 LEU A C 1
ATOM 5367 O O . LEU A 1 686 ? 18.097 -4.374 7.710 1.00 90.81 686 LEU A O 1
ATOM 5371 N N . TYR A 1 687 ? 15.976 -4.603 8.402 1.00 87.44 687 TYR A N 1
ATOM 5372 C CA . TYR A 1 687 ? 15.445 -4.867 7.069 1.00 87.44 687 TYR A CA 1
ATOM 5373 C C . TYR A 1 687 ? 15.308 -3.556 6.284 1.00 87.44 687 TYR A C 1
ATOM 5375 O O . TYR A 1 687 ? 14.764 -2.580 6.798 1.00 87.44 687 TYR A O 1
ATOM 5383 N N . ASP A 1 688 ? 15.759 -3.572 5.032 1.00 79.56 688 ASP A N 1
ATOM 5384 C CA . ASP A 1 688 ? 15.594 -2.498 4.055 1.00 79.56 688 ASP A CA 1
ATOM 5385 C C . ASP A 1 688 ? 15.331 -3.142 2.684 1.00 79.56 688 ASP A C 1
ATOM 5387 O O . ASP A 1 688 ? 16.056 -4.041 2.264 1.00 79.56 688 ASP A O 1
ATOM 5391 N N . GLU A 1 689 ? 14.273 -2.714 1.988 1.00 71.75 689 GLU A N 1
ATOM 5392 C CA . GLU A 1 689 ? 13.863 -3.297 0.703 1.00 71.75 689 GLU A CA 1
ATOM 5393 C C . GLU A 1 689 ? 14.909 -3.093 -0.410 1.00 71.75 689 GLU A C 1
ATOM 5395 O O . GLU A 1 689 ? 14.970 -3.894 -1.347 1.00 71.75 689 GLU A O 1
ATOM 5400 N N . ALA A 1 690 ? 15.759 -2.067 -0.297 1.00 72.31 690 ALA A N 1
ATOM 5401 C CA . ALA A 1 690 ? 16.836 -1.793 -1.244 1.00 72.31 690 ALA A CA 1
ATOM 5402 C C . ALA A 1 690 ? 18.113 -2.605 -0.962 1.00 72.31 690 ALA A C 1
ATOM 5404 O O . ALA A 1 690 ? 18.988 -2.691 -1.828 1.00 72.31 690 ALA A O 1
ATOM 5405 N N . ILE A 1 691 ? 18.236 -3.204 0.228 1.00 76.50 691 ILE A N 1
ATOM 5406 C CA . ILE A 1 691 ? 19.461 -3.856 0.696 1.00 76.50 691 ILE A CA 1
ATOM 5407 C C . ILE A 1 691 ? 19.286 -5.376 0.680 1.00 76.50 691 ILE A C 1
ATOM 5409 O O . ILE A 1 691 ? 18.428 -5.950 1.345 1.00 76.50 691 ILE A O 1
ATOM 5413 N N . LYS A 1 692 ? 20.150 -6.049 -0.082 1.00 84.12 692 LYS A N 1
ATOM 5414 C CA . LYS A 1 692 ? 20.199 -7.517 -0.197 1.00 84.12 692 LYS A CA 1
ATOM 5415 C C . LYS A 1 692 ? 21.205 -8.176 0.751 1.00 84.12 692 LYS A C 1
ATOM 5417 O O . LYS A 1 692 ? 21.373 -9.396 0.740 1.00 84.12 692 LYS A O 1
ATOM 5422 N N . THR A 1 693 ? 21.889 -7.373 1.558 1.00 91.62 693 THR A N 1
ATOM 5423 C CA . THR A 1 693 ? 22.874 -7.836 2.527 1.00 91.62 693 THR A CA 1
ATOM 5424 C C . THR A 1 693 ? 22.261 -7.945 3.915 1.00 91.62 693 THR A C 1
ATOM 5426 O O . THR A 1 693 ? 21.499 -7.085 4.352 1.00 91.62 693 THR A O 1
ATOM 5429 N N . ILE A 1 694 ? 22.629 -9.003 4.631 1.00 95.38 694 ILE A N 1
ATOM 5430 C CA . ILE A 1 694 ? 22.339 -9.144 6.057 1.00 95.38 694 ILE A CA 1
ATOM 5431 C C . ILE A 1 694 ? 23.634 -9.127 6.857 1.00 95.38 694 ILE A C 1
ATOM 5433 O O . ILE A 1 694 ? 24.693 -9.522 6.364 1.00 95.38 694 ILE A O 1
ATOM 5437 N N . GLU A 1 695 ? 23.535 -8.705 8.109 1.00 95.12 695 GLU A N 1
ATOM 5438 C CA . GLU A 1 695 ? 24.644 -8.724 9.055 1.00 95.12 695 GLU A CA 1
ATOM 5439 C C . GLU A 1 695 ? 24.357 -9.710 10.180 1.00 95.12 695 GLU A C 1
ATOM 5441 O O . GLU A 1 695 ? 23.238 -9.768 10.690 1.00 95.12 695 GLU A O 1
ATOM 5446 N N . ILE A 1 696 ? 25.376 -10.472 10.572 1.00 95.31 696 ILE A N 1
ATOM 5447 C CA . ILE A 1 696 ? 25.346 -11.344 11.747 1.00 95.31 696 ILE A CA 1
ATOM 5448 C C . ILE A 1 696 ? 26.602 -11.127 12.595 1.00 95.31 696 ILE A C 1
ATOM 5450 O O . ILE A 1 696 ? 27.664 -10.755 12.083 1.00 95.31 696 ILE A O 1
ATOM 5454 N N . CYS A 1 697 ? 26.507 -11.438 13.886 1.00 92.50 697 CYS A N 1
ATOM 5455 C CA . CYS A 1 697 ? 27.659 -11.519 14.780 1.00 92.50 697 CYS A CA 1
ATOM 5456 C C . CYS A 1 697 ? 27.892 -12.965 15.217 1.00 92.50 697 CYS A C 1
ATOM 5458 O O . CYS A 1 697 ? 26.962 -13.669 15.607 1.00 92.50 697 CYS A O 1
ATOM 5460 N N . VAL A 1 698 ? 29.146 -13.406 15.151 1.00 91.62 698 VAL A N 1
ATOM 5461 C CA . VAL A 1 698 ? 29.536 -14.793 15.414 1.00 91.62 698 VAL A CA 1
ATOM 5462 C C . VAL A 1 698 ? 30.669 -14.819 16.424 1.00 91.62 698 VAL A C 1
ATOM 5464 O O . VAL A 1 698 ? 31.705 -14.191 16.214 1.00 91.62 698 VAL A O 1
ATOM 5467 N N . GLU A 1 699 ? 30.481 -15.568 17.507 1.00 89.94 699 GLU A N 1
ATOM 5468 C CA . GLU A 1 699 ? 31.527 -15.854 18.485 1.00 89.94 699 GLU A CA 1
ATOM 5469 C C . GLU A 1 699 ? 32.206 -17.192 18.190 1.00 89.94 699 GLU A C 1
ATOM 5471 O O . GLU A 1 699 ? 31.562 -18.214 17.930 1.00 89.94 699 GLU A O 1
ATOM 5476 N N . ASN A 1 700 ? 33.529 -17.200 18.287 1.00 89.25 700 ASN A N 1
ATOM 5477 C CA . ASN A 1 700 ? 34.376 -18.379 18.256 1.00 89.25 700 ASN A CA 1
ATOM 5478 C C . ASN A 1 700 ? 34.225 -19.210 19.550 1.00 89.25 700 ASN A C 1
ATOM 5480 O O . ASN A 1 700 ? 35.123 -19.264 20.387 1.00 89.25 700 ASN A O 1
ATOM 5484 N N . ALA A 1 701 ? 33.061 -19.838 19.709 1.00 85.75 701 ALA A N 1
ATOM 5485 C CA . ALA A 1 701 ? 32.702 -20.689 20.844 1.00 85.75 701 ALA A CA 1
ATOM 5486 C C . ALA A 1 701 ? 32.639 -22.191 20.495 1.00 85.75 701 ALA A C 1
ATOM 5488 O O . ALA A 1 701 ? 32.499 -23.033 21.377 1.00 85.75 701 ALA A O 1
ATOM 5489 N N . SER A 1 702 ? 32.716 -22.557 19.212 1.00 86.00 702 SER A N 1
ATOM 5490 C CA . SER A 1 702 ? 32.620 -23.945 18.743 1.00 86.00 702 SER A CA 1
ATOM 5491 C C . SER A 1 702 ? 33.449 -24.157 17.479 1.00 86.00 702 SER A C 1
ATOM 5493 O O . SER A 1 702 ? 33.782 -23.199 16.791 1.00 86.00 702 SER A O 1
ATOM 5495 N N . VAL A 1 703 ? 33.719 -25.412 17.103 1.00 87.12 703 VAL A N 1
ATOM 5496 C CA . VAL A 1 703 ? 34.426 -25.737 15.845 1.00 87.12 703 VAL A CA 1
ATOM 5497 C C . VAL A 1 703 ? 33.709 -25.150 14.620 1.00 87.12 703 VAL A C 1
ATOM 5499 O O . VAL A 1 703 ? 34.348 -24.667 13.688 1.00 87.12 703 VAL A O 1
ATOM 5502 N N . THR A 1 704 ? 32.376 -25.152 14.631 1.00 87.62 704 THR A N 1
ATOM 5503 C CA . THR A 1 704 ? 31.547 -24.629 13.541 1.00 87.62 704 THR A CA 1
ATOM 5504 C C . THR A 1 704 ? 31.581 -23.103 13.466 1.00 87.62 704 THR A C 1
ATOM 5506 O O . THR A 1 704 ? 31.745 -22.540 12.387 1.00 87.62 704 THR A O 1
ATOM 5509 N N . SER A 1 705 ? 31.454 -22.416 14.602 1.00 89.50 705 SER A N 1
ATOM 5510 C CA . SER A 1 705 ? 31.517 -20.953 14.620 1.00 89.50 705 SER A CA 1
ATOM 5511 C C . SER A 1 705 ? 32.943 -20.426 14.433 1.00 89.50 705 SER A C 1
ATOM 5513 O O . SER A 1 705 ? 33.112 -19.392 13.797 1.00 89.50 705 SER A O 1
ATOM 5515 N N . LEU A 1 706 ? 33.968 -21.178 14.858 1.00 91.44 706 LEU A N 1
ATOM 5516 C CA . LEU A 1 706 ? 35.370 -20.939 14.502 1.00 91.44 706 LEU A CA 1
ATOM 5517 C C . LEU A 1 706 ? 35.558 -20.955 12.987 1.00 91.44 706 LEU A C 1
ATOM 5519 O O . LEU A 1 706 ? 36.163 -20.040 12.437 1.00 91.44 706 LEU A O 1
ATOM 5523 N N . TRP A 1 707 ? 35.032 -21.981 12.313 1.00 93.50 707 TRP A N 1
ATOM 5524 C CA . TRP A 1 707 ? 35.123 -22.084 10.859 1.00 93.50 707 TRP A CA 1
ATOM 5525 C C . TRP A 1 707 ? 34.503 -20.866 10.178 1.00 93.50 707 TRP A C 1
ATOM 5527 O O . TRP A 1 707 ? 35.144 -20.259 9.325 1.00 93.50 707 TRP A O 1
ATOM 5537 N N . LEU A 1 708 ? 33.305 -20.456 10.606 1.00 93.88 708 LEU A N 1
ATOM 5538 C CA . LEU A 1 708 ? 32.637 -19.285 10.041 1.00 93.88 708 LEU A CA 1
ATOM 5539 C C . LEU A 1 708 ? 33.416 -17.991 10.327 1.00 93.88 708 LEU A C 1
ATOM 5541 O O . LEU A 1 708 ? 33.580 -17.169 9.433 1.00 93.88 708 LEU A O 1
ATOM 5545 N N . CYS A 1 709 ? 33.980 -17.837 11.528 1.00 92.50 709 CYS A N 1
ATOM 5546 C CA . CYS A 1 709 ? 34.876 -16.726 11.849 1.00 92.50 709 CYS A CA 1
ATOM 5547 C C . CYS A 1 709 ? 36.157 -16.729 10.999 1.00 92.50 709 CYS A C 1
ATOM 5549 O O . CYS A 1 709 ? 36.729 -15.670 10.761 1.00 92.50 709 CYS A O 1
ATOM 5551 N N . LEU A 1 710 ? 36.651 -17.882 10.552 1.00 92.62 710 LEU A N 1
ATOM 5552 C CA . LEU A 1 710 ? 37.851 -17.985 9.713 1.00 92.62 710 LEU A CA 1
ATOM 5553 C C . LEU A 1 710 ? 37.552 -17.967 8.208 1.00 92.62 710 LEU A C 1
ATOM 5555 O O . LEU A 1 710 ? 38.493 -17.902 7.416 1.00 92.62 710 LEU A O 1
ATOM 5559 N N . ALA A 1 711 ? 36.279 -18.013 7.811 1.00 93.00 711 ALA A N 1
ATOM 5560 C CA . ALA A 1 711 ? 35.875 -18.042 6.414 1.00 93.00 711 ALA A CA 1
ATOM 5561 C C . ALA A 1 711 ? 36.363 -16.779 5.671 1.00 93.00 711 ALA A C 1
ATOM 5563 O O . ALA A 1 711 ? 36.105 -15.660 6.126 1.00 93.00 711 ALA A O 1
ATOM 5564 N N . PRO A 1 712 ? 37.066 -16.923 4.532 1.00 93.75 712 PRO A N 1
ATOM 5565 C CA . PRO A 1 712 ? 37.452 -15.785 3.703 1.00 93.75 712 PRO A CA 1
ATOM 5566 C C . PRO A 1 712 ? 36.241 -15.021 3.151 1.00 93.75 712 PRO A C 1
ATOM 5568 O O . PRO A 1 712 ? 35.162 -15.591 2.962 1.00 93.75 712 PRO A O 1
ATOM 5571 N N . VAL A 1 713 ? 36.445 -13.750 2.799 1.00 95.00 713 VAL A N 1
ATOM 5572 C CA . VAL A 1 713 ? 35.521 -13.019 1.913 1.00 95.00 713 VAL A CA 1
ATOM 5573 C C . VAL A 1 713 ? 35.360 -13.800 0.600 1.00 95.00 713 VAL A C 1
ATOM 5575 O O . VAL A 1 713 ? 36.256 -14.547 0.208 1.00 95.00 713 VAL A O 1
ATOM 5578 N N . ASP A 1 714 ? 34.193 -13.679 -0.030 1.00 94.19 714 ASP A N 1
ATOM 5579 C CA . ASP A 1 714 ? 33.708 -14.465 -1.172 1.00 94.19 714 ASP A CA 1
ATOM 5580 C C . ASP A 1 714 ? 33.340 -15.926 -0.875 1.00 94.19 714 ASP A C 1
ATOM 5582 O O . ASP A 1 714 ? 32.846 -16.625 -1.766 1.00 94.19 714 ASP A O 1
ATOM 5586 N N . THR A 1 715 ? 33.484 -16.396 0.370 1.00 95.25 715 THR A N 1
ATOM 5587 C CA . THR A 1 715 ? 32.948 -17.709 0.759 1.00 95.25 715 THR A CA 1
ATOM 5588 C C . THR A 1 715 ? 31.440 -17.750 0.520 1.00 95.25 715 THR A C 1
ATOM 5590 O O . THR A 1 715 ? 30.703 -16.863 0.958 1.00 95.25 715 THR A O 1
ATOM 5593 N N . ILE A 1 716 ? 30.976 -18.803 -0.156 1.00 95.06 716 ILE A N 1
ATOM 5594 C CA . ILE A 1 716 ? 29.555 -19.040 -0.409 1.00 95.06 716 ILE A CA 1
ATOM 5595 C C . ILE A 1 716 ? 28.989 -19.948 0.679 1.00 95.06 716 ILE A C 1
ATOM 5597 O O . ILE A 1 716 ? 29.397 -21.099 0.835 1.00 95.06 716 ILE A O 1
ATOM 5601 N N . LEU A 1 717 ? 28.019 -19.420 1.410 1.00 95.00 717 LEU A N 1
ATOM 5602 C CA . LEU A 1 717 ? 27.214 -20.124 2.395 1.00 95.00 717 LEU A CA 1
ATOM 5603 C C . LEU A 1 717 ? 25.902 -20.584 1.761 1.00 95.00 717 LEU A C 1
ATOM 5605 O O . LEU A 1 717 ? 25.411 -19.994 0.794 1.00 95.00 717 LEU A O 1
ATOM 5609 N N . ARG A 1 718 ? 25.298 -21.623 2.338 1.00 95.69 718 ARG A N 1
ATOM 5610 C CA . ARG A 1 718 ? 23.937 -22.029 1.979 1.00 95.69 718 ARG A CA 1
ATOM 5611 C C . ARG A 1 718 ? 22.955 -21.327 2.900 1.00 95.69 718 ARG A C 1
ATOM 5613 O O . ARG A 1 718 ? 22.938 -21.580 4.097 1.00 95.69 718 ARG A O 1
ATOM 5620 N N . VAL A 1 719 ? 22.129 -20.456 2.347 1.00 95.38 719 VAL A N 1
ATOM 5621 C CA . VAL A 1 719 ? 21.096 -19.723 3.078 1.00 95.38 719 VAL A CA 1
ATOM 5622 C C . VAL A 1 719 ? 19.773 -20.461 2.926 1.00 95.38 719 VAL A C 1
ATOM 5624 O O . VAL A 1 719 ? 19.328 -20.733 1.808 1.00 95.38 719 VAL A O 1
ATOM 5627 N N . PHE A 1 720 ? 19.137 -20.794 4.045 1.00 93.31 720 PHE A N 1
ATOM 5628 C CA . PHE A 1 720 ? 17.877 -21.533 4.053 1.00 93.31 720 PHE A CA 1
ATOM 5629 C C . PHE A 1 720 ? 16.690 -20.575 4.160 1.00 93.31 720 PHE A C 1
ATOM 5631 O O . PHE A 1 720 ? 16.038 -20.282 3.152 1.00 93.31 720 PHE A O 1
ATOM 5638 N N . TRP A 1 721 ? 16.413 -20.080 5.366 1.00 92.12 721 TRP A N 1
ATOM 5639 C CA . TRP A 1 721 ? 15.297 -19.181 5.649 1.00 92.12 721 TRP A CA 1
ATOM 5640 C C . TRP A 1 721 ? 15.485 -18.450 6.977 1.00 92.12 721 TRP A C 1
ATOM 5642 O O . TRP A 1 721 ? 16.295 -18.843 7.819 1.00 92.12 721 TRP A O 1
ATOM 5652 N N . VAL A 1 722 ? 14.696 -17.397 7.151 1.00 92.06 722 VAL A N 1
ATOM 5653 C CA . VAL A 1 722 ? 14.557 -16.652 8.399 1.00 92.06 722 VAL A CA 1
ATOM 5654 C C . VAL A 1 722 ? 13.728 -17.462 9.397 1.00 92.06 722 VAL A C 1
ATOM 5656 O O . VAL A 1 722 ? 12.691 -18.033 9.039 1.00 92.06 722 VAL A O 1
ATOM 5659 N N . ASN A 1 723 ? 14.186 -17.500 10.645 1.00 87.12 723 ASN A N 1
ATOM 5660 C CA . ASN A 1 723 ? 13.479 -18.053 11.792 1.00 87.12 723 ASN A CA 1
ATOM 5661 C C . ASN A 1 723 ? 13.024 -16.907 12.704 1.00 87.12 723 ASN A C 1
ATOM 5663 O O . ASN A 1 723 ? 13.839 -16.084 13.127 1.00 87.12 723 ASN A O 1
ATOM 5667 N N . SER A 1 724 ? 11.723 -16.891 12.996 1.00 83.75 724 SER A N 1
ATOM 5668 C CA . SER A 1 724 ? 11.051 -15.850 13.772 1.00 83.75 724 SER A CA 1
ATOM 5669 C C . SER A 1 724 ? 10.463 -16.446 15.042 1.00 83.75 724 SER A C 1
ATOM 5671 O O . SER A 1 724 ? 9.380 -17.026 15.004 1.00 83.75 724 SER A O 1
ATOM 5673 N N . GLU A 1 725 ? 11.182 -16.304 16.152 1.00 78.12 725 GLU A N 1
ATOM 5674 C CA . GLU A 1 725 ? 10.705 -16.692 17.483 1.00 78.12 725 GLU A CA 1
ATOM 5675 C C . GLU A 1 725 ? 10.371 -15.428 18.281 1.00 78.12 725 GLU A C 1
ATOM 5677 O O . GLU A 1 725 ? 9.234 -14.951 18.246 1.00 78.12 725 GLU A O 1
ATOM 5682 N N . VAL A 1 726 ? 11.378 -14.817 18.903 1.00 85.69 726 VAL A N 1
ATOM 5683 C CA . VAL A 1 726 ? 11.251 -13.565 19.656 1.00 85.69 726 VAL A CA 1
ATOM 5684 C C . VAL A 1 726 ? 11.758 -12.407 18.793 1.00 85.69 726 VAL A C 1
ATOM 5686 O O . VAL A 1 726 ? 12.925 -12.373 18.425 1.00 85.69 726 VAL A O 1
ATOM 5689 N N . HIS A 1 727 ? 10.889 -11.463 18.439 1.00 90.31 727 HIS A N 1
ATOM 5690 C CA . HIS A 1 727 ? 11.214 -10.311 17.586 1.00 90.31 727 HIS A CA 1
ATOM 5691 C C . HIS A 1 727 ? 10.235 -9.161 17.830 1.00 90.31 727 HIS A C 1
ATOM 5693 O O . HIS A 1 727 ? 9.172 -9.364 18.421 1.00 90.31 727 HIS A O 1
ATOM 5699 N N . PHE A 1 728 ? 10.574 -7.969 17.338 1.00 90.50 728 PHE A N 1
ATOM 5700 C CA . PHE A 1 728 ? 9.696 -6.801 17.359 1.00 90.50 728 PHE A CA 1
ATOM 5701 C C . PHE A 1 728 ? 9.179 -6.450 15.966 1.00 90.50 728 PHE A C 1
ATOM 5703 O O . PHE A 1 728 ? 9.945 -6.209 15.037 1.00 90.50 728 PHE A O 1
ATOM 5710 N N . GLU A 1 729 ? 7.857 -6.375 15.839 1.00 87.38 729 GLU A N 1
ATOM 5711 C CA . GLU A 1 729 ? 7.172 -5.906 14.635 1.00 87.38 729 GLU A CA 1
ATOM 5712 C C . GLU A 1 729 ? 7.151 -4.373 14.621 1.00 87.38 729 GLU A C 1
ATOM 5714 O O . GLU A 1 729 ? 6.216 -3.744 15.111 1.00 87.38 729 GLU A O 1
ATOM 5719 N N . THR A 1 730 ? 8.200 -3.749 14.079 1.00 83.31 730 THR A N 1
ATOM 5720 C CA . THR A 1 730 ? 8.322 -2.279 14.038 1.00 83.31 730 THR A CA 1
ATOM 5721 C C . THR A 1 730 ? 7.250 -1.596 13.182 1.00 83.31 730 THR A C 1
ATOM 5723 O O . THR A 1 730 ? 7.016 -0.402 13.333 1.00 83.31 730 THR A O 1
ATOM 5726 N N . ASP A 1 731 ? 6.549 -2.342 12.326 1.00 76.06 731 ASP A N 1
ATOM 5727 C CA . ASP A 1 731 ? 5.380 -1.867 11.578 1.00 76.06 731 ASP A CA 1
ATOM 5728 C C . ASP A 1 731 ? 4.084 -1.831 12.416 1.00 76.06 731 ASP A C 1
ATOM 5730 O O . ASP A 1 731 ? 3.070 -1.308 11.955 1.00 76.06 731 ASP A O 1
ATOM 5734 N N . SER A 1 732 ? 4.119 -2.375 13.637 1.00 77.50 732 SER A N 1
ATOM 5735 C CA . SER A 1 732 ? 2.984 -2.515 14.555 1.00 77.50 732 SER A CA 1
ATOM 5736 C C . SER A 1 732 ? 3.388 -2.085 15.981 1.00 77.50 732 SER A C 1
ATOM 5738 O O . SER A 1 732 ? 3.317 -2.891 16.913 1.00 77.50 732 SER A O 1
ATOM 5740 N N . PRO A 1 733 ? 3.833 -0.825 16.178 1.00 79.88 733 PRO A N 1
ATOM 5741 C CA . PRO A 1 733 ? 4.506 -0.375 17.401 1.00 79.88 733 PRO A CA 1
ATOM 5742 C C . PRO A 1 733 ? 3.669 -0.534 18.678 1.00 79.88 733 PRO A C 1
ATOM 5744 O O . PRO A 1 733 ? 4.232 -0.774 19.743 1.00 79.88 733 PRO A O 1
ATOM 5747 N N . ASP A 1 734 ? 2.340 -0.471 18.577 1.00 77.38 734 ASP A N 1
ATOM 5748 C CA . ASP A 1 734 ? 1.420 -0.632 19.712 1.00 77.38 734 ASP A CA 1
ATOM 5749 C C . ASP A 1 734 ? 1.481 -2.023 20.364 1.00 77.38 734 ASP A C 1
ATOM 5751 O O . ASP A 1 734 ? 1.106 -2.181 21.525 1.00 77.38 734 ASP A O 1
ATOM 5755 N N . MET A 1 735 ? 1.956 -3.032 19.626 1.00 78.62 735 MET A N 1
ATOM 5756 C CA . MET A 1 735 ? 2.118 -4.401 20.124 1.00 78.62 735 MET A CA 1
ATOM 5757 C C . MET A 1 735 ? 3.453 -4.619 20.841 1.00 78.62 735 MET A C 1
ATOM 5759 O O . MET A 1 735 ? 3.649 -5.671 21.451 1.00 78.62 735 MET A O 1
ATOM 5763 N N . ILE A 1 736 ? 4.385 -3.665 20.750 1.00 86.69 736 ILE A N 1
ATOM 5764 C CA . ILE A 1 736 ? 5.712 -3.796 21.345 1.00 86.69 736 ILE A CA 1
ATOM 5765 C C . ILE A 1 736 ? 5.638 -3.417 22.836 1.00 86.69 736 ILE A C 1
ATOM 5767 O O . ILE A 1 736 ? 5.064 -2.379 23.180 1.00 86.69 736 ILE A O 1
ATOM 5771 N N . PRO A 1 737 ? 6.225 -4.216 23.748 1.00 88.88 73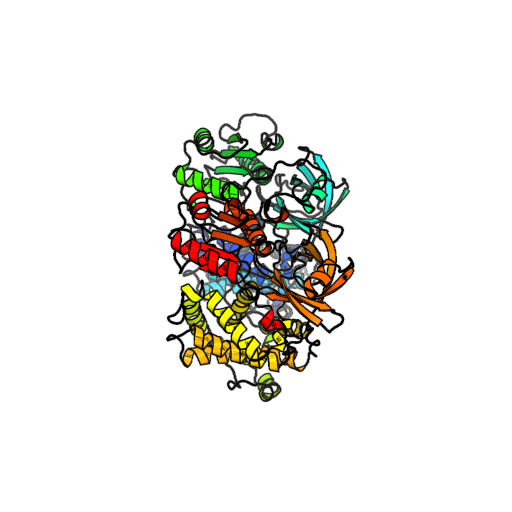7 PRO A N 1
ATOM 5772 C CA . PRO A 1 737 ? 6.242 -3.910 25.175 1.00 88.88 737 PRO A CA 1
ATOM 5773 C C . PRO A 1 737 ? 6.849 -2.535 25.451 1.00 88.88 737 PRO A C 1
ATOM 5775 O O . PRO A 1 737 ? 7.921 -2.209 24.949 1.00 88.88 737 PRO A O 1
ATOM 5778 N N . ARG A 1 738 ? 6.193 -1.733 26.298 1.00 90.88 738 ARG A N 1
ATOM 5779 C CA . ARG A 1 738 ? 6.643 -0.361 26.599 1.00 90.88 738 ARG A CA 1
ATOM 5780 C C . ARG A 1 738 ? 7.862 -0.297 27.512 1.00 90.88 738 ARG A C 1
ATOM 5782 O O . ARG A 1 738 ? 8.551 0.712 27.516 1.00 90.88 738 ARG A O 1
ATOM 5789 N N . LYS A 1 739 ? 8.117 -1.324 28.320 1.00 94.25 739 LYS A N 1
ATOM 5790 C CA . LYS A 1 739 ? 9.241 -1.342 29.269 1.00 94.25 739 LYS A CA 1
ATOM 5791 C C . LYS A 1 739 ? 10.071 -2.621 29.150 1.00 94.25 739 LYS A C 1
ATOM 5793 O O . LYS A 1 739 ? 10.118 -3.404 30.103 1.00 94.25 739 LYS A O 1
ATOM 5798 N N . PRO A 1 740 ? 10.691 -2.876 27.986 1.00 95.81 740 PRO A N 1
ATOM 5799 C CA . PRO A 1 740 ? 11.530 -4.047 27.824 1.00 95.81 740 PRO A CA 1
ATOM 5800 C C . PRO A 1 740 ? 12.807 -3.883 28.658 1.00 95.81 740 PRO A C 1
ATOM 5802 O O . PRO A 1 740 ? 13.436 -2.819 28.679 1.00 95.81 740 PRO A O 1
ATOM 5805 N N . PHE A 1 741 ? 13.176 -4.951 29.355 1.00 97.44 741 PHE A N 1
ATOM 5806 C CA . PHE A 1 741 ? 14.435 -5.093 30.066 1.00 97.44 741 PHE A CA 1
ATOM 5807 C C . PHE A 1 741 ? 15.239 -6.226 29.433 1.00 97.44 741 PHE A C 1
ATOM 5809 O O . PHE A 1 741 ? 14.949 -7.397 29.649 1.00 97.44 741 PHE A O 1
ATOM 5816 N N . PHE A 1 742 ? 16.235 -5.877 28.627 1.00 97.19 742 PHE A N 1
ATOM 5817 C CA . PHE A 1 742 ? 17.110 -6.832 27.959 1.00 97.19 742 PHE A CA 1
ATOM 5818 C C . PHE A 1 742 ? 18.266 -7.232 28.870 1.00 97.19 742 PHE A C 1
ATOM 5820 O O . PHE A 1 742 ? 18.964 -6.374 29.398 1.00 97.19 742 PHE A O 1
ATOM 5827 N N . VAL A 1 743 ? 18.510 -8.526 29.023 1.00 97.06 743 VAL A N 1
ATOM 5828 C CA . VAL A 1 743 ? 19.619 -9.067 29.810 1.00 97.06 743 VAL A CA 1
ATOM 5829 C C . VAL A 1 743 ? 20.340 -10.110 28.973 1.00 97.06 743 VAL A C 1
ATOM 5831 O O . VAL A 1 743 ? 19.778 -11.149 28.638 1.00 97.06 743 VAL A O 1
ATOM 5834 N N . SER A 1 744 ? 21.593 -9.852 28.627 1.00 95.06 744 SER A N 1
ATOM 5835 C CA . SER A 1 744 ? 22.347 -10.734 27.733 1.00 95.06 744 SER A CA 1
ATOM 5836 C C . SER A 1 744 ? 23.753 -11.017 28.217 1.00 95.06 744 SER A C 1
ATOM 5838 O O . SER A 1 744 ? 24.331 -10.198 28.923 1.00 95.06 744 SER A O 1
ATOM 5840 N N . ASP A 1 745 ? 24.325 -12.126 27.759 1.00 91.56 745 ASP A N 1
ATOM 5841 C CA . ASP A 1 745 ? 25.699 -12.522 28.059 1.00 91.56 745 ASP A CA 1
ATOM 5842 C C . ASP A 1 745 ? 26.534 -12.726 26.780 1.00 91.56 745 ASP A C 1
ATOM 5844 O O . ASP A 1 745 ? 26.227 -13.579 25.941 1.00 91.56 745 ASP A O 1
ATOM 5848 N N . GLY A 1 746 ? 27.590 -11.927 26.609 1.00 88.88 746 GLY A N 1
ATOM 5849 C CA . GLY A 1 746 ? 28.485 -11.979 25.452 1.00 88.88 746 GLY A CA 1
ATOM 5850 C C . GLY A 1 746 ? 27.778 -11.722 24.116 1.00 88.88 746 GLY A C 1
ATOM 5851 O O . GLY A 1 746 ? 27.041 -10.748 23.950 1.00 88.88 746 GLY A O 1
ATOM 5852 N N . VAL A 1 747 ? 27.990 -12.608 23.134 1.00 89.25 747 VAL A N 1
ATOM 5853 C CA . VAL A 1 747 ? 27.405 -12.470 21.784 1.00 89.25 747 VAL A CA 1
ATOM 5854 C C . VAL A 1 747 ? 25.877 -12.590 21.762 1.00 89.25 747 VAL A C 1
ATOM 5856 O O . VAL A 1 747 ? 25.241 -12.160 20.800 1.00 89.25 747 VAL A O 1
ATOM 5859 N N . ALA A 1 748 ? 25.271 -13.114 22.832 1.00 90.69 748 ALA A N 1
ATOM 5860 C CA . ALA A 1 748 ? 23.821 -13.219 22.968 1.00 90.69 748 ALA A CA 1
ATOM 5861 C C . ALA A 1 748 ? 23.116 -11.849 23.043 1.00 90.69 748 ALA A C 1
ATOM 5863 O O . ALA A 1 748 ? 21.893 -11.789 22.968 1.00 90.69 748 ALA A O 1
ATOM 5864 N N . ALA A 1 749 ? 23.869 -10.746 23.130 1.00 91.75 749 ALA A N 1
ATOM 5865 C CA . ALA A 1 749 ? 23.347 -9.389 22.978 1.00 91.75 749 ALA A CA 1
ATOM 5866 C C . ALA A 1 749 ? 22.905 -9.060 21.537 1.00 91.75 749 ALA A C 1
ATOM 5868 O O . ALA A 1 749 ? 22.091 -8.161 21.348 1.00 91.75 749 ALA A O 1
ATOM 5869 N N . ALA A 1 750 ? 23.394 -9.780 20.520 1.00 92.19 750 ALA A N 1
ATOM 5870 C CA . ALA A 1 750 ? 23.107 -9.531 19.101 1.00 92.19 750 ALA A CA 1
ATOM 5871 C C . ALA A 1 750 ? 21.610 -9.350 18.737 1.00 92.19 750 ALA A C 1
ATOM 5873 O O . ALA A 1 750 ? 21.283 -8.366 18.068 1.00 92.19 750 ALA A O 1
ATOM 5874 N N . PRO A 1 751 ? 20.674 -10.228 19.152 1.00 93.19 751 PRO A N 1
ATOM 5875 C CA . PRO A 1 751 ? 19.253 -10.031 18.865 1.00 93.19 751 PRO A CA 1
ATOM 5876 C C . PRO A 1 751 ? 18.666 -8.798 19.557 1.00 93.19 751 PRO A C 1
ATOM 5878 O O . PRO A 1 751 ? 17.880 -8.074 18.948 1.00 93.19 751 PRO A O 1
ATOM 5881 N N . PHE A 1 752 ? 19.067 -8.515 20.798 1.00 94.69 752 PHE A N 1
ATOM 5882 C CA . PHE A 1 752 ? 18.596 -7.339 21.533 1.00 94.69 752 PHE A CA 1
ATOM 5883 C C . PHE A 1 752 ? 19.173 -6.051 20.959 1.00 94.69 752 PHE A C 1
ATOM 5885 O O . PHE A 1 752 ? 18.463 -5.060 20.852 1.00 94.69 752 PHE A O 1
ATOM 5892 N N . TYR A 1 753 ? 20.417 -6.084 20.487 1.00 92.75 753 TYR A N 1
ATOM 5893 C CA . TYR A 1 753 ? 21.020 -5.007 19.712 1.00 92.75 753 TYR A CA 1
ATOM 5894 C C . TYR A 1 753 ? 20.193 -4.688 18.459 1.00 92.75 753 TYR A C 1
ATOM 5896 O O . TYR A 1 753 ? 19.879 -3.524 18.208 1.00 92.75 753 TYR A O 1
ATOM 5904 N N . ALA A 1 754 ? 19.767 -5.711 17.709 1.00 93.62 754 ALA A N 1
ATOM 5905 C CA . ALA A 1 754 ? 18.885 -5.524 16.560 1.00 93.62 754 ALA A CA 1
ATOM 5906 C C . ALA A 1 754 ? 17.533 -4.922 16.974 1.00 93.62 754 ALA A C 1
ATOM 5908 O O . ALA A 1 754 ? 17.096 -3.946 16.370 1.00 93.62 754 ALA A O 1
ATOM 5909 N N . MET A 1 755 ? 16.889 -5.463 18.018 1.00 94.62 755 MET A N 1
ATOM 5910 C CA . MET A 1 755 ? 15.609 -4.963 18.542 1.00 94.62 755 MET A CA 1
ATOM 5911 C C . MET A 1 755 ? 15.693 -3.507 19.007 1.00 94.62 755 MET A C 1
ATOM 5913 O O . MET A 1 755 ? 14.810 -2.723 18.677 1.00 94.62 755 MET A O 1
ATOM 5917 N N . ILE A 1 756 ? 16.759 -3.128 19.716 1.00 93.19 756 ILE A N 1
ATOM 5918 C CA . ILE A 1 756 ? 17.001 -1.755 20.179 1.00 93.19 756 ILE A CA 1
ATOM 5919 C C . ILE A 1 756 ? 17.185 -0.808 18.988 1.00 93.19 756 ILE A C 1
ATOM 5921 O O . ILE A 1 756 ? 16.548 0.241 18.954 1.00 93.19 756 ILE A O 1
ATOM 5925 N N . LYS A 1 757 ? 17.973 -1.192 17.974 1.00 91.44 757 LYS A N 1
ATOM 5926 C CA . LYS A 1 757 ? 18.074 -0.429 16.715 1.00 91.44 757 LYS A CA 1
ATOM 5927 C C . LYS A 1 757 ? 16.722 -0.312 16.014 1.00 91.44 757 LYS A C 1
ATOM 5929 O O . LYS A 1 757 ? 16.372 0.745 15.504 1.00 91.44 757 LYS A O 1
ATOM 5934 N N . GLY A 1 758 ? 15.939 -1.388 16.005 1.00 90.12 758 GLY A N 1
ATOM 5935 C CA . GLY A 1 758 ? 14.584 -1.396 15.465 1.00 90.12 758 GLY A CA 1
ATOM 5936 C C . GLY A 1 758 ? 13.688 -0.382 16.170 1.00 90.12 758 GLY A C 1
ATOM 5937 O O . GLY A 1 758 ? 13.066 0.443 15.507 1.00 90.12 758 GLY A O 1
ATOM 5938 N N . LEU A 1 759 ? 13.674 -0.397 17.504 1.00 90.75 759 LEU A N 1
ATOM 5939 C CA . LEU A 1 759 ? 12.944 0.566 18.327 1.00 90.75 759 LEU A CA 1
ATOM 5940 C C . LEU A 1 759 ? 13.382 2.009 18.073 1.00 90.75 759 LEU A C 1
ATOM 5942 O O . LEU A 1 759 ? 12.532 2.888 17.971 1.00 90.75 759 LEU A O 1
ATOM 5946 N N . GLU A 1 760 ? 14.681 2.252 17.912 1.00 87.06 760 GLU A N 1
ATOM 5947 C CA . GLU A 1 760 ? 15.199 3.576 17.570 1.00 87.06 760 GLU A CA 1
ATOM 5948 C C . GLU A 1 760 ? 14.622 4.077 16.236 1.00 87.06 760 GLU A C 1
ATOM 5950 O O . GLU A 1 760 ? 14.187 5.224 16.153 1.00 87.06 760 GLU A O 1
ATOM 5955 N N . THR A 1 761 ? 14.505 3.234 15.201 1.00 86.38 761 THR A N 1
ATOM 5956 C CA . THR A 1 761 ? 13.898 3.671 13.921 1.00 86.38 761 THR A CA 1
ATOM 5957 C C . THR A 1 761 ? 12.442 4.122 14.050 1.00 86.38 761 THR A C 1
ATOM 5959 O O . THR A 1 761 ? 11.969 4.943 13.261 1.00 86.38 761 THR A O 1
ATOM 5962 N N . ILE A 1 762 ? 11.739 3.640 15.076 1.00 84.44 762 ILE A N 1
ATOM 5963 C CA . ILE A 1 762 ? 10.346 3.982 15.371 1.00 84.44 762 ILE A CA 1
ATOM 5964 C C . ILE A 1 762 ? 10.199 4.797 16.658 1.00 84.44 762 ILE A C 1
ATOM 5966 O O . ILE A 1 762 ? 9.091 4.886 17.181 1.00 84.44 762 ILE A O 1
ATOM 5970 N N . HIS A 1 763 ? 11.268 5.428 17.161 1.00 82.00 763 HIS A N 1
ATOM 5971 C CA . HIS A 1 763 ? 11.262 6.145 18.447 1.00 82.00 763 HIS A CA 1
ATOM 5972 C C . HIS A 1 763 ? 10.171 7.223 18.551 1.00 82.00 763 HIS A C 1
ATOM 5974 O O . HIS A 1 763 ? 9.723 7.555 19.641 1.00 82.00 763 HIS A O 1
ATOM 5980 N N . HIS A 1 764 ? 9.726 7.769 17.418 1.00 77.31 764 HIS A N 1
ATOM 5981 C CA . HIS A 1 764 ? 8.649 8.754 17.336 1.00 77.31 764 HIS A CA 1
ATOM 5982 C C . HIS A 1 764 ? 7.247 8.160 17.567 1.00 77.31 764 HIS A C 1
ATOM 5984 O O . HIS A 1 764 ? 6.327 8.890 17.923 1.00 77.31 764 HIS A O 1
ATOM 5990 N N . SER A 1 765 ? 7.080 6.854 17.343 1.00 79.94 765 SER A N 1
ATOM 5991 C CA . SER A 1 765 ? 5.824 6.113 17.526 1.00 79.94 765 SER A CA 1
ATOM 5992 C C . SER A 1 765 ? 5.864 5.182 18.746 1.00 79.94 765 SER A C 1
ATOM 5994 O O . SER A 1 765 ? 4.824 4.861 19.314 1.00 79.94 765 SER A O 1
ATOM 5996 N N . PHE A 1 766 ? 7.051 4.748 19.175 1.00 82.12 766 PHE A N 1
ATOM 5997 C CA . PHE A 1 766 ? 7.239 3.908 20.352 1.00 82.12 766 PHE A CA 1
ATOM 5998 C C . PHE A 1 766 ? 7.356 4.756 21.627 1.00 82.12 766 PHE A C 1
ATOM 6000 O O . PHE A 1 766 ? 8.367 5.413 21.862 1.00 82.12 766 PHE A O 1
ATOM 6007 N N . MET A 1 767 ? 6.329 4.714 22.482 1.00 77.19 767 MET A N 1
ATOM 6008 C CA . MET A 1 767 ? 6.320 5.403 23.781 1.00 77.19 767 MET A CA 1
ATOM 6009 C C . MET A 1 767 ? 6.699 4.444 24.916 1.00 77.19 767 MET A C 1
ATOM 6011 O O . MET A 1 767 ? 5.832 3.943 25.641 1.00 77.19 767 MET A O 1
ATOM 6015 N N . GLY A 1 768 ? 7.997 4.172 25.053 1.00 82.88 768 GLY A N 1
ATOM 6016 C CA . GLY A 1 768 ? 8.528 3.228 26.034 1.00 82.88 768 GLY A CA 1
ATOM 6017 C C . GLY A 1 768 ? 9.881 3.622 26.623 1.00 82.88 768 GLY A C 1
ATOM 6018 O O . GLY A 1 768 ? 10.505 4.574 26.174 1.00 82.88 768 GLY A O 1
ATOM 6019 N N . ASP A 1 769 ? 10.308 2.886 27.648 1.00 89.00 769 ASP A N 1
ATOM 6020 C CA . ASP A 1 769 ? 11.569 3.061 28.376 1.00 89.00 769 ASP A CA 1
ATOM 6021 C C . ASP A 1 769 ? 12.343 1.736 28.389 1.00 89.00 769 ASP A C 1
ATOM 6023 O O . ASP A 1 769 ? 11.951 0.766 29.047 1.00 89.00 769 ASP A O 1
ATOM 6027 N N . VAL A 1 770 ? 13.430 1.696 27.627 1.00 93.62 770 VAL A N 1
ATOM 6028 C CA . VAL A 1 770 ? 14.225 0.505 27.334 1.00 93.62 770 VAL A CA 1
ATOM 6029 C C . VAL A 1 770 ? 15.452 0.465 28.230 1.00 93.62 770 VAL A C 1
ATOM 6031 O O . VAL A 1 770 ? 16.255 1.398 28.256 1.00 93.62 770 VAL A O 1
ATOM 6034 N N . ILE A 1 771 ? 15.662 -0.661 28.904 1.00 94.94 771 ILE A N 1
ATOM 6035 C CA . ILE A 1 771 ? 16.900 -0.903 29.647 1.00 94.94 771 ILE A CA 1
ATOM 6036 C C . ILE A 1 771 ? 17.548 -2.174 29.127 1.00 94.94 771 ILE A C 1
ATOM 6038 O O . ILE A 1 771 ? 16.871 -3.176 28.921 1.00 94.94 771 ILE A O 1
ATOM 6042 N N . ALA A 1 772 ? 18.858 -2.137 28.913 1.00 95.00 772 ALA A N 1
ATOM 6043 C CA . ALA A 1 772 ? 19.648 -3.299 28.545 1.00 95.00 772 ALA A CA 1
ATOM 6044 C C . ALA A 1 772 ? 20.820 -3.468 29.514 1.00 95.00 772 ALA A C 1
ATOM 6046 O O . ALA A 1 772 ? 21.539 -2.511 29.782 1.00 95.00 772 ALA A O 1
ATOM 6047 N N . LEU A 1 773 ? 21.033 -4.678 30.019 1.00 95.62 773 LEU A N 1
ATOM 6048 C CA . LEU A 1 773 ? 22.196 -5.082 30.799 1.00 95.62 773 LEU A CA 1
ATOM 6049 C C . LEU A 1 773 ? 22.976 -6.141 30.016 1.00 95.62 773 LEU A C 1
ATOM 6051 O O . LEU A 1 773 ? 22.486 -7.244 29.781 1.00 95.62 773 LEU A O 1
ATOM 6055 N N . GLN A 1 774 ? 24.203 -5.806 29.634 1.00 93.56 774 GLN A N 1
ATOM 6056 C CA . GLN A 1 774 ? 25.106 -6.693 28.911 1.00 93.56 774 GLN A CA 1
ATOM 6057 C C . GLN A 1 774 ? 26.194 -7.215 29.852 1.00 93.56 774 GLN A C 1
ATOM 6059 O O . GLN A 1 774 ? 27.077 -6.476 30.297 1.00 93.56 774 GLN A O 1
ATOM 6064 N N . CYS A 1 775 ? 26.129 -8.505 30.161 1.00 91.69 775 CYS A N 1
ATOM 6065 C CA . CYS A 1 775 ? 27.182 -9.235 30.847 1.00 91.69 775 CYS A CA 1
ATOM 6066 C C . CYS A 1 775 ? 28.262 -9.675 29.855 1.00 91.69 775 CYS A C 1
ATOM 6068 O O . CYS A 1 775 ? 27.944 -10.009 28.713 1.00 91.69 775 CYS A O 1
ATOM 6070 N N . ARG A 1 776 ? 29.539 -9.636 30.266 1.00 85.81 776 ARG A N 1
ATOM 6071 C CA . ARG A 1 776 ? 30.694 -9.918 29.380 1.00 85.81 776 ARG A CA 1
ATOM 6072 C C . ARG A 1 776 ? 30.580 -9.170 28.042 1.00 85.81 776 ARG A C 1
ATOM 6074 O O . ARG A 1 776 ? 30.657 -9.762 26.967 1.00 85.81 776 ARG A O 1
ATOM 6081 N N . SER A 1 777 ? 30.323 -7.868 28.153 1.00 77.62 777 SER A N 1
ATOM 6082 C CA . SER A 1 777 ? 29.961 -6.991 27.043 1.00 77.62 777 SER A CA 1
ATOM 6083 C C . SER A 1 777 ? 30.955 -7.030 25.877 1.00 77.62 777 SER A C 1
ATOM 6085 O O . SER A 1 777 ? 32.167 -7.172 26.054 1.00 77.62 777 SER A O 1
ATOM 6087 N N . VAL A 1 778 ? 30.417 -6.862 24.670 1.00 81.31 778 VAL A N 1
ATOM 6088 C CA . VAL A 1 778 ? 31.183 -6.681 23.437 1.00 81.31 778 VAL A CA 1
ATOM 6089 C C . VAL A 1 778 ? 31.052 -5.208 23.055 1.00 81.31 778 VAL A C 1
ATOM 6091 O O . VAL A 1 778 ? 29.920 -4.774 22.843 1.00 81.31 778 VAL A O 1
ATOM 6094 N N . PRO A 1 779 ? 32.149 -4.446 22.878 1.00 82.62 779 PRO A N 1
ATOM 6095 C CA . PRO A 1 779 ? 32.076 -3.000 22.636 1.00 82.62 779 PRO A CA 1
ATOM 6096 C C . PRO A 1 779 ? 31.140 -2.588 21.493 1.00 82.62 779 PRO A C 1
ATOM 6098 O O . PRO A 1 779 ? 30.504 -1.542 21.547 1.00 82.62 779 PRO A O 1
ATOM 6101 N N . TYR A 1 780 ? 31.014 -3.434 20.467 1.00 82.00 780 TYR A N 1
ATOM 6102 C CA . TYR A 1 780 ? 30.095 -3.223 19.347 1.00 82.00 780 TYR A CA 1
ATOM 6103 C C . TYR A 1 780 ? 28.614 -3.129 19.765 1.00 82.00 780 TYR A C 1
ATOM 6105 O O . TYR A 1 780 ? 27.853 -2.385 19.152 1.00 82.00 780 TYR A O 1
ATOM 6113 N N . PHE A 1 781 ? 28.197 -3.859 20.803 1.00 85.00 781 PHE A N 1
ATOM 6114 C CA . PHE A 1 781 ? 26.815 -3.859 21.287 1.00 85.00 781 PHE A CA 1
ATOM 6115 C C . PHE A 1 781 ? 26.534 -2.773 22.332 1.00 85.00 781 PHE A C 1
ATOM 6117 O O . PHE A 1 781 ? 25.366 -2.492 22.602 1.00 85.00 781 PHE A O 1
ATOM 6124 N N . GLU A 1 782 ? 27.568 -2.149 22.901 1.00 81.94 782 GLU A N 1
ATOM 6125 C CA . GLU A 1 782 ? 27.437 -1.074 23.898 1.00 81.94 782 GLU A CA 1
ATOM 6126 C C . GLU A 1 782 ? 26.898 0.217 23.284 1.00 81.94 782 GLU A C 1
ATOM 6128 O O . GLU A 1 782 ? 26.257 1.019 23.960 1.00 81.94 782 GLU A O 1
ATOM 6133 N N . THR A 1 783 ? 27.150 0.410 21.990 1.00 75.31 783 THR A N 1
ATOM 6134 C CA . THR A 1 783 ? 26.810 1.628 21.261 1.00 75.31 783 THR A CA 1
ATOM 6135 C C . THR A 1 783 ? 25.918 1.329 20.050 1.00 75.31 783 THR A C 1
ATOM 6137 O O . THR A 1 783 ? 26.325 1.525 18.903 1.00 75.31 783 THR A O 1
ATOM 6140 N N . PRO A 1 784 ? 24.658 0.894 20.269 1.00 70.06 784 PRO A N 1
ATOM 6141 C CA . PRO A 1 784 ? 23.728 0.555 19.186 1.00 70.06 784 PRO A CA 1
ATOM 6142 C C . PRO A 1 784 ? 23.473 1.684 18.182 1.00 70.06 784 PRO A C 1
ATOM 6144 O O . PRO A 1 784 ? 23.107 1.402 17.043 1.00 70.06 784 PRO A O 1
ATOM 6147 N N . PHE A 1 785 ? 23.752 2.928 18.576 1.00 69.38 785 PHE A N 1
ATOM 6148 C CA . PHE A 1 785 ? 23.491 4.150 17.812 1.00 69.38 785 PHE A CA 1
ATOM 6149 C C . PHE A 1 785 ? 24.760 4.795 17.220 1.00 69.38 785 PHE A C 1
ATOM 6151 O O . PHE A 1 785 ? 24.711 5.887 16.656 1.00 69.38 785 PHE A O 1
ATOM 6158 N N . SER A 1 786 ? 25.930 4.158 17.360 1.00 57.09 786 SER A N 1
ATOM 6159 C CA . SER A 1 786 ? 27.181 4.662 16.774 1.00 57.09 786 SER A CA 1
ATOM 6160 C C . SER A 1 786 ? 27.374 4.159 15.341 1.00 57.09 786 SER A C 1
ATOM 6162 O O . SER A 1 786 ? 27.360 2.958 15.079 1.00 57.09 786 SER A O 1
ATOM 6164 N N . ILE A 1 787 ? 27.591 5.084 14.401 1.00 43.56 787 ILE A N 1
ATOM 6165 C CA . ILE A 1 787 ? 27.906 4.770 12.999 1.00 43.56 787 ILE A CA 1
ATOM 6166 C C . ILE A 1 787 ? 29.336 4.192 12.925 1.00 43.56 787 ILE A C 1
ATOM 6168 O O . ILE A 1 787 ? 30.234 4.746 13.566 1.00 43.56 787 ILE A O 1
ATOM 6172 N N . PRO A 1 788 ? 29.607 3.129 12.136 1.00 38.66 788 PRO A N 1
ATOM 6173 C CA . PRO A 1 788 ? 30.972 2.690 11.867 1.00 38.66 788 PRO A CA 1
ATOM 6174 C C . PRO A 1 788 ? 31.781 3.832 11.243 1.00 38.66 788 PRO A C 1
ATOM 6176 O O . PRO A 1 788 ? 31.365 4.473 10.280 1.00 38.66 788 PRO A O 1
ATOM 6179 N N . SER A 1 789 ? 32.946 4.096 11.814 1.00 34.56 789 SER A N 1
ATOM 6180 C CA . SER A 1 789 ? 33.826 5.218 11.515 1.00 34.56 789 SER A CA 1
ATOM 6181 C C . SER A 1 789 ? 34.345 5.229 10.069 1.00 34.56 789 SER A C 1
ATOM 6183 O O . SER A 1 789 ? 35.428 4.734 9.771 1.00 34.56 789 SER A O 1
ATOM 6185 N N . SER A 1 790 ? 33.634 5.924 9.179 1.00 33.47 790 SER A N 1
ATOM 6186 C CA . SER A 1 790 ? 34.220 6.555 7.993 1.00 33.47 790 SER A CA 1
ATOM 6187 C C . SER A 1 790 ? 34.321 8.071 8.206 1.00 33.47 790 SER A C 1
ATOM 6189 O O . SER A 1 790 ? 33.482 8.842 7.754 1.00 33.47 790 SER A O 1
ATOM 6191 N N . GLY A 1 791 ? 35.357 8.499 8.931 1.00 31.92 791 GLY A N 1
ATOM 6192 C CA . GLY A 1 791 ? 36.011 9.801 8.730 1.00 31.92 791 GLY A CA 1
ATOM 6193 C C . GLY A 1 791 ? 35.226 11.106 8.936 1.00 31.92 791 GLY A C 1
ATOM 6194 O O . GLY A 1 791 ? 35.730 12.142 8.512 1.00 31.92 791 GLY A O 1
ATOM 6195 N N . ALA A 1 792 ? 34.063 11.115 9.589 1.00 26.95 792 ALA A N 1
ATOM 6196 C CA . ALA A 1 792 ? 33.389 12.351 9.989 1.00 26.95 792 ALA A CA 1
ATOM 6197 C C . ALA A 1 792 ? 33.024 12.297 11.478 1.00 26.95 792 ALA A C 1
ATOM 6199 O O . ALA A 1 792 ? 32.314 11.397 11.916 1.00 26.95 792 ALA A O 1
ATOM 6200 N N . ASN A 1 793 ? 33.523 13.261 12.257 1.00 29.64 793 ASN A N 1
ATOM 6201 C CA . ASN A 1 793 ? 33.101 13.469 13.641 1.00 29.64 793 ASN A CA 1
ATOM 6202 C C . ASN A 1 793 ? 31.611 13.836 13.654 1.00 29.64 793 ASN A C 1
ATOM 6204 O O . ASN A 1 793 ? 31.256 14.974 13.348 1.00 29.64 793 ASN A O 1
ATOM 6208 N N . VAL A 1 794 ? 30.755 12.883 14.016 1.00 29.09 794 VAL A N 1
ATOM 6209 C CA . VAL A 1 794 ? 29.339 13.115 14.316 1.00 29.09 794 VAL A CA 1
ATOM 6210 C C . VAL A 1 794 ? 29.096 12.673 15.755 1.00 29.09 794 VAL A C 1
ATOM 6212 O O . VAL A 1 794 ? 29.477 11.577 16.160 1.00 29.09 794 VAL A O 1
ATOM 6215 N N . VAL A 1 795 ? 28.528 13.586 16.538 1.00 30.48 795 VAL A N 1
ATOM 6216 C CA . VAL A 1 795 ? 28.159 13.420 17.946 1.00 30.48 795 VAL A CA 1
ATOM 6217 C C . VAL A 1 795 ? 27.191 12.241 18.072 1.00 30.48 795 VAL A C 1
ATOM 6219 O O . VAL A 1 795 ? 26.188 12.203 17.364 1.00 30.48 795 VAL A O 1
ATOM 6222 N N . GLY A 1 796 ? 27.501 11.277 18.944 1.00 36.53 796 GLY A N 1
ATOM 6223 C CA . GLY A 1 796 ? 26.649 10.115 19.198 1.00 36.53 796 GLY A CA 1
ATOM 6224 C C . GLY A 1 796 ? 25.248 10.541 19.635 1.00 36.53 796 GLY A C 1
ATOM 6225 O O . GLY A 1 796 ? 25.096 11.279 20.609 1.00 36.53 796 GLY A O 1
ATOM 6226 N N . LEU A 1 797 ? 24.231 10.091 18.901 1.00 42.19 797 LEU A N 1
ATOM 6227 C CA . LEU A 1 797 ? 22.831 10.233 19.283 1.00 42.19 797 LEU A CA 1
ATOM 6228 C C . LEU A 1 797 ? 22.584 9.326 20.492 1.00 42.19 797 LEU A C 1
ATOM 6230 O O . LEU A 1 797 ? 22.574 8.104 20.383 1.00 42.19 797 LEU A O 1
ATOM 6234 N N . ASN A 1 798 ? 22.452 9.928 21.670 1.00 53.69 798 ASN A N 1
ATOM 6235 C CA . ASN A 1 798 ? 22.064 9.225 22.884 1.00 53.69 798 ASN A CA 1
ATOM 6236 C C . ASN A 1 798 ? 20.529 9.180 22.892 1.00 53.69 798 ASN A C 1
ATOM 6238 O O . ASN A 1 798 ? 19.893 10.203 23.144 1.00 53.69 798 ASN A O 1
ATOM 6242 N N . TRP A 1 799 ? 19.917 8.044 22.545 1.00 68.88 799 TRP A N 1
ATOM 6243 C CA . TRP A 1 799 ? 18.462 7.903 22.637 1.00 68.88 799 TRP A CA 1
ATOM 6244 C C . TRP A 1 799 ? 18.062 7.895 24.120 1.00 68.88 799 TRP A C 1
ATOM 6246 O O . TRP A 1 799 ? 18.276 6.905 24.811 1.00 68.88 799 TRP A O 1
ATOM 6256 N N . GLU A 1 800 ? 17.518 9.007 24.633 1.00 70.25 800 GLU A N 1
ATOM 6257 C CA . GLU A 1 800 ? 17.286 9.224 26.078 1.00 70.25 800 GLU A CA 1
ATOM 6258 C C . GLU A 1 800 ? 16.392 8.161 26.745 1.00 70.25 800 GLU A C 1
ATOM 6260 O O . GLU A 1 800 ? 16.463 7.958 27.960 1.00 70.25 800 GLU A O 1
ATOM 6265 N N . TRP A 1 801 ? 15.572 7.466 25.951 1.00 78.19 801 TRP A N 1
ATOM 6266 C CA . TRP A 1 801 ? 14.671 6.398 26.390 1.00 78.19 801 TRP A CA 1
ATOM 6267 C C . TRP A 1 801 ? 15.277 4.994 26.298 1.00 78.19 801 TRP A C 1
ATOM 6269 O O . TRP A 1 801 ? 14.574 4.015 26.534 1.00 78.19 801 TRP A O 1
ATOM 6279 N N . CYS A 1 802 ? 16.566 4.873 25.971 1.00 88.69 802 CYS A N 1
ATOM 6280 C CA . CYS A 1 802 ? 17.298 3.617 26.030 1.00 88.69 802 CYS A CA 1
ATOM 6281 C C . CYS A 1 802 ? 18.585 3.767 26.832 1.00 88.69 802 CYS A C 1
ATOM 6283 O O . CYS A 1 802 ? 19.442 4.596 26.532 1.00 88.69 802 CYS A O 1
ATOM 6285 N N . LYS A 1 803 ? 18.743 2.921 27.851 1.00 90.88 803 LYS A N 1
ATOM 6286 C CA . LYS A 1 803 ? 19.956 2.872 28.669 1.00 90.88 803 LYS A CA 1
ATOM 6287 C C . LYS A 1 803 ? 20.591 1.498 28.569 1.00 90.88 803 LYS A C 1
ATOM 6289 O O . LYS A 1 803 ? 19.982 0.498 28.951 1.00 90.88 803 LYS A O 1
ATOM 6294 N N . VAL A 1 804 ? 21.825 1.465 28.079 1.00 90.19 804 VAL A N 1
ATOM 6295 C CA . VAL A 1 804 ? 22.645 0.254 28.009 1.00 90.19 804 VAL A CA 1
ATOM 6296 C C . VAL A 1 804 ? 23.663 0.290 29.144 1.00 90.19 804 VAL A C 1
ATOM 6298 O O . VAL A 1 804 ? 24.426 1.242 29.287 1.00 90.19 804 VAL A O 1
ATOM 6301 N N . TYR A 1 805 ? 23.659 -0.755 29.959 1.00 92.88 805 TYR A N 1
ATOM 6302 C CA . TYR A 1 805 ? 24.567 -0.969 31.074 1.00 92.88 805 TYR A CA 1
ATOM 6303 C C . TYR A 1 805 ? 25.423 -2.199 30.806 1.00 92.88 805 TYR A C 1
ATOM 6305 O O . TYR A 1 805 ? 24.966 -3.161 30.190 1.00 92.88 805 TYR A O 1
ATOM 6313 N N . THR A 1 806 ? 26.643 -2.200 31.331 1.00 92.00 806 THR A N 1
ATOM 6314 C CA . THR A 1 806 ? 27.546 -3.349 31.274 1.00 92.00 806 THR A CA 1
ATOM 6315 C C . THR A 1 806 ? 27.907 -3.817 32.680 1.00 92.00 806 THR A C 1
ATOM 6317 O O . THR A 1 806 ? 27.917 -3.034 33.636 1.00 92.00 806 THR A O 1
ATOM 6320 N N . ALA A 1 807 ? 28.158 -5.116 32.825 1.00 91.38 807 ALA A N 1
ATOM 6321 C CA . ALA A 1 807 ? 28.645 -5.716 34.064 1.00 91.38 807 ALA A CA 1
ATOM 6322 C C . ALA A 1 807 ? 29.432 -7.002 33.772 1.00 91.38 807 ALA A C 1
ATOM 6324 O O . ALA A 1 807 ? 29.258 -7.621 32.725 1.00 91.38 807 ALA A O 1
ATOM 6325 N N . ASP A 1 808 ? 30.260 -7.460 34.710 1.00 88.94 808 ASP A N 1
ATOM 6326 C CA . ASP A 1 808 ? 30.916 -8.771 34.575 1.00 88.94 808 ASP A CA 1
ATOM 6327 C C . ASP A 1 808 ? 29.911 -9.923 34.722 1.00 88.94 808 ASP A C 1
ATOM 6329 O O . ASP A 1 808 ? 30.017 -10.950 34.054 1.00 88.94 808 ASP A O 1
ATOM 6333 N N . LYS A 1 809 ? 28.918 -9.739 35.597 1.00 91.19 809 LYS A N 1
ATOM 6334 C CA . LYS A 1 809 ? 27.832 -10.680 35.879 1.00 91.19 809 LYS A CA 1
ATOM 6335 C C . LYS A 1 809 ? 26.582 -9.928 36.325 1.00 91.19 809 LYS A C 1
ATOM 6337 O O . LYS A 1 809 ? 26.677 -8.799 36.807 1.00 91.19 809 LYS A O 1
ATOM 6342 N N . ILE A 1 810 ? 25.427 -10.575 36.221 1.00 93.50 810 ILE A N 1
ATOM 6343 C CA . ILE A 1 810 ? 24.185 -10.065 36.796 1.00 93.50 810 ILE A CA 1
ATOM 6344 C C . ILE A 1 810 ? 24.183 -10.278 38.316 1.00 93.50 810 ILE A C 1
ATOM 6346 O O . ILE A 1 810 ? 24.617 -11.321 38.807 1.00 93.50 810 ILE A O 1
ATOM 6350 N N . THR A 1 811 ? 23.733 -9.277 39.073 1.00 96.38 811 THR A N 1
ATOM 6351 C CA . THR A 1 811 ? 23.529 -9.377 40.526 1.00 96.38 811 THR A CA 1
ATOM 6352 C C . THR A 1 811 ? 22.234 -8.681 40.923 1.00 96.38 811 THR A C 1
ATOM 6354 O O . THR A 1 811 ? 21.750 -7.805 40.201 1.00 96.38 811 THR A O 1
ATOM 6357 N N . LEU A 1 812 ? 21.688 -9.049 42.084 1.00 96.06 812 LEU A N 1
ATOM 6358 C CA . LEU A 1 812 ? 20.471 -8.439 42.619 1.00 96.06 812 LEU A CA 1
ATOM 6359 C C . LEU A 1 812 ? 20.653 -6.929 42.839 1.00 96.06 812 LEU A C 1
ATOM 6361 O O . LEU A 1 812 ? 19.787 -6.135 42.478 1.00 96.06 812 LEU A O 1
ATOM 6365 N N . GLU A 1 813 ? 21.815 -6.521 43.359 1.00 95.88 813 GLU A N 1
ATOM 6366 C CA . GLU A 1 813 ? 22.146 -5.110 43.565 1.00 95.88 813 GLU A CA 1
ATOM 6367 C C . GLU A 1 813 ? 22.145 -4.346 42.241 1.00 95.88 813 GLU A C 1
ATOM 6369 O O . GLU A 1 813 ? 21.605 -3.243 42.174 1.00 95.88 813 GLU A O 1
ATOM 6374 N N . LYS A 1 814 ? 22.695 -4.944 41.173 1.00 94.38 814 LYS A N 1
ATOM 6375 C CA . LYS A 1 814 ? 22.752 -4.291 39.865 1.00 94.38 814 LYS A CA 1
ATOM 6376 C C . LYS A 1 814 ? 21.367 -4.125 39.247 1.00 94.38 814 LYS A C 1
ATOM 6378 O O . LYS A 1 814 ? 21.101 -3.069 38.681 1.00 94.38 814 LYS A O 1
ATOM 6383 N N . ILE A 1 815 ? 20.480 -5.116 39.380 1.00 95.94 815 ILE A N 1
ATOM 6384 C CA . ILE A 1 815 ? 19.084 -5.008 38.921 1.00 95.94 815 ILE A CA 1
ATOM 6385 C C . ILE A 1 815 ? 18.370 -3.876 39.670 1.00 95.94 815 ILE A C 1
ATOM 6387 O O . ILE A 1 815 ? 17.753 -3.022 39.037 1.00 95.94 815 ILE A O 1
ATOM 6391 N N . HIS A 1 816 ? 18.494 -3.800 40.997 1.00 95.31 816 HIS A N 1
ATOM 6392 C CA . HIS A 1 816 ? 17.883 -2.708 41.763 1.00 95.31 816 HIS A CA 1
ATOM 6393 C C . HIS A 1 816 ? 18.452 -1.327 41.413 1.00 95.31 816 HIS A C 1
ATOM 6395 O O . HIS A 1 816 ? 17.706 -0.349 41.404 1.00 95.31 816 HIS A O 1
ATOM 6401 N N . GLU A 1 817 ? 19.748 -1.243 41.106 1.00 94.69 817 GLU A N 1
ATOM 6402 C CA . GLU A 1 817 ? 20.411 -0.003 40.694 1.00 94.69 817 GLU A CA 1
ATOM 6403 C C . GLU A 1 817 ? 19.856 0.531 39.364 1.00 94.69 817 GLU A C 1
ATOM 6405 O O . GLU A 1 817 ? 19.530 1.713 39.261 1.00 94.69 817 GLU A O 1
ATOM 6410 N N . ILE A 1 818 ? 19.757 -0.326 38.342 1.00 94.50 818 ILE A N 1
ATOM 6411 C CA . ILE A 1 818 ? 19.439 0.112 36.972 1.00 94.50 818 ILE A CA 1
ATOM 6412 C C . ILE A 1 818 ? 17.942 0.052 36.657 1.00 94.50 818 ILE A C 1
ATOM 6414 O O . ILE A 1 818 ? 17.465 0.814 35.824 1.00 94.50 818 ILE A O 1
ATOM 6418 N N . THR A 1 819 ? 17.191 -0.819 37.332 1.00 93.56 819 THR A N 1
ATOM 6419 C CA . THR A 1 819 ? 15.748 -1.037 37.130 1.00 93.56 819 THR A CA 1
ATOM 6420 C C . THR A 1 819 ? 14.989 -0.932 38.461 1.00 93.56 819 THR A C 1
ATOM 6422 O O . THR A 1 819 ? 14.459 -1.928 38.953 1.00 93.56 819 THR A O 1
ATOM 6425 N N . PRO A 1 820 ? 14.881 0.262 39.075 1.00 91.69 820 PRO A N 1
ATOM 6426 C CA . PRO A 1 820 ? 14.125 0.433 40.323 1.00 91.69 820 PRO A CA 1
ATOM 6427 C C . PRO A 1 820 ? 12.626 0.107 40.165 1.00 91.69 820 PRO A C 1
ATOM 6429 O O . PRO A 1 820 ? 11.931 -0.162 41.141 1.00 91.69 820 PRO A O 1
ATOM 6432 N N . ASP A 1 821 ? 12.122 0.106 38.931 1.00 94.00 821 ASP A N 1
ATOM 6433 C CA . ASP A 1 821 ? 10.757 -0.241 38.549 1.00 94.00 821 ASP A CA 1
ATOM 6434 C C . ASP A 1 821 ? 10.629 -1.650 37.937 1.00 94.00 821 ASP A C 1
ATOM 6436 O O . ASP A 1 821 ? 9.723 -1.882 37.141 1.00 94.00 821 ASP A O 1
ATOM 6440 N N . VAL A 1 822 ? 11.510 -2.593 38.304 1.00 94.62 822 VAL A N 1
ATOM 6441 C CA . VAL A 1 822 ? 11.574 -3.971 37.759 1.00 94.62 822 VAL A CA 1
ATOM 6442 C C . VAL A 1 822 ? 10.226 -4.708 37.720 1.00 94.62 822 VAL A C 1
ATOM 6444 O O . VAL A 1 822 ? 9.952 -5.423 36.763 1.00 94.62 822 VAL A O 1
ATOM 6447 N N . HIS A 1 823 ? 9.340 -4.464 38.691 1.00 92.88 823 HIS A N 1
ATOM 6448 C CA . HIS A 1 823 ? 7.987 -5.036 38.755 1.00 92.88 823 HIS A CA 1
ATOM 6449 C C . HIS A 1 823 ? 7.068 -4.633 37.584 1.00 92.88 823 HIS A C 1
ATOM 6451 O O . HIS A 1 823 ? 6.071 -5.302 37.338 1.00 92.88 823 HIS A O 1
ATOM 6457 N N . ASN A 1 824 ? 7.391 -3.551 36.865 1.00 92.56 824 ASN A N 1
ATOM 6458 C CA . ASN A 1 824 ? 6.651 -3.056 35.697 1.00 92.56 824 ASN A CA 1
ATOM 6459 C C . ASN A 1 824 ? 7.390 -3.309 34.374 1.00 92.56 824 ASN A C 1
ATOM 6461 O O . ASN A 1 824 ? 7.041 -2.705 33.355 1.00 92.56 824 ASN A O 1
ATOM 6465 N N . ARG A 1 825 ? 8.458 -4.112 34.389 1.00 94.44 825 ARG A N 1
ATOM 6466 C CA . ARG A 1 825 ? 9.278 -4.390 33.208 1.00 94.44 825 ARG A CA 1
ATOM 6467 C C . ARG A 1 825 ? 9.057 -5.805 32.717 1.00 94.44 825 ARG A C 1
ATOM 6469 O O . ARG A 1 825 ? 8.819 -6.709 33.508 1.00 94.44 825 ARG A O 1
ATOM 6476 N N . GLN A 1 826 ? 9.206 -5.978 31.410 1.00 96.38 826 GLN A N 1
ATOM 6477 C CA . GLN A 1 826 ? 9.207 -7.290 30.781 1.00 96.38 826 GLN A CA 1
ATOM 6478 C C . GLN A 1 826 ? 10.648 -7.710 30.500 1.00 96.38 826 GLN A C 1
ATOM 6480 O O . GLN A 1 826 ? 11.360 -7.018 29.770 1.00 96.38 826 GLN A O 1
ATOM 6485 N N . LEU A 1 827 ? 11.087 -8.810 31.106 1.00 96.69 827 LEU A N 1
ATOM 6486 C CA . LEU A 1 827 ? 12.436 -9.342 30.960 1.00 96.69 827 LEU A CA 1
ATOM 6487 C C . LEU A 1 827 ? 12.574 -10.080 29.629 1.00 96.69 827 LEU A C 1
ATOM 6489 O O . LEU A 1 827 ? 11.842 -11.024 29.356 1.00 96.69 827 LEU A O 1
ATOM 6493 N N . PHE A 1 828 ? 13.586 -9.714 28.854 1.00 96.88 828 PHE A N 1
ATOM 6494 C CA . PHE A 1 828 ? 14.070 -10.459 27.699 1.00 96.88 828 PHE A CA 1
ATOM 6495 C C . PHE A 1 828 ? 15.484 -10.942 28.007 1.00 96.88 828 PHE A C 1
ATOM 6497 O O . PHE A 1 828 ? 16.374 -10.119 28.210 1.00 96.88 828 PHE A O 1
ATOM 6504 N N . VAL A 1 829 ? 15.710 -12.255 28.047 1.00 95.81 829 VAL A N 1
ATOM 6505 C CA . VAL A 1 829 ? 16.996 -12.824 28.483 1.00 95.81 829 VAL A CA 1
ATOM 6506 C C . VAL A 1 829 ? 17.624 -13.748 27.440 1.00 95.81 829 VAL A C 1
ATOM 6508 O O . VAL A 1 829 ? 16.927 -14.566 26.846 1.00 95.81 829 VAL A O 1
ATOM 6511 N N . ALA A 1 830 ? 18.937 -13.625 27.214 1.00 93.25 830 ALA A N 1
ATOM 6512 C CA . ALA A 1 830 ? 19.695 -14.453 26.269 1.00 93.25 830 ALA A CA 1
ATOM 6513 C C . ALA A 1 830 ? 21.101 -14.790 26.800 1.00 93.25 830 ALA A C 1
ATOM 6515 O O . ALA A 1 830 ? 21.846 -13.905 27.214 1.00 93.25 830 ALA A O 1
ATOM 6516 N N . GLY A 1 831 ? 21.510 -16.058 26.755 1.00 90.38 831 GLY A N 1
ATOM 6517 C CA . GLY A 1 831 ? 22.827 -16.492 27.237 1.00 90.38 831 GLY A CA 1
ATOM 6518 C C . GLY A 1 831 ? 22.940 -18.011 27.343 1.00 90.38 831 GLY A C 1
ATOM 6519 O O . GLY A 1 831 ? 22.176 -18.736 26.705 1.00 90.38 831 GLY A O 1
ATOM 6520 N N . SER A 1 832 ? 23.885 -18.507 28.151 1.00 88.56 832 SER A N 1
ATOM 6521 C CA . SER A 1 832 ? 23.919 -19.934 28.504 1.00 88.56 832 SER A CA 1
ATOM 6522 C C . SER A 1 832 ? 22.710 -20.315 29.367 1.00 88.56 832 SER A C 1
ATOM 6524 O O . SER A 1 832 ? 22.069 -19.450 29.967 1.00 88.56 832 SER A O 1
ATOM 6526 N N . GLN A 1 833 ? 22.400 -21.609 29.463 1.00 88.25 833 GLN A N 1
ATOM 6527 C CA . GLN A 1 833 ? 21.296 -22.087 30.305 1.00 88.25 833 GLN A CA 1
ATOM 6528 C C . GLN A 1 833 ? 21.494 -21.713 31.780 1.00 88.25 833 GLN A C 1
ATOM 6530 O O . GLN A 1 833 ? 20.540 -21.323 32.455 1.00 88.25 833 GLN A O 1
ATOM 6535 N N . GLU A 1 834 ? 22.736 -21.761 32.268 1.00 90.56 834 GLU A N 1
ATOM 6536 C CA . GLU A 1 834 ? 23.082 -21.325 33.622 1.00 90.56 834 GLU A CA 1
ATOM 6537 C C . GLU A 1 834 ? 22.848 -19.820 33.799 1.00 90.56 834 GLU A C 1
ATOM 6539 O O . GLU A 1 834 ? 22.259 -19.408 34.797 1.00 90.56 834 GLU A O 1
ATOM 6544 N N . PHE A 1 835 ? 23.256 -19.003 32.820 1.00 93.56 835 PHE A N 1
ATOM 6545 C CA . PHE A 1 835 ? 23.050 -17.555 32.858 1.00 93.56 835 PHE A CA 1
ATOM 6546 C C . PHE A 1 835 ? 21.565 -17.182 32.831 1.00 93.56 835 PHE A C 1
ATOM 6548 O O . PHE A 1 835 ? 21.131 -16.360 33.634 1.00 93.56 835 PHE A O 1
ATOM 6555 N N . ILE A 1 836 ? 20.780 -17.798 31.941 1.00 93.81 836 ILE A N 1
ATOM 6556 C CA . ILE A 1 836 ? 19.333 -17.565 31.830 1.00 93.81 836 ILE A CA 1
ATOM 6557 C C . ILE A 1 836 ? 18.640 -17.910 33.152 1.00 93.81 836 ILE A C 1
ATOM 6559 O O . ILE A 1 836 ? 17.896 -17.086 33.682 1.00 93.81 836 ILE A O 1
ATOM 6563 N N . SER A 1 837 ? 18.933 -19.090 33.709 1.00 93.00 837 SER A N 1
ATOM 6564 C CA . SER A 1 837 ? 18.342 -19.550 34.973 1.00 93.00 837 SER A CA 1
ATOM 6565 C C . SER A 1 837 ? 18.642 -18.586 36.121 1.00 93.00 837 SER A C 1
ATOM 6567 O O . SER A 1 837 ? 17.751 -18.224 36.889 1.00 93.00 837 SER A O 1
ATOM 6569 N N . GLU A 1 838 ? 19.892 -18.131 36.218 1.00 95.75 838 GLU A N 1
ATOM 6570 C CA . GLU A 1 838 ? 20.313 -17.190 37.253 1.00 95.75 838 GLU A CA 1
ATOM 6571 C C . GLU A 1 838 ? 19.692 -15.799 37.062 1.00 95.75 838 GLU A C 1
ATOM 6573 O O . GLU A 1 838 ? 19.211 -15.199 38.023 1.00 95.75 838 GLU A O 1
ATOM 6578 N N . ALA A 1 839 ? 19.639 -15.292 35.829 1.00 96.00 839 ALA A N 1
ATOM 6579 C CA . ALA A 1 839 ? 19.045 -13.995 35.529 1.00 96.00 839 ALA A CA 1
ATOM 6580 C C . ALA A 1 839 ? 17.536 -13.959 35.820 1.00 96.00 839 ALA A C 1
ATOM 6582 O O . ALA A 1 839 ? 17.051 -12.988 36.401 1.00 96.00 839 ALA A O 1
ATOM 6583 N N . MET A 1 840 ? 16.803 -15.023 35.478 1.00 96.62 840 MET A N 1
ATOM 6584 C CA . MET A 1 840 ? 15.378 -15.155 35.801 1.00 96.62 840 MET A CA 1
ATOM 6585 C C . MET A 1 840 ? 15.149 -15.212 37.315 1.00 96.62 840 MET A C 1
ATOM 6587 O O . MET A 1 840 ? 14.296 -14.490 37.834 1.00 96.62 840 MET A O 1
ATOM 6591 N N . ARG A 1 841 ? 15.949 -16.008 38.043 1.00 97.56 841 ARG A N 1
ATOM 6592 C CA . ARG A 1 841 ? 15.894 -16.079 39.513 1.00 97.56 841 ARG A CA 1
ATOM 6593 C C . ARG A 1 841 ? 16.093 -14.698 40.141 1.00 97.56 841 ARG A C 1
ATOM 6595 O O . ARG A 1 841 ? 15.277 -14.275 40.957 1.00 97.56 841 ARG A O 1
ATOM 6602 N N . LEU A 1 842 ? 17.142 -13.983 39.732 1.00 97.69 842 LEU A N 1
ATOM 6603 C CA . LEU A 1 842 ? 17.467 -12.652 40.250 1.00 97.69 842 LEU A CA 1
ATOM 6604 C C . LEU A 1 842 ? 16.415 -11.596 39.883 1.00 97.69 842 LEU A C 1
ATOM 6606 O O . LEU A 1 842 ? 16.139 -10.713 40.690 1.00 97.69 842 LEU A O 1
ATOM 6610 N N . PHE A 1 843 ? 15.800 -11.681 38.701 1.00 97.19 843 PHE A N 1
ATOM 6611 C CA . PHE A 1 843 ? 14.699 -10.795 38.318 1.00 97.19 843 PHE A CA 1
ATOM 6612 C C . PHE A 1 843 ? 13.463 -10.995 39.207 1.00 97.19 843 PHE A C 1
ATOM 6614 O O . PHE A 1 843 ? 12.892 -10.011 39.677 1.00 97.19 843 PHE A O 1
ATOM 6621 N N . CYS A 1 844 ? 13.086 -12.246 39.501 1.00 96.56 844 CYS A N 1
ATOM 6622 C CA . CYS A 1 844 ? 12.022 -12.550 40.466 1.00 96.56 844 CYS A CA 1
ATOM 6623 C C . CYS A 1 844 ? 12.363 -12.039 41.871 1.00 96.56 844 CYS A C 1
ATOM 6625 O O . CYS A 1 844 ? 11.529 -11.406 42.515 1.00 96.56 844 CYS A O 1
ATOM 6627 N N . GLU A 1 845 ? 13.591 -12.267 42.345 1.00 97.00 845 GLU A N 1
ATOM 6628 C CA . GLU A 1 845 ? 14.046 -11.776 43.656 1.00 97.00 845 GLU A CA 1
ATOM 6629 C C . GLU A 1 845 ? 14.037 -10.247 43.751 1.00 97.00 845 GLU A C 1
ATOM 6631 O O . GLU A 1 845 ? 13.737 -9.702 44.812 1.00 97.00 845 GLU A O 1
ATOM 6636 N N . ALA A 1 846 ? 14.289 -9.552 42.640 1.00 95.94 846 ALA A N 1
ATOM 6637 C CA . ALA A 1 846 ? 14.187 -8.099 42.562 1.00 95.94 846 ALA A CA 1
ATOM 6638 C C . ALA A 1 846 ? 12.732 -7.584 42.577 1.00 95.94 846 ALA A C 1
ATOM 6640 O O . ALA A 1 846 ? 12.514 -6.380 42.728 1.00 95.94 846 ALA A O 1
ATOM 6641 N N . GLY A 1 847 ? 11.736 -8.468 42.443 1.00 94.62 847 GLY A N 1
ATOM 6642 C CA . GLY A 1 847 ? 10.307 -8.140 42.436 1.00 94.62 847 GLY A CA 1
ATOM 6643 C C . GLY A 1 847 ? 9.655 -8.133 41.051 1.00 94.62 847 GLY A C 1
ATOM 6644 O O . GLY A 1 847 ? 8.542 -7.629 40.911 1.00 94.62 847 GLY A O 1
ATOM 6645 N N . GLY A 1 848 ? 10.333 -8.652 40.025 1.00 94.88 848 GLY A N 1
ATOM 6646 C CA . GLY A 1 848 ? 9.751 -8.886 38.707 1.00 94.88 848 GLY A CA 1
ATOM 6647 C C . GLY A 1 848 ? 8.760 -10.059 38.692 1.00 94.88 848 GLY A C 1
ATOM 6648 O O . GLY A 1 848 ? 8.801 -10.938 39.553 1.00 94.88 848 GLY A O 1
ATOM 6649 N N . LEU A 1 849 ? 7.856 -10.076 37.710 1.00 91.88 849 LEU A N 1
ATOM 6650 C CA . LEU A 1 849 ? 6.842 -11.124 37.562 1.00 91.88 849 LEU A CA 1
ATOM 6651 C C . LEU A 1 849 ? 7.332 -12.244 36.639 1.00 91.88 849 LEU A C 1
ATOM 6653 O O . LEU A 1 849 ? 7.797 -11.980 35.534 1.00 91.88 849 LEU A O 1
ATOM 6657 N N . GLU A 1 850 ? 7.154 -13.500 37.050 1.00 87.75 850 GLU A N 1
ATOM 6658 C CA . GLU A 1 850 ? 7.516 -14.674 36.238 1.00 87.75 850 GLU A CA 1
ATOM 6659 C C . GLU A 1 850 ? 6.759 -14.717 34.896 1.00 87.75 850 GLU A C 1
ATOM 6661 O O . GLU A 1 850 ? 7.313 -15.124 33.880 1.00 87.75 850 GLU A O 1
ATOM 6666 N N . SER A 1 851 ? 5.518 -14.213 34.859 1.00 84.62 851 SER A N 1
ATOM 6667 C CA . SER A 1 851 ? 4.714 -14.102 33.631 1.00 84.62 851 SER A CA 1
ATOM 6668 C C . SER A 1 851 ? 5.242 -13.077 32.622 1.00 84.62 851 SER A C 1
ATOM 6670 O O . SER A 1 851 ? 4.802 -13.076 31.478 1.00 84.62 851 SER A O 1
ATOM 6672 N N . GLU A 1 852 ? 6.161 -12.204 33.036 1.00 89.69 852 GLU A N 1
ATOM 6673 C CA . GLU A 1 852 ? 6.746 -11.136 32.218 1.00 89.69 852 GLU A CA 1
ATOM 6674 C C . GLU A 1 852 ? 8.176 -11.481 31.769 1.00 89.69 852 GLU A C 1
ATOM 6676 O O . GLU A 1 852 ? 8.989 -10.593 31.520 1.00 89.69 852 GLU A O 1
ATOM 6681 N N . MET A 1 853 ? 8.511 -12.771 31.681 1.00 91.88 853 MET A N 1
ATOM 6682 C CA . MET A 1 853 ? 9.820 -13.248 31.236 1.00 91.88 853 MET A CA 1
ATOM 6683 C C . MET A 1 853 ? 9.752 -13.894 29.855 1.00 91.88 853 MET A C 1
ATOM 6685 O O . MET A 1 853 ? 8.948 -14.789 29.602 1.00 91.88 853 MET A O 1
ATOM 6689 N N . ILE A 1 854 ? 10.661 -13.489 28.974 1.00 90.50 854 ILE A N 1
ATOM 6690 C CA . ILE A 1 854 ? 10.811 -14.016 27.622 1.00 90.50 854 ILE A CA 1
ATOM 6691 C C . ILE A 1 854 ? 12.259 -14.462 27.437 1.00 90.50 854 ILE A C 1
ATOM 6693 O O . ILE A 1 854 ? 13.198 -13.666 27.501 1.00 90.50 854 ILE A O 1
ATOM 6697 N N . ILE A 1 855 ? 12.445 -15.756 27.185 1.00 90.00 855 ILE A N 1
ATOM 6698 C CA . ILE A 1 855 ? 13.754 -16.324 26.871 1.00 90.00 855 ILE A CA 1
ATOM 6699 C C . ILE A 1 855 ? 13.969 -16.218 25.367 1.00 90.00 855 ILE A C 1
ATOM 6701 O O . ILE A 1 855 ? 13.185 -16.740 24.575 1.00 90.00 855 ILE A O 1
ATOM 6705 N N . TYR A 1 856 ? 15.059 -15.573 24.976 1.00 88.94 856 TYR A N 1
ATOM 6706 C CA . TYR A 1 856 ? 15.551 -15.606 23.614 1.00 88.94 856 TYR A CA 1
ATOM 6707 C C . TYR A 1 856 ? 16.576 -16.737 23.494 1.00 88.94 856 TYR A C 1
ATOM 6709 O O . TYR A 1 856 ? 17.645 -16.695 24.106 1.00 88.94 856 TYR A O 1
ATOM 6717 N N . SER A 1 857 ? 16.269 -17.748 22.688 1.00 79.44 857 SER A N 1
ATOM 6718 C CA . SER A 1 857 ? 17.166 -18.871 22.427 1.00 79.44 857 SER A CA 1
ATOM 6719 C C . SER A 1 857 ? 17.110 -19.260 20.958 1.00 79.44 857 SER A C 1
ATOM 6721 O O . SER A 1 857 ? 16.116 -19.037 20.280 1.00 79.44 857 SER A O 1
ATOM 6723 N N . PHE A 1 858 ? 18.188 -19.865 20.469 1.00 67.62 858 PHE A N 1
ATOM 6724 C CA . PHE A 1 858 ? 18.179 -20.567 19.196 1.00 67.62 858 PHE A CA 1
ATOM 6725 C C . PHE A 1 858 ? 18.299 -22.056 19.472 1.00 67.62 858 PHE A C 1
ATOM 6727 O O . PHE A 1 858 ? 19.372 -22.531 19.853 1.00 67.62 858 PHE A O 1
ATOM 6734 N N . GLU A 1 859 ? 17.236 -22.817 19.225 1.00 59.66 859 GLU A N 1
ATOM 6735 C CA . GLU A 1 859 ? 17.297 -24.278 19.262 1.00 59.66 859 GLU A CA 1
ATOM 6736 C C . GLU A 1 859 ? 18.065 -24.822 18.044 1.00 59.66 859 GLU A C 1
ATOM 6738 O O . GLU A 1 859 ? 17.514 -25.411 17.115 1.00 59.66 859 GLU A O 1
ATOM 6743 N N . ASN A 1 860 ? 19.387 -24.640 18.046 1.00 64.00 860 ASN A N 1
ATOM 6744 C CA . ASN A 1 860 ? 20.278 -25.176 17.018 1.00 64.00 860 ASN A CA 1
ATOM 6745 C C . ASN A 1 860 ? 20.252 -26.712 16.964 1.00 64.00 860 ASN A C 1
ATOM 6747 O O . ASN A 1 860 ? 20.644 -27.283 15.950 1.00 64.00 860 ASN A O 1
ATOM 6751 N N . GLU A 1 861 ? 19.812 -27.381 18.032 1.00 56.94 861 GLU A N 1
ATOM 6752 C CA . GLU A 1 861 ? 19.679 -28.840 18.116 1.00 56.94 861 GLU A CA 1
ATOM 6753 C C . GLU A 1 861 ? 18.611 -29.390 17.162 1.00 56.94 861 GLU A C 1
ATOM 6755 O O . GLU A 1 861 ? 18.846 -30.420 16.529 1.00 56.94 861 GLU A O 1
ATOM 6760 N N . ARG A 1 862 ? 17.506 -28.659 16.940 1.00 55.53 862 ARG A N 1
ATOM 6761 C CA . ARG A 1 862 ? 16.434 -29.062 16.007 1.00 55.53 862 ARG A CA 1
ATOM 6762 C C . ARG A 1 862 ? 16.898 -29.172 14.552 1.00 55.53 862 ARG A C 1
ATOM 6764 O O . ARG A 1 862 ? 16.273 -29.870 13.761 1.00 55.53 862 ARG A O 1
ATOM 6771 N N . PHE A 1 863 ? 17.999 -28.511 14.193 1.00 56.53 863 PHE A N 1
ATOM 6772 C CA . PHE A 1 863 ? 18.515 -28.451 12.821 1.00 56.53 863 PHE A CA 1
ATOM 6773 C C . PHE A 1 863 ? 19.761 -29.328 12.588 1.00 56.53 863 PHE A C 1
ATOM 6775 O O . PHE A 1 863 ? 20.350 -29.267 11.508 1.00 56.53 863 PHE A O 1
ATOM 6782 N N . GLN A 1 864 ? 20.182 -30.133 13.576 1.00 46.59 864 GLN A N 1
ATOM 6783 C CA . GLN A 1 864 ? 21.399 -30.963 13.499 1.00 46.59 864 GLN A CA 1
ATOM 6784 C C . GLN A 1 864 ? 21.235 -32.284 12.740 1.00 46.59 864 GLN A C 1
ATOM 6786 O O . GLN A 1 864 ? 22.240 -32.907 12.407 1.00 46.59 864 GLN A O 1
ATOM 6791 N N . VAL A 1 865 ? 20.005 -32.717 12.453 1.00 37.97 865 VAL A N 1
ATOM 6792 C CA . VAL A 1 865 ? 19.741 -34.041 11.872 1.00 37.97 865 VAL A CA 1
ATOM 6793 C C . VAL A 1 865 ? 19.154 -33.905 10.466 1.00 37.97 865 VAL A C 1
ATOM 6795 O O . VAL A 1 865 ? 18.309 -33.050 10.217 1.00 37.97 865 VAL A O 1
ATOM 6798 N N . HIS A 1 866 ? 19.619 -34.764 9.554 1.00 37.00 866 HIS A N 1
ATOM 6799 C CA . HIS A 1 866 ? 19.296 -34.877 8.122 1.00 37.00 866 HIS A CA 1
ATOM 6800 C C . HIS A 1 866 ? 17.810 -35.133 7.763 1.00 37.00 866 HIS A C 1
ATOM 6802 O O . HIS A 1 866 ? 17.529 -35.722 6.724 1.00 37.00 866 HIS A O 1
ATOM 6808 N N . HIS A 1 867 ? 16.842 -34.705 8.568 1.00 30.11 867 HIS A N 1
ATOM 6809 C CA . HIS A 1 867 ? 15.420 -34.889 8.277 1.00 30.11 867 HIS A CA 1
ATOM 6810 C C . HIS A 1 867 ? 14.807 -33.656 7.604 1.00 30.11 867 HIS A C 1
ATOM 6812 O O . HIS A 1 867 ? 13.967 -32.989 8.195 1.00 30.11 867 HIS A O 1
ATOM 6818 N N . VAL A 1 868 ? 15.242 -33.365 6.372 1.00 32.34 868 VAL A N 1
ATOM 6819 C CA . VAL A 1 868 ? 14.380 -32.876 5.273 1.00 32.34 868 VAL A CA 1
ATOM 6820 C C . VAL A 1 868 ? 14.926 -33.434 3.972 1.00 32.34 868 VAL A C 1
ATOM 6822 O O . VAL A 1 868 ? 16.126 -33.173 3.704 1.00 32.34 868 VAL A O 1
#

Organism: NCBI:txid74557